Protein 5CX8 (pdb70)

B-factor: mean 56.01, std 25.05, range [21.14, 175.06]

Organism: Porphyromonas gingivalis (strain ATCC BAA-308 / W83) (NCBI:txid242619)

Structure (mmCIF, N/CA/C/O backbone):
data_5CX8
#
_entry.id   5CX8
#
_cell.length_a   56.640
_cell.length_b   184.740
_cell.length_c   144.310
_cell.angle_alpha   90.00
_cell.angle_beta   90.00
_cell.angle_gamma   90.00
#
_symmetry.space_group_name_H-M   'P 21 21 2'
#
loop_
_entity.id
_entity.type
_entity.pdbx_description
1 polymer 'Lipoprotein RagB'
2 non-polymer 3-deoxy-beta-D-glucopyranose
3 non-polymer 6-O-phosphono-D-tagatose
4 non-polymer GLYCEROL
5 non-polymer 'ACETATE ION'
6 non-polymer 3-deoxy-5-O-phosphono-beta-D-ribofuranose
7 water water
#
loop_
_atom_site.group_PDB
_atom_site.id
_atom_site.type_symbol
_atom_site.label_atom_id
_atom_site.label_alt_id
_atom_site.label_comp_id
_atom_site.label_asym_id
_atom_site.label_entity_id
_atom_site.label_seq_id
_atom_site.pdbx_PDB_ins_code
_atom_site.Cartn_x
_atom_site.Cartn_y
_atom_site.Cartn_z
_atom_site.occupancy
_atom_site.B_iso_or_equiv
_atom_site.auth_seq_id
_atom_site.auth_comp_id
_atom_site.auth_asym_id
_atom_site.auth_atom_id
_atom_site.pdbx_PDB_model_num
ATOM 1 N N . ASP A 1 10 ? 49.097 15.185 51.616 1.00 100.13 30 ASP A N 1
ATOM 2 C CA . ASP A 1 10 ? 49.908 14.913 52.798 1.00 99.52 30 ASP A CA 1
ATOM 3 C C . ASP A 1 10 ? 51.293 14.306 52.423 1.00 103.54 30 ASP A C 1
ATOM 4 O O . ASP A 1 10 ? 51.962 13.734 53.287 1.00 103.05 30 ASP A O 1
ATOM 9 N N . PHE A 1 11 ? 51.730 14.468 51.152 1.00 100.04 31 PHE A N 1
ATOM 10 C CA . PHE A 1 11 ? 53.009 13.956 50.659 1.00 100.04 31 PHE A CA 1
ATOM 11 C C . PHE A 1 11 ? 54.131 14.981 50.856 1.00 100.68 31 PHE A C 1
ATOM 12 O O . PHE A 1 11 ? 53.885 16.094 51.327 1.00 100.02 31 PHE A O 1
ATOM 20 N N . GLN A 1 12 ? 55.368 14.591 50.527 1.00 95.05 32 GLN A N 1
ATOM 21 C CA . GLN A 1 12 ? 56.525 15.471 50.650 1.00 93.83 32 GLN A CA 1
ATOM 22 C C . GLN A 1 12 ? 56.834 16.155 49.297 1.00 94.09 32 GLN A C 1
ATOM 23 O O . GLN A 1 12 ? 57.784 16.944 49.211 1.00 93.57 32 GLN A O 1
ATOM 29 N N . GLN A 1 13 ? 56.028 15.863 48.248 1.00 87.78 33 GLN A N 1
ATOM 30 C CA . GLN A 1 13 ? 56.236 16.445 46.920 1.00 86.86 33 GLN A CA 1
ATOM 31 C C . GLN A 1 13 ? 55.464 17.768 46.761 1.00 86.42 33 GLN A C 1
ATOM 32 O O . GLN A 1 13 ? 54.238 17.774 46.950 1.00 86.53 33 GLN A O 1
ATOM 38 N N . PRO A 1 14 ? 56.160 18.893 46.410 1.00 78.18 34 PRO A N 1
ATOM 39 C CA . PRO A 1 14 ? 55.461 20.187 46.266 1.00 75.42 34 PRO A CA 1
ATOM 40 C C . PRO A 1 14 ? 54.424 20.182 45.146 1.00 72.48 34 PRO A C 1
ATOM 41 O O . PRO A 1 14 ? 54.399 19.285 44.284 1.00 73.35 34 PRO A O 1
ATOM 45 N N . TYR A 1 15 ? 53.531 21.167 45.198 1.00 61.42 35 TYR A N 1
ATOM 46 C CA . TYR A 1 15 ? 52.435 21.255 44.252 1.00 57.90 35 TYR A CA 1
ATOM 47 C C . TYR A 1 15 ? 52.918 21.820 42.918 1.00 59.98 35 TYR A C 1
ATOM 48 O O . TYR A 1 15 ? 53.834 22.641 42.882 1.00 60.64 35 TYR A O 1
ATOM 57 N N . THR A 1 16 ? 52.323 21.337 41.818 1.00 54.86 36 THR A N 1
ATOM 58 C CA . THR A 1 16 ? 52.695 21.732 40.455 1.00 54.48 36 THR A CA 1
ATOM 59 C C . THR A 1 16 ? 51.625 22.604 39.769 1.00 56.51 36 THR A C 1
ATOM 60 O O . THR A 1 16 ? 51.890 23.149 38.697 1.00 57.29 36 THR A O 1
ATOM 64 N N . SER A 1 17 ? 50.444 22.759 40.392 1.00 49.82 37 SER A N 1
ATOM 65 C CA . SER A 1 17 ? 49.352 23.568 39.854 1.00 48.32 37 SER A CA 1
ATOM 66 C C . SER A 1 17 ? 48.443 24.070 40.958 1.00 51.18 37 SER A C 1
ATOM 67 O O . SER A 1 17 ? 48.478 23.558 42.084 1.00 51.87 37 SER A O 1
ATOM 70 N N . PHE A 1 18 ? 47.603 25.058 40.616 1.00 45.42 38 PHE A N 1
ATOM 71 C CA . PHE A 1 18 ? 46.613 25.652 41.503 1.00 43.11 38 PHE A CA 1
ATOM 72 C C . PHE A 1 18 ? 45.515 24.646 41.867 1.00 47.87 38 PHE A C 1
ATOM 73 O O . PHE A 1 18 ? 45.047 24.638 43.009 1.00 46.88 38 PHE A O 1
ATOM 81 N N . VAL A 1 19 ? 45.093 23.827 40.886 1.00 45.64 39 VAL A N 1
ATOM 82 C CA . VAL A 1 19 ? 44.061 22.794 41.049 1.00 45.53 39 VAL A CA 1
ATOM 83 C C . VAL A 1 19 ? 44.533 21.770 42.098 1.00 46.91 39 VAL A C 1
ATOM 84 O O . VAL A 1 19 ? 43.776 21.465 43.018 1.00 46.04 39 VAL A O 1
ATOM 88 N N . GLN A 1 20 ? 45.789 21.312 42.001 1.00 43.99 40 GLN A N 1
ATOM 89 C CA . GLN A 1 20 ? 46.382 20.382 42.960 1.00 43.96 40 GLN A CA 1
ATOM 90 C C . GLN A 1 20 ? 46.387 20.989 44.376 1.00 49.48 40 GLN A C 1
ATOM 91 O O . GLN A 1 20 ? 46.012 20.309 45.325 1.00 50.02 40 GLN A O 1
ATOM 97 N N . THR A 1 21 ? 46.785 22.272 44.494 1.00 45.92 41 THR A N 1
ATOM 98 C CA . THR A 1 21 ? 46.830 23.060 45.732 1.00 44.64 41 THR A CA 1
ATOM 99 C C . THR A 1 21 ? 45.428 23.126 46.396 1.00 47.84 41 THR A C 1
ATOM 100 O O . THR A 1 21 ? 45.300 22.851 47.592 1.00 46.53 41 THR A O 1
ATOM 104 N N . LYS A 1 22 ? 44.401 23.495 45.615 1.00 44.76 42 LYS A N 1
ATOM 105 C CA . LYS A 1 22 ? 43.013 23.622 46.069 1.00 44.05 42 LYS A CA 1
ATOM 106 C C . LYS A 1 22 ? 42.439 22.252 46.471 1.00 49.35 42 LYS A C 1
ATOM 107 O O . LYS A 1 22 ? 41.709 22.181 47.455 1.00 50.55 42 LYS A O 1
ATOM 113 N N . GLN A 1 23 ? 42.798 21.168 45.750 1.00 45.81 43 GLN A N 1
ATOM 114 C CA . GLN A 1 23 ? 42.354 19.802 46.086 1.00 45.23 43 GLN A CA 1
ATOM 115 C C . GLN A 1 23 ? 42.901 19.352 47.453 1.00 48.05 43 GLN A C 1
ATOM 116 O O . GLN A 1 23 ? 42.174 18.715 48.214 1.00 47.98 43 GLN A O 1
ATOM 122 N N . ASN A 1 24 ? 44.177 19.684 47.752 1.00 42.75 44 ASN A N 1
ATOM 123 C CA . ASN A 1 24 ? 44.824 19.338 49.006 1.00 42.08 44 ASN A CA 1
ATOM 124 C C . ASN A 1 24 ? 44.309 20.211 50.141 1.00 44.65 44 ASN A C 1
ATOM 125 O O . ASN A 1 24 ? 44.285 19.761 51.285 1.00 43.23 44 ASN A O 1
ATOM 130 N N . ARG A 1 25 ? 43.893 21.445 49.821 1.00 41.72 45 ARG A N 1
ATOM 131 C CA . ARG A 1 25 ? 43.276 22.383 50.761 1.00 41.51 45 ARG A CA 1
ATOM 132 C C . ARG A 1 25 ? 41.921 21.793 51.195 1.00 44.06 45 ARG A C 1
ATOM 133 O O . ARG A 1 25 ? 41.665 21.686 52.393 1.00 43.54 45 ARG A O 1
ATOM 141 N N . ASP A 1 26 ? 41.130 21.289 50.242 1.00 40.74 46 ASP A N 1
ATOM 142 C CA . ASP A 1 26 ? 39.848 20.644 50.552 1.00 41.96 46 ASP A CA 1
ATOM 143 C C . ASP A 1 26 ? 40.053 19.327 51.330 1.00 43.90 46 ASP A C 1
ATOM 144 O O . ASP A 1 26 ? 39.221 18.997 52.187 1.00 44.28 46 ASP A O 1
ATOM 149 N N . GLY A 1 27 ? 41.180 18.640 51.088 1.00 36.45 47 GLY A N 1
ATOM 150 C CA . GLY A 1 27 ? 41.551 17.437 51.825 1.00 35.16 47 GLY A CA 1
ATOM 151 C C . GLY A 1 27 ? 41.815 17.734 53.298 1.00 40.19 47 GLY A C 1
ATOM 152 O O . GLY A 1 27 ? 41.396 16.973 54.187 1.00 39.44 47 GLY A O 1
ATOM 153 N N . LEU A 1 28 ? 42.445 18.905 53.566 1.00 38.34 48 LEU A N 1
ATOM 154 C CA . LEU A 1 28 ? 42.773 19.382 54.912 1.00 38.73 48 LEU A CA 1
ATOM 155 C C . LEU A 1 28 ? 41.495 19.732 55.717 1.00 40.97 48 LEU A C 1
ATOM 156 O O . LEU A 1 28 ? 41.429 19.426 56.909 1.00 40.03 48 LEU A O 1
ATOM 161 N N . TYR A 1 29 ? 40.470 20.311 55.057 1.00 36.56 49 TYR A N 1
ATOM 162 C CA . TYR A 1 29 ? 39.199 20.655 55.694 1.00 34.48 49 TYR A CA 1
ATOM 163 C C . TYR A 1 29 ? 38.383 19.410 55.996 1.00 39.71 49 TYR A C 1
ATOM 164 O O . TYR A 1 29 ? 37.687 19.370 57.021 1.00 40.68 49 TYR A O 1
ATOM 173 N N . ALA A 1 30 ? 38.500 18.379 55.139 1.00 36.09 50 ALA A N 1
ATOM 174 C CA . ALA A 1 30 ? 37.867 17.069 55.339 1.00 35.31 50 ALA A CA 1
ATOM 175 C C . ALA A 1 30 ? 38.452 16.386 56.592 1.00 40.75 50 ALA A C 1
ATOM 176 O O . ALA A 1 30 ? 37.709 15.777 57.353 1.00 44.57 50 ALA A O 1
ATOM 178 N N . LEU A 1 31 ? 39.764 16.524 56.817 1.00 36.26 51 LEU A N 1
ATOM 179 C CA . LEU A 1 31 ? 40.449 15.993 57.993 1.00 35.49 51 LEU A CA 1
ATOM 180 C C . LEU A 1 31 ? 40.038 16.748 59.262 1.00 39.20 51 LEU A C 1
ATOM 181 O O . LEU A 1 31 ? 39.804 16.124 60.297 1.00 39.37 51 LEU A O 1
ATOM 186 N N . LEU A 1 32 ? 39.964 18.094 59.179 1.00 36.09 52 LEU A N 1
ATOM 187 C CA . LEU A 1 32 ? 39.609 18.989 60.283 1.00 34.08 52 LEU A CA 1
ATOM 188 C C . LEU A 1 32 ? 38.258 18.609 60.894 1.00 38.09 52 LEU A C 1
ATOM 189 O O . LEU A 1 32 ? 38.129 18.544 62.119 1.00 38.84 52 LEU A O 1
ATOM 194 N N . ARG A 1 33 ? 37.284 18.305 60.042 1.00 35.42 53 ARG A N 1
ATOM 195 C CA . ARG A 1 33 ? 35.922 17.895 60.399 1.00 35.73 53 ARG A CA 1
ATOM 196 C C . ARG A 1 33 ? 35.892 16.712 61.365 1.00 41.03 53 ARG A C 1
ATOM 197 O O . ARG A 1 33 ? 35.043 16.686 62.260 1.00 39.71 53 ARG A O 1
ATOM 205 N N . ASN A 1 34 ? 36.817 15.740 61.184 1.00 40.05 54 ASN A N 1
ATOM 206 C CA . ASN A 1 34 ? 36.906 14.545 62.034 1.00 40.57 54 ASN A CA 1
ATOM 207 C C . ASN A 1 34 ? 37.891 14.705 63.190 1.00 41.37 54 ASN A C 1
ATOM 208 O O . ASN A 1 34 ? 38.025 13.783 63.998 1.00 41.66 54 ASN A O 1
ATOM 213 N N . THR A 1 35 ? 38.528 15.882 63.306 1.00 35.73 55 THR A N 1
ATOM 214 C CA . THR A 1 35 ? 39.524 16.175 64.342 1.00 34.28 55 THR A CA 1
ATOM 215 C C . THR A 1 35 ? 38.960 17.186 65.336 1.00 32.85 55 THR A C 1
ATOM 216 O O . THR A 1 35 ? 38.813 16.852 66.514 1.00 30.06 55 THR A O 1
ATOM 220 N N . GLU A 1 36 ? 38.656 18.418 64.856 1.00 28.28 56 GLU A N 1
ATOM 221 C CA . GLU A 1 36 ? 38.076 19.506 65.646 1.00 27.65 56 GLU A CA 1
ATOM 222 C C . GLU A 1 36 ? 36.545 19.229 65.685 1.00 34.53 56 GLU A C 1
ATOM 223 O O . GLU A 1 36 ? 35.701 19.992 65.194 1.00 34.81 56 GLU A O 1
ATOM 229 N N . ASN A 1 37 ? 36.233 18.083 66.282 1.00 31.77 57 ASN A N 1
ATOM 230 C CA . ASN A 1 37 ? 34.931 17.477 66.365 1.00 33.47 57 ASN A CA 1
ATOM 231 C C . ASN A 1 37 ? 34.442 17.426 67.837 1.00 36.78 57 ASN A C 1
ATOM 232 O O . ASN A 1 37 ? 35.268 17.136 68.709 1.00 32.88 57 ASN A O 1
ATOM 237 N N . PRO A 1 38 ? 33.119 17.641 68.122 1.00 34.37 58 PRO A N 1
ATOM 238 C CA . PRO A 1 38 ? 32.646 17.597 69.525 1.00 34.02 58 PRO A CA 1
ATOM 239 C C . PRO A 1 38 ? 32.913 16.271 70.244 1.00 39.75 58 PRO A C 1
ATOM 240 O O . PRO A 1 38 ? 33.019 16.272 71.465 1.00 41.20 58 PRO A O 1
ATOM 244 N N . ARG A 1 39 ? 33.053 15.154 69.503 1.00 36.32 59 ARG A N 1
ATOM 245 C CA . ARG A 1 39 ? 33.347 13.830 70.080 1.00 36.56 59 ARG A CA 1
ATOM 246 C C . ARG A 1 39 ? 34.748 13.780 70.745 1.00 41.64 59 ARG A C 1
ATOM 247 O O . ARG A 1 39 ? 34.951 12.982 71.657 1.00 40.77 59 ARG A O 1
ATOM 263 N N . HIS A 1 41 ? 36.079 16.330 72.403 1.00 34.15 61 HIS A N 1
ATOM 264 C CA . HIS A 1 41 ? 36.096 17.210 73.566 1.00 32.39 61 HIS A CA 1
ATOM 265 C C . HIS A 1 41 ? 35.155 16.782 74.685 1.00 34.85 61 HIS A C 1
ATOM 266 O O . HIS A 1 41 ? 35.045 17.504 75.691 1.00 35.19 61 HIS A O 1
ATOM 273 N N . PHE A 1 42 ? 34.523 15.600 74.563 1.00 31.17 62 PHE A N 1
ATOM 274 C CA . PHE A 1 42 ? 33.634 15.082 75.603 1.00 29.91 62 PHE A CA 1
ATOM 275 C C . PHE A 1 42 ? 34.426 14.572 76.813 1.00 35.11 62 PHE A C 1
ATOM 276 O O . PHE A 1 42 ? 33.896 14.614 77.916 1.00 34.95 62 PHE A O 1
ATOM 284 N N . TYR A 1 43 ? 35.692 14.106 76.615 1.00 31.51 63 TYR A N 1
ATOM 285 C CA . TYR A 1 43 ? 36.549 13.593 77.702 1.00 31.66 63 TYR A CA 1
ATOM 286 C C . TYR A 1 43 ? 36.909 14.706 78.685 1.00 34.24 63 TYR A C 1
ATOM 287 O O . TYR A 1 43 ? 36.652 14.550 79.885 1.00 34.71 63 TYR A O 1
ATOM 296 N N . GLN A 1 44 ? 37.438 15.847 78.186 1.00 27.70 64 GLN A N 1
ATOM 297 C CA . GLN A 1 44 ? 37.754 16.985 79.057 1.00 27.82 64 GLN A CA 1
ATOM 298 C C . GLN A 1 44 ? 36.471 17.559 79.695 1.00 31.02 64 GLN A C 1
ATOM 299 O O . GLN A 1 44 ? 36.514 18.013 80.828 1.00 30.21 64 GLN A O 1
ATOM 305 N N . GLU A 1 45 ? 35.336 17.492 78.979 1.00 29.20 65 GLU A N 1
ATOM 306 C CA . GLU A 1 45 ? 34.005 17.892 79.450 1.00 28.25 65 GLU A CA 1
ATOM 307 C C . GLU A 1 45 ? 33.571 17.089 80.709 1.00 33.17 65 GLU A C 1
ATOM 308 O O . GLU A 1 45 ? 33.185 17.683 81.717 1.00 35.03 65 GLU A O 1
ATOM 314 N N . LEU A 1 46 ? 33.674 15.758 80.642 1.00 28.43 66 LEU A N 1
ATOM 315 C CA . LEU A 1 46 ? 33.287 14.826 81.690 1.00 28.93 66 LEU A CA 1
ATOM 316 C C . LEU A 1 46 ? 34.221 14.844 82.911 1.00 33.75 66 LEU A C 1
ATOM 317 O O . LEU A 1 46 ? 33.770 14.515 84.015 1.00 33.98 66 LEU A O 1
ATOM 322 N N . GLN A 1 47 ? 35.484 15.246 82.728 1.00 31.19 67 GLN A N 1
ATOM 323 C CA . GLN A 1 47 ? 36.476 15.354 83.802 1.00 31.14 67 GLN A CA 1
ATOM 324 C C . GLN A 1 47 ? 36.241 16.593 84.727 1.00 36.91 67 GLN A C 1
ATOM 325 O O . GLN A 1 47 ? 36.813 16.674 85.815 1.00 38.28 67 GLN A O 1
ATOM 331 N N . SER A 1 48 ? 35.381 17.529 84.310 1.00 34.14 68 SER A N 1
ATOM 332 C CA . SER A 1 48 ? 35.039 18.725 85.081 1.00 32.78 68 SER A CA 1
ATOM 333 C C . SER A 1 48 ? 34.187 18.363 86.323 1.00 36.55 68 SER A C 1
ATOM 334 O O . SER A 1 48 ? 33.951 17.176 86.581 1.00 38.23 68 SER A O 1
ATOM 337 N N . ASP A 1 49 ? 33.724 19.383 87.081 1.00 29.54 69 ASP A N 1
ATOM 338 C CA . ASP A 1 49 ? 32.943 19.199 88.309 1.00 28.43 69 ASP A CA 1
ATOM 339 C C . ASP A 1 49 ? 31.405 19.199 88.059 1.00 31.60 69 ASP A C 1
ATOM 340 O O . ASP A 1 49 ? 30.633 19.402 88.996 1.00 30.78 69 ASP A O 1
ATOM 353 N N . TYR A 1 51 ? 29.291 16.688 86.212 1.00 30.67 71 TYR A N 1
ATOM 354 C CA . TYR A 1 51 ? 28.533 15.433 86.033 1.00 30.59 71 TYR A CA 1
ATOM 355 C C . TYR A 1 51 ? 28.759 14.395 87.096 1.00 35.06 71 TYR A C 1
ATOM 356 O O . TYR A 1 51 ? 29.822 14.329 87.695 1.00 35.71 71 TYR A O 1
ATOM 365 N N . CYS A 1 52 ? 27.798 13.508 87.230 1.00 32.11 72 CYS A N 1
ATOM 366 C CA . CYS A 1 52 ? 27.928 12.245 87.966 1.00 33.77 72 CYS A CA 1
ATOM 367 C C . CYS A 1 52 ? 27.646 11.151 86.951 1.00 36.73 72 CYS A C 1
ATOM 368 O O . CYS A 1 52 ? 26.951 11.405 85.958 1.00 36.10 72 CYS A O 1
ATOM 371 N N . THR A 1 53 ? 28.135 9.949 87.186 1.00 32.95 73 THR A N 1
ATOM 372 C CA . THR A 1 53 ? 27.831 8.836 86.282 1.00 32.42 73 THR A CA 1
ATOM 373 C C . THR A 1 53 ? 26.444 8.282 86.598 1.00 35.43 73 THR A C 1
ATOM 374 O O . THR A 1 53 ? 25.881 8.596 87.662 1.00 33.47 73 THR A O 1
ATOM 378 N N . THR A 1 54 ? 25.889 7.469 85.683 1.00 30.75 74 THR A N 1
ATOM 379 C CA . THR A 1 54 ? 24.615 6.789 85.946 1.00 30.41 74 THR A CA 1
ATOM 380 C C . THR A 1 54 ? 24.906 5.273 85.996 1.00 36.16 74 THR A C 1
ATOM 381 O O . THR A 1 54 ? 26.040 4.849 85.789 1.00 35.62 74 THR A O 1
ATOM 385 N N . ILE A 1 55 ? 23.889 4.454 86.269 1.00 35.25 75 ILE A N 1
ATOM 386 C CA . ILE A 1 55 ? 24.045 2.999 86.333 1.00 33.78 75 ILE A CA 1
ATOM 387 C C . ILE A 1 55 ? 24.293 2.444 84.911 1.00 35.07 75 ILE A C 1
ATOM 388 O O . ILE A 1 55 ? 24.846 1.355 84.787 1.00 36.51 75 ILE A O 1
ATOM 393 N N . THR A 1 56 ? 23.929 3.207 83.851 1.00 28.82 76 THR A N 1
ATOM 394 C CA . THR A 1 56 ? 24.145 2.859 82.433 1.00 27.78 76 THR A CA 1
ATOM 395 C C . THR A 1 56 ? 25.649 2.880 82.072 1.00 35.04 76 THR A C 1
ATOM 396 O O . THR A 1 56 ? 26.064 2.267 81.080 1.00 34.54 76 THR A O 1
ATOM 400 N N . ASP A 1 57 ? 26.460 3.607 82.859 1.00 33.93 77 ASP A N 1
ATOM 401 C CA . ASP A 1 57 ? 27.888 3.660 82.627 1.00 35.10 77 ASP A CA 1
ATOM 402 C C . ASP A 1 57 ? 28.564 2.348 83.022 1.00 41.85 77 ASP A C 1
ATOM 403 O O . ASP A 1 57 ? 28.382 1.832 84.142 1.00 42.61 77 ASP A O 1
ATOM 408 N N . GLY A 1 58 ? 29.325 1.815 82.085 1.00 38.22 78 GLY A N 1
ATOM 409 C CA . GLY A 1 58 ? 30.054 0.579 82.310 1.00 38.13 78 GLY A CA 1
ATOM 410 C C . GLY A 1 58 ? 31.521 0.888 82.392 1.00 43.00 78 GLY A C 1
ATOM 411 O O . GLY A 1 58 ? 32.314 0.375 81.593 1.00 43.25 78 GLY A O 1
ATOM 412 N N . ASN A 1 59 ? 31.871 1.797 83.330 1.00 38.90 79 ASN A N 1
ATOM 413 C CA . ASN A 1 59 ? 33.236 2.294 83.558 1.00 38.40 79 ASN A CA 1
ATOM 414 C C . ASN A 1 59 ? 33.844 2.945 82.273 1.00 39.26 79 ASN A C 1
ATOM 415 O O . ASN A 1 59 ? 35.064 2.999 82.102 1.00 39.47 79 ASN A O 1
ATOM 420 N N . SER A 1 60 ? 32.996 3.471 81.402 1.00 35.17 80 SER A N 1
ATOM 421 C CA . SER A 1 60 ? 33.451 4.116 80.167 1.00 35.56 80 SER A CA 1
ATOM 422 C C . SER A 1 60 ? 33.724 5.626 80.413 1.00 37.59 80 SER A C 1
ATOM 423 O O . SER A 1 60 ? 34.771 6.127 80.048 1.00 36.61 80 SER A O 1
ATOM 426 N N . LEU A 1 61 ? 32.788 6.338 81.036 1.00 33.99 81 LEU A N 1
ATOM 427 C CA . LEU A 1 61 ? 32.924 7.775 81.309 1.00 32.00 81 LEU A CA 1
ATOM 428 C C . LEU A 1 61 ? 33.409 8.021 82.754 1.00 35.29 81 LEU A C 1
ATOM 429 O O . LEU A 1 61 ? 34.015 9.055 83.000 1.00 34.59 81 LEU A O 1
ATOM 434 N N . ALA A 1 62 ? 33.195 7.051 83.676 1.00 32.70 82 ALA A N 1
ATOM 435 C CA . ALA A 1 62 ? 33.626 7.102 85.087 1.00 33.53 82 ALA A CA 1
ATOM 436 C C . ALA A 1 62 ? 35.123 7.449 85.266 1.00 36.18 82 ALA A C 1
ATOM 437 O O . ALA A 1 62 ? 35.419 8.176 86.202 1.00 34.73 82 ALA A O 1
ATOM 439 N N . PRO A 1 63 ? 36.097 6.975 84.442 1.00 35.20 83 PRO A N 1
ATOM 440 C CA . PRO A 1 63 ? 37.502 7.348 84.696 1.00 34.50 83 PRO A CA 1
ATOM 441 C C . PRO A 1 63 ? 37.716 8.871 84.675 1.00 37.04 83 PRO A C 1
ATOM 442 O O . PRO A 1 63 ? 38.525 9.387 85.446 1.00 37.75 83 PRO A O 1
ATOM 446 N N . PHE A 1 64 ? 36.988 9.585 83.818 1.00 32.76 84 PHE A N 1
ATOM 447 C CA . PHE A 1 64 ? 37.083 11.055 83.722 1.00 31.33 84 PHE A CA 1
ATOM 448 C C . PHE A 1 64 ? 36.289 11.694 84.851 1.00 32.57 84 PHE A C 1
ATOM 449 O O . PHE A 1 64 ? 36.836 12.522 85.559 1.00 31.10 84 PHE A O 1
ATOM 457 N N . VAL A 1 65 ? 35.029 11.246 85.056 1.00 28.80 85 VAL A N 1
ATOM 458 C CA . VAL A 1 65 ? 34.100 11.778 86.057 1.00 28.75 85 VAL A CA 1
ATOM 459 C C . VAL A 1 65 ? 34.640 11.605 87.503 1.00 32.18 85 VAL A C 1
ATOM 460 O O . VAL A 1 65 ? 34.617 12.559 88.274 1.00 32.09 85 VAL A O 1
ATOM 464 N N . ASN A 1 66 ? 35.105 10.416 87.851 1.00 27.89 86 ASN A N 1
ATOM 465 C CA . ASN A 1 66 ? 35.572 10.106 89.195 1.00 28.83 86 ASN A CA 1
ATOM 466 C C . ASN A 1 66 ? 37.116 10.207 89.355 1.00 33.94 86 ASN A C 1
ATOM 467 O O . ASN A 1 66 ? 37.642 9.853 90.409 1.00 32.09 86 ASN A O 1
ATOM 472 N N . TRP A 1 67 ? 37.817 10.750 88.341 1.00 32.71 87 TRP A N 1
ATOM 473 C CA . TRP A 1 67 ? 39.256 10.979 88.351 1.00 32.92 87 TRP A CA 1
ATOM 474 C C . TRP A 1 67 ? 40.012 9.723 88.756 1.00 38.44 87 TRP A C 1
ATOM 475 O O . TRP A 1 67 ? 40.734 9.720 89.748 1.00 39.91 87 TRP A O 1
ATOM 486 N N . ASP A 1 68 ? 39.802 8.649 88.006 1.00 35.09 88 ASP A N 1
ATOM 487 C CA . ASP A 1 68 ? 40.480 7.365 88.182 1.00 35.37 88 ASP A CA 1
ATOM 488 C C . ASP A 1 68 ? 41.819 7.457 87.427 1.00 38.88 88 ASP A C 1
ATOM 489 O O . ASP A 1 68 ? 41.901 7.180 86.228 1.00 38.72 88 ASP A O 1
ATOM 494 N N . LEU A 1 69 ? 42.847 7.916 88.145 1.00 34.90 89 LEU A N 1
ATOM 495 C CA . LEU A 1 69 ? 44.204 8.202 87.664 1.00 34.09 89 LEU A CA 1
ATOM 496 C C . LEU A 1 69 ? 44.940 7.032 87.020 1.00 36.72 89 LEU A C 1
ATOM 497 O O . LEU A 1 69 ? 45.669 7.255 86.052 1.00 36.23 89 LEU A O 1
ATOM 502 N N . GLY A 1 70 ? 44.736 5.814 87.530 1.00 33.99 90 GLY A N 1
ATOM 503 C CA . GLY A 1 70 ? 45.320 4.578 87.009 1.00 32.09 90 GLY A CA 1
ATOM 504 C C . GLY A 1 70 ? 44.889 4.272 85.592 1.00 39.12 90 GLY A C 1
ATOM 505 O O . GLY A 1 70 ? 45.688 3.768 84.798 1.00 40.88 90 GLY A O 1
ATOM 506 N N . ILE A 1 71 ? 43.616 4.585 85.253 1.00 36.23 91 ILE A N 1
ATOM 507 C CA . ILE A 1 71 ? 43.054 4.391 83.916 1.00 35.68 91 ILE A CA 1
ATOM 508 C C . ILE A 1 71 ? 43.400 5.582 83.016 1.00 38.11 91 ILE A C 1
ATOM 509 O O . ILE A 1 71 ? 43.787 5.369 81.867 1.00 38.23 91 ILE A O 1
ATOM 514 N N . LEU A 1 72 ? 43.239 6.824 83.527 1.00 33.98 92 LEU A N 1
ATOM 515 C CA . LEU A 1 72 ? 43.536 8.065 82.787 1.00 32.97 92 LEU A CA 1
ATOM 516 C C . LEU A 1 72 ? 44.993 8.139 82.337 1.00 39.95 92 LEU A C 1
ATOM 517 O O . LEU A 1 72 ? 45.283 8.718 81.288 1.00 42.06 92 LEU A O 1
ATOM 522 N N . ASN A 1 73 ? 45.903 7.577 83.125 1.00 37.09 93 ASN A N 1
ATOM 523 C CA . ASN A 1 73 ? 47.347 7.563 82.857 1.00 37.03 93 ASN A CA 1
ATOM 524 C C . ASN A 1 73 ? 47.678 7.166 81.402 1.00 41.21 93 ASN A C 1
ATOM 525 O O . ASN A 1 73 ? 48.453 7.870 80.749 1.00 39.55 93 ASN A O 1
ATOM 530 N N . ASP A 1 74 ? 47.069 6.051 80.904 1.00 39.41 94 ASP A N 1
ATOM 531 C CA . ASP A 1 74 ? 47.291 5.468 79.565 1.00 40.69 94 ASP A CA 1
ATOM 532 C C . ASP A 1 74 ? 45.971 5.302 78.777 1.00 41.81 94 ASP A C 1
ATOM 533 O O . ASP A 1 74 ? 45.840 4.379 77.961 1.00 41.66 94 ASP A O 1
ATOM 538 N N . HIS A 1 75 ? 44.998 6.181 79.030 1.00 35.47 95 HIS A N 1
ATOM 539 C CA . HIS A 1 75 ? 43.660 6.081 78.473 1.00 33.26 95 HIS A CA 1
ATOM 540 C C . HIS A 1 75 ? 43.586 6.204 76.931 1.00 39.07 95 HIS A C 1
ATOM 541 O O . HIS A 1 75 ? 44.270 7.032 76.312 1.00 39.12 95 HIS A O 1
ATOM 548 N N . GLY A 1 76 ? 42.676 5.413 76.360 1.00 35.36 96 GLY A N 1
ATOM 549 C CA . GLY A 1 76 ? 42.300 5.459 74.957 1.00 34.82 96 GLY A CA 1
ATOM 550 C C . GLY A 1 76 ? 43.043 4.572 73.995 1.00 39.83 96 GLY A C 1
ATOM 551 O O . GLY A 1 76 ? 43.893 3.772 74.387 1.00 40.80 96 GLY A O 1
ATOM 552 N N . ARG A 1 77 ? 42.710 4.731 72.707 1.00 35.18 97 ARG A N 1
ATOM 553 C CA . ARG A 1 77 ? 43.295 3.960 71.619 1.00 34.34 97 ARG A CA 1
ATOM 554 C C . ARG A 1 77 ? 43.559 4.824 70.408 1.00 38.26 97 ARG A C 1
ATOM 555 O O . ARG A 1 77 ? 42.877 5.835 70.186 1.00 37.95 97 ARG A O 1
ATOM 563 N N . ALA A 1 78 ? 44.582 4.435 69.646 1.00 35.14 98 ALA A N 1
ATOM 564 C CA . ALA A 1 78 ? 45.027 5.074 68.422 1.00 35.86 98 ALA A CA 1
ATOM 565 C C . ALA A 1 78 ? 45.666 4.008 67.523 1.00 41.56 98 ALA A C 1
ATOM 566 O O . ALA A 1 78 ? 46.890 3.912 67.402 1.00 42.09 98 ALA A O 1
ATOM 568 N N . ASP A 1 79 ? 44.814 3.159 66.950 1.00 38.59 99 ASP A N 1
ATOM 569 C CA . ASP A 1 79 ? 45.228 2.075 66.048 1.00 38.13 99 ASP A CA 1
ATOM 570 C C . ASP A 1 79 ? 44.242 2.007 64.856 1.00 43.52 99 ASP A C 1
ATOM 571 O O . ASP A 1 79 ? 43.310 2.819 64.781 1.00 43.07 99 ASP A O 1
ATOM 576 N N . GLU A 1 80 ? 44.466 1.062 63.921 1.00 41.08 100 GLU A N 1
ATOM 577 C CA . GLU A 1 80 ? 43.683 0.872 62.697 1.00 40.10 100 GLU A CA 1
ATOM 578 C C . GLU A 1 80 ? 42.217 0.498 62.957 1.00 44.24 100 GLU A C 1
ATOM 579 O O . GLU A 1 80 ? 41.391 0.637 62.050 1.00 45.41 100 GLU A O 1
ATOM 585 N N . ASP A 1 81 ? 41.889 0.065 64.187 1.00 38.65 101 ASP A N 1
ATOM 586 C CA . ASP A 1 81 ? 40.539 -0.333 64.548 1.00 36.90 101 ASP A CA 1
ATOM 587 C C . ASP A 1 81 ? 39.796 0.709 65.410 1.00 39.33 101 ASP A C 1
ATOM 588 O O . ASP A 1 81 ? 38.549 0.745 65.378 1.00 39.29 101 ASP A O 1
ATOM 593 N N . GLU A 1 82 ? 40.530 1.526 66.193 1.00 34.08 102 GLU A N 1
ATOM 594 C CA . GLU A 1 82 ? 39.909 2.551 67.039 1.00 32.61 102 GLU A CA 1
ATOM 595 C C . GLU A 1 82 ? 40.825 3.715 67.301 1.00 37.30 102 GLU A C 1
ATOM 596 O O . GLU A 1 82 ? 42.021 3.538 67.504 1.00 39.50 102 GLU A O 1
ATOM 602 N N . VAL A 1 83 ? 40.238 4.913 67.291 1.00 34.43 103 VAL A N 1
ATOM 603 C CA . VAL A 1 83 ? 40.831 6.198 67.637 1.00 33.93 103 VAL A CA 1
ATOM 604 C C . VAL A 1 83 ? 39.856 6.820 68.653 1.00 38.34 103 VAL A C 1
ATOM 605 O O . VAL A 1 83 ? 38.785 7.284 68.278 1.00 41.21 103 VAL A O 1
ATOM 609 N N . SER A 1 84 ? 40.187 6.727 69.946 1.00 33.27 104 SER A N 1
ATOM 610 C CA . SER A 1 84 ? 39.329 7.192 71.053 1.00 31.53 104 SER A CA 1
ATOM 611 C C . SER A 1 84 ? 40.146 7.596 72.284 1.00 37.18 104 SER A C 1
ATOM 612 O O . SER A 1 84 ? 41.337 7.266 72.388 1.00 37.68 104 SER A O 1
ATOM 615 N N . GLY A 1 85 ? 39.480 8.274 73.214 1.00 34.88 105 GLY A N 1
ATOM 616 C CA . GLY A 1 85 ? 40.072 8.711 74.474 1.00 35.02 105 GLY A CA 1
ATOM 617 C C . GLY A 1 85 ? 41.243 9.671 74.361 1.00 37.88 105 GLY A C 1
ATOM 618 O O . GLY A 1 85 ? 41.421 10.352 73.338 1.00 37.71 105 GLY A O 1
ATOM 619 N N . ILE A 1 86 ? 42.037 9.734 75.441 1.00 32.87 106 ILE A N 1
ATOM 620 C CA . ILE A 1 86 ? 43.227 10.591 75.560 1.00 31.51 106 ILE A CA 1
ATOM 621 C C . ILE A 1 86 ? 44.234 10.264 74.416 1.00 37.73 106 ILE A C 1
ATOM 622 O O . ILE A 1 86 ? 44.707 11.194 73.750 1.00 37.92 106 ILE A O 1
ATOM 627 N N . ALA A 1 87 ? 44.495 8.959 74.144 1.00 34.33 107 ALA A N 1
ATOM 628 C CA . ALA A 1 87 ? 45.425 8.560 73.083 1.00 34.39 107 ALA A CA 1
ATOM 629 C C . ALA A 1 87 ? 44.905 8.965 71.694 1.00 35.46 107 ALA A C 1
ATOM 630 O O . ALA A 1 87 ? 45.699 9.371 70.857 1.00 33.71 107 ALA A O 1
ATOM 632 N N . GLY A 1 88 ? 43.582 8.874 71.482 1.00 30.93 108 GLY A N 1
ATOM 633 C CA . GLY A 1 88 ? 42.935 9.277 70.242 1.00 29.36 108 GLY A CA 1
ATOM 634 C C . GLY A 1 88 ? 42.997 10.779 70.002 1.00 34.39 108 GLY A C 1
ATOM 635 O O . GLY A 1 88 ? 43.244 11.221 68.872 1.00 33.48 108 GLY A O 1
ATOM 636 N N . TYR A 1 89 ? 42.772 11.582 71.068 1.00 31.28 109 TYR A N 1
ATOM 637 C CA . TYR A 1 89 ? 42.830 13.041 71.007 1.00 32.17 109 TYR A CA 1
ATOM 638 C C . TYR A 1 89 ? 44.238 13.475 70.565 1.00 39.45 109 TYR A C 1
ATOM 639 O O . TYR A 1 89 ? 44.382 14.287 69.642 1.00 40.93 109 TYR A O 1
ATOM 648 N N . TYR A 1 90 ? 45.264 12.935 71.244 1.00 32.89 110 TYR A N 1
ATOM 649 C CA . TYR A 1 90 ? 46.658 13.254 70.985 1.00 31.96 110 TYR A CA 1
ATOM 650 C C . TYR A 1 90 ? 47.025 12.913 69.541 1.00 36.75 110 TYR A C 1
ATOM 651 O O . TYR A 1 90 ? 47.709 13.710 68.857 1.00 37.62 110 TYR A O 1
ATOM 660 N N . PHE A 1 91 ? 46.566 11.738 69.086 1.00 29.75 111 PHE A N 1
ATOM 661 C CA . PHE A 1 91 ? 46.838 11.228 67.758 1.00 29.11 111 PHE A CA 1
ATOM 662 C C . PHE A 1 91 ? 46.255 12.136 66.673 1.00 33.32 111 PHE A C 1
ATOM 663 O O . PHE A 1 91 ? 46.970 12.506 65.756 1.00 35.75 111 PHE A O 1
ATOM 671 N N . VAL A 1 92 ? 44.981 12.486 66.788 1.00 31.31 112 VAL A N 1
ATOM 672 C CA . VAL A 1 92 ? 44.218 13.236 65.781 1.00 31.54 112 VAL A CA 1
ATOM 673 C C . VAL A 1 92 ? 44.766 14.645 65.601 1.00 36.30 112 VAL A C 1
ATOM 674 O O . VAL A 1 92 ? 44.886 15.102 64.465 1.00 38.90 112 VAL A O 1
ATOM 678 N N . TYR A 1 93 ? 45.131 15.300 66.681 1.00 30.19 113 TYR A N 1
ATOM 679 C CA . TYR A 1 93 ? 45.646 16.645 66.569 1.00 30.51 113 TYR A CA 1
ATOM 680 C C . TYR A 1 93 ? 47.085 16.652 66.030 1.00 38.10 113 TYR A C 1
ATOM 681 O O . TYR A 1 93 ? 47.454 17.607 65.323 1.00 39.27 113 TYR A O 1
ATOM 690 N N . ASN A 1 94 ? 47.868 15.560 66.282 1.00 34.34 114 ASN A N 1
ATOM 691 C CA . ASN A 1 94 ? 49.226 15.455 65.757 1.00 34.57 114 ASN A CA 1
ATOM 692 C C . ASN A 1 94 ? 49.192 15.142 64.265 1.00 37.51 114 ASN A C 1
ATOM 693 O O . ASN A 1 94 ? 50.028 15.656 63.519 1.00 37.80 114 ASN A O 1
ATOM 698 N N . ARG A 1 95 ? 48.192 14.368 63.834 1.00 32.74 115 ARG A N 1
ATOM 699 C CA . ARG A 1 95 ? 47.944 14.033 62.426 1.00 33.46 115 ARG A CA 1
ATOM 700 C C . ARG A 1 95 ? 47.466 15.283 61.691 1.00 38.47 115 ARG A C 1
ATOM 701 O O . ARG A 1 95 ? 47.834 15.491 60.525 1.00 38.26 115 ARG A O 1
ATOM 709 N N . LEU A 1 96 ? 46.640 16.116 62.372 1.00 36.34 116 LEU A N 1
ATOM 710 C CA . LEU A 1 96 ? 46.146 17.374 61.783 1.00 36.18 116 LEU A CA 1
ATOM 711 C C . LEU A 1 96 ? 47.339 18.317 61.624 1.00 37.62 116 LEU A C 1
ATOM 712 O O . LEU A 1 96 ? 47.556 18.825 60.528 1.00 36.92 116 LEU A O 1
ATOM 717 N N . ASN A 1 97 ? 48.187 18.428 62.642 1.00 35.29 117 ASN A N 1
ATOM 718 C CA . ASN A 1 97 ? 49.387 19.265 62.522 1.00 35.99 117 ASN A CA 1
ATOM 719 C C . ASN A 1 97 ? 50.313 18.834 61.367 1.00 42.05 117 ASN A C 1
ATOM 720 O O . ASN A 1 97 ? 50.850 19.713 60.677 1.00 43.37 117 ASN A O 1
ATOM 725 N N . GLN A 1 98 ? 50.457 17.495 61.144 1.00 37.01 118 GLN A N 1
ATOM 726 C CA . GLN A 1 98 ? 51.310 16.870 60.121 1.00 37.10 118 GLN A CA 1
ATOM 727 C C . GLN A 1 98 ? 50.842 17.171 58.693 1.00 40.90 118 GLN A C 1
ATOM 728 O O . GLN A 1 98 ? 51.655 17.502 57.822 1.00 40.72 118 GLN A O 1
ATOM 734 N N . GLN A 1 99 ? 49.543 17.012 58.455 1.00 37.12 119 GLN A N 1
ATOM 735 C CA . GLN A 1 99 ? 48.942 17.245 57.155 1.00 36.93 119 GLN A CA 1
ATOM 736 C C . GLN A 1 99 ? 48.846 18.737 56.876 1.00 40.40 119 GLN A C 1
ATOM 737 O O . GLN A 1 99 ? 49.026 19.129 55.724 1.00 40.78 119 GLN A O 1
ATOM 743 N N . ALA A 1 100 ? 48.629 19.573 57.919 1.00 34.78 120 ALA A N 1
ATOM 744 C CA . ALA A 1 100 ? 48.658 21.031 57.771 1.00 34.28 120 ALA A CA 1
ATOM 745 C C . ALA A 1 100 ? 50.102 21.454 57.368 1.00 39.15 120 ALA A C 1
ATOM 746 O O . ALA A 1 100 ? 50.248 22.258 56.446 1.00 40.39 120 ALA A O 1
ATOM 748 N N . ASN A 1 101 ? 51.153 20.826 57.979 1.00 33.86 121 ASN A N 1
ATOM 749 C CA . ASN A 1 101 ? 52.569 21.034 57.634 1.00 34.16 121 ASN A CA 1
ATOM 750 C C . ASN A 1 101 ? 52.840 20.694 56.174 1.00 41.63 121 ASN A C 1
ATOM 751 O O . ASN A 1 101 ? 53.464 21.490 55.470 1.00 42.38 121 ASN A O 1
ATOM 756 N N . ALA A 1 102 ? 52.398 19.506 55.723 1.00 38.38 122 ALA A N 1
ATOM 757 C CA . ALA A 1 102 ? 52.576 19.101 54.333 1.00 38.01 122 ALA A CA 1
ATOM 758 C C . ALA A 1 102 ? 51.942 20.162 53.423 1.00 41.95 122 ALA A C 1
ATOM 759 O O . ALA A 1 102 ? 52.646 20.684 52.569 1.00 43.50 122 ALA A O 1
ATOM 761 N N . PHE A 1 103 ? 50.691 20.573 53.686 1.00 37.11 123 PHE A N 1
ATOM 762 C CA . PHE A 1 103 ? 49.965 21.586 52.899 1.00 36.86 123 PHE A CA 1
ATOM 763 C C . PHE A 1 103 ? 50.717 22.926 52.829 1.00 41.78 123 PHE A C 1
ATOM 764 O O . PHE A 1 103 ? 50.941 23.441 51.724 1.00 42.44 123 PHE A O 1
ATOM 772 N N . VAL A 1 104 ? 51.138 23.456 54.003 1.00 36.62 124 VAL A N 1
ATOM 773 C CA . VAL A 1 104 ? 51.837 24.724 54.158 1.00 35.33 124 VAL A CA 1
ATOM 774 C C . VAL A 1 104 ? 53.183 24.678 53.441 1.00 42.00 124 VAL A C 1
ATOM 775 O O . VAL A 1 104 ? 53.474 25.568 52.635 1.00 42.59 124 VAL A O 1
ATOM 779 N N . ASN A 1 105 ? 53.991 23.630 53.713 1.00 39.21 125 ASN A N 1
ATOM 780 C CA . ASN A 1 105 ? 55.341 23.479 53.155 1.00 37.76 125 ASN A CA 1
ATOM 781 C C . ASN A 1 105 ? 55.313 23.253 51.652 1.00 42.54 125 ASN A C 1
ATOM 782 O O . ASN A 1 105 ? 56.190 23.756 50.955 1.00 44.61 125 ASN A O 1
ATOM 787 N N . ASN A 1 106 ? 54.294 22.551 51.153 1.00 38.47 126 ASN A N 1
ATOM 788 C CA . ASN A 1 106 ? 54.112 22.244 49.739 1.00 38.34 126 ASN A CA 1
ATOM 789 C C . ASN A 1 106 ? 53.598 23.454 48.970 1.00 44.68 126 ASN A C 1
ATOM 790 O O . ASN A 1 106 ? 53.971 23.615 47.812 1.00 46.31 126 ASN A O 1
ATOM 795 N N . THR A 1 107 ? 52.792 24.319 49.604 1.00 41.72 127 THR A N 1
ATOM 796 C CA . THR A 1 107 ? 52.272 25.548 48.981 1.00 41.69 127 THR A CA 1
ATOM 797 C C . THR A 1 107 ? 53.385 26.597 48.940 1.00 44.14 127 THR A C 1
ATOM 798 O O . THR A 1 107 ? 53.570 27.226 47.903 1.00 44.81 127 THR A O 1
ATOM 802 N N . GLU A 1 108 ? 54.164 26.730 50.023 1.00 40.31 128 GLU A N 1
ATOM 803 C CA . GLU A 1 108 ? 55.317 27.639 50.081 1.00 40.92 128 GLU A CA 1
ATOM 804 C C . GLU A 1 108 ? 56.333 27.304 48.988 1.00 46.38 128 GLU A C 1
ATOM 805 O O . GLU A 1 108 ? 56.864 28.217 48.336 1.00 47.96 128 GLU A O 1
ATOM 811 N N . ALA A 1 109 ? 56.558 25.990 48.754 1.00 43.09 129 ALA A N 1
ATOM 812 C CA . ALA A 1 109 ? 57.477 25.492 47.737 1.00 43.37 129 ALA A CA 1
ATOM 813 C C . ALA A 1 109 ? 56.925 25.786 46.344 1.00 48.95 129 ALA A C 1
ATOM 814 O O . ALA A 1 109 ? 57.682 26.274 45.506 1.00 51.07 129 ALA A O 1
ATOM 816 N N . ALA A 1 110 ? 55.601 25.599 46.127 1.00 43.40 130 ALA A N 1
ATOM 817 C CA . ALA A 1 110 ? 54.946 25.879 44.853 1.00 42.46 130 ALA A CA 1
ATOM 818 C C . ALA A 1 110 ? 55.065 27.389 44.491 1.00 46.31 130 ALA A C 1
ATOM 819 O O . ALA A 1 110 ? 55.371 27.722 43.347 1.00 46.32 130 ALA A O 1
ATOM 821 N N . LEU A 1 111 ? 54.891 28.285 45.479 1.00 43.38 131 LEU A N 1
ATOM 822 C CA . LEU A 1 111 ? 55.027 29.742 45.327 1.00 42.08 131 LEU A CA 1
ATOM 823 C C . LEU A 1 111 ? 56.468 30.105 45.021 1.00 50.54 131 LEU A C 1
ATOM 824 O O . LEU A 1 111 ? 56.703 31.006 44.221 1.00 52.36 131 LEU A O 1
ATOM 829 N N . GLN A 1 112 ? 57.437 29.405 45.646 1.00 48.46 132 GLN A N 1
ATOM 830 C CA . GLN A 1 112 ? 58.875 29.640 45.411 1.00 49.26 132 GLN A CA 1
ATOM 831 C C . GLN A 1 112 ? 59.304 29.163 44.023 1.00 55.97 132 GLN A C 1
ATOM 832 O O . GLN A 1 112 ? 60.061 29.851 43.348 1.00 56.01 132 GLN A O 1
ATOM 838 N N . ASN A 1 113 ? 58.811 27.983 43.604 1.00 54.22 133 ASN A N 1
ATOM 839 C CA . ASN A 1 113 ? 59.079 27.352 42.306 1.00 54.48 133 ASN A CA 1
ATOM 840 C C . ASN A 1 113 ? 58.312 28.040 41.159 1.00 58.73 133 ASN A C 1
ATOM 841 O O . ASN A 1 113 ? 58.486 27.648 40.008 1.00 58.81 133 ASN A O 1
ATOM 846 N N . GLN A 1 114 ? 57.448 29.039 41.479 1.00 55.18 134 GLN A N 1
ATOM 847 C CA . GLN A 1 114 ? 56.625 29.812 40.542 1.00 54.73 134 GLN A CA 1
ATOM 848 C C . GLN A 1 114 ? 55.852 28.878 39.555 1.00 58.80 134 GLN A C 1
ATOM 849 O O . GLN A 1 114 ? 55.994 29.005 38.330 1.00 59.82 134 GLN A O 1
ATOM 855 N N . VAL A 1 115 ? 55.022 27.953 40.114 1.00 53.41 135 VAL A N 1
ATOM 856 C CA . VAL A 1 115 ? 54.228 26.965 39.351 1.00 52.75 135 VAL A CA 1
ATOM 857 C C . VAL A 1 115 ? 52.857 27.533 38.925 1.00 54.88 135 VAL A C 1
ATOM 858 O O . VAL A 1 115 ? 52.163 26.914 38.112 1.00 55.29 135 VAL A O 1
ATOM 862 N N . TYR A 1 116 ? 52.464 28.685 39.488 1.00 49.77 136 TYR A N 1
ATOM 863 C CA . TYR A 1 116 ? 51.164 29.286 39.232 1.00 48.82 136 TYR A CA 1
ATOM 864 C C . TYR A 1 116 ? 51.160 30.144 37.957 1.00 52.59 136 TYR A C 1
ATOM 865 O O . TYR A 1 116 ? 52.173 30.744 37.572 1.00 51.25 136 TYR A O 1
ATOM 874 N N . LYS A 1 117 ? 49.994 30.131 37.286 1.00 49.85 137 LYS A N 1
ATOM 875 C CA . LYS A 1 117 ? 49.731 30.725 35.976 1.00 50.37 137 LYS A CA 1
ATOM 876 C C . LYS A 1 117 ? 49.693 32.249 35.920 1.00 53.10 137 LYS A C 1
ATOM 877 O O . LYS A 1 117 ? 50.101 32.804 34.908 1.00 54.93 137 LYS A O 1
ATOM 883 N N . ASN A 1 118 ? 49.150 32.910 36.941 1.00 47.15 138 ASN A N 1
ATOM 884 C CA . ASN A 1 118 ? 48.979 34.359 36.986 1.00 46.69 138 ASN A CA 1
ATOM 885 C C . ASN A 1 118 ? 49.025 34.874 38.443 1.00 50.84 138 ASN A C 1
ATOM 886 O O . ASN A 1 118 ? 49.159 34.084 39.380 1.00 50.75 138 ASN A O 1
ATOM 891 N N . SER A 1 119 ? 48.885 36.194 38.623 1.00 46.67 139 SER A N 1
ATOM 892 C CA . SER A 1 119 ? 48.920 36.862 39.930 1.00 44.43 139 SER A CA 1
ATOM 893 C C . SER A 1 119 ? 47.726 36.486 40.817 1.00 47.24 139 SER A C 1
ATOM 894 O O . SER A 1 119 ? 47.846 36.540 42.037 1.00 47.08 139 SER A O 1
ATOM 897 N N . THR A 1 120 ? 46.590 36.113 40.219 1.00 44.06 140 THR A N 1
ATOM 898 C CA . THR A 1 120 ? 45.382 35.737 40.960 1.00 43.03 140 THR A CA 1
ATOM 899 C C . THR A 1 120 ? 45.600 34.376 41.601 1.00 48.42 140 THR A C 1
ATOM 900 O O . THR A 1 120 ? 45.251 34.192 42.765 1.00 49.84 140 THR A O 1
ATOM 904 N N . GLU A 1 121 ? 46.197 33.433 40.868 1.00 45.42 141 GLU A N 1
ATOM 905 C CA . GLU A 1 121 ? 46.507 32.104 41.408 1.00 43.97 141 GLU A CA 1
ATOM 906 C C . GLU A 1 121 ? 47.516 32.207 42.546 1.00 45.66 141 GLU A C 1
ATOM 907 O O . GLU A 1 121 ? 47.328 31.555 43.562 1.00 45.28 141 GLU A O 1
ATOM 913 N N . ILE A 1 122 ? 48.539 33.070 42.402 1.00 41.58 142 ILE A N 1
ATOM 914 C CA . ILE A 1 122 ? 49.565 33.337 43.418 1.00 40.74 142 ILE A CA 1
ATOM 915 C C . ILE A 1 122 ? 48.906 33.924 44.692 1.00 44.25 142 ILE A C 1
ATOM 916 O O . ILE A 1 122 ? 49.142 33.394 45.781 1.00 43.57 142 ILE A O 1
ATOM 921 N N . ALA A 1 123 ? 48.038 34.954 44.537 1.00 39.78 143 ALA A N 1
ATOM 922 C CA . ALA A 1 123 ? 47.335 35.620 45.631 1.00 38.87 143 ALA A CA 1
ATOM 923 C C . ALA A 1 123 ? 46.401 34.676 46.378 1.00 41.70 143 ALA A C 1
ATOM 924 O O . ALA A 1 123 ? 46.319 34.758 47.603 1.00 42.57 143 ALA A O 1
ATOM 926 N N . ASN A 1 124 ? 45.683 33.805 45.652 1.00 36.96 144 ASN A N 1
ATOM 927 C CA . ASN A 1 124 ? 44.764 32.833 46.252 1.00 35.94 144 ASN A CA 1
ATOM 928 C C . ASN A 1 124 ? 45.531 31.748 46.979 1.00 40.23 144 ASN A C 1
ATOM 929 O O . ASN A 1 124 ? 45.117 31.360 48.074 1.00 41.04 144 ASN A O 1
ATOM 934 N N . ALA A 1 125 ? 46.665 31.282 46.395 1.00 36.74 145 ALA A N 1
ATOM 935 C CA . ALA A 1 125 ? 47.524 30.271 47.016 1.00 36.45 145 ALA A CA 1
ATOM 936 C C . ALA A 1 125 ? 48.137 30.795 48.331 1.00 42.15 145 ALA A C 1
ATOM 937 O O . ALA A 1 125 ? 48.247 30.013 49.275 1.00 42.02 145 ALA A O 1
ATOM 939 N N . LYS A 1 126 ? 48.501 32.113 48.399 1.00 39.22 146 LYS A N 1
ATOM 940 C CA . LYS A 1 126 ? 49.044 32.751 49.611 1.00 38.67 146 LYS A CA 1
ATOM 941 C C . LYS A 1 126 ? 47.978 32.801 50.705 1.00 41.38 146 LYS A C 1
ATOM 942 O O . LYS A 1 126 ? 48.270 32.590 51.877 1.00 41.24 146 LYS A O 1
ATOM 948 N N . SER A 1 127 ? 46.732 33.022 50.302 1.00 37.71 147 SER A N 1
ATOM 949 C CA . SER A 1 127 ? 45.553 33.057 51.164 1.00 36.44 147 SER A CA 1
ATOM 950 C C . SER A 1 127 ? 45.288 31.662 51.729 1.00 38.00 147 SER A C 1
ATOM 951 O O . SER A 1 127 ? 45.079 31.556 52.922 1.00 38.27 147 SER A O 1
ATOM 954 N N . PHE A 1 128 ? 45.361 30.593 50.897 1.00 35.40 148 PHE A N 1
ATOM 955 C CA . PHE A 1 128 ? 45.231 29.167 51.319 1.00 34.28 148 PHE A CA 1
ATOM 956 C C . PHE A 1 128 ? 46.313 28.818 52.312 1.00 38.77 148 PHE A C 1
ATOM 957 O O . PHE A 1 128 ? 46.034 28.207 53.340 1.00 37.85 148 PHE A O 1
ATOM 965 N N . LEU A 1 129 ? 47.561 29.240 52.015 1.00 36.64 149 LEU A N 1
ATOM 966 C CA . LEU A 1 129 ? 48.722 29.083 52.893 1.00 37.42 149 LEU A CA 1
ATOM 967 C C . LEU A 1 129 ? 48.436 29.704 54.297 1.00 41.50 149 LEU A C 1
ATOM 968 O O . LEU A 1 129 ? 48.775 29.080 55.295 1.00 41.75 149 LEU A O 1
ATOM 973 N N . ALA A 1 130 ? 47.763 30.886 54.358 1.00 37.11 150 ALA A N 1
ATOM 974 C CA . ALA A 1 130 ? 47.390 31.557 55.605 1.00 37.12 150 ALA A CA 1
ATOM 975 C C . ALA A 1 130 ? 46.348 30.737 56.380 1.00 39.78 150 ALA A C 1
ATOM 976 O O . ALA A 1 130 ? 46.423 30.684 57.608 1.00 39.73 150 ALA A O 1
ATOM 978 N N . GLU A 1 131 ? 45.415 30.060 55.670 1.00 36.32 151 GLU A N 1
ATOM 979 C CA . GLU A 1 131 ? 44.396 29.177 56.272 1.00 34.93 151 GLU A CA 1
ATOM 980 C C . GLU A 1 131 ? 45.071 27.965 56.921 1.00 39.65 151 GLU A C 1
ATOM 981 O O . GLU A 1 131 ? 44.698 27.590 58.034 1.00 41.14 151 GLU A O 1
ATOM 987 N N . GLY A 1 132 ? 46.086 27.409 56.248 1.00 34.07 152 GLY A N 1
ATOM 988 C CA . GLY A 1 132 ? 46.868 26.278 56.729 1.00 33.52 152 GLY A CA 1
ATOM 989 C C . GLY A 1 132 ? 47.589 26.596 58.022 1.00 37.70 152 GLY A C 1
ATOM 990 O O . GLY A 1 132 ? 47.634 25.755 58.939 1.00 36.97 152 GLY A O 1
ATOM 991 N N . LYS A 1 133 ? 48.113 27.855 58.115 1.00 32.03 153 LYS A N 1
ATOM 992 C CA . LYS A 1 133 ? 48.828 28.413 59.266 1.00 30.86 153 LYS A CA 1
ATOM 993 C C . LYS A 1 133 ? 47.941 28.498 60.507 1.00 33.81 153 LYS A C 1
ATOM 994 O O . LYS A 1 133 ? 48.397 28.192 61.613 1.00 32.00 153 LYS A O 1
ATOM 1000 N N . VAL A 1 134 ? 46.647 28.882 60.320 1.00 32.74 154 VAL A N 1
ATOM 1001 C CA . VAL A 1 134 ? 45.634 28.922 61.381 1.00 30.95 154 VAL A CA 1
ATOM 1002 C C . VAL A 1 134 ? 45.408 27.493 61.890 1.00 34.18 154 VAL A C 1
ATOM 1003 O O . VAL A 1 134 ? 45.354 27.276 63.107 1.00 34.88 154 VAL A O 1
ATOM 1007 N N . LEU A 1 135 ? 45.375 26.513 60.978 1.00 30.08 155 LEU A N 1
ATOM 1008 C CA . LEU A 1 135 ? 45.156 25.113 61.343 1.00 29.87 155 LEU A CA 1
ATOM 1009 C C . LEU A 1 135 ? 46.351 24.499 62.039 1.00 35.43 155 LEU A C 1
ATOM 1010 O O . LEU A 1 135 ? 46.120 23.663 62.912 1.00 35.38 155 LEU A O 1
ATOM 1015 N N . GLN A 1 136 ? 47.613 24.928 61.706 1.00 33.35 156 GLN A N 1
ATOM 1016 C CA . GLN A 1 136 ? 48.804 24.490 62.443 1.00 33.50 156 GLN A CA 1
ATOM 1017 C C . GLN A 1 136 ? 48.705 25.023 63.900 1.00 38.21 156 GLN A C 1
ATOM 1018 O O . GLN A 1 136 ? 48.825 24.244 64.838 1.00 39.55 156 GLN A O 1
ATOM 1024 N N . ALA A 1 137 ? 48.400 26.329 64.070 1.00 33.82 157 ALA A N 1
ATOM 1025 C CA . ALA A 1 137 ? 48.213 27.002 65.357 1.00 32.87 157 ALA A CA 1
ATOM 1026 C C . ALA A 1 137 ? 47.105 26.304 66.204 1.00 37.81 157 ALA A C 1
ATOM 1027 O O . ALA A 1 137 ? 47.317 26.066 67.400 1.00 38.33 157 ALA A O 1
ATOM 1029 N N . LEU A 1 138 ? 45.970 25.928 65.577 1.00 33.00 158 LEU A N 1
ATOM 1030 C CA . LEU A 1 138 ? 44.860 25.241 66.256 1.00 32.30 158 LEU A CA 1
ATOM 1031 C C . LEU A 1 138 ? 45.272 23.851 66.743 1.00 36.65 158 LEU A C 1
ATOM 1032 O O . LEU A 1 138 ? 44.930 23.480 67.872 1.00 34.86 158 LEU A O 1
ATOM 1037 N N . ALA A 1 139 ? 45.971 23.076 65.884 1.00 34.07 159 ALA A N 1
ATOM 1038 C CA . ALA A 1 139 ? 46.431 21.721 66.210 1.00 34.08 159 ALA A CA 1
ATOM 1039 C C . ALA A 1 139 ? 47.418 21.748 67.393 1.00 37.40 159 ALA A C 1
ATOM 1040 O O . ALA A 1 139 ? 47.257 20.989 68.346 1.00 38.63 159 ALA A O 1
ATOM 1042 N N . ILE A 1 140 ? 48.414 22.632 67.348 1.00 33.21 160 ILE A N 1
ATOM 1043 C CA . ILE A 1 140 ? 49.423 22.761 68.404 1.00 32.24 160 ILE A CA 1
ATOM 1044 C C . ILE A 1 140 ? 48.765 23.313 69.693 1.00 37.70 160 ILE A C 1
ATOM 1045 O O . ILE A 1 140 ? 49.078 22.815 70.773 1.00 38.04 160 ILE A O 1
ATOM 1050 N N . TRP A 1 141 ? 47.810 24.273 69.581 1.00 33.63 161 TRP A N 1
ATOM 1051 C CA . TRP A 1 141 ? 47.125 24.794 70.763 1.00 32.23 161 TRP A CA 1
ATOM 1052 C C . TRP A 1 141 ? 46.231 23.721 71.434 1.00 34.51 161 TRP A C 1
ATOM 1053 O O . TRP A 1 141 ? 46.218 23.638 72.654 1.00 33.79 161 TRP A O 1
ATOM 1064 N N . ARG A 1 142 ? 45.508 22.918 70.659 1.00 31.41 162 ARG A N 1
ATOM 1065 C CA . ARG A 1 142 ? 44.673 21.844 71.218 1.00 31.69 162 ARG A CA 1
ATOM 1066 C C . ARG A 1 142 ? 45.544 20.798 71.928 1.00 33.44 162 ARG A C 1
ATOM 1067 O O . ARG A 1 142 ? 45.116 20.238 72.926 1.00 34.80 162 ARG A O 1
ATOM 1075 N N . LEU A 1 143 ? 46.775 20.614 71.491 1.00 29.68 163 LEU A N 1
ATOM 1076 C CA . LEU A 1 143 ? 47.727 19.754 72.195 1.00 30.98 163 LEU A CA 1
ATOM 1077 C C . LEU A 1 143 ? 48.233 20.449 73.498 1.00 35.74 163 LEU A C 1
ATOM 1078 O O . LEU A 1 143 ? 48.227 19.817 74.550 1.00 35.17 163 LEU A O 1
ATOM 1091 N N . ASP A 1 145 ? 46.692 22.778 75.327 1.00 29.71 165 ASP A N 1
ATOM 1092 C CA . ASP A 1 145 ? 45.530 22.856 76.186 1.00 30.50 165 ASP A CA 1
ATOM 1093 C C . ASP A 1 145 ? 45.391 21.609 77.088 1.00 36.36 165 ASP A C 1
ATOM 1094 O O . ASP A 1 145 ? 45.106 21.772 78.264 1.00 37.17 165 ASP A O 1
ATOM 1099 N N . ARG A 1 146 ? 45.651 20.383 76.561 1.00 32.15 166 ARG A N 1
ATOM 1100 C CA . ARG A 1 146 ? 45.506 19.159 77.338 1.00 30.01 166 ARG A CA 1
ATOM 1101 C C . ARG A 1 146 ? 46.809 18.511 77.809 1.00 35.61 166 ARG A C 1
ATOM 1102 O O . ARG A 1 146 ? 46.743 17.690 78.736 1.00 38.21 166 ARG A O 1
ATOM 1110 N N . PHE A 1 147 ? 47.975 18.828 77.205 1.00 29.43 167 PHE A N 1
ATOM 1111 C CA . PHE A 1 147 ? 49.214 18.138 77.566 1.00 27.88 167 PHE A CA 1
ATOM 1112 C C . PHE A 1 147 ? 50.319 19.040 78.129 1.00 32.02 167 PHE A C 1
ATOM 1113 O O . PHE A 1 147 ? 51.398 18.539 78.431 1.00 33.92 167 PHE A O 1
ATOM 1121 N N . SER A 1 148 ? 50.077 20.331 78.280 1.00 28.84 168 SER A N 1
ATOM 1122 C CA . SER A 1 148 ? 51.043 21.227 78.932 1.00 30.41 168 SER A CA 1
ATOM 1123 C C . SER A 1 148 ? 50.383 21.772 80.195 1.00 35.56 168 SER A C 1
ATOM 1124 O O . SER A 1 148 ? 49.167 21.963 80.208 1.00 33.62 168 SER A O 1
ATOM 1127 N N . PHE A 1 149 ? 51.163 21.954 81.261 1.00 33.46 169 PHE A N 1
ATOM 1128 C CA . PHE A 1 149 ? 50.657 22.400 82.555 1.00 33.09 169 PHE A CA 1
ATOM 1129 C C . PHE A 1 149 ? 50.321 23.881 82.597 1.00 40.49 169 PHE A C 1
ATOM 1130 O O . PHE A 1 149 ? 50.914 24.701 81.893 1.00 40.58 169 PHE A O 1
ATOM 1138 N N . HIS A 1 150 ? 49.360 24.216 83.456 1.00 38.22 170 HIS A N 1
ATOM 1139 C CA . HIS A 1 150 ? 48.976 25.585 83.753 1.00 36.82 170 HIS A CA 1
ATOM 1140 C C . HIS A 1 150 ? 50.013 26.103 84.732 1.00 39.88 170 HIS A C 1
ATOM 1141 O O . HIS A 1 150 ? 50.643 25.290 85.427 1.00 39.63 170 HIS A O 1
ATOM 1148 N N . GLU A 1 151 ? 50.203 27.430 84.794 1.00 36.31 171 GLU A N 1
ATOM 1149 C CA . GLU A 1 151 ? 51.198 28.058 85.672 1.00 36.06 171 GLU A CA 1
ATOM 1150 C C . GLU A 1 151 ? 50.959 27.750 87.173 1.00 39.02 171 GLU A C 1
ATOM 1151 O O . GLU A 1 151 ? 51.917 27.642 87.940 1.00 41.58 171 GLU A O 1
ATOM 1157 N N . SER A 1 152 ? 49.706 27.540 87.568 1.00 33.26 172 SER A N 1
ATOM 1158 C CA . SER A 1 152 ? 49.274 27.303 88.950 1.00 32.30 172 SER A CA 1
ATOM 1159 C C . SER A 1 152 ? 49.550 25.876 89.447 1.00 38.43 172 SER A C 1
ATOM 1160 O O . SER A 1 152 ? 49.316 25.615 90.632 1.00 40.00 172 SER A O 1
ATOM 1163 N N . VAL A 1 153 ? 49.998 24.952 88.558 1.00 34.77 173 VAL A N 1
ATOM 1164 C CA . VAL A 1 153 ? 50.240 23.555 88.924 1.00 35.40 173 VAL A CA 1
ATOM 1165 C C . VAL A 1 153 ? 51.279 23.457 90.075 1.00 42.78 173 VAL A C 1
ATOM 1166 O O . VAL A 1 153 ? 52.221 24.268 90.152 1.00 43.84 173 VAL A O 1
ATOM 1170 N N . THR A 1 154 ? 51.076 22.472 90.967 1.00 39.22 174 THR A N 1
ATOM 1171 C CA . THR A 1 154 ? 51.956 22.219 92.110 1.00 39.88 174 THR A CA 1
ATOM 1172 C C . THR A 1 154 ? 52.946 21.105 91.707 1.00 48.27 174 THR A C 1
ATOM 1173 O O . THR A 1 154 ? 53.673 21.295 90.721 1.00 49.46 174 THR A O 1
ATOM 1177 N N . GLU A 1 155 ? 52.989 19.964 92.437 1.00 46.22 175 GLU A N 1
ATOM 1178 C CA . GLU A 1 155 ? 53.906 18.858 92.140 1.00 46.60 175 GLU A CA 1
ATOM 1179 C C . GLU A 1 155 ? 53.667 18.254 90.750 1.00 47.66 175 GLU A C 1
ATOM 1180 O O . GLU A 1 155 ? 52.542 17.945 90.384 1.00 45.86 175 GLU A O 1
ATOM 1186 N N . VAL A 1 156 ? 54.748 18.101 89.976 1.00 44.65 176 VAL A N 1
ATOM 1187 C CA . VAL A 1 156 ? 54.761 17.519 88.622 1.00 43.37 176 VAL A CA 1
ATOM 1188 C C . VAL A 1 156 ? 56.013 16.684 88.491 1.00 47.91 176 VAL A C 1
ATOM 1189 O O . VAL A 1 156 ? 56.890 16.759 89.362 1.00 47.85 176 VAL A O 1
ATOM 1193 N N . ASN A 1 157 ? 56.147 15.945 87.379 1.00 43.31 177 ASN A N 1
ATOM 1194 C CA . ASN A 1 157 ? 57.375 15.188 87.117 1.00 42.75 177 ASN A CA 1
ATOM 1195 C C . ASN A 1 157 ? 58.505 16.205 86.817 1.00 45.30 177 ASN A C 1
ATOM 1196 O O . ASN A 1 157 ? 58.323 17.099 85.991 1.00 44.07 177 ASN A O 1
ATOM 1201 N N . SER A 1 158 ? 59.613 16.121 87.539 1.00 43.96 178 SER A N 1
ATOM 1202 C CA . SER A 1 158 ? 60.763 17.043 87.434 1.00 44.60 178 SER A CA 1
ATOM 1203 C C . SER A 1 158 ? 61.179 17.361 85.996 1.00 47.72 178 SER A C 1
ATOM 1204 O O . SER A 1 158 ? 61.536 16.452 85.238 1.00 46.52 178 SER A O 1
ATOM 1207 N N . GLY A 1 159 ? 61.095 18.656 85.663 1.00 43.98 179 GLY A N 1
ATOM 1208 C CA . GLY A 1 159 ? 61.436 19.224 84.366 1.00 43.21 179 GLY A CA 1
ATOM 1209 C C . GLY A 1 159 ? 60.259 19.404 83.424 1.00 45.80 179 GLY A C 1
ATOM 1210 O O . GLY A 1 159 ? 60.408 20.027 82.373 1.00 47.42 179 GLY A O 1
ATOM 1211 N N . ALA A 1 160 ? 59.065 18.935 83.816 1.00 39.14 180 ALA A N 1
ATOM 1212 C CA . ALA A 1 160 ? 57.873 19.012 82.966 1.00 36.67 180 ALA A CA 1
ATOM 1213 C C . ALA A 1 160 ? 57.089 20.335 83.088 1.00 40.26 180 ALA A C 1
ATOM 1214 O O . ALA A 1 160 ? 56.446 20.704 82.114 1.00 37.78 180 ALA A O 1
ATOM 1216 N N . LYS A 1 161 ? 57.217 21.086 84.210 1.00 40.94 181 LYS A N 1
ATOM 1217 C CA . LYS A 1 161 ? 56.449 22.325 84.482 1.00 41.30 181 LYS A CA 1
ATOM 1218 C C . LYS A 1 161 ? 56.442 23.357 83.358 1.00 44.68 181 LYS A C 1
ATOM 1219 O O . LYS A 1 161 ? 55.374 23.895 83.068 1.00 45.62 181 LYS A O 1
ATOM 1225 N N . ASP A 1 162 ? 57.568 23.615 82.717 1.00 40.90 182 ASP A N 1
ATOM 1226 C CA . ASP A 1 162 ? 57.611 24.636 81.681 1.00 41.35 182 ASP A CA 1
ATOM 1227 C C . ASP A 1 162 ? 57.802 24.070 80.262 1.00 41.44 182 ASP A C 1
ATOM 1228 O O . ASP A 1 162 ? 58.156 24.804 79.339 1.00 41.02 182 ASP A O 1
ATOM 1233 N N . LEU A 1 163 ? 57.458 22.795 80.068 1.00 36.44 183 LEU A N 1
ATOM 1234 C CA . LEU A 1 163 ? 57.510 22.154 78.754 1.00 34.03 183 LEU A CA 1
ATOM 1235 C C . LEU A 1 163 ? 56.142 22.267 78.024 1.00 33.76 183 LEU A C 1
ATOM 1236 O O . LEU A 1 163 ? 55.061 22.306 78.629 1.00 28.65 183 LEU A O 1
ATOM 1241 N N . GLY A 1 164 ? 56.233 22.339 76.714 1.00 30.83 184 GLY A N 1
ATOM 1242 C CA . GLY A 1 164 ? 55.090 22.367 75.825 1.00 28.95 184 GLY A CA 1
ATOM 1243 C C . GLY A 1 164 ? 54.847 20.970 75.290 1.00 35.26 184 GLY A C 1
ATOM 1244 O O . GLY A 1 164 ? 54.668 20.028 76.070 1.00 35.06 184 GLY A O 1
ATOM 1245 N N . VAL A 1 165 ? 54.868 20.821 73.942 1.00 31.78 185 VAL A N 1
ATOM 1246 C CA . VAL A 1 165 ? 54.645 19.574 73.231 1.00 30.45 185 VAL A CA 1
ATOM 1247 C C . VAL A 1 165 ? 55.744 19.426 72.187 1.00 37.21 185 VAL A C 1
ATOM 1248 O O . VAL A 1 165 ? 56.553 20.339 72.026 1.00 37.06 185 VAL A O 1
ATOM 1252 N N . ILE A 1 166 ? 55.849 18.256 71.532 1.00 35.99 186 ILE A N 1
ATOM 1253 C CA . ILE A 1 166 ? 56.819 18.045 70.457 1.00 34.95 186 ILE A CA 1
ATOM 1254 C C . ILE A 1 166 ? 56.378 18.959 69.280 1.00 40.10 186 ILE A C 1
ATOM 1255 O O . ILE A 1 166 ? 55.241 18.877 68.767 1.00 40.35 186 ILE A O 1
ATOM 1260 N N . LEU A 1 167 ? 57.228 19.910 68.954 1.00 36.42 187 LEU A N 1
ATOM 1261 C CA . LEU A 1 167 ? 56.919 20.886 67.928 1.00 37.03 187 LEU A CA 1
ATOM 1262 C C . LEU A 1 167 ? 57.601 20.482 66.613 1.00 45.34 187 LEU A C 1
ATOM 1263 O O . LEU A 1 167 ? 58.801 20.677 66.448 1.00 48.19 187 LEU A O 1
ATOM 1268 N N . LEU A 1 168 ? 56.839 19.834 65.716 1.00 41.94 188 LEU A N 1
ATOM 1269 C CA . LEU A 1 168 ? 57.322 19.386 64.402 1.00 42.12 188 LEU A CA 1
ATOM 1270 C C . LEU A 1 168 ? 56.622 20.192 63.298 1.00 44.73 188 LEU A C 1
ATOM 1271 O O . LEU A 1 168 ? 55.380 20.216 63.222 1.00 45.22 188 LEU A O 1
ATOM 1276 N N . LYS A 1 169 ? 57.422 20.873 62.478 1.00 39.84 189 LYS A N 1
ATOM 1277 C CA . LYS A 1 169 ? 56.962 21.798 61.424 1.00 39.83 189 LYS A CA 1
ATOM 1278 C C . LYS A 1 169 ? 57.013 21.205 60.005 1.00 46.05 189 LYS A C 1
ATOM 1279 O O . LYS A 1 169 ? 56.567 21.850 59.055 1.00 44.33 189 LYS A O 1
ATOM 1285 N N . GLU A 1 170 ? 57.519 19.977 59.875 1.00 46.99 190 GLU A N 1
ATOM 1286 C CA . GLU A 1 170 ? 57.662 19.284 58.597 1.00 49.63 190 GLU A CA 1
ATOM 1287 C C . GLU A 1 170 ? 56.861 18.019 58.604 1.00 58.85 190 GLU A C 1
ATOM 1288 O O . GLU A 1 170 ? 56.740 17.412 59.671 1.00 58.50 190 GLU A O 1
ATOM 1294 N N . TYR A 1 171 ? 56.330 17.592 57.427 1.00 59.97 191 TYR A N 1
ATOM 1295 C CA . TYR A 1 171 ? 55.625 16.300 57.354 1.00 61.26 191 TYR A CA 1
ATOM 1296 C C . TYR A 1 171 ? 56.732 15.239 57.441 1.00 68.75 191 TYR A C 1
ATOM 1297 O O . TYR A 1 171 ? 57.498 15.042 56.490 1.00 68.98 191 TYR A O 1
ATOM 1306 N N . ASN A 1 172 ? 56.890 14.664 58.638 1.00 66.93 192 ASN A N 1
ATOM 1307 C CA . ASN A 1 172 ? 57.948 13.713 58.901 1.00 68.17 192 ASN A CA 1
ATOM 1308 C C . ASN A 1 172 ? 57.439 12.632 59.884 1.00 75.53 192 ASN A C 1
ATOM 1309 O O . ASN A 1 172 ? 57.604 12.761 61.108 1.00 76.26 192 ASN A O 1
ATOM 1314 N N . PRO A 1 173 ? 56.834 11.538 59.352 1.00 72.36 193 PRO A N 1
ATOM 1315 C CA . PRO A 1 173 ? 56.382 10.450 60.244 1.00 71.14 193 PRO A CA 1
ATOM 1316 C C . PRO A 1 173 ? 57.579 9.611 60.722 1.00 69.00 193 PRO A C 1
ATOM 1317 O O . PRO A 1 173 ? 58.541 9.395 59.966 1.00 67.63 193 PRO A O 1
ATOM 1321 N N . GLY A 1 174 ? 57.515 9.210 61.997 1.00 61.15 194 GLY A N 1
ATOM 1322 C CA . GLY A 1 174 ? 58.540 8.439 62.684 1.00 59.61 194 GLY A CA 1
ATOM 1323 C C . GLY A 1 174 ? 59.539 9.284 63.447 1.00 62.08 194 GLY A C 1
ATOM 1324 O O . GLY A 1 174 ? 60.461 8.739 64.067 1.00 61.26 194 GLY A O 1
ATOM 1325 N N . TYR A 1 175 ? 59.351 10.629 63.418 1.00 58.27 195 TYR A N 1
ATOM 1326 C CA . TYR A 1 175 ? 60.216 11.622 64.058 1.00 57.13 195 TYR A CA 1
ATOM 1327 C C . TYR A 1 175 ? 60.362 11.374 65.583 1.00 59.86 195 TYR A C 1
ATOM 1328 O O . TYR A 1 175 ? 59.357 11.228 66.273 1.00 59.56 195 TYR A O 1
ATOM 1337 N N . ILE A 1 176 ? 61.610 11.326 66.091 1.00 55.36 196 ILE A N 1
ATOM 1338 C CA . ILE A 1 176 ? 61.920 11.174 67.525 1.00 55.28 196 ILE A CA 1
ATOM 1339 C C . ILE A 1 176 ? 62.573 12.491 67.974 1.00 59.55 196 ILE A C 1
ATOM 1340 O O . ILE A 1 176 ? 63.651 12.862 67.497 1.00 61.05 196 ILE A O 1
ATOM 1345 N N . GLY A 1 177 ? 61.874 13.199 68.841 1.00 54.56 197 GLY A N 1
ATOM 1346 C CA . GLY A 1 177 ? 62.305 14.487 69.362 1.00 52.83 197 GLY A CA 1
ATOM 1347 C C . GLY A 1 177 ? 61.777 14.846 70.740 1.00 50.94 197 GLY A C 1
ATOM 1348 O O . GLY A 1 177 ? 60.766 14.292 71.202 1.00 48.30 197 GLY A O 1
ATOM 1349 N N . PRO A 1 178 ? 62.457 15.798 71.422 1.00 44.61 198 PRO A N 1
ATOM 1350 C CA . PRO A 1 178 ? 61.989 16.208 72.749 1.00 43.38 198 PRO A CA 1
ATOM 1351 C C . PRO A 1 178 ? 60.865 17.258 72.677 1.00 44.93 198 PRO A C 1
ATOM 1352 O O . PRO A 1 178 ? 60.624 17.875 71.628 1.00 44.18 198 PRO A O 1
ATOM 1356 N N . ARG A 1 179 ? 60.204 17.490 73.812 1.00 38.68 199 ARG A N 1
ATOM 1357 C CA . ARG A 1 179 ? 59.201 18.533 73.903 1.00 37.18 199 ARG A CA 1
ATOM 1358 C C . ARG A 1 179 ? 59.884 19.895 73.883 1.00 41.80 199 ARG A C 1
ATOM 1359 O O . ARG A 1 179 ? 60.901 20.074 74.546 1.00 44.26 199 ARG A O 1
ATOM 1367 N N . ALA A 1 180 ? 59.304 20.852 73.167 1.00 37.51 200 ALA A N 1
ATOM 1368 C CA . ALA A 1 180 ? 59.764 22.236 73.137 1.00 36.86 200 ALA A CA 1
ATOM 1369 C C . ALA A 1 180 ? 59.265 22.903 74.415 1.00 40.14 200 ALA A C 1
ATOM 1370 O O . ALA A 1 180 ? 58.406 22.322 75.088 1.00 40.73 200 ALA A O 1
ATOM 1372 N N . THR A 1 181 ? 59.776 24.096 74.761 1.00 34.54 201 THR A N 1
ATOM 1373 C CA . THR A 1 181 ? 59.311 24.821 75.952 1.00 33.73 201 THR A CA 1
ATOM 1374 C C . THR A 1 181 ? 57.906 25.431 75.699 1.00 38.71 201 THR A C 1
ATOM 1375 O O . THR A 1 181 ? 57.492 25.552 74.533 1.00 39.24 201 THR A O 1
ATOM 1379 N N . LYS A 1 182 ? 57.184 25.843 76.784 1.00 33.57 202 LYS A N 1
ATOM 1380 C CA . LYS A 1 182 ? 55.884 26.493 76.671 1.00 33.28 202 LYS A CA 1
ATOM 1381 C C . LYS A 1 182 ? 56.001 27.752 75.809 1.00 39.04 202 LYS A C 1
ATOM 1382 O O . LYS A 1 182 ? 55.165 27.962 74.923 1.00 40.96 202 LYS A O 1
ATOM 1388 N N . ALA A 1 183 ? 57.053 28.569 76.054 1.00 33.13 203 ALA A N 1
ATOM 1389 C CA . ALA A 1 183 ? 57.312 29.812 75.327 1.00 32.29 203 ALA A CA 1
ATOM 1390 C C . ALA A 1 183 ? 57.474 29.549 73.833 1.00 36.42 203 ALA A C 1
ATOM 1391 O O . ALA A 1 183 ? 56.886 30.257 73.044 1.00 35.79 203 ALA A O 1
ATOM 1393 N N . GLN A 1 184 ? 58.243 28.519 73.450 1.00 35.43 204 GLN A N 1
ATOM 1394 C CA . GLN A 1 184 ? 58.492 28.155 72.058 1.00 35.86 204 GLN A CA 1
ATOM 1395 C C . GLN A 1 184 ? 57.194 27.755 71.359 1.00 40.44 204 GLN A C 1
ATOM 1396 O O . GLN A 1 184 ? 56.987 28.180 70.232 1.00 41.19 204 GLN A O 1
ATOM 1402 N N . CYS A 1 185 ? 56.331 26.970 72.022 1.00 35.62 205 CYS A N 1
ATOM 1403 C CA . CYS A 1 185 ? 55.073 26.498 71.461 1.00 35.31 205 CYS A CA 1
ATOM 1404 C C . CYS A 1 185 ? 54.054 27.632 71.346 1.00 38.31 205 CYS A C 1
ATOM 1405 O O . CYS A 1 185 ? 53.390 27.738 70.306 1.00 38.42 205 CYS A O 1
ATOM 1408 N N . TYR A 1 186 ? 53.930 28.485 72.379 1.00 33.31 206 TYR A N 1
ATOM 1409 C CA . TYR A 1 186 ? 52.985 29.614 72.309 1.00 33.45 206 TYR A CA 1
ATOM 1410 C C . TYR A 1 186 ? 53.445 30.699 71.342 1.00 36.37 206 TYR A C 1
ATOM 1411 O O . TYR A 1 186 ? 52.600 31.358 70.740 1.00 35.99 206 TYR A O 1
ATOM 1420 N N . ASP A 1 187 ? 54.758 30.869 71.177 1.00 32.46 207 ASP A N 1
ATOM 1421 C CA . ASP A 1 187 ? 55.308 31.848 70.242 1.00 32.17 207 ASP A CA 1
ATOM 1422 C C . ASP A 1 187 ? 54.966 31.423 68.797 1.00 36.37 207 ASP A C 1
ATOM 1423 O O . ASP A 1 187 ? 54.673 32.289 67.973 1.00 36.49 207 ASP A O 1
ATOM 1428 N N . TYR A 1 188 ? 54.970 30.090 68.517 1.00 32.00 208 TYR A N 1
ATOM 1429 C CA . TYR A 1 188 ? 54.684 29.482 67.216 1.00 32.52 208 TYR A CA 1
ATOM 1430 C C . TYR A 1 188 ? 53.185 29.586 66.942 1.00 37.82 208 TYR A C 1
ATOM 1431 O O . TYR A 1 188 ? 52.795 30.030 65.877 1.00 39.02 208 TYR A O 1
ATOM 1440 N N . ILE A 1 189 ? 52.345 29.217 67.911 1.00 34.82 209 ILE A N 1
ATOM 1441 C CA . ILE A 1 189 ? 50.885 29.343 67.793 1.00 34.55 209 ILE A CA 1
ATOM 1442 C C . ILE A 1 189 ? 50.501 30.778 67.403 1.00 37.03 209 ILE A C 1
ATOM 1443 O O . ILE A 1 189 ? 49.843 30.974 66.390 1.00 36.08 209 ILE A O 1
ATOM 1448 N N . LEU A 1 190 ? 50.964 31.764 68.184 1.00 34.08 210 LEU A N 1
ATOM 1449 C CA . LEU A 1 190 ? 50.629 33.170 68.008 1.00 33.40 210 LEU A CA 1
ATOM 1450 C C . LEU A 1 190 ? 51.281 33.803 66.790 1.00 36.80 210 LEU A C 1
ATOM 1451 O O . LEU A 1 190 ? 50.637 34.671 66.215 1.00 36.67 210 LEU A O 1
ATOM 1456 N N . SER A 1 191 ? 52.493 33.354 66.353 1.00 31.93 211 SER A N 1
ATOM 1457 C CA . SER A 1 191 ? 53.122 33.902 65.138 1.00 32.92 211 SER A CA 1
ATOM 1458 C C . SER A 1 191 ? 52.388 33.408 63.892 1.00 37.31 211 SER A C 1
ATOM 1459 O O . SER A 1 191 ? 52.194 34.199 62.976 1.00 38.64 211 SER A O 1
ATOM 1462 N N . ARG A 1 192 ? 51.970 32.124 63.862 1.00 33.09 212 ARG A N 1
ATOM 1463 C CA . ARG A 1 192 ? 51.180 31.546 62.785 1.00 33.06 212 ARG A CA 1
ATOM 1464 C C . ARG A 1 192 ? 49.843 32.317 62.619 1.00 37.73 212 ARG A C 1
ATOM 1465 O O . ARG A 1 192 ? 49.479 32.631 61.484 1.00 37.53 212 ARG A O 1
ATOM 1473 N N . LEU A 1 193 ? 49.113 32.615 63.738 1.00 34.98 213 LEU A N 1
ATOM 1474 C CA . LEU A 1 193 ? 47.816 33.349 63.718 1.00 35.05 213 LEU A CA 1
ATOM 1475 C C . LEU A 1 193 ? 47.998 34.796 63.232 1.00 39.93 213 LEU A C 1
ATOM 1476 O O . LEU A 1 193 ? 47.250 35.262 62.380 1.00 41.41 213 LEU A O 1
ATOM 1481 N N . SER A 1 194 ? 49.029 35.452 63.736 1.00 35.78 214 SER A N 1
ATOM 1482 C CA . SER A 1 194 ? 49.465 36.791 63.401 1.00 36.27 214 SER A CA 1
ATOM 1483 C C . SER A 1 194 ? 49.771 36.921 61.875 1.00 40.71 214 SER A C 1
ATOM 1484 O O . SER A 1 194 ? 49.252 37.827 61.218 1.00 41.23 214 SER A O 1
ATOM 1487 N N . GLU A 1 195 ? 50.584 35.998 61.323 1.00 36.56 215 GLU A N 1
ATOM 1488 C CA . GLU A 1 195 ? 50.950 35.963 59.904 1.00 36.85 215 GLU A CA 1
ATOM 1489 C C . GLU A 1 195 ? 49.723 35.692 59.022 1.00 42.07 215 GLU A C 1
ATOM 1490 O O . GLU A 1 195 ? 49.655 36.234 57.926 1.00 42.91 215 GLU A O 1
ATOM 1496 N N . ALA A 1 196 ? 48.750 34.890 59.513 1.00 37.82 216 ALA A N 1
ATOM 1497 C CA . ALA A 1 196 ? 47.497 34.571 58.810 1.00 36.67 216 ALA A CA 1
ATOM 1498 C C . ALA A 1 196 ? 46.567 35.757 58.775 1.00 39.36 216 ALA A C 1
ATOM 1499 O O . ALA A 1 196 ? 46.000 36.031 57.723 1.00 41.55 216 ALA A O 1
ATOM 1501 N N . ILE A 1 197 ? 46.398 36.465 59.916 1.00 34.03 217 ILE A N 1
ATOM 1502 C CA . ILE A 1 197 ? 45.516 37.638 60.062 1.00 33.04 217 ILE A CA 1
ATOM 1503 C C . ILE A 1 197 ? 45.937 38.765 59.087 1.00 38.35 217 ILE A C 1
ATOM 1504 O O . ILE A 1 197 ? 45.093 39.506 58.605 1.00 40.65 217 ILE A O 1
ATOM 1509 N N . GLU A 1 198 ? 47.214 38.858 58.774 1.00 35.19 218 GLU A N 1
ATOM 1510 C CA . GLU A 1 198 ? 47.731 39.864 57.860 1.00 36.07 218 GLU A CA 1
ATOM 1511 C C . GLU A 1 198 ? 47.377 39.586 56.382 1.00 39.29 218 GLU A C 1
ATOM 1512 O O . GLU A 1 198 ? 47.356 40.510 55.585 1.00 38.03 218 GLU A O 1
ATOM 1518 N N . VAL A 1 199 ? 47.133 38.318 56.023 1.00 37.35 219 VAL A N 1
ATOM 1519 C CA . VAL A 1 199 ? 46.868 37.892 54.651 1.00 36.71 219 VAL A CA 1
ATOM 1520 C C . VAL A 1 199 ? 45.372 37.701 54.387 1.00 41.67 219 VAL A C 1
ATOM 1521 O O . VAL A 1 199 ? 44.894 38.149 53.351 1.00 44.15 219 VAL A O 1
ATOM 1525 N N . LEU A 1 200 ? 44.645 37.041 55.298 1.00 34.53 220 LEU A N 1
ATOM 1526 C CA . LEU A 1 200 ? 43.244 36.736 55.114 1.00 33.00 220 LEU A CA 1
ATOM 1527 C C . LEU A 1 200 ? 42.415 38.025 55.021 1.00 37.63 220 LEU A C 1
ATOM 1528 O O . LEU A 1 200 ? 42.690 38.973 55.758 1.00 36.81 220 LEU A O 1
ATOM 1533 N N . PRO A 1 201 ? 41.441 38.110 54.070 1.00 34.75 221 PRO A N 1
ATOM 1534 C CA . PRO A 1 201 ? 40.662 39.353 53.927 1.00 34.40 221 PRO A CA 1
ATOM 1535 C C . PRO A 1 201 ? 39.783 39.632 55.135 1.00 40.15 221 PRO A C 1
ATOM 1536 O O . PRO A 1 201 ? 39.361 38.708 55.824 1.00 38.48 221 PRO A O 1
ATOM 1540 N N . GLU A 1 202 ? 39.506 40.918 55.378 1.00 38.97 222 GLU A N 1
ATOM 1541 C CA . GLU A 1 202 ? 38.694 41.383 56.493 1.00 38.33 222 GLU A CA 1
ATOM 1542 C C . GLU A 1 202 ? 37.320 40.687 56.515 1.00 41.34 222 GLU A C 1
ATOM 1543 O O . GLU A 1 202 ? 36.878 40.273 57.585 1.00 38.13 222 GLU A O 1
ATOM 1549 N N . ASN A 1 203 ? 36.697 40.508 55.328 1.00 39.90 223 ASN A N 1
ATOM 1550 C CA . ASN A 1 203 ? 35.393 39.899 55.197 1.00 41.17 223 ASN A CA 1
ATOM 1551 C C . ASN A 1 203 ? 35.479 38.433 54.835 1.00 45.02 223 ASN A C 1
ATOM 1552 O O . ASN A 1 203 ? 36.181 38.047 53.900 1.00 45.73 223 ASN A O 1
ATOM 1557 N N . ARG A 1 204 ? 34.726 37.623 55.595 1.00 40.59 224 ARG A N 1
ATOM 1558 C CA . ARG A 1 204 ? 34.670 36.175 55.463 1.00 40.21 224 ARG A CA 1
ATOM 1559 C C . ARG A 1 204 ? 34.128 35.758 54.091 1.00 45.56 224 ARG A C 1
ATOM 1560 O O . ARG A 1 204 ? 33.068 36.210 53.681 1.00 45.67 224 ARG A O 1
ATOM 1568 N N . GLU A 1 205 ? 34.876 34.919 53.379 1.00 43.20 225 GLU A N 1
ATOM 1569 C CA . GLU A 1 205 ? 34.472 34.379 52.078 1.00 43.59 225 GLU A CA 1
ATOM 1570 C C . GLU A 1 205 ? 33.364 33.319 52.324 1.00 46.27 225 GLU A C 1
ATOM 1571 O O . GLU A 1 205 ? 32.311 33.375 51.702 1.00 47.35 225 GLU A O 1
ATOM 1577 N N . SER A 1 206 ? 33.609 32.368 53.249 1.00 40.28 226 SER A N 1
ATOM 1578 C CA . SER A 1 206 ? 32.683 31.284 53.543 1.00 38.17 226 SER A CA 1
ATOM 1579 C C . SER A 1 206 ? 32.760 30.833 55.000 1.00 39.70 226 SER A C 1
ATOM 1580 O O . SER A 1 206 ? 33.826 30.820 55.597 1.00 38.73 226 SER A O 1
ATOM 1583 N N . VAL A 1 207 ? 31.605 30.432 55.551 1.00 36.44 227 VAL A N 1
ATOM 1584 C CA . VAL A 1 207 ? 31.464 29.879 56.907 1.00 34.41 227 VAL A CA 1
ATOM 1585 C C . VAL A 1 207 ? 32.240 28.527 56.975 1.00 39.03 227 VAL A C 1
ATOM 1586 O O . VAL A 1 207 ? 32.647 28.104 58.062 1.00 38.32 227 VAL A O 1
ATOM 1590 N N . LEU A 1 208 ? 32.478 27.888 55.798 1.00 35.74 228 LEU A N 1
ATOM 1591 C CA . LEU A 1 208 ? 33.118 26.570 55.673 1.00 35.07 228 LEU A CA 1
ATOM 1592 C C . LEU A 1 208 ? 34.645 26.644 55.574 1.00 39.39 228 LEU A C 1
ATOM 1593 O O . LEU A 1 208 ? 35.290 25.612 55.579 1.00 39.91 228 LEU A O 1
ATOM 1598 N N . TYR A 1 209 ? 35.222 27.838 55.536 1.00 37.04 229 TYR A N 1
ATOM 1599 C CA . TYR A 1 209 ? 36.662 28.007 55.402 1.00 38.20 229 TYR A CA 1
ATOM 1600 C C . TYR A 1 209 ? 37.218 28.969 56.425 1.00 40.98 229 TYR A C 1
ATOM 1601 O O . TYR A 1 209 ? 36.517 29.916 56.829 1.00 42.09 229 TYR A O 1
ATOM 1610 N N . VAL A 1 210 ? 38.500 28.754 56.805 1.00 33.25 230 VAL A N 1
ATOM 1611 C CA . VAL A 1 210 ? 39.214 29.636 57.725 1.00 32.73 230 VAL A CA 1
ATOM 1612 C C . VAL A 1 210 ? 39.127 31.078 57.192 1.00 37.28 230 VAL A C 1
ATOM 1613 O O . VAL A 1 210 ? 39.377 31.319 56.012 1.00 36.97 230 VAL A O 1
ATOM 1617 N N . SER A 1 211 ? 38.761 32.015 58.068 1.00 33.85 231 SER A N 1
ATOM 1618 C CA . SER A 1 211 ? 38.663 33.428 57.757 1.00 32.54 231 SER A CA 1
ATOM 1619 C C . SER A 1 211 ? 39.482 34.220 58.775 1.00 35.97 231 SER A C 1
ATOM 1620 O O . SER A 1 211 ? 39.922 33.639 59.777 1.00 36.32 231 SER A O 1
ATOM 1623 N N . ARG A 1 212 ? 39.644 35.549 58.559 1.00 30.03 232 ARG A N 1
ATOM 1624 C CA . ARG A 1 212 ? 40.341 36.407 59.502 1.00 29.52 232 ARG A CA 1
ATOM 1625 C C . ARG A 1 212 ? 39.520 36.492 60.799 1.00 34.08 232 ARG A C 1
ATOM 1626 O O . ARG A 1 212 ? 40.091 36.550 61.896 1.00 33.29 232 ARG A O 1
ATOM 1634 N N . ASP A 1 213 ? 38.181 36.458 60.659 1.00 32.16 233 ASP A N 1
ATOM 1635 C CA . ASP A 1 213 ? 37.189 36.432 61.743 1.00 32.04 233 ASP A CA 1
ATOM 1636 C C . ASP A 1 213 ? 37.415 35.242 62.673 1.00 32.70 233 ASP A C 1
ATOM 1637 O O . ASP A 1 213 ? 37.482 35.421 63.886 1.00 30.53 233 ASP A O 1
ATOM 1642 N N . TYR A 1 214 ? 37.616 34.051 62.113 1.00 30.78 234 TYR A N 1
ATOM 1643 C CA . TYR A 1 214 ? 37.874 32.866 62.935 1.00 30.18 234 TYR A CA 1
ATOM 1644 C C . TYR A 1 214 ? 39.277 32.961 63.564 1.00 34.26 234 TYR A C 1
ATOM 1645 O O . TYR A 1 214 ? 39.426 32.596 64.726 1.00 36.16 234 TYR A O 1
ATOM 1654 N N . ALA A 1 215 ? 40.280 33.490 62.841 1.00 29.42 235 ALA A N 1
ATOM 1655 C CA . ALA A 1 215 ? 41.637 33.645 63.391 1.00 28.75 235 ALA A CA 1
ATOM 1656 C C . ALA A 1 215 ? 41.639 34.585 64.628 1.00 33.76 235 ALA A C 1
ATOM 1657 O O . ALA A 1 215 ? 42.289 34.238 65.616 1.00 31.71 235 ALA A O 1
ATOM 1659 N N . TYR A 1 216 ? 40.841 35.711 64.613 1.00 31.36 236 TYR A N 1
ATOM 1660 C CA . TYR A 1 216 ? 40.708 36.612 65.764 1.00 31.28 236 TYR A CA 1
ATOM 1661 C C . TYR A 1 216 ? 39.977 35.917 66.915 1.00 32.97 236 TYR A C 1
ATOM 1662 O O . TYR A 1 216 ? 40.338 36.100 68.068 1.00 33.09 236 TYR A O 1
ATOM 1671 N N . ALA A 1 217 ? 38.911 35.180 66.608 1.00 30.35 237 ALA A N 1
ATOM 1672 C CA . ALA A 1 217 ? 38.144 34.428 67.615 1.00 30.41 237 ALA A CA 1
ATOM 1673 C C . ALA A 1 217 ? 39.070 33.386 68.279 1.00 35.37 237 ALA A C 1
ATOM 1674 O O . ALA A 1 217 ? 39.169 33.357 69.505 1.00 35.49 237 ALA A O 1
ATOM 1676 N N . LEU A 1 218 ? 39.811 32.601 67.468 1.00 31.89 238 LEU A N 1
ATOM 1677 C CA . LEU A 1 218 ? 40.743 31.589 67.972 1.00 31.95 238 LEU A CA 1
ATOM 1678 C C . LEU A 1 218 ? 41.825 32.221 68.834 1.00 34.64 238 LEU A C 1
ATOM 1679 O O . LEU A 1 218 ? 42.079 31.724 69.931 1.00 35.31 238 LEU A O 1
ATOM 1684 N N . ARG A 1 219 ? 42.421 33.334 68.386 1.00 30.29 239 ARG A N 1
ATOM 1685 C CA . ARG A 1 219 ? 43.464 34.002 69.165 1.00 28.89 239 ARG A CA 1
ATOM 1686 C C . ARG A 1 219 ? 42.902 34.578 70.485 1.00 32.27 239 ARG A C 1
ATOM 1687 O O . ARG A 1 219 ? 43.582 34.473 71.504 1.00 34.55 239 ARG A O 1
ATOM 1695 N N . ALA A 1 220 ? 41.671 35.123 70.483 1.00 27.78 240 ALA A N 1
ATOM 1696 C CA . ALA A 1 220 ? 40.960 35.613 71.681 1.00 29.00 240 ALA A CA 1
ATOM 1697 C C . ALA A 1 220 ? 40.801 34.482 72.706 1.00 33.70 240 ALA A C 1
ATOM 1698 O O . ALA A 1 220 ? 41.048 34.689 73.905 1.00 32.35 240 ALA A O 1
ATOM 1700 N N . ARG A 1 221 ? 40.418 33.268 72.215 1.00 31.77 241 ARG A N 1
ATOM 1701 C CA . ARG A 1 221 ? 40.284 32.047 73.019 1.00 31.37 241 ARG A CA 1
ATOM 1702 C C . ARG A 1 221 ? 41.640 31.694 73.656 1.00 33.96 241 ARG A C 1
ATOM 1703 O O . ARG A 1 221 ? 41.706 31.494 74.870 1.00 35.02 241 ARG A O 1
ATOM 1711 N N . ILE A 1 222 ? 42.722 31.668 72.859 1.00 29.99 242 ILE A N 1
ATOM 1712 C CA . ILE A 1 222 ? 44.080 31.332 73.351 1.00 29.76 242 ILE A CA 1
ATOM 1713 C C . ILE A 1 222 ? 44.563 32.380 74.374 1.00 32.60 242 ILE A C 1
ATOM 1714 O O . ILE A 1 222 ? 45.036 31.987 75.442 1.00 33.52 242 ILE A O 1
ATOM 1719 N N . TYR A 1 223 ? 44.382 33.681 74.093 1.00 27.68 243 TYR A N 1
ATOM 1720 C CA . TYR A 1 223 ? 44.769 34.748 75.028 1.00 28.55 243 TYR A CA 1
ATOM 1721 C C . TYR A 1 223 ? 44.004 34.674 76.369 1.00 34.65 243 TYR A C 1
ATOM 1722 O O . TYR A 1 223 ? 44.614 34.843 77.429 1.00 36.18 243 TYR A O 1
ATOM 1731 N N . LEU A 1 224 ? 42.699 34.355 76.330 1.00 32.32 244 LEU A N 1
ATOM 1732 C CA . LEU A 1 224 ? 41.916 34.168 77.542 1.00 31.56 244 LEU A CA 1
ATOM 1733 C C . LEU A 1 224 ? 42.502 33.009 78.363 1.00 36.22 244 LEU A C 1
ATOM 1734 O O . LEU A 1 224 ? 42.714 33.167 79.565 1.00 35.88 244 LEU A O 1
ATOM 1739 N N . ALA A 1 225 ? 42.775 31.858 77.699 1.00 32.64 245 ALA A N 1
ATOM 1740 C CA . ALA A 1 225 ? 43.353 30.669 78.320 1.00 32.28 245 ALA A CA 1
ATOM 1741 C C . ALA A 1 225 ? 44.705 31.020 78.977 1.00 35.41 245 ALA A C 1
ATOM 1742 O O . ALA A 1 225 ? 44.983 30.575 80.092 1.00 35.05 245 ALA A O 1
ATOM 1744 N N . LEU A 1 226 ? 45.477 31.920 78.350 1.00 31.48 246 LEU A N 1
ATOM 1745 C CA . LEU A 1 226 ? 46.760 32.369 78.901 1.00 31.66 246 LEU A CA 1
ATOM 1746 C C . LEU A 1 226 ? 46.637 33.456 79.993 1.00 36.50 246 LEU A C 1
ATOM 1747 O O . LEU A 1 226 ? 47.633 33.768 80.621 1.00 39.03 246 LEU A O 1
ATOM 1752 N N . GLY A 1 227 ? 45.468 34.046 80.183 1.00 31.91 247 GLY A N 1
ATOM 1753 C CA . GLY A 1 227 ? 45.294 35.125 81.151 1.00 32.38 247 GLY A CA 1
ATOM 1754 C C . GLY A 1 227 ? 45.762 36.483 80.626 1.00 36.98 247 GLY A C 1
ATOM 1755 O O . GLY A 1 227 ? 46.072 37.390 81.409 1.00 35.63 247 GLY A O 1
ATOM 1756 N N . GLU A 1 228 ? 45.841 36.626 79.285 1.00 32.87 248 GLU A N 1
ATOM 1757 C CA . GLU A 1 228 ? 46.213 37.861 78.592 1.00 32.58 248 GLU A CA 1
ATOM 1758 C C . GLU A 1 228 ? 44.900 38.568 78.221 1.00 36.08 248 GLU A C 1
ATOM 1759 O O . GLU A 1 228 ? 44.477 38.590 77.054 1.00 34.31 248 GLU A O 1
ATOM 1765 N N . TYR A 1 229 ? 44.217 39.091 79.258 1.00 33.70 249 TYR A N 1
ATOM 1766 C CA . TYR A 1 229 ? 42.880 39.705 79.190 1.00 32.54 249 TYR A CA 1
ATOM 1767 C C . TYR A 1 229 ? 42.803 40.927 78.288 1.00 35.73 249 TYR A C 1
ATOM 1768 O O . TYR A 1 229 ? 41.833 41.029 77.540 1.00 36.08 249 TYR A O 1
ATOM 1777 N N . GLY A 1 230 ? 43.808 41.799 78.306 1.00 31.34 250 GLY A N 1
ATOM 1778 C CA . GLY A 1 230 ? 43.794 42.973 77.432 1.00 30.81 250 GLY A CA 1
ATOM 1779 C C . GLY A 1 230 ? 43.817 42.595 75.963 1.00 36.04 250 GLY A C 1
ATOM 1780 O O . GLY A 1 230 ? 43.050 43.137 75.154 1.00 36.95 250 GLY A O 1
ATOM 1781 N N . LYS A 1 231 ? 44.663 41.610 75.620 1.00 33.58 251 LYS A N 1
ATOM 1782 C CA . LYS A 1 231 ? 44.841 41.098 74.252 1.00 33.22 251 LYS A CA 1
ATOM 1783 C C . LYS A 1 231 ? 43.639 40.283 73.823 1.00 37.68 251 LYS A C 1
ATOM 1784 O O . LYS A 1 231 ? 43.215 40.437 72.675 1.00 38.33 251 LYS A O 1
ATOM 1790 N N . ALA A 1 232 ? 43.052 39.456 74.739 1.00 34.26 252 ALA A N 1
ATOM 1791 C CA . ALA A 1 232 ? 41.824 38.679 74.444 1.00 33.45 252 ALA A CA 1
ATOM 1792 C C . ALA A 1 232 ? 40.652 39.621 74.113 1.00 39.09 252 ALA A C 1
ATOM 1793 O O . ALA A 1 232 ? 39.971 39.410 73.108 1.00 40.82 252 ALA A O 1
ATOM 1795 N N . ALA A 1 233 ? 40.448 40.682 74.933 1.00 35.48 253 ALA A N 1
ATOM 1796 C CA . ALA A 1 233 ? 39.401 41.705 74.744 1.00 34.64 253 ALA A CA 1
ATOM 1797 C C . ALA A 1 233 ? 39.519 42.409 73.370 1.00 37.68 253 ALA A C 1
ATOM 1798 O O . ALA A 1 233 ? 38.505 42.579 72.693 1.00 39.84 253 ALA A O 1
ATOM 1800 N N . ALA A 1 234 ? 40.739 42.788 72.963 1.00 31.97 254 ALA A N 1
ATOM 1801 C CA . ALA A 1 234 ? 41.048 43.491 71.706 1.00 31.74 254 ALA A CA 1
ATOM 1802 C C . ALA A 1 234 ? 40.724 42.630 70.487 1.00 38.59 254 ALA A C 1
ATOM 1803 O O . ALA A 1 234 ? 40.122 43.121 69.530 1.00 39.22 254 ALA A O 1
ATOM 1805 N N . ASP A 1 235 ? 41.079 41.321 70.549 1.00 36.12 255 ASP A N 1
ATOM 1806 C CA . ASP A 1 235 ? 40.799 40.323 69.516 1.00 34.83 255 ASP A CA 1
ATOM 1807 C C . ASP A 1 235 ? 39.332 40.003 69.441 1.00 37.94 255 ASP A C 1
ATOM 1808 O O . ASP A 1 235 ? 38.820 39.816 68.337 1.00 37.61 255 ASP A O 1
ATOM 1813 N N . ALA A 1 236 ? 38.649 39.919 70.602 1.00 36.06 256 ALA A N 1
ATOM 1814 C CA . ALA A 1 236 ? 37.195 39.643 70.664 1.00 36.77 256 ALA A CA 1
ATOM 1815 C C . ALA A 1 236 ? 36.391 40.790 70.046 1.00 39.08 256 ALA A C 1
ATOM 1816 O O . ALA A 1 236 ? 35.464 40.513 69.302 1.00 38.49 256 ALA A O 1
ATOM 1818 N N . LYS A 1 237 ? 36.792 42.065 70.284 1.00 35.70 257 LYS A N 1
ATOM 1819 C CA . LYS A 1 237 ? 36.120 43.261 69.750 1.00 35.30 257 LYS A CA 1
ATOM 1820 C C . LYS A 1 237 ? 36.135 43.309 68.221 1.00 42.59 257 LYS A C 1
ATOM 1821 O O . LYS A 1 237 ? 35.259 43.950 67.637 1.00 44.38 257 LYS A O 1
ATOM 1835 N N . VAL A 1 239 ? 35.476 40.799 66.201 1.00 35.12 259 VAL A N 1
ATOM 1836 C CA . VAL A 1 239 ? 34.448 39.917 65.623 1.00 34.54 259 VAL A CA 1
ATOM 1837 C C . VAL A 1 239 ? 33.110 39.898 66.367 1.00 36.27 259 VAL A C 1
ATOM 1838 O O . VAL A 1 239 ? 32.121 39.490 65.773 1.00 37.35 259 VAL A O 1
ATOM 1842 N N . VAL A 1 240 ? 33.074 40.261 67.649 1.00 31.08 260 VAL A N 1
ATOM 1843 C CA . VAL A 1 240 ? 31.878 40.150 68.483 1.00 31.60 260 VAL A CA 1
ATOM 1844 C C . VAL A 1 240 ? 30.609 40.862 67.892 1.00 35.87 260 VAL A C 1
ATOM 1845 O O . VAL A 1 240 ? 29.518 40.378 68.118 1.00 34.72 260 VAL A O 1
ATOM 1849 N N . ASP A 1 241 ? 30.755 41.964 67.141 1.00 33.14 261 ASP A N 1
ATOM 1850 C CA . ASP A 1 241 ? 29.618 42.700 66.575 1.00 32.16 261 ASP A CA 1
ATOM 1851 C C . ASP A 1 241 ? 29.309 42.278 65.124 1.00 36.55 261 ASP A C 1
ATOM 1852 O O . ASP A 1 241 ? 28.342 42.775 64.530 1.00 35.07 261 ASP A O 1
ATOM 1857 N N . LYS A 1 242 ? 30.100 41.328 64.576 1.00 31.60 262 LYS A N 1
ATOM 1858 C CA . LYS A 1 242 ? 29.951 40.913 63.179 1.00 31.30 262 LYS A CA 1
ATOM 1859 C C . LYS A 1 242 ? 28.938 39.791 63.017 1.00 38.64 262 LYS A C 1
ATOM 1860 O O . LYS A 1 242 ? 28.458 39.569 61.898 1.00 39.99 262 LYS A O 1
ATOM 1866 N N . TYR A 1 243 ? 28.624 39.071 64.123 1.00 34.15 263 TYR A N 1
ATOM 1867 C CA . TYR A 1 243 ? 27.712 37.925 64.091 1.00 33.02 263 TYR A CA 1
ATOM 1868 C C . TYR A 1 243 ? 26.544 38.157 65.040 1.00 36.80 263 TYR A C 1
ATOM 1869 O O . TYR A 1 243 ? 26.745 38.281 66.248 1.00 37.08 263 TYR A O 1
ATOM 1878 N N . PRO A 1 244 ? 25.312 38.271 64.542 1.00 33.19 264 PRO A N 1
ATOM 1879 C CA . PRO A 1 244 ? 24.205 38.545 65.481 1.00 33.30 264 PRO A CA 1
ATOM 1880 C C . PRO A 1 244 ? 23.811 37.302 66.262 1.00 38.27 264 PRO A C 1
ATOM 1881 O O . PRO A 1 244 ? 23.990 36.184 65.774 1.00 38.83 264 PRO A O 1
ATOM 1885 N N . LEU A 1 245 ? 23.283 37.505 67.485 1.00 33.12 265 LEU A N 1
ATOM 1886 C CA . LEU A 1 245 ? 22.771 36.423 68.316 1.00 31.22 265 LEU A CA 1
ATOM 1887 C C . LEU A 1 245 ? 21.414 35.938 67.776 1.00 34.95 265 LEU A C 1
ATOM 1888 O O . LEU A 1 245 ? 20.692 36.700 67.148 1.00 35.83 265 LEU A O 1
ATOM 1893 N N . ILE A 1 246 ? 21.061 34.683 68.048 1.00 32.19 266 ILE A N 1
ATOM 1894 C CA . ILE A 1 246 ? 19.769 34.113 67.680 1.00 31.83 266 ILE A CA 1
ATOM 1895 C C . ILE A 1 246 ? 18.679 34.956 68.318 1.00 35.83 266 ILE A C 1
ATOM 1896 O O . ILE A 1 246 ? 18.766 35.259 69.511 1.00 34.32 266 ILE A O 1
ATOM 1901 N N . GLY A 1 247 ? 17.690 35.342 67.506 1.00 32.56 267 GLY A N 1
ATOM 1902 C CA . GLY A 1 247 ? 16.512 36.066 67.952 1.00 31.57 267 GLY A CA 1
ATOM 1903 C C . GLY A 1 247 ? 15.365 35.082 68.059 1.00 37.55 267 GLY A C 1
ATOM 1904 O O . GLY A 1 247 ? 14.892 34.553 67.041 1.00 38.14 267 GLY A O 1
ATOM 1905 N N . ALA A 1 248 ? 14.922 34.792 69.301 1.00 32.99 268 ALA A N 1
ATOM 1906 C CA . ALA A 1 248 ? 13.896 33.784 69.539 1.00 31.51 268 ALA A CA 1
ATOM 1907 C C . ALA A 1 248 ? 12.900 34.237 70.626 1.00 38.51 268 ALA A C 1
ATOM 1908 O O . ALA A 1 248 ? 13.302 34.748 71.666 1.00 39.46 268 ALA A O 1
ATOM 1910 N N . ALA A 1 249 ? 11.602 34.108 70.354 1.00 35.99 269 ALA A N 1
ATOM 1911 C CA . ALA A 1 249 ? 10.544 34.533 71.277 1.00 36.63 269 ALA A CA 1
ATOM 1912 C C . ALA A 1 249 ? 10.294 33.490 72.377 1.00 42.09 269 ALA A C 1
ATOM 1913 O O . ALA A 1 249 ? 9.780 33.845 73.436 1.00 43.40 269 ALA A O 1
ATOM 1915 N N . ASP A 1 250 ? 10.653 32.206 72.118 1.00 37.00 270 ASP A N 1
ATOM 1916 C CA . ASP A 1 250 ? 10.489 31.074 73.037 1.00 34.78 270 ASP A CA 1
ATOM 1917 C C . ASP A 1 250 ? 11.539 29.994 72.744 1.00 37.15 270 ASP A C 1
ATOM 1918 O O . ASP A 1 250 ? 12.282 30.098 71.758 1.00 33.32 270 ASP A O 1
ATOM 1923 N N . ALA A 1 251 ? 11.599 28.962 73.617 1.00 36.50 271 ALA A N 1
ATOM 1924 C CA . ALA A 1 251 ? 12.539 27.827 73.551 1.00 35.94 271 ALA A CA 1
ATOM 1925 C C . ALA A 1 251 ? 12.441 27.043 72.242 1.00 39.32 271 ALA A C 1
ATOM 1926 O O . ALA A 1 251 ? 13.467 26.603 71.741 1.00 42.04 271 ALA A O 1
ATOM 1928 N N . SER A 1 252 ? 11.240 26.870 71.698 1.00 34.13 272 SER A N 1
ATOM 1929 C CA . SER A 1 252 ? 10.993 26.141 70.436 1.00 34.57 272 SER A CA 1
ATOM 1930 C C . SER A 1 252 ? 11.659 26.825 69.241 1.00 39.61 272 SER A C 1
ATOM 1931 O O . SER A 1 252 ? 12.253 26.152 68.410 1.00 40.36 272 SER A O 1
ATOM 1934 N N . GLU A 1 253 ? 11.537 28.155 69.164 1.00 35.10 273 GLU A N 1
ATOM 1935 C CA . GLU A 1 253 ? 12.117 28.973 68.134 1.00 34.97 273 GLU A CA 1
ATOM 1936 C C . GLU A 1 253 ? 13.655 29.000 68.317 1.00 39.66 273 GLU A C 1
ATOM 1937 O O . GLU A 1 253 ? 14.391 28.953 67.321 1.00 41.39 273 GLU A O 1
ATOM 1943 N N . PHE A 1 254 ? 14.130 29.037 69.585 1.00 31.57 274 PHE A N 1
ATOM 1944 C CA . PHE A 1 254 ? 15.559 28.993 69.867 1.00 30.24 274 PHE A CA 1
ATOM 1945 C C . PHE A 1 254 ? 16.140 27.679 69.363 1.00 35.64 274 PHE A C 1
ATOM 1946 O O . PHE A 1 254 ? 17.140 27.718 68.630 1.00 35.95 274 PHE A O 1
ATOM 1954 N N . GLU A 1 255 ? 15.501 26.525 69.743 1.00 29.61 275 GLU A N 1
ATOM 1955 C CA . GLU A 1 255 ? 15.920 25.180 69.370 1.00 28.48 275 GLU A CA 1
ATOM 1956 C C . GLU A 1 255 ? 16.007 25.010 67.828 1.00 34.06 275 GLU A C 1
ATOM 1957 O O . GLU A 1 255 ? 17.008 24.497 67.338 1.00 33.69 275 GLU A O 1
ATOM 1963 N N . ASN A 1 256 ? 14.986 25.452 67.082 1.00 31.21 276 ASN A N 1
ATOM 1964 C CA . ASN A 1 256 ? 14.957 25.337 65.615 1.00 32.46 276 ASN A CA 1
ATOM 1965 C C . ASN A 1 256 ? 16.058 26.152 64.914 1.00 36.66 276 ASN A C 1
ATOM 1966 O O . ASN A 1 256 ? 16.540 25.709 63.881 1.00 37.40 276 ASN A O 1
ATOM 1971 N N . ILE A 1 257 ? 16.457 27.318 65.463 1.00 33.18 277 ILE A N 1
ATOM 1972 C CA . ILE A 1 257 ? 17.529 28.112 64.865 1.00 31.71 277 ILE A CA 1
ATOM 1973 C C . ILE A 1 257 ? 18.886 27.560 65.343 1.00 35.50 277 ILE A C 1
ATOM 1974 O O . ILE A 1 257 ? 19.752 27.287 64.515 1.00 35.35 277 ILE A O 1
ATOM 1979 N N . TYR A 1 258 ? 19.058 27.388 66.667 1.00 31.53 278 TYR A N 1
ATOM 1980 C CA . TYR A 1 258 ? 20.289 26.889 67.252 1.00 29.83 278 TYR A CA 1
ATOM 1981 C C . TYR A 1 258 ? 20.743 25.580 66.604 1.00 35.77 278 TYR A C 1
ATOM 1982 O O . TYR A 1 258 ? 21.925 25.457 66.231 1.00 35.05 278 TYR A O 1
ATOM 1991 N N . ARG A 1 259 ? 19.823 24.582 66.512 1.00 33.38 279 ARG A N 1
ATOM 1992 C CA . ARG A 1 259 ? 20.161 23.264 65.975 1.00 33.70 279 ARG A CA 1
ATOM 1993 C C . ARG A 1 259 ? 20.410 23.255 64.443 1.00 39.71 279 ARG A C 1
ATOM 1994 O O . ARG A 1 259 ? 20.825 22.228 63.900 1.00 39.53 279 ARG A O 1
ATOM 2002 N N . SER A 1 260 ? 20.225 24.403 63.768 1.00 37.65 280 SER A N 1
ATOM 2003 C CA . SER A 1 260 ? 20.405 24.525 62.322 1.00 36.83 280 SER A CA 1
ATOM 2004 C C . SER A 1 260 ? 21.746 25.116 61.971 1.00 39.16 280 SER A C 1
ATOM 2005 O O . SER A 1 260 ? 21.934 26.322 62.119 1.00 40.18 280 SER A O 1
ATOM 2008 N N . ASP A 1 261 ? 22.658 24.285 61.461 1.00 36.13 281 ASP A N 1
ATOM 2009 C CA . ASP A 1 261 ? 23.995 24.712 61.014 1.00 37.27 281 ASP A CA 1
ATOM 2010 C C . ASP A 1 261 ? 23.892 25.835 59.968 1.00 40.87 281 ASP A C 1
ATOM 2011 O O . ASP A 1 261 ? 24.592 26.858 60.067 1.00 38.93 281 ASP A O 1
ATOM 2016 N N . ALA A 1 262 ? 22.957 25.644 59.006 1.00 37.92 282 ALA A N 1
ATOM 2017 C CA . ALA A 1 262 ? 22.697 26.516 57.874 1.00 38.14 282 ALA A CA 1
ATOM 2018 C C . ALA A 1 262 ? 22.100 27.881 58.261 1.00 41.75 282 ALA A C 1
ATOM 2019 O O . ALA A 1 262 ? 22.468 28.886 57.653 1.00 41.49 282 ALA A O 1
ATOM 2021 N N . ASN A 1 263 ? 21.183 27.909 59.235 1.00 38.78 283 ASN A N 1
ATOM 2022 C CA . ASN A 1 263 ? 20.409 29.093 59.631 1.00 39.00 283 ASN A CA 1
ATOM 2023 C C . ASN A 1 263 ? 20.836 29.783 60.920 1.00 43.48 283 ASN A C 1
ATOM 2024 O O . ASN A 1 263 ? 20.310 30.865 61.186 1.00 45.73 283 ASN A O 1
ATOM 2029 N N . ASN A 1 264 ? 21.743 29.193 61.726 1.00 36.28 284 ASN A N 1
ATOM 2030 C CA . ASN A 1 264 ? 22.186 29.831 62.964 1.00 34.46 284 ASN A CA 1
ATOM 2031 C C . ASN A 1 264 ? 23.160 30.998 62.617 1.00 38.33 284 ASN A C 1
ATOM 2032 O O . ASN A 1 264 ? 24.249 30.717 62.091 1.00 37.42 284 ASN A O 1
ATOM 2037 N N . PRO A 1 265 ? 22.782 32.303 62.883 1.00 33.63 285 PRO A N 1
ATOM 2038 C CA . PRO A 1 265 ? 23.645 33.440 62.481 1.00 31.76 285 PRO A CA 1
ATOM 2039 C C . PRO A 1 265 ? 24.913 33.656 63.319 1.00 36.45 285 PRO A C 1
ATOM 2040 O O . PRO A 1 265 ? 25.724 34.524 62.983 1.00 34.99 285 PRO A O 1
ATOM 2044 N N . GLU A 1 266 ? 25.066 32.902 64.416 1.00 33.67 286 GLU A N 1
ATOM 2045 C CA . GLU A 1 266 ? 26.186 33.005 65.361 1.00 31.62 286 GLU A CA 1
ATOM 2046 C C . GLU A 1 266 ? 27.437 32.229 64.931 1.00 36.66 286 GLU A C 1
ATOM 2047 O O . GLU A 1 266 ? 28.502 32.462 65.493 1.00 37.02 286 GLU A O 1
ATOM 2053 N N . ILE A 1 267 ? 27.328 31.318 63.968 1.00 33.33 287 ILE A N 1
ATOM 2054 C CA . ILE A 1 267 ? 28.462 30.472 63.580 1.00 31.59 287 ILE A CA 1
ATOM 2055 C C . ILE A 1 267 ? 29.426 31.248 62.680 1.00 34.95 287 ILE A C 1
ATOM 2056 O O . ILE A 1 267 ? 29.028 31.790 61.649 1.00 33.19 287 ILE A O 1
ATOM 2061 N N . ILE A 1 268 ? 30.725 31.247 63.083 1.00 33.41 288 ILE A N 1
ATOM 2062 C CA . ILE A 1 268 ? 31.823 31.937 62.402 1.00 31.91 288 ILE A CA 1
ATOM 2063 C C . ILE A 1 268 ? 32.506 30.965 61.442 1.00 34.54 288 ILE A C 1
ATOM 2064 O O . ILE A 1 268 ? 32.862 31.364 60.336 1.00 36.85 288 ILE A O 1
ATOM 2069 N N . PHE A 1 269 ? 32.625 29.691 61.831 1.00 27.47 289 PHE A N 1
ATOM 2070 C CA . PHE A 1 269 ? 33.323 28.663 61.056 1.00 26.85 289 PHE A CA 1
ATOM 2071 C C . PHE A 1 269 ? 32.792 27.285 61.403 1.00 32.05 289 PHE A C 1
ATOM 2072 O O . PHE A 1 269 ? 32.652 26.940 62.576 1.00 33.17 289 PHE A O 1
ATOM 2080 N N . ARG A 1 270 ? 32.560 26.471 60.385 1.00 29.26 290 ARG A N 1
ATOM 2081 C CA . ARG A 1 270 ? 32.054 25.125 60.580 1.00 29.75 290 ARG A CA 1
ATOM 2082 C C . ARG A 1 270 ? 32.492 24.243 59.435 1.00 34.72 290 ARG A C 1
ATOM 2083 O O . ARG A 1 270 ? 32.799 24.772 58.375 1.00 34.62 290 ARG A O 1
ATOM 2091 N N . GLY A 1 271 ? 32.407 22.920 59.621 1.00 31.46 291 GLY A N 1
ATOM 2092 C CA . GLY A 1 271 ? 32.730 21.957 58.580 1.00 32.12 291 GLY A CA 1
ATOM 2093 C C . GLY A 1 271 ? 31.524 21.623 57.721 1.00 38.99 291 GLY A C 1
ATOM 2094 O O . GLY A 1 271 ? 30.400 21.540 58.238 1.00 38.97 291 GLY A O 1
ATOM 2095 N N . PHE A 1 272 ? 31.745 21.387 56.405 1.00 35.68 292 PHE A N 1
ATOM 2096 C CA . PHE A 1 272 ? 30.655 21.021 55.498 1.00 34.98 292 PHE A CA 1
ATOM 2097 C C . PHE A 1 272 ? 29.933 19.786 56.030 1.00 39.40 292 PHE A C 1
ATOM 2098 O O . PHE A 1 272 ? 30.562 18.854 56.532 1.00 40.22 292 PHE A O 1
ATOM 2106 N N . ALA A 1 273 ? 28.610 19.781 55.906 1.00 35.75 293 ALA A N 1
ATOM 2107 C CA . ALA A 1 273 ? 27.799 18.668 56.345 1.00 35.45 293 ALA A CA 1
ATOM 2108 C C . ALA A 1 273 ? 26.490 18.616 55.549 1.00 41.20 293 ALA A C 1
ATOM 2109 O O . ALA A 1 273 ? 25.888 19.656 55.200 1.00 41.38 293 ALA A O 1
ATOM 2111 N N . SER A 1 274 ? 26.096 17.380 55.238 1.00 35.50 294 SER A N 1
ATOM 2112 C CA . SER A 1 274 ? 24.876 16.990 54.550 1.00 36.18 294 SER A CA 1
ATOM 2113 C C . SER A 1 274 ? 24.500 15.646 55.121 1.00 40.58 294 SER A C 1
ATOM 2114 O O . SER A 1 274 ? 25.293 15.083 55.872 1.00 40.74 294 SER A O 1
ATOM 2117 N N . ALA A 1 275 ? 23.342 15.101 54.757 1.00 38.46 295 ALA A N 1
ATOM 2118 C CA . ALA A 1 275 ? 22.925 13.768 55.217 1.00 38.20 295 ALA A CA 1
ATOM 2119 C C . ALA A 1 275 ? 23.935 12.679 54.803 1.00 44.74 295 ALA A C 1
ATOM 2120 O O . ALA A 1 275 ? 24.148 11.742 55.563 1.00 46.72 295 ALA A O 1
ATOM 2122 N N . THR A 1 276 ? 24.577 12.825 53.630 1.00 42.06 296 THR A N 1
ATOM 2123 C CA . THR A 1 276 ? 25.496 11.821 53.081 1.00 42.68 296 THR A CA 1
ATOM 2124 C C . THR A 1 276 ? 26.978 12.098 53.338 1.00 44.66 296 THR A C 1
ATOM 2125 O O . THR A 1 276 ? 27.767 11.156 53.280 1.00 46.16 296 THR A O 1
ATOM 2129 N N . LEU A 1 277 ? 27.373 13.348 53.595 1.00 39.28 297 LEU A N 1
ATOM 2130 C CA . LEU A 1 277 ? 28.791 13.661 53.820 1.00 38.17 297 LEU A CA 1
ATOM 2131 C C . LEU A 1 277 ? 28.961 14.745 54.868 1.00 43.07 297 LEU A C 1
ATOM 2132 O O . LEU A 1 277 ? 28.318 15.782 54.792 1.00 44.47 297 LEU A O 1
ATOM 2137 N N . GLY A 1 278 ? 29.854 14.510 55.810 1.00 39.93 298 GLY A N 1
ATOM 2138 C CA . GLY A 1 278 ? 30.186 15.479 56.848 1.00 38.77 298 GLY A CA 1
ATOM 2139 C C . GLY A 1 278 ? 29.440 15.369 58.161 1.00 41.85 298 GLY A C 1
ATOM 2140 O O . GLY A 1 278 ? 29.890 15.935 59.158 1.00 42.46 298 GLY A O 1
ATOM 2141 N N . SER A 1 279 ? 28.285 14.685 58.154 1.00 36.34 299 SER A N 1
ATOM 2142 C CA . SER A 1 279 ? 27.420 14.406 59.300 1.00 35.24 299 SER A CA 1
ATOM 2143 C C . SER A 1 279 ? 27.927 13.248 60.143 1.00 37.27 299 SER A C 1
ATOM 2144 O O . SER A 1 279 ? 28.481 12.282 59.598 1.00 37.99 299 SER A O 1
ATOM 2147 N N . PHE A 1 280 ? 27.652 13.309 61.459 1.00 30.32 300 PHE A N 1
ATOM 2148 C CA . PHE A 1 280 ? 28.053 12.272 62.413 1.00 29.56 300 PHE A CA 1
ATOM 2149 C C . PHE A 1 280 ? 27.185 12.387 63.658 1.00 33.28 300 PHE A C 1
ATOM 2150 O O . PHE A 1 280 ? 26.742 13.485 64.004 1.00 30.19 300 PHE A O 1
ATOM 2158 N N . THR A 1 281 ? 26.949 11.247 64.330 1.00 32.73 301 THR A N 1
ATOM 2159 C CA . THR A 1 281 ? 26.233 11.219 65.607 1.00 32.44 301 THR A CA 1
ATOM 2160 C C . THR A 1 281 ? 27.220 11.636 66.708 1.00 35.58 301 THR A C 1
ATOM 2161 O O . THR A 1 281 ? 28.413 11.410 66.556 1.00 36.59 301 THR A O 1
ATOM 2165 N N . ALA A 1 282 ? 26.750 12.274 67.782 1.00 30.71 302 ALA A N 1
ATOM 2166 C CA . ALA A 1 282 ? 27.602 12.667 68.917 1.00 29.72 302 ALA A CA 1
ATOM 2167 C C . ALA A 1 282 ? 26.755 12.502 70.177 1.00 34.61 302 ALA A C 1
ATOM 2168 O O . ALA A 1 282 ? 26.397 13.469 70.861 1.00 34.43 302 ALA A O 1
ATOM 2170 N N . THR A 1 283 ? 26.445 11.230 70.469 1.00 31.14 303 THR A N 1
ATOM 2171 C CA . THR A 1 283 ? 25.519 10.799 71.515 1.00 30.47 303 THR A CA 1
ATOM 2172 C C . THR A 1 283 ? 26.172 10.418 72.843 1.00 34.55 303 THR A C 1
ATOM 2173 O O . THR A 1 283 ? 25.498 9.834 73.670 1.00 35.18 303 THR A O 1
ATOM 2177 N N . THR A 1 284 ? 27.446 10.744 73.075 1.00 32.93 304 THR A N 1
ATOM 2178 C CA . THR A 1 284 ? 28.119 10.377 74.332 1.00 33.52 304 THR A CA 1
ATOM 2179 C C . THR A 1 284 ? 27.397 10.953 75.572 1.00 36.46 304 THR A C 1
ATOM 2180 O O . THR A 1 284 ? 27.130 10.209 76.508 1.00 37.01 304 THR A O 1
ATOM 2184 N N . LEU A 1 285 ? 27.103 12.257 75.573 1.00 30.99 305 LEU A N 1
ATOM 2185 C CA . LEU A 1 285 ? 26.493 12.943 76.713 1.00 29.35 305 LEU A CA 1
ATOM 2186 C C . LEU A 1 285 ? 24.954 12.715 76.869 1.00 34.01 305 LEU A C 1
ATOM 2187 O O . LEU A 1 285 ? 24.444 12.822 77.996 1.00 34.32 305 LEU A O 1
ATOM 2192 N N . ASN A 1 286 ? 24.223 12.458 75.771 1.00 27.00 306 ASN A N 1
ATOM 2193 C CA . ASN A 1 286 ? 22.789 12.289 75.913 1.00 27.25 306 ASN A CA 1
ATOM 2194 C C . ASN A 1 286 ? 22.341 10.809 75.834 1.00 33.83 306 ASN A C 1
ATOM 2195 O O . ASN A 1 286 ? 21.191 10.525 76.140 1.00 33.12 306 ASN A O 1
ATOM 2200 N N . GLY A 1 287 ? 23.244 9.893 75.453 1.00 32.11 307 GLY A N 1
ATOM 2201 C CA . GLY A 1 287 ? 22.942 8.479 75.304 1.00 32.44 307 GLY A CA 1
ATOM 2202 C C . GLY A 1 287 ? 21.692 8.262 74.485 1.00 39.73 307 GLY A C 1
ATOM 2203 O O . GLY A 1 287 ? 20.892 7.386 74.809 1.00 41.04 307 GLY A O 1
ATOM 2204 N N . ALA A 1 288 ? 21.490 9.111 73.447 1.00 37.00 308 ALA A N 1
ATOM 2205 C CA . ALA A 1 288 ? 20.322 9.075 72.567 1.00 37.60 308 ALA A CA 1
ATOM 2206 C C . ALA A 1 288 ? 20.460 8.038 71.469 1.00 40.45 308 ALA A C 1
ATOM 2207 O O . ALA A 1 288 ? 21.547 7.818 70.947 1.00 42.34 308 ALA A O 1
ATOM 2209 N N . ALA A 1 289 ? 19.351 7.409 71.112 1.00 35.69 309 ALA A N 1
ATOM 2210 C CA . ALA A 1 289 ? 19.283 6.388 70.068 1.00 34.79 309 ALA A CA 1
ATOM 2211 C C . ALA A 1 289 ? 17.935 6.471 69.348 1.00 37.95 309 ALA A C 1
ATOM 2212 O O . ALA A 1 289 ? 16.911 6.728 69.982 1.00 35.20 309 ALA A O 1
ATOM 2214 N N . PRO A 1 290 ? 17.916 6.254 68.016 1.00 35.84 310 PRO A N 1
ATOM 2215 C CA . PRO A 1 290 ? 16.619 6.257 67.305 1.00 35.21 310 PRO A CA 1
ATOM 2216 C C . PRO A 1 290 ? 15.791 4.991 67.600 1.00 42.84 310 PRO A C 1
ATOM 2217 O O . PRO A 1 290 ? 16.371 3.921 67.789 1.00 44.94 310 PRO A O 1
ATOM 2221 N N . ALA A 1 291 ? 14.439 5.094 67.594 1.00 38.44 311 ALA A N 1
ATOM 2222 C CA . ALA A 1 291 ? 13.494 3.997 67.823 1.00 39.27 311 ALA A CA 1
ATOM 2223 C C . ALA A 1 291 ? 12.226 4.267 67.006 1.00 45.90 311 ALA A C 1
ATOM 2224 O O . ALA A 1 291 ? 11.173 4.612 67.542 1.00 46.91 311 ALA A O 1
ATOM 2226 N N . GLY A 1 292 ? 12.365 4.161 65.695 1.00 42.94 312 GLY A N 1
ATOM 2227 C CA . GLY A 1 292 ? 11.315 4.512 64.759 1.00 42.58 312 GLY A CA 1
ATOM 2228 C C . GLY A 1 292 ? 11.282 6.023 64.625 1.00 46.36 312 GLY A C 1
ATOM 2229 O O . GLY A 1 292 ? 12.272 6.648 64.217 1.00 47.00 312 GLY A O 1
ATOM 2230 N N . LYS A 1 293 ? 10.180 6.616 65.063 1.00 42.92 313 LYS A N 1
ATOM 2231 C CA . LYS A 1 293 ? 9.952 8.058 65.015 1.00 41.99 313 LYS A CA 1
ATOM 2232 C C . LYS A 1 293 ? 10.287 8.700 66.364 1.00 44.27 313 LYS A C 1
ATOM 2233 O O . LYS A 1 293 ? 10.297 9.928 66.494 1.00 42.92 313 LYS A O 1
ATOM 2239 N N . ASP A 1 294 ? 10.576 7.865 67.362 1.00 40.14 314 ASP A N 1
ATOM 2240 C CA . ASP A 1 294 ? 10.921 8.356 68.676 1.00 38.84 314 ASP A CA 1
ATOM 2241 C C . ASP A 1 294 ? 12.439 8.371 68.871 1.00 37.41 314 ASP A C 1
ATOM 2242 O O . ASP A 1 294 ? 13.201 7.833 68.050 1.00 33.64 314 ASP A O 1
ATOM 2247 N N . ILE A 1 295 ? 12.873 9.101 69.909 1.00 34.42 315 ILE A N 1
ATOM 2248 C CA . ILE A 1 295 ? 14.266 9.169 70.336 1.00 34.38 315 ILE A CA 1
ATOM 2249 C C . ILE A 1 295 ? 14.290 8.589 71.735 1.00 40.09 315 ILE A C 1
ATOM 2250 O O . ILE A 1 295 ? 13.622 9.127 72.626 1.00 41.42 315 ILE A O 1
ATOM 2255 N N . LYS A 1 296 ? 15.051 7.500 71.932 1.00 34.99 316 LYS A N 1
ATOM 2256 C CA . LYS A 1 296 ? 15.226 6.887 73.251 1.00 34.66 316 LYS A CA 1
ATOM 2257 C C . LYS A 1 296 ? 16.490 7.460 73.906 1.00 40.02 316 LYS A C 1
ATOM 2258 O O . LYS A 1 296 ? 17.540 7.551 73.260 1.00 39.62 316 LYS A O 1
ATOM 2264 N N . TYR A 1 297 ? 16.383 7.842 75.184 1.00 35.56 317 TYR A N 1
ATOM 2265 C CA . TYR A 1 297 ? 17.509 8.404 75.923 1.00 34.03 317 TYR A CA 1
ATOM 2266 C C . TYR A 1 297 ? 17.883 7.514 77.075 1.00 37.65 317 TYR A C 1
ATOM 2267 O O . TYR A 1 297 ? 17.021 7.159 77.895 1.00 35.85 317 TYR A O 1
ATOM 2276 N N . ASN A 1 298 ? 19.186 7.236 77.198 1.00 34.93 318 ASN A N 1
ATOM 2277 C CA . ASN A 1 298 ? 19.744 6.426 78.277 1.00 34.88 318 ASN A CA 1
ATOM 2278 C C . ASN A 1 298 ? 21.168 6.907 78.513 1.00 39.07 318 ASN A C 1
ATOM 2279 O O . ASN A 1 298 ? 22.135 6.311 78.012 1.00 39.70 318 ASN A O 1
ATOM 2284 N N . PRO A 1 299 ? 21.331 8.043 79.226 1.00 34.32 319 PRO A N 1
ATOM 2285 C CA . PRO A 1 299 ? 22.696 8.604 79.395 1.00 30.92 319 PRO A CA 1
ATOM 2286 C C . PRO A 1 299 ? 23.527 7.861 80.427 1.00 33.02 319 PRO A C 1
ATOM 2287 O O . PRO A 1 299 ? 22.991 7.246 81.321 1.00 31.36 319 PRO A O 1
ATOM 2291 N N . SER A 1 300 ? 24.845 7.924 80.286 1.00 32.87 320 SER A N 1
ATOM 2292 C CA . SER A 1 300 ? 25.833 7.279 81.156 1.00 31.56 320 SER A CA 1
ATOM 2293 C C . SER A 1 300 ? 26.397 8.272 82.161 1.00 34.93 320 SER A C 1
ATOM 2294 O O . SER A 1 300 ? 27.077 7.869 83.102 1.00 33.60 320 SER A O 1
ATOM 2297 N N . ALA A 1 301 ? 26.118 9.582 81.936 1.00 31.00 321 ALA A N 1
ATOM 2298 C CA . ALA A 1 301 ? 26.496 10.699 82.783 1.00 30.74 321 ALA A CA 1
ATOM 2299 C C . ALA A 1 301 ? 25.475 11.769 82.645 1.00 38.98 321 ALA A C 1
ATOM 2300 O O . ALA A 1 301 ? 24.966 12.004 81.537 1.00 40.41 321 ALA A O 1
ATOM 2302 N N . VAL A 1 302 ? 25.116 12.388 83.784 1.00 34.67 322 VAL A N 1
ATOM 2303 C CA . VAL A 1 302 ? 24.109 13.452 83.851 1.00 32.68 322 VAL A CA 1
ATOM 2304 C C . VAL A 1 302 ? 24.640 14.607 84.706 1.00 35.32 322 VAL A C 1
ATOM 2305 O O . VAL A 1 302 ? 25.364 14.331 85.666 1.00 36.52 322 VAL A O 1
ATOM 2309 N N . PRO A 1 303 ? 24.245 15.880 84.468 1.00 29.63 323 PRO A N 1
ATOM 2310 C CA . PRO A 1 303 ? 24.747 16.947 85.346 1.00 29.85 323 PRO A CA 1
ATOM 2311 C C . PRO A 1 303 ? 24.192 16.841 86.768 1.00 36.80 323 PRO A C 1
ATOM 2312 O O . PRO A 1 303 ? 23.102 16.285 87.001 1.00 36.93 323 PRO A O 1
ATOM 2316 N N . PHE A 1 304 ? 24.987 17.346 87.732 1.00 33.38 324 PHE A N 1
ATOM 2317 C CA . PHE A 1 304 ? 24.568 17.434 89.130 1.00 31.79 324 PHE A CA 1
ATOM 2318 C C . PHE A 1 304 ? 23.419 18.427 89.222 1.00 33.49 324 PHE A C 1
ATOM 2319 O O . PHE A 1 304 ? 23.217 19.180 88.278 1.00 32.99 324 PHE A O 1
ATOM 2327 N N . GLN A 1 305 ? 22.712 18.494 90.355 1.00 30.40 325 GLN A N 1
ATOM 2328 C CA . GLN A 1 305 ? 21.607 19.449 90.512 1.00 31.07 325 GLN A CA 1
ATOM 2329 C C . GLN A 1 305 ? 22.046 20.930 90.396 1.00 36.53 325 GLN A C 1
ATOM 2330 O O . GLN A 1 305 ? 21.289 21.735 89.829 1.00 39.35 325 GLN A O 1
ATOM 2336 N N . TRP A 1 306 ? 23.266 21.270 90.850 1.00 31.37 326 TRP A N 1
ATOM 2337 C CA . TRP A 1 306 ? 23.792 22.636 90.822 1.00 30.25 326 TRP A CA 1
ATOM 2338 C C . TRP A 1 306 ? 23.905 23.123 89.384 1.00 34.26 326 TRP A C 1
ATOM 2339 O O . TRP A 1 306 ? 23.707 24.320 89.124 1.00 34.04 326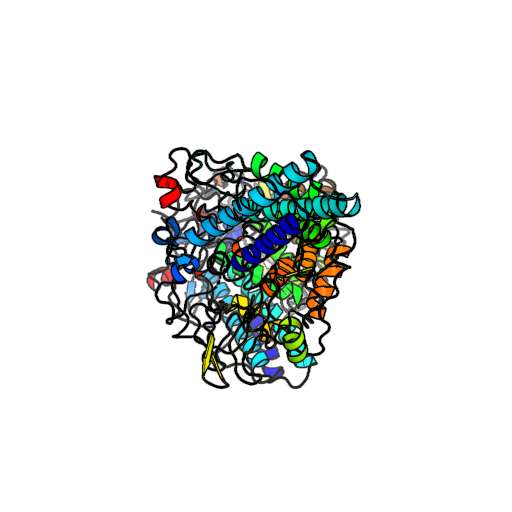 TRP A O 1
ATOM 2350 N N . VAL A 1 307 ? 24.190 22.193 88.441 1.00 29.85 327 VAL A N 1
ATOM 2351 C CA . VAL A 1 307 ? 24.314 22.555 87.024 1.00 29.56 327 VAL A CA 1
ATOM 2352 C C . VAL A 1 307 ? 22.936 22.894 86.445 1.00 34.41 327 VAL A C 1
ATOM 2353 O O . VAL A 1 307 ? 22.812 23.904 85.763 1.00 36.39 327 VAL A O 1
ATOM 2357 N N . VAL A 1 308 ? 21.908 22.092 86.776 1.00 30.59 328 VAL A N 1
ATOM 2358 C CA . VAL A 1 308 ? 20.509 22.254 86.367 1.00 29.74 328 VAL A CA 1
ATOM 2359 C C . VAL A 1 308 ? 20.018 23.603 86.935 1.00 34.50 328 VAL A C 1
ATOM 2360 O O . VAL A 1 308 ? 19.429 24.402 86.223 1.00 35.22 328 VAL A O 1
ATOM 2364 N N . ASP A 1 309 ? 20.386 23.880 88.183 1.00 30.51 329 ASP A N 1
ATOM 2365 C CA . ASP A 1 309 ? 20.035 25.110 88.878 1.00 29.44 329 ASP A CA 1
ATOM 2366 C C . ASP A 1 309 ? 20.745 26.349 88.318 1.00 33.54 329 ASP A C 1
ATOM 2367 O O . ASP A 1 309 ? 20.243 27.414 88.543 1.00 33.40 329 ASP A O 1
ATOM 2372 N N . LEU A 1 310 ? 21.798 26.250 87.493 1.00 31.02 330 LEU A N 1
ATOM 2373 C CA . LEU A 1 310 ? 22.370 27.459 86.887 1.00 30.11 330 LEU A CA 1
ATOM 2374 C C . LEU A 1 310 ? 21.324 28.203 86.051 1.00 35.97 330 LEU A C 1
ATOM 2375 O O . LEU A 1 310 ? 21.336 29.441 85.987 1.00 37.63 330 LEU A O 1
ATOM 2380 N N . TYR A 1 311 ? 20.420 27.428 85.400 1.00 31.54 331 TYR A N 1
ATOM 2381 C CA . TYR A 1 311 ? 19.422 27.910 84.464 1.00 30.67 331 TYR A CA 1
ATOM 2382 C C . TYR A 1 311 ? 18.079 28.269 85.106 1.00 37.74 331 TYR A C 1
ATOM 2383 O O . TYR A 1 311 ? 17.501 27.480 85.844 1.00 38.74 331 TYR A O 1
ATOM 2392 N N . GLU A 1 312 ? 17.547 29.444 84.749 1.00 34.19 332 GLU A N 1
ATOM 2393 C CA . GLU A 1 312 ? 16.184 29.853 85.122 1.00 33.14 332 GLU A CA 1
ATOM 2394 C C . GLU A 1 312 ? 15.271 29.005 84.274 1.00 37.32 332 GLU A C 1
ATOM 2395 O O . GLU A 1 312 ? 15.719 28.584 83.206 1.00 36.96 332 GLU A O 1
ATOM 2401 N N . ASN A 1 313 ? 14.014 28.728 84.705 1.00 35.04 333 ASN A N 1
ATOM 2402 C CA . ASN A 1 313 ? 13.118 27.869 83.925 1.00 34.74 333 ASN A CA 1
ATOM 2403 C C . ASN A 1 313 ? 12.756 28.499 82.561 1.00 38.72 333 ASN A C 1
ATOM 2404 O O . ASN A 1 313 ? 12.570 27.766 81.590 1.00 38.62 333 ASN A O 1
ATOM 2409 N N . GLU A 1 314 ? 12.804 29.842 82.485 1.00 36.59 334 GLU A N 1
ATOM 2410 C CA . GLU A 1 314 ? 12.574 30.735 81.335 1.00 37.73 334 GLU A CA 1
ATOM 2411 C C . GLU A 1 314 ? 13.702 30.689 80.287 1.00 41.04 334 GLU A C 1
ATOM 2412 O O . GLU A 1 314 ? 13.450 31.015 79.129 1.00 43.23 334 GLU A O 1
ATOM 2418 N N . ASP A 1 315 ? 14.925 30.296 80.688 1.00 34.49 335 ASP A N 1
ATOM 2419 C CA . ASP A 1 315 ? 16.109 30.198 79.847 1.00 32.24 335 ASP A CA 1
ATOM 2420 C C . ASP A 1 315 ? 15.907 29.150 78.770 1.00 38.92 335 ASP A C 1
ATOM 2421 O O . ASP A 1 315 ? 15.733 27.960 79.073 1.00 39.58 335 ASP A O 1
ATOM 2426 N N . PHE A 1 316 ? 16.049 29.580 77.499 1.00 34.70 336 PHE A N 1
ATOM 2427 C CA . PHE A 1 316 ? 15.869 28.723 76.321 1.00 32.27 336 PHE A CA 1
ATOM 2428 C C . PHE A 1 316 ? 16.827 27.533 76.316 1.00 36.18 336 PHE A C 1
ATOM 2429 O O . PHE A 1 316 ? 16.466 26.471 75.804 1.00 35.11 336 PHE A O 1
ATOM 2437 N N . ARG A 1 317 ? 18.049 27.702 76.903 1.00 33.23 337 ARG A N 1
ATOM 2438 C CA . ARG A 1 317 ? 19.041 26.630 76.984 1.00 31.77 337 ARG A CA 1
ATOM 2439 C C . ARG A 1 317 ? 18.576 25.472 77.915 1.00 37.26 337 ARG A C 1
ATOM 2440 O O . ARG A 1 317 ? 19.039 24.341 77.745 1.00 37.09 337 ARG A O 1
ATOM 2448 N N . LYS A 1 318 ? 17.605 25.722 78.832 1.00 36.07 338 LYS A N 1
ATOM 2449 C CA . LYS A 1 318 ? 17.111 24.704 79.771 1.00 34.26 338 LYS A CA 1
ATOM 2450 C C . LYS A 1 318 ? 16.292 23.565 79.070 1.00 36.53 338 LYS A C 1
ATOM 2451 O O . LYS A 1 318 ? 16.010 22.523 79.685 1.00 35.04 338 LYS A O 1
ATOM 2457 N N . SER A 1 319 ? 16.014 23.712 77.772 1.00 33.86 339 SER A N 1
ATOM 2458 C CA . SER A 1 319 ? 15.290 22.673 77.023 1.00 34.27 339 SER A CA 1
ATOM 2459 C C . SER A 1 319 ? 16.020 22.323 75.707 1.00 38.48 339 SER A C 1
ATOM 2460 O O . SER A 1 319 ? 15.549 21.473 74.944 1.00 37.85 339 SER A O 1
ATOM 2463 N N . VAL A 1 320 ? 17.192 22.921 75.476 1.00 36.39 340 VAL A N 1
ATOM 2464 C CA . VAL A 1 320 ? 18.001 22.663 74.270 1.00 36.21 340 VAL A CA 1
ATOM 2465 C C . VAL A 1 320 ? 19.379 22.129 74.674 1.00 39.32 340 VAL A C 1
ATOM 2466 O O . VAL A 1 320 ? 19.666 20.987 74.333 1.00 39.97 340 VAL A O 1
ATOM 2470 N N . TYR A 1 321 ? 20.218 22.943 75.377 1.00 35.69 341 TYR A N 1
ATOM 2471 C CA . TYR A 1 321 ? 21.594 22.617 75.852 1.00 32.34 341 TYR A CA 1
ATOM 2472 C C . TYR A 1 321 ? 21.530 21.473 76.860 1.00 32.62 341 TYR A C 1
ATOM 2473 O O . TYR A 1 321 ? 22.323 20.544 76.779 1.00 31.67 341 TYR A O 1
ATOM 2482 N N . ILE A 1 322 ? 20.555 21.535 77.793 1.00 29.35 342 ILE A N 1
ATOM 2483 C CA . ILE A 1 322 ? 20.160 20.471 78.732 1.00 28.18 342 ILE A CA 1
ATOM 2484 C C . ILE A 1 322 ? 18.670 20.278 78.469 1.00 34.93 342 ILE A C 1
ATOM 2485 O O . ILE A 1 322 ? 18.050 21.228 78.013 1.00 35.94 342 ILE A O 1
ATOM 2490 N N . ALA A 1 323 ? 18.097 19.067 78.670 1.00 32.85 343 ALA A N 1
ATOM 2491 C CA . ALA A 1 323 ? 16.661 18.831 78.442 1.00 32.42 343 ALA A CA 1
ATOM 2492 C C . ALA A 1 323 ? 16.142 17.807 79.445 1.00 40.27 343 ALA A C 1
ATOM 2493 O O . ALA A 1 323 ? 16.823 16.817 79.716 1.00 41.57 343 ALA A O 1
ATOM 2495 N N . LYS A 1 324 ? 14.959 18.052 80.034 1.00 38.33 344 LYS A N 1
ATOM 2496 C CA . LYS A 1 324 ? 14.358 17.180 81.061 1.00 37.89 344 LYS A CA 1
ATOM 2497 C C . LYS A 1 324 ? 13.738 15.932 80.393 1.00 39.39 344 LYS A C 1
ATOM 2498 O O . LYS A 1 324 ? 12.525 15.761 80.395 1.00 39.51 344 LYS A O 1
ATOM 2504 N N . VAL A 1 325 ? 14.592 15.062 79.843 1.00 34.99 345 VAL A N 1
ATOM 2505 C CA . VAL A 1 325 ? 14.161 13.880 79.087 1.00 33.87 345 VAL A CA 1
ATOM 2506 C C . VAL A 1 325 ? 14.735 12.575 79.677 1.00 38.39 345 VAL A C 1
ATOM 2507 O O . VAL A 1 325 ? 14.604 11.533 79.058 1.00 37.63 345 VAL A O 1
ATOM 2511 N N . VAL A 1 326 ? 15.329 12.625 80.875 1.00 35.36 346 VAL A N 1
ATOM 2512 C CA . VAL A 1 326 ? 15.850 11.423 81.528 1.00 34.17 346 VAL A CA 1
ATOM 2513 C C . VAL A 1 326 ? 14.672 10.734 82.180 1.00 39.70 346 VAL A C 1
ATOM 2514 O O . VAL A 1 326 ? 13.987 11.365 82.992 1.00 39.92 346 VAL A O 1
ATOM 2518 N N . LYS A 1 327 ? 14.440 9.434 81.823 1.00 35.90 347 LYS A N 1
ATOM 2519 C CA . LYS A 1 327 ? 13.362 8.590 82.324 1.00 35.43 347 LYS A CA 1
ATOM 2520 C C . LYS A 1 327 ? 12.004 9.305 82.054 1.00 40.00 347 LYS A C 1
ATOM 2521 O O . LYS A 1 327 ? 11.188 9.522 82.952 1.00 38.39 347 LYS A O 1
ATOM 2527 N N . LYS A 1 328 ? 11.824 9.706 80.783 1.00 37.92 348 LYS A N 1
ATOM 2528 C CA . LYS A 1 328 ? 10.705 10.435 80.206 1.00 38.10 348 LYS A CA 1
ATOM 2529 C C . LYS A 1 328 ? 10.793 11.927 80.595 1.00 44.70 348 LYS A C 1
ATOM 2530 O O . LYS A 1 328 ? 10.989 12.769 79.718 1.00 44.75 348 LYS A O 1
ATOM 2536 N N . ASP A 1 329 ? 10.692 12.249 81.899 1.00 41.82 349 ASP A N 1
ATOM 2537 C CA . ASP A 1 329 ? 10.647 13.626 82.398 1.00 40.94 349 ASP A CA 1
ATOM 2538 C C . ASP A 1 329 ? 11.139 13.767 83.857 1.00 42.92 349 ASP A C 1
ATOM 2539 O O . ASP A 1 329 ? 10.805 14.745 84.524 1.00 42.32 349 ASP A O 1
ATOM 2544 N N . LYS A 1 330 ? 11.954 12.818 84.328 1.00 39.11 350 LYS A N 1
ATOM 2545 C CA . LYS A 1 330 ? 12.434 12.793 85.715 1.00 38.29 350 LYS A CA 1
ATOM 2546 C C . LYS A 1 330 ? 13.653 13.675 85.969 1.00 39.88 350 LYS A C 1
ATOM 2547 O O . LYS A 1 330 ? 13.857 14.111 87.105 1.00 40.39 350 LYS A O 1
ATOM 2553 N N . GLY A 1 331 ? 14.481 13.886 84.953 1.00 33.45 351 GLY A N 1
ATOM 2554 C CA . GLY A 1 331 ? 15.717 14.636 85.127 1.00 30.83 351 GLY A CA 1
ATOM 2555 C C . GLY A 1 331 ? 16.283 15.114 83.826 1.00 35.88 351 GLY A C 1
ATOM 2556 O O . GLY A 1 331 ? 15.751 14.809 82.755 1.00 38.61 351 GLY A O 1
ATOM 2557 N N . TYR A 1 332 ? 17.396 15.815 83.924 1.00 32.52 352 TYR A N 1
ATOM 2558 C CA . TYR A 1 332 ? 18.078 16.518 82.842 1.00 31.11 352 TYR A CA 1
ATOM 2559 C C . TYR A 1 332 ? 19.325 15.833 82.357 1.00 35.32 352 TYR A C 1
ATOM 2560 O O . TYR A 1 332 ? 20.099 15.328 83.150 1.00 33.98 352 TYR A O 1
ATOM 2569 N N . LEU A 1 333 ? 19.563 15.867 81.038 1.00 33.35 353 LEU A N 1
ATOM 2570 C CA . LEU A 1 333 ? 20.823 15.421 80.419 1.00 31.59 353 LEU A CA 1
ATOM 2571 C C . LEU A 1 333 ? 21.316 16.547 79.514 1.00 30.53 353 LEU A C 1
ATOM 2572 O O . LEU A 1 333 ? 20.538 17.457 79.242 1.00 30.80 353 LEU A O 1
ATOM 2577 N N . VAL A 1 334 ? 22.593 16.502 79.053 1.00 24.50 354 VAL A N 1
ATOM 2578 C CA . VAL A 1 334 ? 23.147 17.490 78.138 1.00 22.70 354 VAL A CA 1
ATOM 2579 C C . VAL A 1 334 ? 22.698 17.102 76.685 1.00 28.43 354 VAL A C 1
ATOM 2580 O O . VAL A 1 334 ? 23.102 16.061 76.140 1.00 27.37 354 VAL A O 1
ATOM 2584 N N . ASN A 1 335 ? 21.814 17.936 76.088 1.00 26.12 355 ASN A N 1
ATOM 2585 C CA . ASN A 1 335 ? 21.242 17.629 74.784 1.00 27.12 355 ASN A CA 1
ATOM 2586 C C . ASN A 1 335 ? 21.729 18.531 73.671 1.00 32.60 355 ASN A C 1
ATOM 2587 O O . ASN A 1 335 ? 21.095 18.591 72.629 1.00 34.20 355 ASN A O 1
ATOM 2592 N N . LYS A 1 336 ? 22.851 19.199 73.846 1.00 30.61 356 LYS A N 1
ATOM 2593 C CA . LYS A 1 336 ? 23.364 20.164 72.857 1.00 29.58 356 LYS A CA 1
ATOM 2594 C C . LYS A 1 336 ? 23.563 19.563 71.441 1.00 34.48 356 LYS A C 1
ATOM 2595 O O . LYS A 1 336 ? 23.242 20.220 70.449 1.00 33.66 356 LYS A O 1
ATOM 2601 N N . PHE A 1 337 ? 24.067 18.318 71.373 1.00 31.40 357 PHE A N 1
ATOM 2602 C CA . PHE A 1 337 ? 24.441 17.635 70.130 1.00 31.24 357 PHE A CA 1
ATOM 2603 C C . PHE A 1 337 ? 23.416 16.612 69.686 1.00 37.57 357 PHE A C 1
ATOM 2604 O O . PHE A 1 337 ? 23.760 15.642 69.021 1.00 40.34 357 PHE A O 1
ATOM 2612 N N . LEU A 1 338 ? 22.142 16.877 69.981 1.00 32.63 358 LEU A N 1
ATOM 2613 C CA . LEU A 1 338 ? 21.040 16.017 69.637 1.00 31.80 358 LEU A CA 1
ATOM 2614 C C . LEU A 1 338 ? 20.965 15.703 68.135 1.00 37.72 358 LEU A C 1
ATOM 2615 O O . LEU A 1 338 ? 20.944 14.522 67.770 1.00 37.25 358 LEU A O 1
ATOM 2620 N N . GLU A 1 339 ? 20.833 16.744 67.289 1.00 35.92 359 GLU A N 1
ATOM 2621 C CA . GLU A 1 339 ? 20.668 16.605 65.838 1.00 35.39 359 GLU A CA 1
ATOM 2622 C C . GLU A 1 339 ? 20.558 17.972 65.124 1.00 39.42 359 GLU A C 1
ATOM 2623 O O . GLU A 1 339 ? 20.264 18.995 65.738 1.00 39.31 359 GLU A O 1
ATOM 2629 N N . ASP A 1 340 ? 20.768 17.931 63.813 1.00 34.46 360 ASP A N 1
ATOM 2630 C CA . ASP A 1 340 ? 20.443 18.912 62.809 1.00 34.32 360 ASP A CA 1
ATOM 2631 C C . ASP A 1 340 ? 19.560 18.115 61.856 1.00 38.40 360 ASP A C 1
ATOM 2632 O O . ASP A 1 340 ? 20.044 17.176 61.211 1.00 37.44 360 ASP A O 1
ATOM 2637 N N . LYS A 1 341 ? 18.240 18.408 61.872 1.00 35.45 361 LYS A N 1
ATOM 2638 C CA . LYS A 1 341 ? 17.208 17.718 61.104 1.00 35.44 361 LYS A CA 1
ATOM 2639 C C . LYS A 1 341 ? 17.450 17.778 59.594 1.00 39.67 361 LYS A C 1
ATOM 2640 O O . LYS A 1 341 ? 16.923 16.940 58.858 1.00 41.47 361 LYS A O 1
ATOM 2646 N N . ALA A 1 342 ? 18.287 18.713 59.135 1.00 34.89 362 ALA A N 1
ATOM 2647 C CA . ALA A 1 342 ? 18.649 18.827 57.722 1.00 33.77 362 ALA A CA 1
ATOM 2648 C C . ALA A 1 342 ? 19.515 17.627 57.301 1.00 39.07 362 ALA A C 1
ATOM 2649 O O . ALA A 1 342 ? 19.630 17.364 56.106 1.00 41.91 362 ALA A O 1
ATOM 2651 N N . TYR A 1 343 ? 20.104 16.893 58.274 1.00 33.02 363 TYR A N 1
ATOM 2652 C CA . TYR A 1 343 ? 20.967 15.747 57.979 1.00 33.49 363 TYR A CA 1
ATOM 2653 C C . TYR A 1 343 ? 20.233 14.398 58.173 1.00 40.50 363 TYR A C 1
ATOM 2654 O O . TYR A 1 343 ? 20.866 13.334 58.185 1.00 40.06 363 TYR A O 1
ATOM 2663 N N . ARG A 1 344 ? 18.894 14.445 58.245 1.00 38.29 364 ARG A N 1
ATOM 2664 C CA . ARG A 1 344 ? 18.079 13.239 58.338 1.00 38.71 364 ARG A CA 1
ATOM 2665 C C . ARG A 1 344 ? 17.995 12.595 56.960 1.00 46.37 364 ARG A C 1
ATOM 2666 O O . ARG A 1 344 ? 17.948 13.304 55.948 1.00 46.86 364 ARG A O 1
ATOM 2674 N N . ASP A 1 345 ? 17.984 11.252 56.923 1.00 44.18 365 ASP A N 1
ATOM 2675 C CA . ASP A 1 345 ? 17.831 10.484 55.702 1.00 44.65 365 ASP A CA 1
ATOM 2676 C C . ASP A 1 345 ? 16.371 10.534 55.281 1.00 47.91 365 ASP A C 1
ATOM 2677 O O . ASP A 1 345 ? 16.081 10.655 54.089 1.00 48.75 365 ASP A O 1
ATOM 2682 N N . VAL A 1 346 ? 15.453 10.467 56.275 1.00 42.76 366 VAL A N 1
ATOM 2683 C CA . VAL A 1 346 ? 13.986 10.485 56.126 1.00 42.30 366 VAL A CA 1
ATOM 2684 C C . VAL A 1 346 ? 13.484 11.588 57.046 1.00 47.38 366 VAL A C 1
ATOM 2685 O O . VAL A 1 346 ? 13.824 11.582 58.230 1.00 45.25 366 VAL A O 1
ATOM 2689 N N . GLN A 1 347 ? 12.699 12.537 56.497 1.00 47.29 367 GLN A N 1
ATOM 2690 C CA . GLN A 1 347 ? 12.200 13.752 57.160 1.00 48.22 367 GLN A CA 1
ATOM 2691 C C . GLN A 1 347 ? 11.627 13.545 58.590 1.00 51.81 367 GLN A C 1
ATOM 2692 O O . GLN A 1 347 ? 11.914 14.348 59.493 1.00 49.21 367 GLN A O 1
ATOM 2698 N N . ASP A 1 348 ? 10.830 12.477 58.776 1.00 49.54 368 ASP A N 1
ATOM 2699 C CA . ASP A 1 348 ? 10.185 12.193 60.057 1.00 50.25 368 ASP A CA 1
ATOM 2700 C C . ASP A 1 348 ? 10.948 11.167 60.944 1.00 52.11 368 ASP A C 1
ATOM 2701 O O . ASP A 1 348 ? 10.447 10.822 62.017 1.00 52.14 368 ASP A O 1
ATOM 2706 N N . LYS A 1 349 ? 12.157 10.725 60.522 1.00 45.34 369 LYS A N 1
ATOM 2707 C CA . LYS A 1 349 ? 12.939 9.714 61.220 1.00 43.70 369 LYS A CA 1
ATOM 2708 C C . LYS A 1 349 ? 14.244 10.276 61.789 1.00 43.53 369 LYS A C 1
ATOM 2709 O O . LYS A 1 349 ? 15.166 10.597 61.032 1.00 41.07 369 LYS A O 1
ATOM 2715 N N . PRO A 1 350 ? 14.355 10.363 63.136 1.00 39.93 370 PRO A N 1
ATOM 2716 C CA . PRO A 1 350 ? 15.611 10.847 63.731 1.00 38.89 370 PRO A CA 1
ATOM 2717 C C . PRO A 1 350 ? 16.800 9.911 63.452 1.00 42.83 370 PRO A C 1
ATOM 2718 O O . PRO A 1 350 ? 16.649 8.688 63.554 1.00 44.09 370 PRO A O 1
ATOM 2722 N N . ASN A 1 351 ? 17.959 10.479 63.055 1.00 36.76 371 ASN A N 1
ATOM 2723 C CA . ASN A 1 351 ? 19.192 9.721 62.831 1.00 36.59 371 ASN A CA 1
ATOM 2724 C C . ASN A 1 351 ? 20.324 10.317 63.697 1.00 44.13 371 ASN A C 1
ATOM 2725 O O . ASN A 1 351 ? 21.436 9.778 63.728 1.00 45.64 371 ASN A O 1
ATOM 2730 N N . LEU A 1 352 ? 20.009 11.432 64.408 1.00 39.19 372 LEU A N 1
ATOM 2731 C CA . LEU A 1 352 ? 20.821 12.155 65.398 1.00 36.95 372 LEU A CA 1
ATOM 2732 C C . LEU A 1 352 ? 22.179 12.598 64.864 1.00 37.36 372 LEU A C 1
ATOM 2733 O O . LEU A 1 352 ? 23.175 12.563 65.580 1.00 35.60 372 LEU A O 1
ATOM 2738 N N . LYS A 1 353 ? 22.198 13.114 63.636 1.00 34.58 373 LYS A N 1
ATOM 2739 C CA . LYS A 1 353 ? 23.449 13.547 63.009 1.00 33.62 373 LYS A CA 1
ATOM 2740 C C . LYS A 1 353 ? 23.610 15.043 63.062 1.00 35.51 373 LYS A C 1
ATOM 2741 O O . LYS A 1 353 ? 22.701 15.777 62.743 1.00 34.09 373 LYS A O 1
ATOM 2747 N N . VAL A 1 354 ? 24.786 15.487 63.505 1.00 33.54 374 VAL A N 1
ATOM 2748 C CA . VAL A 1 354 ? 25.169 16.892 63.638 1.00 32.49 374 VAL A CA 1
ATOM 2749 C C . VAL A 1 354 ? 26.395 17.173 62.764 1.00 36.63 374 VAL A C 1
ATOM 2750 O O . VAL A 1 354 ? 27.027 16.250 62.255 1.00 35.53 374 VAL A O 1
ATOM 2754 N N . GLY A 1 355 ? 26.727 18.454 62.639 1.00 34.65 375 GLY A N 1
ATOM 2755 C CA . GLY A 1 355 ? 27.906 18.918 61.927 1.00 34.13 375 GLY A CA 1
ATOM 2756 C C . GLY A 1 355 ? 28.931 19.426 62.910 1.00 37.34 375 GLY A C 1
ATOM 2757 O O . GLY A 1 355 ? 28.604 19.669 64.069 1.00 37.79 375 GLY A O 1
ATOM 2758 N N . ALA A 1 356 ? 30.177 19.556 62.471 1.00 33.20 376 ALA A N 1
ATOM 2759 C CA . ALA A 1 356 ? 31.251 20.061 63.305 1.00 32.95 376 ALA A CA 1
ATOM 2760 C C . ALA A 1 356 ? 31.338 21.610 63.219 1.00 38.38 376 ALA A C 1
ATOM 2761 O O . ALA A 1 356 ? 31.626 22.166 62.151 1.00 37.42 376 ALA A O 1
ATOM 2763 N N . ARG A 1 357 ? 31.061 22.292 64.349 1.00 35.90 377 ARG A N 1
ATOM 2764 C CA . ARG A 1 357 ? 31.109 23.763 64.498 1.00 34.24 377 ARG A CA 1
ATOM 2765 C C . ARG A 1 357 ? 32.433 24.109 65.166 1.00 35.77 377 ARG A C 1
ATOM 2766 O O . ARG A 1 357 ? 32.796 23.460 66.139 1.00 34.87 377 ARG A O 1
ATOM 2774 N N . TYR A 1 358 ? 33.161 25.116 64.664 1.00 32.06 378 TYR A N 1
ATOM 2775 C CA . TYR A 1 358 ? 34.514 25.410 65.143 1.00 29.45 378 TYR A CA 1
ATOM 2776 C C . TYR A 1 358 ? 34.579 26.691 65.985 1.00 33.27 378 TYR A C 1
ATOM 2777 O O . TYR A 1 358 ? 35.408 26.768 66.890 1.00 33.44 378 TYR A O 1
ATOM 2786 N N . PHE A 1 359 ? 33.685 27.655 65.732 1.00 29.00 379 PHE A N 1
ATOM 2787 C CA . PHE A 1 359 ? 33.562 28.859 66.545 1.00 28.69 379 PHE A CA 1
ATOM 2788 C C . PHE A 1 359 ? 32.185 29.502 66.328 1.00 34.48 379 PHE A C 1
ATOM 2789 O O . PHE A 1 359 ? 31.707 29.572 65.182 1.00 33.83 379 PHE A O 1
ATOM 2797 N N . SER A 1 360 ? 31.555 29.950 67.443 1.00 29.20 380 SER A N 1
ATOM 2798 C CA . SER A 1 360 ? 30.283 30.657 67.466 1.00 30.12 380 SER A CA 1
ATOM 2799 C C . SER A 1 360 ? 30.443 31.945 68.287 1.00 35.90 380 SER A C 1
ATOM 2800 O O . SER A 1 360 ? 31.262 31.968 69.214 1.00 37.97 380 SER A O 1
ATOM 2803 N N . VAL A 1 361 ? 29.691 33.021 67.944 1.00 31.30 381 VAL A N 1
ATOM 2804 C CA . VAL A 1 361 ? 29.895 34.346 68.558 1.00 30.96 381 VAL A CA 1
ATOM 2805 C C . VAL A 1 361 ? 29.614 34.381 70.106 1.00 36.37 381 VAL A C 1
ATOM 2806 O O . VAL A 1 361 ? 30.223 35.222 70.779 1.00 39.29 381 VAL A O 1
ATOM 2810 N N . ALA A 1 362 ? 28.782 33.478 70.660 1.00 29.46 382 ALA A N 1
ATOM 2811 C CA . ALA A 1 362 ? 28.505 33.468 72.104 1.00 28.34 382 ALA A CA 1
ATOM 2812 C C . ALA A 1 362 ? 29.792 33.245 72.906 1.00 35.04 382 ALA A C 1
ATOM 2813 O O . ALA A 1 362 ? 29.945 33.848 73.965 1.00 36.68 382 ALA A O 1
ATOM 2815 N N . GLU A 1 363 ? 30.754 32.457 72.373 1.00 31.59 383 GLU A N 1
ATOM 2816 C CA . GLU A 1 363 ? 32.060 32.255 73.035 1.00 29.78 383 GLU A CA 1
ATOM 2817 C C . GLU A 1 363 ? 32.884 33.561 73.003 1.00 31.50 383 GLU A C 1
ATOM 2818 O O . GLU A 1 363 ? 33.533 33.895 73.983 1.00 31.00 383 GLU A O 1
ATOM 2824 N N . VAL A 1 364 ? 32.815 34.307 71.902 1.00 29.50 384 VAL A N 1
ATOM 2825 C CA . VAL A 1 364 ? 33.482 35.613 71.737 1.00 29.83 384 VAL A CA 1
ATOM 2826 C C . VAL A 1 364 ? 32.871 36.643 72.750 1.00 32.43 384 VAL A C 1
ATOM 2827 O O . VAL A 1 364 ? 33.620 37.370 73.388 1.00 31.26 384 VAL A O 1
ATOM 2831 N N . TYR A 1 365 ? 31.529 36.648 72.927 1.00 28.67 385 TYR A N 1
ATOM 2832 C CA . TYR A 1 365 ? 30.861 37.502 73.928 1.00 28.63 385 TYR A CA 1
ATOM 2833 C C . TYR A 1 365 ? 31.425 37.255 75.340 1.00 33.96 385 TYR A C 1
ATOM 2834 O O . TYR A 1 365 ? 31.699 38.209 76.080 1.00 35.59 385 TYR A O 1
ATOM 2843 N N . LEU A 1 366 ? 31.579 35.962 75.705 1.00 28.60 386 LEU A N 1
ATOM 2844 C CA . LEU A 1 366 ? 32.061 35.517 77.003 1.00 28.37 386 LEU A CA 1
ATOM 2845 C C . LEU A 1 366 ? 33.548 35.872 77.207 1.00 31.24 386 LEU A C 1
ATOM 2846 O O . LEU A 1 366 ? 33.916 36.281 78.313 1.00 28.92 386 LEU A O 1
ATOM 2851 N N . ILE A 1 367 ? 34.396 35.704 76.163 1.00 29.60 387 ILE A N 1
ATOM 2852 C CA . ILE A 1 367 ? 35.821 36.063 76.225 1.00 30.74 387 ILE A CA 1
ATOM 2853 C C . ILE A 1 367 ? 35.906 37.554 76.542 1.00 35.70 387 ILE A C 1
ATOM 2854 O O . ILE A 1 367 ? 36.596 37.944 77.484 1.00 36.14 387 ILE A O 1
ATOM 2859 N N . LEU A 1 368 ? 35.109 38.363 75.808 1.00 30.45 388 LEU A N 1
ATOM 2860 C CA . LEU A 1 368 ? 35.035 39.807 75.987 1.00 29.64 388 LEU A CA 1
ATOM 2861 C C . LEU A 1 368 ? 34.589 40.202 77.411 1.00 34.31 388 LEU A C 1
ATOM 2862 O O . LEU A 1 368 ? 35.220 41.076 77.996 1.00 36.97 388 LEU A O 1
ATOM 2867 N N . VAL A 1 369 ? 33.518 39.605 77.948 1.00 28.90 389 VAL A N 1
ATOM 2868 C CA . VAL A 1 369 ? 32.979 39.956 79.280 1.00 27.93 389 VAL A CA 1
ATOM 2869 C C . VAL A 1 369 ? 34.004 39.697 80.370 1.00 33.05 389 VAL A C 1
ATOM 2870 O O . VAL A 1 369 ? 34.267 40.608 81.159 1.00 32.90 389 VAL A O 1
ATOM 2874 N N . GLU A 1 370 ? 34.589 38.471 80.415 1.00 31.06 390 GLU A N 1
ATOM 2875 C CA . GLU A 1 370 ? 35.601 38.095 81.407 1.00 30.79 390 GLU A CA 1
ATOM 2876 C C . GLU A 1 370 ? 36.794 39.011 81.346 1.00 35.42 390 GLU A C 1
ATOM 2877 O O . GLU A 1 370 ? 37.229 39.497 82.389 1.00 35.24 390 GLU A O 1
ATOM 2883 N N . SER A 1 371 ? 37.333 39.229 80.120 1.00 32.75 391 SER A N 1
ATOM 2884 C CA . SER A 1 371 ? 38.511 40.076 79.863 1.00 32.19 391 SER A CA 1
ATOM 2885 C C . SER A 1 371 ? 38.251 41.537 80.265 1.00 35.72 391 SER A C 1
ATOM 2886 O O . SER A 1 371 ? 39.161 42.190 80.772 1.00 35.71 391 SER A O 1
ATOM 2889 N N . ALA A 1 372 ? 37.004 42.025 80.072 1.00 31.86 392 ALA A N 1
ATOM 2890 C CA . ALA A 1 372 ? 36.579 43.375 80.460 1.00 32.21 392 ALA A CA 1
ATOM 2891 C C . ALA A 1 372 ? 36.507 43.488 81.966 1.00 36.86 392 ALA A C 1
ATOM 2892 O O . ALA A 1 372 ? 36.902 44.503 82.514 1.00 37.56 392 ALA A O 1
ATOM 2894 N N . LEU A 1 373 ? 36.004 42.441 82.644 1.00 35.35 393 LEU A N 1
ATOM 2895 C CA . LEU A 1 373 ? 35.907 42.431 84.109 1.00 35.28 393 LEU A CA 1
ATOM 2896 C C . LEU A 1 373 ? 37.290 42.489 84.711 1.00 42.05 393 LEU A C 1
ATOM 2897 O O . LEU A 1 373 ? 37.502 43.250 85.651 1.00 44.38 393 LEU A O 1
ATOM 2902 N N . GLN A 1 374 ? 38.244 41.765 84.100 1.00 37.14 394 GLN A N 1
ATOM 2903 C CA . GLN A 1 374 ? 39.630 41.713 84.531 1.00 36.81 394 GLN A CA 1
ATOM 2904 C C . GLN A 1 374 ? 40.369 43.017 84.315 1.00 39.92 394 GLN A C 1
ATOM 2905 O O . GLN A 1 374 ? 41.196 43.365 85.157 1.00 41.92 394 GLN A O 1
ATOM 2911 N N . THR A 1 375 ? 40.096 43.732 83.222 1.00 35.75 395 THR A N 1
ATOM 2912 C CA . THR A 1 375 ? 40.791 44.994 82.907 1.00 36.45 395 THR A CA 1
ATOM 2913 C C . THR A 1 375 ? 40.020 46.242 83.424 1.00 42.39 395 THR A C 1
ATOM 2914 O O . THR A 1 375 ? 40.426 47.367 83.152 1.00 43.01 395 THR A O 1
ATOM 2918 N N . GLY A 1 376 ? 38.958 46.027 84.192 1.00 39.78 396 GLY A N 1
ATOM 2919 C CA . GLY A 1 376 ? 38.158 47.099 84.776 1.00 39.75 396 GLY A CA 1
ATOM 2920 C C . GLY A 1 376 ? 37.261 47.854 83.812 1.00 44.41 396 GLY A C 1
ATOM 2921 O O . GLY A 1 376 ? 36.872 48.984 84.100 1.00 46.97 396 GLY A O 1
ATOM 2922 N N . ASP A 1 377 ? 36.936 47.263 82.658 1.00 38.25 397 ASP A N 1
ATOM 2923 C CA . ASP A 1 377 ? 36.034 47.878 81.698 1.00 37.59 397 ASP A CA 1
ATOM 2924 C C . ASP A 1 377 ? 34.600 47.348 81.972 1.00 44.40 397 ASP A C 1
ATOM 2925 O O . ASP A 1 377 ? 34.106 46.447 81.278 1.00 45.25 397 ASP A O 1
ATOM 2930 N N . THR A 1 378 ? 33.968 47.894 83.022 1.00 40.94 398 THR A N 1
ATOM 2931 C CA . THR A 1 378 ? 32.632 47.524 83.490 1.00 41.39 398 THR A CA 1
ATOM 2932 C C . THR A 1 378 ? 31.554 47.815 82.419 1.00 46.02 398 THR A C 1
ATOM 2933 O O . THR A 1 378 ? 30.738 46.934 82.190 1.00 46.52 398 THR A O 1
ATOM 2937 N N . PRO A 1 379 ? 31.523 48.971 81.708 1.00 43.02 399 PRO A N 1
ATOM 2938 C CA . PRO A 1 379 ? 30.477 49.157 80.683 1.00 41.43 399 PRO A CA 1
ATOM 2939 C C . PRO A 1 379 ? 30.457 48.047 79.621 1.00 41.27 399 PRO A C 1
ATOM 2940 O O . PRO A 1 379 ? 29.377 47.598 79.273 1.00 41.08 399 PRO A O 1
ATOM 2944 N N . THR A 1 380 ? 31.624 47.563 79.167 1.00 37.08 400 THR A N 1
ATOM 2945 C CA . THR A 1 380 ? 31.733 46.499 78.150 1.00 36.73 400 THR A CA 1
ATOM 2946 C C . THR A 1 380 ? 31.205 45.154 78.692 1.00 41.91 400 THR A C 1
ATOM 2947 O O . THR A 1 380 ? 30.434 44.484 78.000 1.00 41.05 400 THR A O 1
ATOM 2951 N N . ALA A 1 381 ? 31.612 44.776 79.925 1.00 38.97 401 ALA A N 1
ATOM 2952 C CA . ALA A 1 381 ? 31.171 43.560 80.601 1.00 37.58 401 ALA A CA 1
ATOM 2953 C C . ALA A 1 381 ? 29.655 43.548 80.734 1.00 43.19 401 ALA A C 1
ATOM 2954 O O . ALA A 1 381 ? 29.020 42.572 80.353 1.00 44.58 401 ALA A O 1
ATOM 2956 N N . GLU A 1 382 ? 29.074 44.670 81.207 1.00 39.89 402 GLU A N 1
ATOM 2957 C CA . GLU A 1 382 ? 27.636 44.869 81.392 1.00 39.57 402 GLU A CA 1
ATOM 2958 C C . GLU A 1 382 ? 26.855 44.787 80.057 1.00 39.82 402 GLU A C 1
ATOM 2959 O O . GLU A 1 382 ? 25.850 44.076 79.992 1.00 37.45 402 GLU A O 1
ATOM 2965 N N . LYS A 1 383 ? 27.341 45.466 79.000 1.00 34.09 403 LYS A N 1
ATOM 2966 C CA . LYS A 1 383 ? 26.695 45.463 77.695 1.00 33.67 403 LYS A CA 1
ATOM 2967 C C . LYS A 1 383 ? 26.582 44.041 77.101 1.00 36.37 403 LYS A C 1
ATOM 2968 O O . LYS A 1 383 ? 25.508 43.619 76.718 1.00 35.73 403 LYS A O 1
ATOM 2974 N N . TYR A 1 384 ? 27.687 43.321 77.008 1.00 34.56 404 TYR A N 1
ATOM 2975 C CA . TYR A 1 384 ? 27.713 42.008 76.354 1.00 32.21 404 TYR A CA 1
ATOM 2976 C C . TYR A 1 384 ? 27.183 40.883 77.232 1.00 33.75 404 TYR A C 1
ATOM 2977 O O . TYR A 1 384 ? 26.613 39.947 76.674 1.00 33.84 404 TYR A O 1
ATOM 2986 N N . LEU A 1 385 ? 27.306 40.962 78.569 1.00 29.35 405 LEU A N 1
ATOM 2987 C CA . LEU A 1 385 ? 26.743 39.902 79.404 1.00 29.98 405 LEU A CA 1
ATOM 2988 C C . LEU A 1 385 ? 25.221 40.013 79.458 1.00 35.50 405 LEU A C 1
ATOM 2989 O O . LEU A 1 385 ? 24.522 38.986 79.393 1.00 36.04 405 LEU A O 1
ATOM 2994 N N . LYS A 1 386 ? 24.705 41.248 79.510 1.00 32.76 406 LYS A N 1
ATOM 2995 C CA . LYS A 1 386 ? 23.253 41.448 79.495 1.00 32.23 406 LYS A CA 1
ATOM 2996 C C . LYS A 1 386 ? 22.703 41.085 78.119 1.00 34.11 406 LYS A C 1
ATOM 2997 O O . LYS A 1 386 ? 21.641 40.479 78.045 1.00 34.56 406 LYS A O 1
ATOM 3003 N N . ALA A 1 387 ? 23.428 41.406 77.033 1.00 29.21 407 ALA A N 1
ATOM 3004 C CA . ALA A 1 387 ? 22.936 41.099 75.687 1.00 28.72 407 ALA A CA 1
ATOM 3005 C C . ALA A 1 387 ? 22.808 39.591 75.435 1.00 34.62 407 ALA A C 1
ATOM 3006 O O . ALA A 1 387 ? 21.756 39.141 74.974 1.00 37.27 407 ALA A O 1
ATOM 3008 N N . LEU A 1 388 ? 23.838 38.818 75.748 1.00 29.83 408 LEU A N 1
ATOM 3009 C CA . LEU A 1 388 ? 23.814 37.379 75.526 1.00 29.00 408 LEU A CA 1
ATOM 3010 C C . LEU A 1 388 ? 22.723 36.685 76.378 1.00 34.78 408 LEU A C 1
ATOM 3011 O O . LEU A 1 388 ? 21.922 35.941 75.821 1.00 36.75 408 LEU A O 1
ATOM 3016 N N . SER A 1 389 ? 22.693 36.946 77.700 1.00 30.57 409 SER A N 1
ATOM 3017 C CA . SER A 1 389 ? 21.758 36.313 78.631 1.00 29.62 409 SER A CA 1
ATOM 3018 C C . SER A 1 389 ? 20.313 36.658 78.296 1.00 35.29 409 SER A C 1
ATOM 3019 O O . SER A 1 389 ? 19.453 35.800 78.442 1.00 34.80 409 SER A O 1
ATOM 3022 N N . LYS A 1 390 ? 20.047 37.887 77.808 1.00 35.64 410 LYS A N 1
ATOM 3023 C CA . LYS A 1 390 ? 18.708 38.337 77.432 1.00 36.43 410 LYS A CA 1
ATOM 3024 C C . LYS A 1 390 ? 18.210 37.567 76.199 1.00 40.12 410 LYS A C 1
ATOM 3025 O O . LYS A 1 390 ? 17.086 37.069 76.219 1.00 39.52 410 LYS A O 1
ATOM 3031 N N . ALA A 1 391 ? 19.072 37.434 75.161 1.00 35.92 411 ALA A N 1
ATOM 3032 C CA . ALA A 1 391 ? 18.772 36.698 73.932 1.00 35.26 411 ALA A CA 1
ATOM 3033 C C . ALA A 1 391 ? 18.465 35.235 74.234 1.00 39.54 411 ALA A C 1
ATOM 3034 O O . ALA A 1 391 ? 17.683 34.625 73.513 1.00 39.52 411 ALA A O 1
ATOM 3036 N N . ARG A 1 392 ? 19.063 34.686 75.326 1.00 34.16 412 ARG A N 1
ATOM 3037 C CA . ARG A 1 392 ? 18.866 33.314 75.787 1.00 32.63 412 ARG A CA 1
ATOM 3038 C C . ARG A 1 392 ? 17.586 33.169 76.637 1.00 36.50 412 ARG A C 1
ATOM 3039 O O . ARG A 1 392 ? 17.259 32.064 77.051 1.00 37.16 412 ARG A O 1
ATOM 3047 N N . GLY A 1 393 ? 16.856 34.263 76.847 1.00 31.92 413 GLY A N 1
ATOM 3048 C CA . GLY A 1 393 ? 15.592 34.251 77.582 1.00 31.38 413 GLY A CA 1
ATOM 3049 C C . GLY A 1 393 ? 15.686 34.426 79.087 1.00 34.32 413 GLY A C 1
ATOM 3050 O O . GLY A 1 393 ? 14.701 34.244 79.789 1.00 32.28 413 GLY A O 1
ATOM 3051 N N . ALA A 1 394 ? 16.864 34.781 79.607 1.00 32.99 414 ALA A N 1
ATOM 3052 C CA . ALA A 1 394 ? 17.084 34.920 81.047 1.00 32.41 414 ALA A CA 1
ATOM 3053 C C . ALA A 1 394 ? 18.217 35.908 81.310 1.00 37.26 414 ALA A C 1
ATOM 3054 O O . ALA A 1 394 ? 19.358 35.502 81.544 1.00 36.67 414 ALA A O 1
ATOM 3056 N N . GLU A 1 395 ? 17.904 37.222 81.220 1.00 34.65 415 GLU A N 1
ATOM 3057 C CA . GLU A 1 395 ? 18.869 38.302 81.419 1.00 33.36 415 GLU A CA 1
ATOM 3058 C C . GLU A 1 395 ? 19.412 38.306 82.849 1.00 38.36 415 GLU A C 1
ATOM 3059 O O . GLU A 1 395 ? 18.648 38.153 83.807 1.00 39.03 415 GLU A O 1
ATOM 3065 N N . VAL A 1 396 ? 20.740 38.439 82.973 1.00 34.14 416 VAL A N 1
ATOM 3066 C CA . VAL A 1 396 ? 21.473 38.566 84.229 1.00 33.19 416 VAL A CA 1
ATOM 3067 C C . VAL A 1 396 ? 21.173 39.978 84.798 1.00 36.09 416 VAL A C 1
ATOM 3068 O O . VAL A 1 396 ? 21.214 40.950 84.042 1.00 35.90 416 VAL A O 1
ATOM 3072 N N . SER A 1 397 ? 20.867 40.111 86.094 1.00 31.30 417 SER A N 1
ATOM 3073 C CA . SER A 1 397 ? 20.598 41.462 86.594 1.00 31.50 417 SER A CA 1
ATOM 3074 C C . SER A 1 397 ? 21.865 42.094 87.212 1.00 36.83 417 SER A C 1
ATOM 3075 O O . SER A 1 397 ? 22.081 43.297 87.022 1.00 38.50 417 SER A O 1
ATOM 3078 N N . VAL A 1 398 ? 22.713 41.301 87.908 1.00 31.20 418 VAL A N 1
ATOM 3079 C CA . VAL A 1 398 ? 23.951 41.834 88.489 1.00 30.96 418 VAL A CA 1
ATOM 3080 C C . VAL A 1 398 ? 25.162 41.290 87.742 1.00 36.99 418 VAL A C 1
ATOM 3081 O O . VAL A 1 398 ? 25.454 40.104 87.843 1.00 35.72 418 VAL A O 1
ATOM 3085 N N . VAL A 1 399 ? 25.874 42.162 87.006 1.00 35.74 419 VAL A N 1
ATOM 3086 C CA . VAL A 1 399 ? 27.052 41.773 86.215 1.00 34.63 419 VAL A CA 1
ATOM 3087 C C . VAL A 1 399 ? 28.289 41.851 87.106 1.00 41.20 419 VAL A C 1
ATOM 3088 O O . VAL A 1 399 ? 28.699 42.944 87.519 1.00 40.59 419 VAL A O 1
ATOM 3092 N N . ASN A 1 400 ? 28.875 40.674 87.410 1.00 38.71 420 ASN A N 1
ATOM 3093 C CA . ASN A 1 400 ? 30.102 40.515 88.209 1.00 38.01 420 ASN A CA 1
ATOM 3094 C C . ASN A 1 400 ? 30.764 39.246 87.735 1.00 40.94 420 ASN A C 1
ATOM 3095 O O . ASN A 1 400 ? 30.192 38.593 86.860 1.00 42.08 420 ASN A O 1
ATOM 3108 N N . GLU A 1 402 ? 31.119 36.305 89.136 1.00 32.94 422 GLU A N 1
ATOM 3109 C CA . GLU A 1 402 ? 30.280 35.159 89.460 1.00 33.00 422 GLU A CA 1
ATOM 3110 C C . GLU A 1 402 ? 29.232 34.960 88.421 1.00 35.29 422 GLU A C 1
ATOM 3111 O O . GLU A 1 402 ? 28.970 33.801 88.096 1.00 32.90 422 GLU A O 1
ATOM 3117 N N . ALA A 1 403 ? 28.641 36.068 87.889 1.00 33.75 423 ALA A N 1
ATOM 3118 C CA . ALA A 1 403 ? 27.606 36.038 86.815 1.00 33.19 423 ALA A CA 1
ATOM 3119 C C . ALA A 1 403 ? 28.221 35.539 85.500 1.00 36.13 423 ALA A C 1
ATOM 3120 O O . ALA A 1 403 ? 27.576 34.797 84.757 1.00 36.39 423 ALA A O 1
ATOM 3122 N N . LEU A 1 404 ? 29.488 35.930 85.240 1.00 30.08 424 LEU A N 1
ATOM 3123 C CA . LEU A 1 404 ? 30.209 35.535 84.041 1.00 29.27 424 LEU A CA 1
ATOM 3124 C C . LEU A 1 404 ? 30.478 34.031 84.096 1.00 37.17 424 LEU A C 1
ATOM 3125 O O . LEU A 1 404 ? 30.261 33.332 83.106 1.00 39.51 424 LEU A O 1
ATOM 3130 N N . GLN A 1 405 ? 30.955 33.539 85.245 1.00 31.81 425 GLN A N 1
ATOM 3131 C CA . GLN A 1 405 ? 31.306 32.141 85.427 1.00 30.39 425 GLN A CA 1
ATOM 3132 C C . GLN A 1 405 ? 30.095 31.273 85.229 1.00 35.17 425 GLN A C 1
ATOM 3133 O O . GLN A 1 405 ? 30.185 30.310 84.475 1.00 34.79 425 GLN A O 1
ATOM 3139 N N . ALA A 1 406 ? 28.937 31.674 85.811 1.00 31.55 426 ALA A N 1
ATOM 3140 C CA . ALA A 1 406 ? 27.649 31.010 85.663 1.00 30.50 426 ALA A CA 1
ATOM 3141 C C . ALA A 1 406 ? 27.180 31.062 84.187 1.00 32.15 426 ALA A C 1
ATOM 3142 O O . ALA A 1 406 ? 26.788 30.042 83.619 1.00 31.70 426 ALA A O 1
ATOM 3144 N N . GLU A 1 407 ? 27.223 32.251 83.577 1.00 29.10 427 GLU A N 1
ATOM 3145 C CA . GLU A 1 407 ? 26.778 32.446 82.188 1.00 29.34 427 GLU A CA 1
ATOM 3146 C C . GLU A 1 407 ? 27.610 31.617 81.214 1.00 34.00 427 GLU A C 1
ATOM 3147 O O . GLU A 1 407 ? 27.017 30.954 80.370 1.00 32.11 427 GLU A O 1
ATOM 3153 N N . ARG A 1 408 ? 28.984 31.647 81.345 1.00 31.87 428 ARG A N 1
ATOM 3154 C CA . ARG A 1 408 ? 29.919 30.861 80.535 1.00 30.13 428 ARG A CA 1
ATOM 3155 C C . ARG A 1 408 ? 29.626 29.360 80.692 1.00 32.48 428 ARG A C 1
ATOM 3156 O O . ARG A 1 408 ? 29.589 28.644 79.685 1.00 33.73 428 ARG A O 1
ATOM 3164 N N . THR A 1 409 ? 29.422 28.888 81.932 1.00 28.06 429 THR A N 1
ATOM 3165 C CA . THR A 1 409 ? 29.101 27.484 82.202 1.00 29.16 429 THR A CA 1
ATOM 3166 C C . THR A 1 409 ? 27.740 27.140 81.542 1.00 35.87 429 THR A C 1
ATOM 3167 O O . THR A 1 409 ? 27.666 26.105 80.891 1.00 38.46 429 THR A O 1
ATOM 3171 N N . ARG A 1 410 ? 26.705 28.004 81.653 1.00 30.16 430 ARG A N 1
ATOM 3172 C CA . ARG A 1 410 ? 25.402 27.734 81.009 1.00 30.84 430 ARG A CA 1
ATOM 3173 C C . ARG A 1 410 ? 25.519 27.613 79.476 1.00 35.21 430 ARG A C 1
ATOM 3174 O O . ARG A 1 410 ? 24.848 26.797 78.836 1.00 34.82 430 ARG A O 1
ATOM 3182 N N . GLU A 1 411 ? 26.349 28.467 78.900 1.00 30.44 431 GLU A N 1
ATOM 3183 C CA . GLU A 1 411 ? 26.466 28.582 77.461 1.00 28.95 431 GLU A CA 1
ATOM 3184 C C . GLU A 1 411 ? 27.361 27.518 76.841 1.00 35.58 431 GLU A C 1
ATOM 3185 O O . GLU A 1 411 ? 27.017 26.997 75.784 1.00 35.10 431 GLU A O 1
ATOM 3191 N N . LEU A 1 412 ? 28.520 27.220 77.459 1.00 33.32 432 LEU A N 1
ATOM 3192 C CA . LEU A 1 412 ? 29.489 26.324 76.842 1.00 31.99 432 LEU A CA 1
ATOM 3193 C C . LEU A 1 412 ? 29.427 24.884 77.362 1.00 35.82 432 LEU A C 1
ATOM 3194 O O . LEU A 1 412 ? 30.326 24.098 77.051 1.00 34.28 432 LEU A O 1
ATOM 3199 N N . ILE A 1 413 ? 28.308 24.507 78.027 1.00 32.92 433 ILE A N 1
ATOM 3200 C CA . ILE A 1 413 ? 28.099 23.139 78.508 1.00 33.13 433 ILE A CA 1
ATOM 3201 C C . ILE A 1 413 ? 28.155 22.177 77.290 1.00 35.83 433 ILE A C 1
ATOM 3202 O O . ILE A 1 413 ? 27.656 22.527 76.217 1.00 35.01 433 ILE A O 1
ATOM 3207 N N . GLY A 1 414 ? 28.843 21.045 77.455 1.00 33.14 434 GLY A N 1
ATOM 3208 C CA . GLY A 1 414 ? 29.048 20.034 76.416 1.00 32.98 434 GLY A CA 1
ATOM 3209 C C . GLY A 1 414 ? 30.235 20.254 75.482 1.00 35.78 434 GLY A C 1
ATOM 3210 O O . GLY A 1 414 ? 30.641 19.339 74.757 1.00 35.44 434 GLY A O 1
ATOM 3211 N N . GLU A 1 415 ? 30.806 21.463 75.493 1.00 33.71 435 GLU A N 1
ATOM 3212 C CA . GLU A 1 415 ? 31.880 21.895 74.586 1.00 34.15 435 GLU A CA 1
ATOM 3213 C C . GLU A 1 415 ? 33.320 21.768 75.163 1.00 39.43 435 GLU A C 1
ATOM 3214 O O . GLU A 1 415 ? 34.280 22.113 74.468 1.00 38.42 435 GLU A O 1
ATOM 3220 N N . GLY A 1 416 ? 33.455 21.235 76.384 1.00 36.30 436 GLY A N 1
ATOM 3221 C CA . GLY A 1 416 ? 34.746 20.999 77.029 1.00 35.76 436 GLY A CA 1
ATOM 3222 C C . GLY A 1 416 ? 35.496 22.259 77.391 1.00 39.37 436 GLY A C 1
ATOM 3223 O O . GLY A 1 416 ? 36.678 22.400 77.046 1.00 41.65 436 GLY A O 1
ATOM 3224 N N . SER A 1 417 ? 34.795 23.212 78.043 1.00 33.66 437 SER A N 1
ATOM 3225 C CA . SER A 1 417 ? 35.369 24.479 78.489 1.00 31.45 437 SER A CA 1
ATOM 3226 C C . SER A 1 417 ? 35.609 24.498 80.002 1.00 33.79 437 SER A C 1
ATOM 3227 O O . SER A 1 417 ? 36.561 25.109 80.441 1.00 34.14 437 SER A O 1
ATOM 3230 N N . ARG A 1 418 ? 34.739 23.836 80.774 1.00 31.22 438 ARG A N 1
ATOM 3231 C CA . ARG A 1 418 ? 34.659 23.843 82.233 1.00 31.15 438 ARG A CA 1
ATOM 3232 C C . ARG A 1 418 ? 35.943 23.407 82.916 1.00 34.53 438 ARG A C 1
ATOM 3233 O O . ARG A 1 418 ? 36.343 24.096 83.851 1.00 36.27 438 ARG A O 1
ATOM 3241 N N . LEU A 1 419 ? 36.612 22.316 82.459 1.00 29.71 439 LEU A N 1
ATOM 3242 C CA . LEU A 1 419 ? 37.870 21.891 83.072 1.00 28.59 439 LEU A CA 1
ATOM 3243 C C . LEU A 1 419 ? 38.881 23.027 83.038 1.00 32.48 439 LEU A C 1
ATOM 3244 O O . LEU A 1 419 ? 39.502 23.311 84.060 1.00 32.69 439 LEU A O 1
ATOM 3249 N N . ARG A 1 420 ? 39.014 23.683 81.886 1.00 30.04 440 ARG A N 1
ATOM 3250 C CA . ARG A 1 420 ? 39.928 24.812 81.673 1.00 31.66 440 ARG A CA 1
ATOM 3251 C C . ARG A 1 420 ? 39.546 25.986 82.584 1.00 34.45 440 ARG A C 1
ATOM 3252 O O . ARG A 1 420 ? 40.404 26.509 83.281 1.00 34.23 440 ARG A O 1
ATOM 3260 N N . ASP A 1 421 ? 38.256 26.322 82.624 1.00 30.37 441 ASP A N 1
ATOM 3261 C CA . ASP A 1 421 ? 37.682 27.421 83.394 1.00 29.62 441 ASP A CA 1
ATOM 3262 C C . ASP A 1 421 ? 37.897 27.245 84.906 1.00 35.38 441 ASP A C 1
ATOM 3263 O O . ASP A 1 421 ? 38.272 28.210 85.583 1.00 33.43 441 ASP A O 1
ATOM 3276 N N . VAL A 1 423 ? 40.368 25.735 86.414 1.00 33.83 443 VAL A N 1
ATOM 3277 C CA . VAL A 1 423 ? 41.796 25.954 86.634 1.00 33.30 443 VAL A CA 1
ATOM 3278 C C . VAL A 1 423 ? 42.110 27.450 86.578 1.00 39.96 443 VAL A C 1
ATOM 3279 O O . VAL A 1 423 ? 42.821 27.943 87.452 1.00 41.45 443 VAL A O 1
ATOM 3283 N N . ARG A 1 424 ? 41.560 28.182 85.584 1.00 36.15 444 ARG A N 1
ATOM 3284 C CA . ARG A 1 424 ? 41.791 29.620 85.470 1.00 34.79 444 ARG A CA 1
ATOM 3285 C C . ARG A 1 424 ? 41.115 30.369 86.622 1.00 37.42 444 ARG A C 1
ATOM 3286 O O . ARG A 1 424 ? 41.619 31.412 87.040 1.00 37.59 444 ARG A O 1
ATOM 3294 N N . TRP A 1 425 ? 40.005 29.824 87.161 1.00 33.05 445 TRP A N 1
ATOM 3295 C CA . TRP A 1 425 ? 39.255 30.501 88.212 1.00 32.79 445 TRP A CA 1
ATOM 3296 C C . TRP A 1 425 ? 39.569 29.991 89.629 1.00 35.77 445 TRP A C 1
ATOM 3297 O O . TRP A 1 425 ? 38.896 30.408 90.567 1.00 35.71 445 TRP A O 1
ATOM 3308 N N . SER A 1 426 ? 40.604 29.134 89.789 1.00 35.07 446 SER A N 1
ATOM 3309 C CA . SER A 1 426 ? 41.033 28.517 91.069 1.00 35.31 446 SER A CA 1
ATOM 3310 C C . SER A 1 426 ? 39.859 27.810 91.760 1.00 38.71 446 SER A C 1
ATOM 3311 O O . SER A 1 426 ? 39.615 28.007 92.951 1.00 40.24 446 SER A O 1
ATOM 3314 N N . ILE A 1 427 ? 39.108 27.027 90.994 1.00 33.38 447 ILE A N 1
ATOM 3315 C CA . ILE A 1 427 ? 38.009 26.241 91.543 1.00 33.85 447 ILE A CA 1
ATOM 3316 C C . ILE A 1 427 ? 38.478 24.752 91.668 1.00 38.71 447 ILE A C 1
ATOM 3317 O O . ILE A 1 427 ? 38.761 24.097 90.645 1.00 36.11 447 ILE A O 1
ATOM 3322 N N . PRO A 1 428 ? 38.587 24.212 92.913 1.00 36.36 448 PRO A N 1
ATOM 3323 C CA . PRO A 1 428 ? 38.895 22.770 93.050 1.00 35.77 448 PRO A CA 1
ATOM 3324 C C . PRO A 1 428 ? 37.665 21.923 92.687 1.00 36.54 448 PRO A C 1
ATOM 3325 O O . PRO A 1 428 ? 36.544 22.454 92.611 1.00 33.99 448 PRO A O 1
ATOM 3329 N N . ASN A 1 429 ? 37.860 20.614 92.474 1.00 33.54 449 ASN A N 1
ATOM 3330 C CA . ASN A 1 429 ? 36.734 19.727 92.171 1.00 32.86 449 ASN A CA 1
ATOM 3331 C C . ASN A 1 429 ? 36.014 19.309 93.468 1.00 37.55 449 ASN A C 1
ATOM 3332 O O . ASN A 1 429 ? 36.518 18.472 94.200 1.00 36.78 449 ASN A O 1
ATOM 3337 N N . ASN A 1 430 ? 34.821 19.892 93.713 1.00 35.49 450 ASN A N 1
ATOM 3338 C CA . ASN A 1 430 ? 33.977 19.691 94.904 1.00 35.49 450 ASN A CA 1
ATOM 3339 C C . ASN A 1 430 ? 32.883 18.633 94.708 1.00 38.48 450 ASN A C 1
ATOM 3340 O O . ASN A 1 430 ? 31.980 18.533 95.547 1.00 38.08 450 ASN A O 1
ATOM 3345 N N . HIS A 1 431 ? 33.050 17.775 93.664 1.00 34.63 451 HIS A N 1
ATOM 3346 C CA . HIS A 1 431 ? 32.218 16.629 93.248 1.00 32.79 451 HIS A CA 1
ATOM 3347 C C . HIS A 1 431 ? 31.569 15.896 94.428 1.00 36.77 451 HIS A C 1
ATOM 3348 O O . HIS A 1 431 ? 30.352 15.671 94.406 1.00 33.80 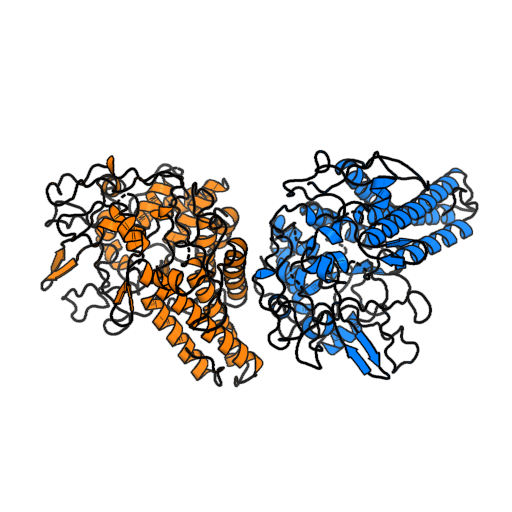451 HIS A O 1
ATOM 3355 N N . ASP A 1 432 ? 32.388 15.508 95.448 1.00 35.39 452 ASP A N 1
ATOM 3356 C CA . ASP A 1 432 ? 31.927 14.725 96.612 1.00 35.18 452 ASP A CA 1
ATOM 3357 C C . ASP A 1 432 ? 30.848 15.412 97.440 1.00 37.74 452 ASP A C 1
ATOM 3358 O O . ASP A 1 432 ? 30.106 14.716 98.124 1.00 38.66 452 ASP A O 1
ATOM 3363 N N . ALA A 1 433 ? 30.759 16.752 97.392 1.00 34.06 453 ALA A N 1
ATOM 3364 C CA . ALA A 1 433 ? 29.758 17.518 98.154 1.00 33.01 453 ALA A CA 1
ATOM 3365 C C . ALA A 1 433 ? 28.453 17.762 97.379 1.00 37.92 453 ALA A C 1
ATOM 3366 O O . ALA A 1 433 ? 27.470 18.169 97.991 1.00 38.64 453 ALA A O 1
ATOM 3368 N N . PHE A 1 434 ? 28.447 17.557 96.050 1.00 33.17 454 PHE A N 1
ATOM 3369 C CA . PHE A 1 434 ? 27.321 17.928 95.208 1.00 32.26 454 PHE A CA 1
ATOM 3370 C C . PHE A 1 434 ? 26.137 16.986 95.307 1.00 38.73 454 PHE A C 1
ATOM 3371 O O . PHE A 1 434 ? 26.305 15.767 95.371 1.00 38.97 454 PHE A O 1
ATOM 3379 N N . GLU A 1 435 ? 24.934 17.589 95.326 1.00 36.01 455 GLU A N 1
ATOM 3380 C CA . GLU A 1 435 ? 23.658 16.897 95.369 1.00 36.35 455 GLU A CA 1
ATOM 3381 C C . GLU A 1 435 ? 23.322 16.456 93.946 1.00 40.05 455 GLU A C 1
ATOM 3382 O O . GLU A 1 435 ? 23.425 17.251 93.002 1.00 39.41 455 GLU A O 1
ATOM 3388 N N . THR A 1 436 ? 22.977 15.169 93.786 1.00 35.78 456 THR A N 1
ATOM 3389 C CA . THR A 1 436 ? 22.578 14.621 92.488 1.00 34.73 456 THR A CA 1
ATOM 3390 C C . THR A 1 436 ? 21.101 14.988 92.267 1.00 36.60 456 THR A C 1
ATOM 3391 O O . THR A 1 436 ? 20.408 15.259 93.246 1.00 35.90 456 THR A O 1
ATOM 3395 N N . GLN A 1 437 ? 20.614 15.016 91.004 1.00 33.28 457 GLN A N 1
ATOM 3396 C CA . GLN A 1 437 ? 19.205 15.356 90.671 1.00 33.17 457 GLN A CA 1
ATOM 3397 C C . GLN A 1 437 ? 18.230 14.422 91.404 1.00 38.40 457 GLN A C 1
ATOM 3398 O O . GLN A 1 437 ? 18.292 13.211 91.197 1.00 37.83 457 GLN A O 1
ATOM 3404 N N . PRO A 1 438 ? 17.376 14.975 92.306 1.00 38.04 458 PRO A N 1
ATOM 3405 C CA . PRO A 1 438 ? 16.496 14.130 93.155 1.00 38.12 458 PRO A CA 1
ATOM 3406 C C . PRO A 1 438 ? 15.572 13.137 92.433 1.00 41.96 458 PRO A C 1
ATOM 3407 O O . PRO A 1 438 ? 15.332 12.053 92.977 1.00 42.79 458 PRO A O 1
ATOM 3411 N N . GLY A 1 439 ? 15.081 13.485 91.240 1.00 36.32 459 GLY A N 1
ATOM 3412 C CA . GLY A 1 439 ? 14.226 12.588 90.465 1.00 35.45 459 GLY A CA 1
ATOM 3413 C C . GLY A 1 439 ? 14.978 11.441 89.795 1.00 40.25 459 GLY A C 1
ATOM 3414 O O . GLY A 1 439 ? 14.362 10.551 89.191 1.00 40.32 459 GLY A O 1
ATOM 3415 N N . LEU A 1 440 ? 16.320 11.455 89.900 1.00 35.72 460 LEU A N 1
ATOM 3416 C CA . LEU A 1 440 ? 17.225 10.472 89.305 1.00 35.95 460 LEU A CA 1
ATOM 3417 C C . LEU A 1 440 ? 17.830 9.510 90.360 1.00 41.74 460 LEU A C 1
ATOM 3418 O O . LEU A 1 440 ? 18.840 8.851 90.083 1.00 41.28 460 LEU A O 1
ATOM 3423 N N . GLU A 1 441 ? 17.187 9.416 91.544 1.00 39.25 461 GLU A N 1
ATOM 3424 C CA . GLU A 1 441 ? 17.580 8.531 92.638 1.00 40.46 461 GLU A CA 1
ATOM 3425 C C . GLU A 1 441 ? 17.470 7.084 92.151 1.00 43.67 461 GLU A C 1
ATOM 3426 O O . GLU A 1 441 ? 16.433 6.688 91.592 1.00 43.38 461 GLU A O 1
ATOM 3432 N N . GLY A 1 442 ? 18.560 6.342 92.310 1.00 37.25 462 GLY A N 1
ATOM 3433 C CA . GLY A 1 442 ? 18.661 4.969 91.852 1.00 35.90 462 GLY A CA 1
ATOM 3434 C C . GLY A 1 442 ? 19.192 4.837 90.437 1.00 39.31 462 GLY A C 1
ATOM 3435 O O . GLY A 1 442 ? 19.420 3.718 89.982 1.00 41.92 462 GLY A O 1
ATOM 3436 N N . PHE A 1 443 ? 19.336 5.957 89.705 1.00 33.01 463 PHE A N 1
ATOM 3437 C CA . PHE A 1 443 ? 19.863 5.976 88.339 1.00 31.93 463 PHE A CA 1
ATOM 3438 C C . PHE A 1 443 ? 21.204 6.680 88.373 1.00 35.72 463 PHE A C 1
ATOM 3439 O O . PHE A 1 443 ? 22.211 6.114 87.940 1.00 35.06 463 PHE A O 1
ATOM 3447 N N . ALA A 1 444 ? 21.217 7.901 88.933 1.00 32.26 464 ALA A N 1
ATOM 3448 C CA . ALA A 1 444 ? 22.411 8.703 89.129 1.00 31.92 464 ALA A CA 1
ATOM 3449 C C . ALA A 1 444 ? 23.266 8.064 90.234 1.00 37.86 464 ALA A C 1
ATOM 3450 O O . ALA A 1 444 ? 22.711 7.627 91.250 1.00 36.97 464 ALA A O 1
ATOM 3452 N N . ASN A 1 445 ? 24.614 7.987 90.014 1.00 35.21 465 ASN A N 1
ATOM 3453 C CA . ASN A 1 445 ? 25.533 7.383 90.973 1.00 35.96 465 ASN A CA 1
ATOM 3454 C C . ASN A 1 445 ? 25.996 8.405 91.969 1.00 42.23 465 ASN A C 1
ATOM 3455 O O . ASN A 1 445 ? 26.196 9.563 91.622 1.00 40.82 465 ASN A O 1
ATOM 3460 N N . THR A 1 446 ? 26.192 7.954 93.212 1.00 42.69 466 THR A N 1
ATOM 3461 C CA . THR A 1 446 ? 26.643 8.742 94.348 1.00 43.92 466 THR A CA 1
ATOM 3462 C C . THR A 1 446 ? 28.139 8.442 94.612 1.00 49.81 466 THR A C 1
ATOM 3463 O O . THR A 1 446 ? 28.578 8.553 95.751 1.00 54.38 466 THR A O 1
ATOM 3467 N N . THR A 1 447 ? 28.910 8.081 93.561 1.00 43.49 467 THR A N 1
ATOM 3468 C CA . THR A 1 447 ? 30.317 7.658 93.655 1.00 41.64 467 THR A CA 1
ATOM 3469 C C . THR A 1 447 ? 31.265 8.816 93.958 1.00 41.28 467 THR A C 1
ATOM 3470 O O . THR A 1 447 ? 31.358 9.745 93.149 1.00 38.71 467 THR A O 1
ATOM 3474 N N . PRO A 1 448 ? 32.074 8.708 95.040 1.00 37.27 468 PRO A N 1
ATOM 3475 C CA . PRO A 1 448 ? 33.089 9.754 95.308 1.00 35.71 468 PRO A CA 1
ATOM 3476 C C . PRO A 1 448 ? 34.294 9.658 94.367 1.00 39.57 468 PRO A C 1
ATOM 3477 O O . PRO A 1 448 ? 34.560 8.583 93.811 1.00 40.03 468 PRO A O 1
ATOM 3481 N N . LEU A 1 449 ? 35.043 10.766 94.223 1.00 35.02 469 LEU A N 1
ATOM 3482 C CA . LEU A 1 449 ? 36.276 10.805 93.434 1.00 34.71 469 LEU A CA 1
ATOM 3483 C C . LEU A 1 449 ? 37.264 9.771 93.942 1.00 40.14 469 LEU A C 1
ATOM 3484 O O . LEU A 1 449 ? 37.411 9.603 95.160 1.00 39.75 469 LEU A O 1
ATOM 3489 N N . LYS A 1 450 ? 37.923 9.058 93.004 1.00 38.20 470 LYS A N 1
ATOM 3490 C CA . LYS A 1 450 ? 38.945 8.047 93.280 1.00 37.82 470 LYS A CA 1
ATOM 3491 C C . LYS A 1 450 ? 40.213 8.772 93.761 1.00 41.46 470 LYS A C 1
ATOM 3492 O O . LYS A 1 450 ? 40.903 8.272 94.632 1.00 45.52 470 LYS A O 1
ATOM 3498 N N . ALA A 1 451 ? 40.462 9.973 93.240 1.00 34.08 471 ALA A N 1
ATOM 3499 C CA . ALA A 1 451 ? 41.506 10.907 93.643 1.00 33.08 471 ALA A CA 1
ATOM 3500 C C . ALA A 1 451 ? 40.918 12.321 93.692 1.00 35.51 471 ALA A C 1
ATOM 3501 O O . ALA A 1 451 ? 40.226 12.743 92.765 1.00 34.12 471 ALA A O 1
ATOM 3503 N N . GLN A 1 452 ? 41.191 13.051 94.758 1.00 33.19 472 GLN A N 1
ATOM 3504 C CA . GLN A 1 452 ? 40.766 14.444 94.866 1.00 32.69 472 GLN A CA 1
ATOM 3505 C C . GLN A 1 452 ? 41.515 15.284 93.836 1.00 36.57 472 GLN A C 1
ATOM 3506 O O . GLN A 1 452 ? 42.642 14.945 93.454 1.00 35.53 472 GLN A O 1
ATOM 3512 N N . ALA A 1 453 ? 40.885 16.373 93.381 1.00 33.15 473 ALA A N 1
ATOM 3513 C CA . ALA A 1 453 ? 41.509 17.277 92.430 1.00 32.05 473 ALA A CA 1
ATOM 3514 C C . ALA A 1 453 ? 41.564 18.702 93.019 1.00 36.40 473 ALA A C 1
ATOM 3515 O O . ALA A 1 453 ? 40.754 19.555 92.640 1.00 37.05 473 ALA A O 1
ATOM 3517 N N . PRO A 1 454 ? 42.497 18.993 93.963 1.00 32.32 474 PRO A N 1
ATOM 3518 C CA . PRO A 1 454 ? 42.551 20.363 94.517 1.00 31.89 474 PRO A CA 1
ATOM 3519 C C . PRO A 1 454 ? 43.161 21.353 93.532 1.00 37.44 474 PRO A C 1
ATOM 3520 O O . PRO A 1 454 ? 43.712 20.929 92.512 1.00 39.07 474 PRO A O 1
ATOM 3524 N N . VAL A 1 455 ? 43.097 22.669 93.839 1.00 32.93 475 VAL A N 1
ATOM 3525 C CA . VAL A 1 455 ? 43.703 23.709 93.003 1.00 31.21 475 VAL A CA 1
ATOM 3526 C C . VAL A 1 455 ? 45.203 23.337 92.794 1.00 38.66 475 VAL A C 1
ATOM 3527 O O . VAL A 1 455 ? 45.920 23.008 93.751 1.00 39.89 475 VAL A O 1
ATOM 3531 N N . GLY A 1 456 ? 45.617 23.317 91.535 1.00 35.49 476 GLY A N 1
ATOM 3532 C CA . GLY A 1 456 ? 46.985 23.035 91.135 1.00 34.47 476 GLY A CA 1
ATOM 3533 C C . GLY A 1 456 ? 47.329 21.574 90.956 1.00 40.37 476 GLY A C 1
ATOM 3534 O O . GLY A 1 456 ? 48.492 21.265 90.682 1.00 42.47 476 GLY A O 1
ATOM 3535 N N . PHE A 1 457 ? 46.357 20.647 91.143 1.00 35.30 477 PHE A N 1
ATOM 3536 C CA . PHE A 1 457 ? 46.627 19.214 91.005 1.00 33.57 477 PHE A CA 1
ATOM 3537 C C . PHE A 1 457 ? 47.079 18.911 89.576 1.00 38.44 477 PHE A C 1
ATOM 3538 O O . PHE A 1 457 ? 46.507 19.442 88.629 1.00 38.28 477 PHE A O 1
ATOM 3546 N N . TYR A 1 458 ? 48.127 18.103 89.424 1.00 36.38 478 TYR A N 1
ATOM 3547 C CA . TYR A 1 458 ? 48.719 17.796 88.114 1.00 35.59 478 TYR A CA 1
ATOM 3548 C C . TYR A 1 458 ? 47.745 17.143 87.117 1.00 37.93 478 TYR A C 1
ATOM 3549 O O . TYR A 1 458 ? 47.861 17.411 85.923 1.00 36.53 478 TYR A O 1
ATOM 3558 N N . ALA A 1 459 ? 46.804 16.285 87.589 1.00 34.27 479 ALA A N 1
ATOM 3559 C CA . ALA A 1 459 ? 45.951 15.481 86.701 1.00 33.86 479 ALA A CA 1
ATOM 3560 C C . ALA A 1 459 ? 44.924 16.290 85.914 1.00 36.62 479 ALA A C 1
ATOM 3561 O O . ALA A 1 459 ? 44.249 15.713 85.056 1.00 37.09 479 ALA A O 1
ATOM 3563 N N . TYR A 1 460 ? 44.868 17.638 86.128 1.00 30.02 480 TYR A N 1
ATOM 3564 C CA . TYR A 1 460 ? 44.081 18.555 85.309 1.00 27.27 480 TYR A CA 1
ATOM 3565 C C . TYR A 1 460 ? 44.675 18.558 83.881 1.00 30.43 480 TYR A C 1
ATOM 3566 O O . TYR A 1 460 ? 43.989 18.855 82.930 1.00 32.40 480 TYR A O 1
ATOM 3575 N N . THR A 1 461 ? 45.956 18.233 83.758 1.00 29.15 481 THR A N 1
ATOM 3576 C CA . THR A 1 461 ? 46.722 18.050 82.534 1.00 29.00 481 THR A CA 1
ATOM 3577 C C . THR A 1 461 ? 46.876 16.523 82.319 1.00 34.52 481 THR A C 1
ATOM 3578 O O . THR A 1 461 ? 47.045 15.765 83.284 1.00 33.82 481 THR A O 1
ATOM 3582 N N . TRP A 1 462 ? 46.726 16.078 81.069 1.00 30.41 482 TRP A N 1
ATOM 3583 C CA . TRP A 1 462 ? 46.821 14.666 80.727 1.00 29.51 482 TRP A CA 1
ATOM 3584 C C . TRP A 1 462 ? 48.280 14.257 80.553 1.00 35.02 482 TRP A C 1
ATOM 3585 O O . TRP A 1 462 ? 49.170 15.094 80.320 1.00 31.52 482 TRP A O 1
ATOM 3596 N N . GLU A 1 463 ? 48.523 12.943 80.719 1.00 32.07 483 GLU A N 1
ATOM 3597 C CA . GLU A 1 463 ? 49.810 12.360 80.508 1.00 30.68 483 GLU A CA 1
ATOM 3598 C C . GLU A 1 463 ? 49.921 12.030 79.023 1.00 37.86 483 GLU A C 1
ATOM 3599 O O . GLU A 1 463 ? 48.904 11.732 78.380 1.00 38.65 483 GLU A O 1
ATOM 3605 N N . PHE A 1 464 ? 51.145 12.096 78.472 1.00 34.26 484 PHE A N 1
ATOM 3606 C CA . PHE A 1 464 ? 51.436 11.746 77.074 1.00 33.08 484 PHE A CA 1
ATOM 3607 C C . PHE A 1 464 ? 51.089 10.280 76.850 1.00 38.05 484 PHE A C 1
ATOM 3608 O O . PHE A 1 464 ? 51.311 9.504 77.765 1.00 37.95 484 PHE A O 1
ATOM 3616 N N . PRO A 1 465 ? 50.488 9.855 75.711 1.00 35.74 485 PRO A N 1
ATOM 3617 C CA . PRO A 1 465 ? 50.143 8.420 75.559 1.00 35.24 485 PRO A CA 1
ATOM 3618 C C . PRO A 1 465 ? 51.336 7.488 75.819 1.00 40.85 485 PRO A C 1
ATOM 3619 O O . PRO A 1 465 ? 52.482 7.857 75.560 1.00 42.45 485 PRO A O 1
ATOM 3623 N N . GLN A 1 466 ? 51.062 6.310 76.389 1.00 39.97 486 GLN A N 1
ATOM 3624 C CA . GLN A 1 466 ? 52.052 5.286 76.772 1.00 41.15 486 GLN A CA 1
ATOM 3625 C C . GLN A 1 466 ? 52.937 4.820 75.582 1.00 46.90 486 GLN A C 1
ATOM 3626 O O . GLN A 1 466 ? 54.159 4.696 75.764 1.00 47.41 486 GLN A O 1
ATOM 3632 N N . ARG A 1 467 ? 52.323 4.506 74.405 1.00 43.11 487 ARG A N 1
ATOM 3633 C CA . ARG A 1 467 ? 53.056 4.063 73.208 1.00 44.03 487 ARG A CA 1
ATOM 3634 C C . ARG A 1 467 ? 54.114 5.094 72.782 1.00 46.75 487 ARG A C 1
ATOM 3635 O O . ARG A 1 467 ? 55.195 4.681 72.401 1.00 48.31 487 ARG A O 1
ATOM 3643 N N . ASP A 1 468 ? 53.808 6.412 72.867 1.00 41.58 488 ASP A N 1
ATOM 3644 C CA . ASP A 1 468 ? 54.708 7.519 72.537 1.00 41.04 488 ASP A CA 1
ATOM 3645 C C . ASP A 1 468 ? 55.844 7.624 73.549 1.00 46.81 488 ASP A C 1
ATOM 3646 O O . ASP A 1 468 ? 56.986 7.844 73.156 1.00 47.15 488 ASP A O 1
ATOM 3651 N N . ARG A 1 469 ? 55.543 7.449 74.846 1.00 42.40 489 ARG A N 1
ATOM 3652 C CA . ARG A 1 469 ? 56.533 7.502 75.918 1.00 40.68 489 ARG A CA 1
ATOM 3653 C C . ARG A 1 469 ? 57.500 6.326 75.803 1.00 45.23 489 ARG A C 1
ATOM 3654 O O . ARG A 1 469 ? 58.681 6.501 76.093 1.00 48.86 489 ARG A O 1
ATOM 3662 N N . GLN A 1 470 ? 57.026 5.153 75.329 1.00 39.20 490 GLN A N 1
ATOM 3663 C CA . GLN A 1 470 ? 57.826 3.929 75.144 1.00 38.18 490 GLN A CA 1
ATOM 3664 C C . GLN A 1 470 ? 58.728 3.984 73.918 1.00 45.90 490 GLN A C 1
ATOM 3665 O O . GLN A 1 470 ? 59.820 3.427 73.969 1.00 46.86 490 GLN A O 1
ATOM 3671 N N . THR A 1 471 ? 58.269 4.601 72.802 1.00 43.71 491 THR A N 1
ATOM 3672 C CA . THR A 1 471 ? 59.048 4.663 71.552 1.00 43.54 491 THR A CA 1
ATOM 3673 C C . THR A 1 471 ? 59.935 5.935 71.441 1.00 47.77 491 THR A C 1
ATOM 3674 O O . THR A 1 471 ? 60.841 5.972 70.597 1.00 47.93 491 THR A O 1
ATOM 3678 N N . ASN A 1 472 ? 59.664 6.972 72.263 1.00 43.15 492 ASN A N 1
ATOM 3679 C CA . ASN A 1 472 ? 60.437 8.211 72.251 1.00 42.22 492 ASN A CA 1
ATOM 3680 C C . ASN A 1 472 ? 61.115 8.427 73.628 1.00 47.30 492 ASN A C 1
ATOM 3681 O O . ASN A 1 472 ? 60.495 8.959 74.558 1.00 45.27 492 ASN A O 1
ATOM 3686 N N . PRO A 1 473 ? 62.401 8.023 73.761 1.00 45.66 493 PRO A N 1
ATOM 3687 C CA . PRO A 1 473 ? 63.105 8.194 75.047 1.00 46.15 493 PRO A CA 1
ATOM 3688 C C . PRO A 1 473 ? 63.439 9.644 75.377 1.00 51.64 493 PRO A C 1
ATOM 3689 O O . PRO A 1 473 ? 63.832 9.929 76.506 1.00 53.20 493 PRO A O 1
ATOM 3693 N N . GLN A 1 474 ? 63.279 10.563 74.413 1.00 46.89 494 GLN A N 1
ATOM 3694 C CA . GLN A 1 474 ? 63.542 11.988 74.623 1.00 44.92 494 GLN A CA 1
ATOM 3695 C C . GLN A 1 474 ? 62.321 12.701 75.183 1.00 48.51 494 GLN A C 1
ATOM 3696 O O . GLN A 1 474 ? 62.425 13.840 75.638 1.00 51.38 494 GLN A O 1
ATOM 3702 N N . LEU A 1 475 ? 61.159 12.051 75.144 1.00 42.08 495 LEU A N 1
ATOM 3703 C CA . LEU A 1 475 ? 59.913 12.611 75.652 1.00 39.49 495 LEU A CA 1
ATOM 3704 C C . LEU A 1 475 ? 59.857 12.548 77.194 1.00 42.12 495 LEU A C 1
ATOM 3705 O O . LEU A 1 475 ? 59.797 11.448 77.763 1.00 41.13 495 LEU A O 1
ATOM 3710 N N . ILE A 1 476 ? 59.821 13.729 77.856 1.00 37.95 496 ILE A N 1
ATOM 3711 C CA . ILE A 1 476 ? 59.689 13.819 79.316 1.00 37.40 496 ILE A CA 1
ATOM 3712 C C . ILE A 1 476 ? 58.179 13.791 79.661 1.00 43.75 496 ILE A C 1
ATOM 3713 O O . ILE A 1 476 ? 57.392 14.595 79.143 1.00 44.67 496 ILE A O 1
ATOM 3718 N N . LYS A 1 477 ? 57.787 12.838 80.524 1.00 39.87 497 LYS A N 1
ATOM 3719 C CA . LYS A 1 477 ? 56.409 12.650 80.974 1.00 37.72 497 LYS A CA 1
ATOM 3720 C C . LYS A 1 477 ? 55.978 13.802 81.911 1.00 40.29 497 LYS A C 1
ATOM 3721 O O . LYS A 1 477 ? 56.822 14.496 82.462 1.00 38.54 497 LYS A O 1
ATOM 3727 N N . ASN A 1 478 ? 54.650 13.983 82.087 1.00 37.19 498 ASN A N 1
ATOM 3728 C CA . ASN A 1 478 ? 54.069 15.051 82.895 1.00 35.97 498 ASN A CA 1
ATOM 3729 C C . ASN A 1 478 ? 53.827 14.667 84.357 1.00 38.96 498 ASN A C 1
ATOM 3730 O O . ASN A 1 478 ? 54.081 15.474 85.256 1.00 37.13 498 ASN A O 1
ATOM 3735 N N . TRP A 1 479 ? 53.323 13.448 84.590 1.00 37.12 499 TRP A N 1
ATOM 3736 C CA . TRP A 1 479 ? 52.857 13.013 85.899 1.00 37.80 499 TRP A CA 1
ATOM 3737 C C . TRP A 1 479 ? 53.944 12.513 86.823 1.00 43.79 499 TRP A C 1
ATOM 3738 O O . TRP A 1 479 ? 54.799 11.726 86.401 1.00 45.32 499 TRP A O 1
ATOM 3749 N N . PRO A 1 480 ? 53.909 12.932 88.121 1.00 41.64 500 PRO A N 1
ATOM 3750 C CA . PRO A 1 480 ? 54.901 12.407 89.082 1.00 43.40 500 PRO A CA 1
ATOM 3751 C C . PRO A 1 480 ? 54.473 11.029 89.603 1.00 52.90 500 PRO A C 1
ATOM 3752 O O . PRO A 1 480 ? 53.468 10.502 89.132 1.00 52.51 500 PRO A O 1
ATOM 3756 N N . ILE A 1 481 ? 55.215 10.463 90.591 1.00 54.96 501 ILE A N 1
ATOM 3757 C CA . ILE A 1 481 ? 54.976 9.172 91.284 1.00 62.39 501 ILE A CA 1
ATOM 3758 C C . ILE A 1 481 ? 55.456 8.017 90.387 1.00 95.63 501 ILE A C 1
ATOM 3759 O O . ILE A 1 481 ? 56.520 7.438 90.701 1.00 102.62 501 ILE A O 1
ATOM 3765 N N . ASP B 1 10 ? 10.713 24.471 111.209 1.00 110.60 30 ASP B N 1
ATOM 3766 C CA . ASP B 1 10 ? 9.806 24.176 110.100 1.00 110.92 30 ASP B CA 1
ATOM 3767 C C . ASP B 1 10 ? 9.813 22.652 109.777 1.00 115.40 30 ASP B C 1
ATOM 3768 O O . ASP B 1 10 ? 10.641 21.911 110.322 1.00 114.58 30 ASP B O 1
ATOM 3773 N N . PHE B 1 11 ? 8.858 22.195 108.926 1.00 112.59 31 PHE B N 1
ATOM 3774 C CA . PHE B 1 11 ? 8.671 20.794 108.548 1.00 113.06 31 PHE B CA 1
ATOM 3775 C C . PHE B 1 11 ? 9.152 20.478 107.114 1.00 112.61 31 PHE B C 1
ATOM 3776 O O . PHE B 1 11 ? 9.975 21.206 106.559 1.00 108.83 31 PHE B O 1
ATOM 3784 N N . GLN B 1 12 ? 8.655 19.358 106.545 1.00 109.91 32 GLN B N 1
ATOM 3785 C CA . GLN B 1 12 ? 9.032 18.800 105.237 1.00 107.87 32 GLN B CA 1
ATOM 3786 C C . GLN B 1 12 ? 7.950 18.965 104.144 1.00 109.52 32 GLN B C 1
ATOM 3787 O O . GLN B 1 12 ? 8.220 18.665 102.974 1.00 108.25 32 GLN B O 1
ATOM 3793 N N . GLN B 1 13 ? 6.744 19.432 104.510 1.00 105.04 33 GLN B N 1
ATOM 3794 C CA . GLN B 1 13 ? 5.668 19.612 103.539 1.00 104.34 33 GLN B CA 1
ATOM 3795 C C . GLN B 1 13 ? 5.888 20.913 102.711 1.00 101.87 33 GLN B C 1
ATOM 3796 O O . GLN B 1 13 ? 6.085 21.983 103.306 1.00 101.10 33 GLN B O 1
ATOM 3802 N N . PRO B 1 14 ? 5.882 20.846 101.348 1.00 92.63 34 PRO B N 1
ATOM 3803 C CA . PRO B 1 14 ? 6.039 22.077 100.551 1.00 88.21 34 PRO B CA 1
ATOM 3804 C C . PRO B 1 14 ? 4.862 23.042 100.768 1.00 85.90 34 PRO B C 1
ATOM 3805 O O . PRO B 1 14 ? 3.758 22.614 101.141 1.00 86.90 34 PRO B O 1
ATOM 3809 N N . TYR B 1 15 ? 5.120 24.349 100.570 1.00 75.72 35 TYR B N 1
ATOM 3810 C CA . TYR B 1 15 ? 4.143 25.418 100.780 1.00 74.00 35 TYR B CA 1
ATOM 3811 C C . TYR B 1 15 ? 3.052 25.399 99.702 1.00 78.27 35 TYR B C 1
ATOM 3812 O O . TYR B 1 15 ? 3.316 24.967 98.575 1.00 78.03 35 TYR B O 1
ATOM 3821 N N . THR B 1 16 ? 1.815 25.812 100.071 1.00 75.27 36 THR B N 1
ATOM 3822 C CA . THR B 1 16 ? 0.646 25.784 99.180 1.00 76.83 36 THR B CA 1
ATOM 3823 C C . THR B 1 16 ? 0.086 27.191 98.871 1.00 79.16 36 THR B C 1
ATOM 3824 O O . THR B 1 16 ? -0.799 27.322 98.016 1.00 80.70 36 THR B O 1
ATOM 3828 N N . SER B 1 17 ? 0.590 28.228 99.558 1.00 71.68 37 SER B N 1
ATOM 3829 C CA . SER B 1 17 ? 0.159 29.611 99.351 1.00 70.26 37 SER B CA 1
ATOM 3830 C C . SER B 1 17 ? 1.259 30.585 99.734 1.00 69.37 37 SER B C 1
ATOM 3831 O O . SER B 1 17 ? 2.209 30.218 100.431 1.00 67.59 37 SER B O 1
ATOM 3834 N N . PHE B 1 18 ? 1.103 31.836 99.294 1.00 64.27 38 PHE B N 1
ATOM 3835 C CA . PHE B 1 18 ? 2.007 32.936 99.586 1.00 61.58 38 PHE B CA 1
ATOM 3836 C C . PHE B 1 18 ? 1.982 33.297 101.081 1.00 66.83 38 PHE B C 1
ATOM 3837 O O . PHE B 1 18 ? 3.023 33.621 101.652 1.00 64.08 38 PHE B O 1
ATOM 3845 N N . VAL B 1 19 ? 0.786 33.269 101.696 1.00 68.28 39 VAL B N 1
ATOM 3846 C CA . VAL B 1 19 ? 0.565 33.573 103.114 1.00 69.68 39 VAL B CA 1
ATOM 3847 C C . VAL B 1 19 ? 1.359 32.570 103.969 1.00 73.13 39 VAL B C 1
ATOM 3848 O O . VAL B 1 19 ? 2.083 32.998 104.867 1.00 72.46 39 VAL B O 1
ATOM 3852 N N . GLN B 1 20 ? 1.277 31.259 103.642 1.00 69.23 40 GLN B N 1
ATOM 3853 C CA . GLN B 1 20 ? 2.010 30.208 104.334 1.00 68.59 40 GLN B CA 1
ATOM 3854 C C . GLN B 1 20 ? 3.525 30.449 104.236 1.00 71.81 40 GLN B C 1
ATOM 3855 O O . GLN B 1 20 ? 4.227 30.335 105.245 1.00 72.63 40 GLN B O 1
ATOM 3861 N N . THR B 1 21 ? 4.013 30.799 103.022 1.00 65.76 41 THR B N 1
ATOM 3862 C CA . THR B 1 21 ? 5.416 31.102 102.702 1.00 61.71 41 THR B CA 1
ATOM 3863 C C . THR B 1 21 ? 5.930 32.272 103.570 1.00 63.63 41 THR B C 1
ATOM 3864 O O . THR B 1 21 ? 6.989 32.151 104.187 1.00 62.10 41 THR B O 1
ATOM 3868 N N . LYS B 1 22 ? 5.171 33.393 103.606 1.00 60.23 42 LYS B N 1
ATOM 3869 C CA . LYS B 1 22 ? 5.506 34.602 104.358 1.00 59.03 42 LYS B CA 1
ATOM 3870 C C . LYS B 1 22 ? 5.494 34.329 105.868 1.00 64.45 42 LYS B C 1
ATOM 3871 O O . LYS B 1 22 ? 6.356 34.850 106.571 1.00 63.58 42 LYS B O 1
ATOM 3877 N N . GLN B 1 23 ? 4.562 33.491 106.356 1.00 63.61 43 GLN B N 1
ATOM 3878 C CA . GLN B 1 23 ? 4.486 33.117 107.778 1.00 65.80 43 GLN B CA 1
ATOM 3879 C C . GLN B 1 23 ? 5.741 32.342 108.216 1.00 69.40 43 GLN B C 1
ATOM 3880 O O . GLN B 1 23 ? 6.250 32.579 109.312 1.00 69.27 43 GLN B O 1
ATOM 3886 N N . ASN B 1 24 ? 6.232 31.426 107.357 1.00 64.98 44 ASN B N 1
ATOM 3887 C CA . ASN B 1 24 ? 7.420 30.623 107.628 1.00 64.49 44 ASN B CA 1
ATOM 3888 C C . ASN B 1 24 ? 8.686 31.457 107.501 1.00 67.59 44 ASN B C 1
ATOM 3889 O O . ASN B 1 24 ? 9.669 31.175 108.185 1.00 66.74 44 ASN B O 1
ATOM 3894 N N . ARG B 1 25 ? 8.651 32.492 106.644 1.00 64.25 45 ARG B N 1
ATOM 3895 C CA . ARG B 1 25 ? 9.736 33.455 106.465 1.00 62.28 45 ARG B CA 1
ATOM 3896 C C . ARG B 1 25 ? 9.875 34.255 107.765 1.00 69.50 45 ARG B C 1
ATOM 3897 O O . ARG B 1 25 ? 10.979 34.355 108.300 1.00 69.92 45 ARG B O 1
ATOM 3905 N N . ASP B 1 26 ? 8.748 34.714 108.334 1.00 67.84 46 ASP B N 1
ATOM 3906 C CA . ASP B 1 26 ? 8.757 35.446 109.601 1.00 69.05 46 ASP B CA 1
ATOM 3907 C C . ASP B 1 26 ? 9.186 34.533 110.763 1.00 73.44 46 ASP B C 1
ATOM 3908 O O . ASP B 1 26 ? 9.832 35.016 111.696 1.00 73.82 46 ASP B O 1
ATOM 3913 N N . GLY B 1 27 ? 8.891 33.231 110.660 1.00 68.87 47 GLY B N 1
ATOM 3914 C CA . GLY B 1 27 ? 9.308 32.233 111.640 1.00 68.46 47 GLY B CA 1
ATOM 3915 C C . GLY B 1 27 ? 10.818 32.082 111.668 1.00 68.10 47 GLY B C 1
ATOM 3916 O O . GLY B 1 27 ? 11.415 31.969 112.744 1.00 68.32 47 GLY B O 1
ATOM 3917 N N . LEU B 1 28 ? 11.447 32.142 110.478 1.00 60.58 48 LEU B N 1
ATOM 3918 C CA . LEU B 1 28 ? 12.895 32.043 110.282 1.00 57.87 48 LEU B CA 1
ATOM 3919 C C . LEU B 1 28 ? 13.622 33.255 110.888 1.00 59.40 48 LEU B C 1
ATOM 3920 O O . LEU B 1 28 ? 14.667 33.067 111.510 1.00 58.26 48 LEU B O 1
ATOM 3925 N N . TYR B 1 29 ? 13.048 34.478 110.756 1.00 55.05 49 TYR B N 1
ATOM 3926 C CA . TYR B 1 29 ? 13.621 35.707 111.324 1.00 53.86 49 TYR B CA 1
ATOM 3927 C C . TYR B 1 29 ? 13.497 35.714 112.841 1.00 61.06 49 TYR B C 1
ATOM 3928 O O . TYR B 1 29 ? 14.398 36.215 113.515 1.00 62.10 49 TYR B O 1
ATOM 3937 N N . ALA B 1 30 ? 12.413 35.122 113.382 1.00 58.33 50 ALA B N 1
ATOM 3938 C CA . ALA B 1 30 ? 12.201 34.980 114.824 1.00 60.62 50 ALA B CA 1
ATOM 3939 C C . ALA B 1 30 ? 13.268 34.044 115.412 1.00 66.29 50 ALA B C 1
ATOM 3940 O O . ALA B 1 30 ? 13.770 34.313 116.496 1.00 68.19 50 ALA B O 1
ATOM 3942 N N . LEU B 1 31 ? 13.651 32.981 114.676 1.00 61.22 51 LEU B N 1
ATOM 3943 C CA . LEU B 1 31 ? 14.696 32.042 115.084 1.00 60.37 51 LEU B CA 1
ATOM 3944 C C . LEU B 1 31 ? 16.081 32.709 115.022 1.00 63.16 51 LEU B C 1
ATOM 3945 O O . LEU B 1 31 ? 16.887 32.521 115.935 1.00 63.70 51 LEU B O 1
ATOM 3950 N N . LEU B 1 32 ? 16.348 33.475 113.947 1.00 57.30 52 LEU B N 1
ATOM 3951 C CA . LEU B 1 32 ? 17.613 34.187 113.714 1.00 55.24 52 LEU B CA 1
ATOM 3952 C C . LEU B 1 32 ? 17.965 35.116 114.900 1.00 61.01 52 LEU B C 1
ATOM 3953 O O . LEU B 1 32 ? 19.112 35.124 115.352 1.00 60.80 52 LEU B O 1
ATOM 3958 N N . ARG B 1 33 ? 16.964 35.838 115.420 1.00 58.20 53 ARG B N 1
ATOM 3959 C CA . ARG B 1 33 ? 17.058 36.754 116.552 1.00 59.59 53 ARG B CA 1
ATOM 3960 C C . ARG B 1 33 ? 17.661 36.092 117.793 1.00 65.34 53 ARG B C 1
ATOM 3961 O O . ARG B 1 33 ? 18.426 36.742 118.504 1.00 65.04 53 ARG B O 1
ATOM 3969 N N . ASN B 1 34 ? 17.322 34.811 118.048 1.00 64.19 54 ASN B N 1
ATOM 3970 C CA . ASN B 1 34 ? 17.821 34.062 119.205 1.00 66.43 54 ASN B CA 1
ATOM 3971 C C . ASN B 1 34 ? 19.066 33.235 118.889 1.00 69.95 54 ASN B C 1
ATOM 3972 O O . ASN B 1 34 ? 19.605 32.592 119.789 1.00 72.14 54 ASN B O 1
ATOM 3977 N N . THR B 1 35 ? 19.553 33.291 117.640 1.00 64.46 55 THR B N 1
ATOM 3978 C CA . THR B 1 35 ? 20.720 32.536 117.172 1.00 62.19 55 THR B CA 1
ATOM 3979 C C . THR B 1 35 ? 21.891 33.490 116.920 1.00 63.26 55 THR B C 1
ATOM 3980 O O . THR B 1 35 ? 22.912 33.374 117.596 1.00 63.90 55 THR B O 1
ATOM 3984 N N . GLU B 1 36 ? 21.740 34.422 115.960 1.00 56.08 56 GLU B N 1
ATOM 3985 C CA . GLU B 1 36 ? 22.731 35.447 115.619 1.00 54.60 56 GLU B CA 1
ATOM 3986 C C . GLU B 1 36 ? 22.534 36.599 116.637 1.00 59.71 56 GLU B C 1
ATOM 3987 O O . GLU B 1 36 ? 22.185 37.741 116.314 1.00 59.42 56 GLU B O 1
ATOM 3993 N N . ASN B 1 37 ? 22.757 36.237 117.895 1.00 57.77 57 ASN B N 1
ATOM 3994 C CA . ASN B 1 37 ? 22.538 37.028 119.089 1.00 59.31 57 ASN B CA 1
ATOM 3995 C C . ASN B 1 37 ? 23.874 37.315 119.803 1.00 65.04 57 ASN B C 1
ATOM 3996 O O . ASN B 1 37 ? 24.719 36.415 119.844 1.00 65.87 57 ASN B O 1
ATOM 4001 N N . PRO B 1 38 ? 24.079 38.523 120.414 1.00 62.77 58 PRO B N 1
ATOM 4002 C CA . PRO B 1 38 ? 25.367 38.806 121.083 1.00 63.35 58 PRO B CA 1
ATOM 4003 C C . PRO B 1 38 ? 25.716 37.834 122.214 1.00 70.85 58 PRO B C 1
ATOM 4004 O O . PRO B 1 38 ? 26.896 37.663 122.497 1.00 70.64 58 PRO B O 1
ATOM 4008 N N . ARG B 1 39 ? 24.712 37.172 122.825 1.00 70.36 59 ARG B N 1
ATOM 4009 C CA . ARG B 1 39 ? 24.916 36.191 123.896 1.00 73.09 59 ARG B CA 1
ATOM 4010 C C . ARG B 1 39 ? 25.665 34.928 123.391 1.00 78.11 59 ARG B C 1
ATOM 4011 O O . ARG B 1 39 ? 26.333 34.265 124.186 1.00 78.91 59 ARG B O 1
ATOM 4027 N N . HIS B 1 41 ? 28.085 35.023 121.123 1.00 66.48 61 HIS B N 1
ATOM 4028 C CA . HIS B 1 41 ? 29.445 35.395 120.735 1.00 64.07 61 HIS B CA 1
ATOM 4029 C C . HIS B 1 41 ? 30.300 35.894 121.904 1.00 68.08 61 HIS B C 1
ATOM 4030 O O . HIS B 1 41 ? 31.441 36.301 121.676 1.00 67.97 61 HIS B O 1
ATOM 4037 N N . PHE B 1 42 ? 29.789 35.802 123.147 1.00 65.22 62 PHE B N 1
ATOM 4038 C CA . PHE B 1 42 ? 30.549 36.204 124.328 1.00 67.00 62 PHE B CA 1
ATOM 4039 C C . PHE B 1 42 ? 31.637 35.182 124.668 1.00 71.50 62 PHE B C 1
ATOM 4040 O O . PHE B 1 42 ? 32.657 35.575 125.225 1.00 72.68 62 PHE B O 1
ATOM 4048 N N . TYR B 1 43 ? 31.440 33.887 124.325 1.00 67.35 63 TYR B N 1
ATOM 4049 C CA . TYR B 1 43 ? 32.415 32.816 124.587 1.00 67.75 63 TYR B CA 1
ATOM 4050 C C . TYR B 1 43 ? 33.709 33.038 123.794 1.00 69.28 63 TYR B C 1
ATOM 4051 O O . TYR B 1 43 ? 34.780 33.093 124.403 1.00 70.50 63 TYR B O 1
ATOM 4060 N N . GLN B 1 44 ? 33.612 33.230 122.458 1.00 62.51 64 GLN B N 1
ATOM 4061 C CA . GLN B 1 44 ? 34.788 33.504 121.627 1.00 61.27 64 GLN B CA 1
ATOM 4062 C C . GLN B 1 44 ? 35.424 34.848 122.023 1.00 68.76 64 GLN B C 1
ATOM 4063 O O . GLN B 1 44 ? 36.644 34.971 121.954 1.00 71.45 64 GLN B O 1
ATOM 4069 N N . GLU B 1 45 ? 34.605 35.824 122.482 1.00 64.20 65 GLU B N 1
ATOM 4070 C CA . GLU B 1 45 ? 35.040 37.134 122.980 1.00 64.77 65 GLU B CA 1
ATOM 4071 C C . GLU B 1 45 ? 35.974 36.994 124.206 1.00 71.11 65 GLU B C 1
ATOM 4072 O O . GLU B 1 45 ? 37.060 37.577 124.223 1.00 70.53 65 GLU B O 1
ATOM 4078 N N . LEU B 1 46 ? 35.547 36.201 125.204 1.00 70.24 66 LEU B N 1
ATOM 4079 C CA . LEU B 1 46 ? 36.257 35.973 126.464 1.00 73.45 66 LEU B CA 1
ATOM 4080 C C . LEU B 1 46 ? 37.521 35.109 126.310 1.00 76.71 66 LEU B C 1
ATOM 4081 O O . LEU B 1 46 ? 38.441 35.240 127.122 1.00 78.22 66 LEU B O 1
ATOM 4086 N N . GLN B 1 47 ? 37.584 34.268 125.263 1.00 71.29 67 GLN B N 1
ATOM 4087 C CA . GLN B 1 47 ? 38.737 33.411 124.972 1.00 70.66 67 GLN B CA 1
ATOM 4088 C C . GLN B 1 47 ? 39.937 34.208 124.372 1.00 75.95 67 GLN B C 1
ATOM 4089 O O . GLN B 1 47 ? 41.058 33.690 124.332 1.00 76.47 67 GLN B O 1
ATOM 4095 N N . SER B 1 48 ? 39.708 35.464 123.937 1.00 71.72 68 SER B N 1
ATOM 4096 C CA . SER B 1 48 ? 40.749 36.337 123.388 1.00 71.00 68 SER B CA 1
ATOM 4097 C C . SER B 1 48 ? 41.753 36.783 124.493 1.00 77.60 68 SER B C 1
ATOM 4098 O O . SER B 1 48 ? 41.639 36.340 125.637 1.00 78.61 68 SER B O 1
ATOM 4101 N N . ASP B 1 49 ? 42.724 37.651 124.145 1.00 75.71 69 ASP B N 1
ATOM 4102 C CA . ASP B 1 49 ? 43.766 38.160 125.059 1.00 79.40 69 ASP B CA 1
ATOM 4103 C C . ASP B 1 49 ? 43.372 39.477 125.735 1.00 84.35 69 ASP B C 1
ATOM 4104 O O . ASP B 1 49 ? 44.264 40.206 126.169 1.00 86.82 69 ASP B O 1
ATOM 4117 N N . TYR B 1 51 ? 40.696 40.043 128.356 1.00 79.28 71 TYR B N 1
ATOM 4118 C CA . TYR B 1 51 ? 40.109 40.017 129.697 1.00 80.84 71 TYR B CA 1
ATOM 4119 C C . TYR B 1 51 ? 40.859 39.194 130.712 1.00 87.58 71 TYR B C 1
ATOM 4120 O O . TYR B 1 51 ? 41.530 38.224 130.373 1.00 86.06 71 TYR B O 1
ATOM 4129 N N . CYS B 1 52 ? 40.632 39.522 131.980 1.00 88.15 72 CYS B N 1
ATOM 4130 C CA . CYS B 1 52 ? 41.006 38.718 133.135 1.00 91.35 72 CYS B CA 1
ATOM 4131 C C . CYS B 1 52 ? 39.704 38.446 133.874 1.00 97.14 72 CYS B C 1
ATOM 4132 O O . CYS B 1 52 ? 38.753 39.221 133.732 1.00 96.21 72 CYS B O 1
ATOM 4135 N N . THR B 1 53 ? 39.637 37.371 134.651 1.00 95.95 73 THR B N 1
ATOM 4136 C CA . THR B 1 53 ? 38.431 37.102 135.438 1.00 96.95 73 THR B CA 1
ATOM 4137 C C . THR B 1 53 ? 38.443 37.962 136.700 1.00 103.61 73 THR B C 1
ATOM 4138 O O . THR B 1 53 ? 39.482 38.533 137.038 1.00 104.59 73 THR B O 1
ATOM 4142 N N . THR B 1 54 ? 37.295 38.061 137.389 1.00 101.48 74 THR B N 1
ATOM 4143 C CA . THR B 1 54 ? 37.227 38.761 138.672 1.00 105.11 74 THR B CA 1
ATOM 4144 C C . THR B 1 54 ? 36.884 37.725 139.755 1.00 110.68 74 THR B C 1
ATOM 4145 O O . THR B 1 54 ? 36.673 36.554 139.432 1.00 109.15 74 THR B O 1
ATOM 4149 N N . ILE B 1 55 ? 36.827 38.146 141.031 1.00 111.14 75 ILE B N 1
ATOM 4150 C CA . ILE B 1 55 ? 36.497 37.249 142.141 1.00 114.10 75 ILE B CA 1
ATOM 4151 C C . ILE B 1 55 ? 35.005 36.830 142.056 1.00 118.26 75 ILE B C 1
ATOM 4152 O O . ILE B 1 55 ? 34.648 35.784 142.599 1.00 120.46 75 ILE B O 1
ATOM 4157 N N . THR B 1 56 ? 34.165 37.606 141.330 1.00 112.37 76 THR B N 1
ATOM 4158 C CA . THR B 1 56 ? 32.735 37.344 141.097 1.00 111.14 76 THR B CA 1
ATOM 4159 C C . THR B 1 56 ? 32.545 36.098 140.207 1.00 113.13 76 THR B C 1
ATOM 4160 O O . THR B 1 56 ? 31.479 35.477 140.248 1.00 112.16 76 THR B O 1
ATOM 4164 N N . ASP B 1 57 ? 33.571 35.735 139.417 1.00 108.94 77 ASP B N 1
ATOM 4165 C CA . ASP B 1 57 ? 33.500 34.565 138.552 1.00 106.61 77 ASP B CA 1
ATOM 4166 C C . ASP B 1 57 ? 33.586 33.275 139.363 1.00 114.59 77 ASP B C 1
ATOM 4167 O O . ASP B 1 57 ? 34.497 33.095 140.178 1.00 116.81 77 ASP B O 1
ATOM 4172 N N . GLY B 1 58 ? 32.616 32.404 139.137 1.00 111.52 78 GLY B N 1
ATOM 4173 C CA . GLY B 1 58 ? 32.552 31.108 139.793 1.00 113.85 78 GLY B CA 1
ATOM 4174 C C . GLY B 1 58 ? 32.883 30.023 138.799 1.00 116.06 78 GLY B C 1
ATOM 4175 O O . GLY B 1 58 ? 32.072 29.122 138.580 1.00 115.39 78 GLY B O 1
ATOM 4176 N N . ASN B 1 59 ? 34.059 30.151 138.140 1.00 111.37 79 ASN B N 1
ATOM 4177 C CA . ASN B 1 59 ? 34.567 29.250 137.097 1.00 108.37 79 ASN B CA 1
ATOM 4178 C C . ASN B 1 59 ? 33.581 29.153 135.894 1.00 108.60 79 ASN B C 1
ATOM 4179 O O . ASN B 1 59 ? 33.562 28.152 135.171 1.00 106.84 79 ASN B O 1
ATOM 4184 N N . SER B 1 60 ? 32.794 30.214 135.661 1.00 103.73 80 SER B N 1
ATOM 4185 C CA . SER B 1 60 ? 31.842 30.256 134.551 1.00 99.82 80 SER B CA 1
ATOM 4186 C C . SER B 1 60 ? 32.505 30.798 133.272 1.00 98.52 80 SER B C 1
ATOM 4187 O O . SER B 1 60 ? 32.389 30.178 132.217 1.00 95.70 80 SER B O 1
ATOM 4190 N N . LEU B 1 61 ? 33.217 31.931 133.370 1.00 93.68 81 LEU B N 1
ATOM 4191 C CA . LEU B 1 61 ? 33.885 32.554 132.219 1.00 89.35 81 LEU B CA 1
ATOM 4192 C C . LEU B 1 61 ? 35.378 32.179 132.165 1.00 93.15 81 LEU B C 1
ATOM 4193 O O . LEU B 1 61 ? 35.964 32.203 131.085 1.00 89.36 81 LEU B O 1
ATOM 4198 N N . ALA B 1 62 ? 35.968 31.778 133.317 1.00 93.96 82 ALA B N 1
ATOM 4199 C CA . ALA B 1 62 ? 37.370 31.345 133.453 1.00 95.03 82 ALA B CA 1
ATOM 4200 C C . ALA B 1 62 ? 37.788 30.253 132.433 1.00 96.70 82 ALA B C 1
ATOM 4201 O O . ALA B 1 62 ? 38.916 30.342 131.947 1.00 96.39 82 ALA B O 1
ATOM 4203 N N . PRO B 1 63 ? 36.965 29.229 132.066 1.00 90.61 83 PRO B N 1
ATOM 4204 C CA . PRO B 1 63 ? 37.454 28.234 131.091 1.00 87.84 83 PRO B CA 1
ATOM 4205 C C . PRO B 1 63 ? 37.881 28.857 129.757 1.00 86.33 83 PRO B C 1
ATOM 4206 O O . PRO B 1 63 ? 38.848 28.398 129.150 1.00 85.16 83 PRO B O 1
ATOM 4210 N N . PHE B 1 64 ? 37.189 29.919 129.321 1.00 80.29 84 PHE B N 1
ATOM 4211 C CA . PHE B 1 64 ? 37.513 30.629 128.078 1.00 76.07 84 PHE B CA 1
ATOM 4212 C C . PHE B 1 64 ? 38.694 31.561 128.304 1.00 80.89 84 PHE B C 1
ATOM 4213 O O . PHE B 1 64 ? 39.660 31.497 127.544 1.00 79.10 84 PHE B O 1
ATOM 4221 N N . VAL B 1 65 ? 38.644 32.371 129.389 1.00 79.34 85 VAL B N 1
ATOM 4222 C CA . VAL B 1 65 ? 39.657 33.372 129.733 1.00 80.55 85 VAL B CA 1
ATOM 4223 C C . VAL B 1 65 ? 41.037 32.729 130.001 1.00 88.02 85 VAL B C 1
ATOM 4224 O O . VAL B 1 65 ? 42.043 33.209 129.476 1.00 87.79 85 VAL B O 1
ATOM 4228 N N . ASN B 1 66 ? 41.082 31.666 130.801 1.00 87.69 86 ASN B N 1
ATOM 4229 C CA . ASN B 1 66 ? 42.333 31.022 131.191 1.00 90.17 86 ASN B CA 1
ATOM 4230 C C . ASN B 1 66 ? 42.670 29.779 130.347 1.00 93.82 86 ASN B C 1
ATOM 4231 O O . ASN B 1 66 ? 43.631 29.071 130.663 1.00 96.86 86 ASN B O 1
ATOM 4236 N N . TRP B 1 67 ? 41.926 29.548 129.257 1.00 86.89 87 TRP B N 1
ATOM 4237 C CA . TRP B 1 67 ? 42.148 28.448 128.313 1.00 84.93 87 TRP B CA 1
ATOM 4238 C C . TRP B 1 67 ? 42.259 27.107 129.032 1.00 89.74 87 TRP B C 1
ATOM 4239 O O . TRP B 1 67 ? 43.284 26.424 128.943 1.00 90.29 87 TRP B O 1
ATOM 4250 N N . ASP B 1 68 ? 41.208 26.765 129.784 1.00 86.74 88 ASP B N 1
ATOM 4251 C CA . ASP B 1 68 ? 41.103 25.505 130.518 1.00 88.57 88 ASP B CA 1
ATOM 4252 C C . ASP B 1 68 ? 40.554 24.471 129.530 1.00 88.42 88 ASP B C 1
ATOM 4253 O O . ASP B 1 68 ? 39.341 24.320 129.376 1.00 86.69 88 ASP B O 1
ATOM 4258 N N . LEU B 1 69 ? 41.476 23.808 128.825 1.00 83.43 89 LEU B N 1
ATOM 4259 C CA . LEU B 1 69 ? 41.252 22.850 127.745 1.00 81.18 89 LEU B CA 1
ATOM 4260 C C . LEU B 1 69 ? 40.384 21.635 128.120 1.00 85.84 89 LEU B C 1
ATOM 4261 O O . LEU B 1 69 ? 39.603 21.184 127.274 1.00 83.35 89 LEU B O 1
ATOM 4266 N N . GLY B 1 70 ? 40.518 21.142 129.355 1.00 85.06 90 GLY B N 1
ATOM 4267 C CA . GLY B 1 70 ? 39.742 20.022 129.878 1.00 86.10 90 GLY B CA 1
ATOM 4268 C C . GLY B 1 70 ? 38.252 20.301 129.940 1.00 89.68 90 GLY B C 1
ATOM 4269 O O . GLY B 1 70 ? 37.443 19.401 129.691 1.00 89.67 90 GLY B O 1
ATOM 4270 N N . ILE B 1 71 ? 37.882 21.561 130.254 1.00 86.16 91 ILE B N 1
ATOM 4271 C CA . ILE B 1 71 ? 36.490 22.019 130.319 1.00 85.53 91 ILE B CA 1
ATOM 4272 C C . ILE B 1 71 ? 36.000 22.403 128.921 1.00 87.25 91 ILE B C 1
ATOM 4273 O O . ILE B 1 71 ? 34.889 22.017 128.555 1.00 86.94 91 ILE B O 1
ATOM 4278 N N . LEU B 1 72 ? 36.815 23.168 128.151 1.00 81.08 92 LEU B N 1
ATOM 4279 C CA . LEU B 1 72 ? 36.482 23.621 126.795 1.00 76.41 92 LEU B CA 1
ATOM 4280 C C . LEU B 1 72 ? 36.236 22.463 125.835 1.00 79.90 92 LEU B C 1
ATOM 4281 O O . LEU B 1 72 ? 35.433 22.601 124.917 1.00 78.81 92 LEU B O 1
ATOM 4286 N N . ASN B 1 73 ? 36.930 21.338 126.035 1.00 77.62 93 ASN B N 1
ATOM 4287 C CA . ASN B 1 73 ? 36.824 20.127 125.218 1.00 76.16 93 ASN B CA 1
ATOM 4288 C C . ASN B 1 73 ? 35.364 19.717 124.932 1.00 78.60 93 ASN B C 1
ATOM 4289 O O . ASN B 1 73 ? 35.028 19.456 123.778 1.00 74.69 93 ASN B O 1
ATOM 4294 N N . ASP B 1 74 ? 34.512 19.671 125.984 1.00 79.13 94 ASP B N 1
ATOM 4295 C CA . ASP B 1 74 ? 33.094 19.259 125.942 1.00 79.43 94 ASP B CA 1
ATOM 4296 C C . ASP B 1 74 ? 32.165 20.335 126.545 1.00 81.25 94 ASP B C 1
ATOM 4297 O O . ASP B 1 74 ? 31.110 19.994 127.092 1.00 82.81 94 ASP B O 1
ATOM 4302 N N . HIS B 1 75 ? 32.562 21.615 126.470 1.00 74.51 95 HIS B N 1
ATOM 4303 C CA . HIS B 1 75 ? 31.854 22.729 127.091 1.00 74.82 95 HIS B CA 1
ATOM 4304 C C . HIS B 1 75 ? 30.426 22.957 126.587 1.00 80.91 95 HIS B C 1
ATOM 4305 O O . HIS B 1 75 ? 30.136 22.854 125.386 1.00 78.94 95 HIS B O 1
ATOM 4312 N N . GLY B 1 76 ? 29.576 23.344 127.530 1.00 81.03 96 GLY B N 1
ATOM 4313 C CA . GLY B 1 76 ? 28.208 23.757 127.279 1.00 81.33 96 GLY B CA 1
ATOM 4314 C C . GLY B 1 76 ? 27.140 22.698 127.328 1.00 88.16 96 GLY B C 1
ATOM 4315 O O . GLY B 1 76 ? 27.398 21.537 127.646 1.00 88.71 96 GLY B O 1
ATOM 4316 N N . ARG B 1 77 ? 25.919 23.122 127.010 1.00 86.43 97 ARG B N 1
ATOM 4317 C CA . ARG B 1 77 ? 24.750 22.265 127.017 1.00 88.10 97 ARG B CA 1
ATOM 4318 C C . ARG B 1 77 ? 23.844 22.565 125.840 1.00 90.26 97 ARG B C 1
ATOM 4319 O O . ARG B 1 77 ? 23.813 23.691 125.337 1.00 87.00 97 ARG B O 1
ATOM 4327 N N . ALA B 1 78 ? 23.134 21.526 125.389 1.00 89.03 98 ALA B N 1
ATOM 4328 C CA . ALA B 1 78 ? 22.167 21.558 124.296 1.00 88.01 98 ALA B CA 1
ATOM 4329 C C . ALA B 1 78 ? 21.113 20.477 124.566 1.00 96.71 98 ALA B C 1
ATOM 4330 O O . ALA B 1 78 ? 21.131 19.397 123.963 1.00 96.26 98 ALA B O 1
ATOM 4332 N N . ASP B 1 79 ? 20.242 20.752 125.549 1.00 96.94 99 ASP B N 1
ATOM 4333 C CA . ASP B 1 79 ? 19.157 19.860 125.952 1.00 99.89 99 ASP B CA 1
ATOM 4334 C C . ASP B 1 79 ? 17.878 20.687 126.202 1.00 107.15 99 ASP B C 1
ATOM 4335 O O . ASP B 1 79 ? 17.894 21.913 126.021 1.00 105.31 99 ASP B O 1
ATOM 4340 N N . GLU B 1 80 ? 16.772 20.002 126.596 1.00 107.58 100 GLU B N 1
ATOM 4341 C CA . GLU B 1 80 ? 15.441 20.572 126.855 1.00 109.49 100 GLU B CA 1
ATOM 4342 C C . GLU B 1 80 ? 15.438 21.629 127.973 1.00 115.35 100 GLU B C 1
ATOM 4343 O O . GLU B 1 80 ? 14.502 22.431 128.041 1.00 115.71 100 GLU B O 1
ATOM 4349 N N . ASP B 1 81 ? 16.471 21.628 128.841 1.00 112.49 101 ASP B N 1
ATOM 4350 C CA . ASP B 1 81 ? 16.557 22.546 129.974 1.00 114.27 101 ASP B CA 1
ATOM 4351 C C . ASP B 1 81 ? 17.560 23.701 129.756 1.00 114.39 101 ASP B C 1
ATOM 4352 O O . ASP B 1 81 ? 17.377 24.774 130.346 1.00 115.06 101 ASP B O 1
ATOM 4357 N N . GLU B 1 82 ? 18.607 23.499 128.922 1.00 106.27 102 GLU B N 1
ATOM 4358 C CA . GLU B 1 82 ? 19.602 24.546 128.667 1.00 102.85 102 GLU B CA 1
ATOM 4359 C C . GLU B 1 82 ? 20.266 24.395 127.316 1.00 99.98 102 GLU B C 1
ATOM 4360 O O . GLU B 1 82 ? 20.554 23.283 126.875 1.00 99.44 102 GLU B O 1
ATOM 4366 N N . VAL B 1 83 ? 20.506 25.544 126.670 1.00 90.82 103 VAL B N 1
ATOM 4367 C CA . VAL B 1 83 ? 21.239 25.717 125.425 1.00 85.44 103 VAL B CA 1
ATOM 4368 C C . VAL B 1 83 ? 22.262 26.829 125.726 1.00 84.87 103 VAL B C 1
ATOM 4369 O O . VAL B 1 83 ? 21.901 28.009 125.790 1.00 83.71 103 VAL B O 1
ATOM 4373 N N . SER B 1 84 ? 23.522 26.437 125.994 1.00 78.66 104 SER B N 1
ATOM 4374 C CA . SER B 1 84 ? 24.599 27.365 126.370 1.00 77.16 104 SER B CA 1
ATOM 4375 C C . SER B 1 84 ? 25.980 26.851 125.948 1.00 77.93 104 SER B C 1
ATOM 4376 O O . SER B 1 84 ? 26.127 25.667 125.622 1.00 77.05 104 SER B O 1
ATOM 4379 N N . GLY B 1 85 ? 26.976 27.738 126.009 1.00 72.18 105 GLY B N 1
ATOM 4380 C CA . GLY B 1 85 ? 28.366 27.418 125.708 1.00 70.84 105 GLY B CA 1
ATOM 4381 C C . GLY B 1 85 ? 28.650 26.942 124.299 1.00 71.90 105 GLY B C 1
ATOM 4382 O O . GLY B 1 85 ? 27.877 27.209 123.371 1.00 69.41 105 GLY B O 1
ATOM 4383 N N . ILE B 1 86 ? 29.784 26.234 124.142 1.00 67.89 106 ILE B N 1
ATOM 4384 C CA . ILE B 1 86 ? 30.260 25.677 122.873 1.00 65.19 106 ILE B CA 1
ATOM 4385 C C . ILE B 1 86 ? 29.191 24.721 122.274 1.00 69.33 106 ILE B C 1
ATOM 4386 O O . ILE B 1 86 ? 28.862 24.865 121.091 1.00 67.35 106 ILE B O 1
ATOM 4391 N N . ALA B 1 87 ? 28.613 23.815 123.091 1.00 68.03 107 ALA B N 1
ATOM 4392 C CA . ALA B 1 87 ? 27.584 22.880 122.626 1.00 67.99 107 ALA B CA 1
ATOM 4393 C C . ALA B 1 87 ? 26.300 23.612 122.185 1.00 71.92 107 ALA B C 1
ATOM 4394 O O . ALA B 1 87 ? 25.689 23.209 121.200 1.00 70.21 107 ALA B O 1
ATOM 4396 N N . GLY B 1 88 ? 25.941 24.691 122.885 1.00 70.24 108 GLY B N 1
ATOM 4397 C CA . GLY B 1 88 ? 24.787 25.525 122.561 1.00 69.48 108 GLY B CA 1
ATOM 4398 C C . GLY B 1 88 ? 24.962 26.296 121.266 1.00 70.84 108 GLY B C 1
ATOM 4399 O O . GLY B 1 88 ? 24.019 26.393 120.477 1.00 70.10 108 GLY B O 1
ATOM 4400 N N . TYR B 1 89 ? 26.173 26.856 121.036 1.00 65.21 109 TYR B N 1
ATOM 4401 C CA . TYR B 1 89 ? 26.530 27.597 119.821 1.00 62.12 109 TYR B CA 1
ATOM 4402 C C . TYR B 1 89 ? 26.381 26.670 118.615 1.00 66.45 109 TYR B C 1
ATOM 4403 O O . TYR B 1 89 ? 25.732 27.037 117.631 1.00 66.49 109 TYR B O 1
ATOM 4412 N N . TYR B 1 90 ? 26.996 25.474 118.694 1.00 61.98 110 TYR B N 1
ATOM 4413 C CA . TYR B 1 90 ? 26.971 24.476 117.632 1.00 59.77 110 TYR B CA 1
ATOM 4414 C C . TYR B 1 90 ? 25.538 24.064 117.307 1.00 62.09 110 TYR B C 1
ATOM 4415 O O . TYR B 1 90 ? 25.178 23.960 116.123 1.00 60.23 110 TYR B O 1
ATOM 4424 N N . PHE B 1 91 ? 24.729 23.841 118.362 1.00 58.35 111 PHE B N 1
ATOM 4425 C CA . PHE B 1 91 ? 23.344 23.421 118.242 1.00 58.20 111 PHE B CA 1
ATOM 4426 C C . PHE B 1 91 ? 22.485 24.464 117.522 1.00 61.51 111 PHE B C 1
ATOM 4427 O O . PHE B 1 91 ? 21.803 24.093 116.567 1.00 60.21 111 PHE B O 1
ATOM 4435 N N . VAL B 1 92 ? 22.468 25.741 118.008 1.00 59.09 112 VAL B N 1
ATOM 4436 C CA . VAL B 1 92 ? 21.614 26.815 117.469 1.00 57.71 112 VAL B CA 1
ATOM 4437 C C . VAL B 1 92 ? 21.955 27.165 116.019 1.00 58.12 112 VAL B C 1
ATOM 4438 O O . VAL B 1 92 ? 21.028 27.457 115.265 1.00 58.82 112 VAL B O 1
ATOM 4442 N N . TYR B 1 93 ? 23.235 27.128 115.614 1.00 51.27 113 TYR B N 1
ATOM 4443 C CA . TYR B 1 93 ? 23.569 27.429 114.227 1.00 48.40 113 TYR B CA 1
ATOM 4444 C C . TYR B 1 93 ? 23.204 26.263 113.303 1.00 52.27 113 TYR B C 1
ATOM 4445 O O . TYR B 1 93 ? 22.781 26.532 112.177 1.00 52.00 113 TYR B O 1
ATOM 4454 N N . ASN B 1 94 ? 23.288 24.992 113.774 1.00 48.76 114 ASN B N 1
ATOM 4455 C CA . ASN B 1 94 ? 22.845 23.851 112.970 1.00 47.88 114 ASN B CA 1
ATOM 4456 C C . ASN B 1 94 ? 21.323 23.866 112.855 1.00 54.45 114 ASN B C 1
ATOM 4457 O O . ASN B 1 94 ? 20.805 23.639 111.758 1.00 53.76 114 ASN B O 1
ATOM 4462 N N . ARG B 1 95 ? 20.610 24.223 113.959 1.00 53.06 115 ARG B N 1
ATOM 4463 C CA . ARG B 1 95 ? 19.146 24.360 113.965 1.00 53.88 115 ARG B CA 1
ATOM 4464 C C . ARG B 1 95 ? 18.714 25.512 113.001 1.00 56.63 115 ARG B C 1
ATOM 4465 O O . ARG B 1 95 ? 17.702 25.378 112.305 1.00 57.04 115 ARG B O 1
ATOM 4473 N N . LEU B 1 96 ? 19.496 26.614 112.950 1.00 50.39 116 LEU B N 1
ATOM 4474 C CA . LEU B 1 96 ? 19.231 27.706 112.023 1.00 48.76 116 LEU B CA 1
ATOM 4475 C C . LEU B 1 96 ? 19.431 27.229 110.583 1.00 52.67 116 LEU B C 1
ATOM 4476 O O . LEU B 1 96 ? 18.604 27.551 109.724 1.00 52.39 116 LEU B O 1
ATOM 4481 N N . ASN B 1 97 ? 20.507 26.445 110.322 1.00 49.06 117 ASN B N 1
ATOM 4482 C CA . ASN B 1 97 ? 20.787 25.916 108.985 1.00 47.53 117 ASN B CA 1
ATOM 4483 C C . ASN B 1 97 ? 19.642 24.996 108.513 1.00 52.97 117 ASN B C 1
ATOM 4484 O O . ASN B 1 97 ? 19.191 25.116 107.365 1.00 51.74 117 ASN B O 1
ATOM 4489 N N . GLN B 1 98 ? 19.162 24.125 109.428 1.00 50.76 118 GLN B N 1
ATOM 4490 C CA . GLN B 1 98 ? 18.092 23.152 109.243 1.00 52.31 118 GLN B CA 1
ATOM 4491 C C . GLN B 1 98 ? 16.759 23.803 108.882 1.00 57.36 118 GLN B C 1
ATOM 4492 O O . GLN B 1 98 ? 16.074 23.328 107.973 1.00 57.89 118 GLN B O 1
ATOM 4498 N N . GLN B 1 99 ? 16.381 24.871 109.605 1.00 53.66 119 GLN B N 1
ATOM 4499 C CA . GLN B 1 99 ? 15.132 25.571 109.356 1.00 53.62 119 GLN B CA 1
ATOM 4500 C C . GLN B 1 99 ? 15.233 26.444 108.105 1.00 54.65 119 GLN B C 1
ATOM 4501 O O . GLN B 1 99 ? 14.241 26.549 107.386 1.00 56.03 119 GLN B O 1
ATOM 4507 N N . ALA B 1 100 ? 16.427 26.990 107.785 1.00 47.60 120 ALA B N 1
ATOM 4508 C CA . ALA B 1 100 ? 16.601 27.763 106.537 1.00 45.69 120 ALA B CA 1
ATOM 4509 C C . ALA B 1 100 ? 16.469 26.816 105.327 1.00 50.52 120 ALA B C 1
ATOM 4510 O O . ALA B 1 100 ? 15.837 27.196 104.343 1.00 50.95 120 ALA B O 1
ATOM 4512 N N . ASN B 1 101 ? 16.973 25.552 105.457 1.00 46.59 121 ASN B N 1
ATOM 4513 C CA . ASN B 1 101 ? 16.841 24.454 104.481 1.00 46.00 121 ASN B CA 1
ATOM 4514 C C . ASN B 1 101 ? 15.385 24.145 104.199 1.00 49.67 121 ASN B C 1
ATOM 4515 O O . ASN B 1 101 ? 14.980 24.076 103.043 1.00 48.68 121 ASN B O 1
ATOM 4520 N N . ALA B 1 102 ? 14.596 23.957 105.270 1.00 46.86 122 ALA B N 1
ATOM 4521 C CA . ALA B 1 102 ? 13.176 23.687 105.170 1.00 47.74 122 ALA B CA 1
ATOM 4522 C C . ALA B 1 102 ? 12.484 24.836 104.421 1.00 52.48 122 ALA B C 1
ATOM 4523 O O . ALA B 1 102 ? 11.765 24.580 103.461 1.00 52.48 122 ALA B O 1
ATOM 4525 N N . PHE B 1 103 ? 12.805 26.098 104.785 1.00 48.72 123 PHE B N 1
ATOM 4526 C CA . PHE B 1 103 ? 12.237 27.279 104.152 1.00 47.63 123 PHE B CA 1
ATOM 4527 C C . PHE B 1 103 ? 12.591 27.360 102.655 1.00 52.55 123 PHE B C 1
ATOM 4528 O O . PHE B 1 103 ? 11.680 27.520 101.832 1.00 53.64 123 PHE B O 1
ATOM 4536 N N . VAL B 1 104 ? 13.904 27.253 102.317 1.00 47.24 124 VAL B N 1
ATOM 4537 C CA . VAL B 1 104 ? 14.454 27.315 100.960 1.00 44.85 124 VAL B CA 1
ATOM 4538 C C . VAL B 1 104 ? 13.875 26.195 100.082 1.00 50.30 124 VAL B C 1
ATOM 4539 O O . VAL B 1 104 ? 13.358 26.495 99.010 1.00 50.32 124 VAL B O 1
ATOM 4543 N N . ASN B 1 105 ? 13.944 24.925 100.530 1.00 47.68 125 ASN B N 1
ATOM 4544 C CA . ASN B 1 105 ? 13.463 23.783 99.762 1.00 48.42 125 ASN B CA 1
ATOM 4545 C C . ASN B 1 105 ? 11.941 23.799 99.560 1.00 55.68 125 ASN B C 1
ATOM 4546 O O . ASN B 1 105 ? 11.479 23.465 98.457 1.00 56.18 125 ASN B O 1
ATOM 4551 N N . ASN B 1 106 ? 11.168 24.180 100.602 1.00 52.92 126 ASN B N 1
ATOM 4552 C CA . ASN B 1 106 ? 9.712 24.247 100.496 1.00 54.72 126 ASN B CA 1
ATOM 4553 C C . ASN B 1 106 ? 9.261 25.434 99.636 1.00 59.07 126 ASN B C 1
ATOM 4554 O O . ASN B 1 106 ? 8.194 25.325 99.024 1.00 60.92 126 ASN B O 1
ATOM 4559 N N . THR B 1 107 ? 10.059 26.547 99.564 1.00 53.12 127 THR B N 1
ATOM 4560 C CA . THR B 1 107 ? 9.728 27.691 98.693 1.00 52.22 127 THR B CA 1
ATOM 4561 C C . THR B 1 107 ? 10.061 27.311 97.249 1.00 55.81 127 THR B C 1
ATOM 4562 O O . THR B 1 107 ? 9.247 27.557 96.361 1.00 57.18 127 THR B O 1
ATOM 4566 N N . GLU B 1 108 ? 11.213 26.659 97.023 1.00 51.59 128 GLU B N 1
ATOM 4567 C CA . GLU B 1 108 ? 11.623 26.165 95.698 1.00 51.37 128 GLU B CA 1
ATOM 4568 C C . GLU B 1 108 ? 10.584 25.182 95.149 1.00 57.32 128 GLU B C 1
ATOM 4569 O O . GLU B 1 108 ? 10.249 25.249 93.964 1.00 57.45 128 GLU B O 1
ATOM 4575 N N . ALA B 1 109 ? 10.060 24.293 96.023 1.00 54.83 129 ALA B N 1
ATOM 4576 C CA . ALA B 1 109 ? 9.041 23.320 95.659 1.00 56.94 129 ALA B CA 1
ATOM 4577 C C . ALA B 1 109 ? 7.726 24.035 95.347 1.00 61.75 129 ALA B C 1
ATOM 4578 O O . ALA B 1 109 ? 7.119 23.735 94.316 1.00 63.45 129 ALA B O 1
ATOM 4580 N N . ALA B 1 110 ? 7.320 25.019 96.194 1.00 56.44 130 ALA B N 1
ATOM 4581 C CA . ALA B 1 110 ? 6.107 25.835 95.984 1.00 56.35 130 ALA B CA 1
ATOM 4582 C C . ALA B 1 110 ? 6.189 26.597 94.655 1.00 58.74 130 ALA B C 1
ATOM 4583 O O . ALA B 1 110 ? 5.179 26.728 93.965 1.00 58.18 130 ALA B O 1
ATOM 4585 N N . LEU B 1 111 ? 7.415 27.075 94.284 1.00 54.51 131 LEU B N 1
ATOM 4586 C CA . LEU B 1 111 ? 7.638 27.791 93.026 1.00 52.94 131 LEU B CA 1
ATOM 4587 C C . LEU B 1 111 ? 7.505 26.826 91.832 1.00 61.99 131 LEU B C 1
ATOM 4588 O O . LEU B 1 111 ? 6.806 27.162 90.868 1.00 62.27 131 LEU B O 1
ATOM 4593 N N . GLN B 1 112 ? 8.079 25.594 91.956 1.00 61.59 132 GLN B N 1
ATOM 4594 C CA . GLN B 1 112 ? 8.036 24.517 90.954 1.00 63.18 132 GLN B CA 1
ATOM 4595 C C . GLN B 1 112 ? 6.625 23.978 90.748 1.00 68.70 132 GLN B C 1
ATOM 4596 O O . GLN B 1 112 ? 6.242 23.704 89.607 1.00 69.18 132 GLN B O 1
ATOM 4602 N N . ASN B 1 113 ? 5.855 23.843 91.847 1.00 66.32 133 ASN B N 1
ATOM 4603 C CA . ASN B 1 113 ? 4.469 23.369 91.857 1.00 68.90 133 ASN B CA 1
ATOM 4604 C C . ASN B 1 113 ? 3.485 24.434 91.338 1.00 73.39 133 ASN B C 1
ATOM 4605 O O . ASN B 1 113 ? 2.287 24.138 91.229 1.00 75.95 133 ASN B O 1
ATOM 4610 N N . GLN B 1 114 ? 3.989 25.669 91.037 1.00 67.22 134 GLN B N 1
ATOM 4611 C CA . GLN B 1 114 ? 3.240 26.833 90.529 1.00 66.98 134 GLN B CA 1
ATOM 4612 C C . GLN B 1 114 ? 1.971 27.083 91.378 1.00 71.94 134 GLN B C 1
ATOM 4613 O O . GLN B 1 114 ? 0.874 27.162 90.833 1.00 74.22 134 GLN B O 1
ATOM 4619 N N . VAL B 1 115 ? 2.125 27.154 92.711 1.00 68.01 135 VAL B N 1
ATOM 4620 C CA . VAL B 1 115 ? 1.008 27.324 93.655 1.00 70.29 135 VAL B CA 1
ATOM 4621 C C . VAL B 1 115 ? 0.633 28.808 93.861 1.00 76.59 135 VAL B C 1
ATOM 4622 O O . VAL B 1 115 ? -0.439 29.078 94.410 1.00 79.75 135 VAL B O 1
ATOM 4626 N N . TYR B 1 116 ? 1.497 29.759 93.430 1.00 70.67 136 TYR B N 1
ATOM 4627 C CA . TYR B 1 116 ? 1.247 31.189 93.622 1.00 69.57 136 TYR B CA 1
ATOM 4628 C C . TYR B 1 116 ? 0.223 31.740 92.615 1.00 76.37 136 TYR B C 1
ATOM 4629 O O . TYR B 1 116 ? 0.123 31.265 91.480 1.00 75.58 136 TYR B O 1
ATOM 4638 N N . LYS B 1 117 ? -0.566 32.722 93.085 1.00 75.67 137 LYS B N 1
ATOM 4639 C CA . LYS B 1 117 ? -1.703 33.346 92.398 1.00 78.05 137 LYS B CA 1
ATOM 4640 C C . LYS B 1 117 ? -1.354 34.244 91.210 1.00 81.19 137 LYS B C 1
ATOM 4641 O O . LYS B 1 117 ? -2.129 34.292 90.253 1.00 81.62 137 LYS B O 1
ATOM 4647 N N . ASN B 1 118 ? -0.252 35.009 91.298 1.00 75.57 138 ASN B N 1
ATOM 4648 C CA . ASN B 1 118 ? 0.131 35.969 90.262 1.00 74.35 138 ASN B CA 1
ATOM 4649 C C . ASN B 1 118 ? 1.660 36.143 90.198 1.00 76.26 138 ASN B C 1
ATOM 4650 O O . ASN B 1 118 ? 2.382 35.526 90.984 1.00 76.35 138 ASN B O 1
ATOM 4655 N N . SER B 1 119 ? 2.143 36.999 89.278 1.00 69.90 139 SER B N 1
ATOM 4656 C CA . SER B 1 119 ? 3.564 37.275 89.069 1.00 65.60 139 SER B CA 1
ATOM 4657 C C . SER B 1 119 ? 4.206 37.999 90.256 1.00 66.57 139 SER B C 1
ATOM 4658 O O . SER B 1 119 ? 5.412 37.866 90.456 1.00 66.27 139 SER B O 1
ATOM 4661 N N . THR B 1 120 ? 3.423 38.757 91.036 1.00 61.62 140 THR B N 1
ATOM 4662 C CA . THR B 1 120 ? 3.921 39.497 92.199 1.00 58.87 140 THR B CA 1
ATOM 4663 C C . THR B 1 120 ? 4.244 38.510 93.321 1.00 60.27 140 THR B C 1
ATOM 4664 O O . THR B 1 120 ? 5.290 38.639 93.948 1.00 57.79 140 THR B O 1
ATOM 4668 N N . GLU B 1 121 ? 3.368 37.517 93.549 1.00 58.00 141 GLU B N 1
ATOM 4669 C CA . GLU B 1 121 ? 3.573 36.476 94.561 1.00 57.40 141 GLU B CA 1
ATOM 4670 C C . GLU B 1 121 ? 4.809 35.645 94.208 1.00 59.16 141 GLU B C 1
ATOM 4671 O O . GLU B 1 121 ? 5.596 35.342 95.096 1.00 57.33 141 GLU B O 1
ATOM 4677 N N . ILE B 1 122 ? 4.995 35.328 92.904 1.00 56.49 142 ILE B N 1
ATOM 4678 C CA . ILE B 1 122 ? 6.137 34.572 92.380 1.00 55.32 142 ILE B CA 1
ATOM 4679 C C . ILE B 1 122 ? 7.437 35.370 92.613 1.00 56.07 142 ILE B C 1
ATOM 4680 O O . ILE B 1 122 ? 8.379 34.811 93.178 1.00 56.94 142 ILE B O 1
ATOM 4685 N N . ALA B 1 123 ? 7.465 36.667 92.229 1.00 49.44 143 ALA B N 1
ATOM 4686 C CA . ALA B 1 123 ? 8.619 37.565 92.360 1.00 46.17 143 ALA B CA 1
ATOM 4687 C C . ALA B 1 123 ? 9.034 37.763 93.817 1.00 49.62 143 ALA B C 1
ATOM 4688 O O . ALA B 1 123 ? 10.233 37.783 94.121 1.00 47.16 143 ALA B O 1
ATOM 4690 N N . ASN B 1 124 ? 8.053 37.919 94.711 1.00 48.35 144 ASN B N 1
ATOM 4691 C CA . ASN B 1 124 ? 8.300 38.104 96.138 1.00 47.74 144 ASN B CA 1
ATOM 4692 C C . ASN B 1 124 ? 8.777 36.806 96.767 1.00 49.71 144 ASN B C 1
ATOM 4693 O O . ASN B 1 124 ? 9.693 36.853 97.592 1.00 47.99 144 ASN B O 1
ATOM 4698 N N . ALA B 1 125 ? 8.196 35.642 96.352 1.00 45.63 145 ALA B N 1
ATOM 4699 C CA . ALA B 1 125 ? 8.617 34.333 96.863 1.00 45.04 145 ALA B CA 1
ATOM 4700 C C . ALA B 1 125 ? 10.059 34.022 96.464 1.00 48.12 145 ALA B C 1
ATOM 4701 O O . ALA B 1 125 ? 10.775 33.445 97.285 1.00 47.94 145 ALA B O 1
ATOM 4703 N N . LYS B 1 126 ? 10.492 34.420 95.226 1.00 44.19 146 LYS B N 1
ATOM 4704 C CA . LYS B 1 126 ? 11.875 34.229 94.746 1.00 43.00 146 LYS B CA 1
ATOM 4705 C C . LYS B 1 126 ? 12.852 35.058 95.576 1.00 45.54 146 LYS B C 1
ATOM 4706 O O . LYS B 1 126 ? 13.949 34.601 95.887 1.00 44.20 146 LYS B O 1
ATOM 4712 N N . SER B 1 127 ? 12.415 36.257 95.968 1.00 43.71 147 SER B N 1
ATOM 4713 C CA . SER B 1 127 ? 13.154 37.207 96.790 1.00 42.68 147 SER B CA 1
ATOM 4714 C C . SER B 1 127 ? 13.313 36.637 98.200 1.00 44.92 147 SER B C 1
ATOM 4715 O O . SER B 1 127 ? 14.422 36.678 98.714 1.00 45.27 147 SER B O 1
ATOM 4718 N N . PHE B 1 128 ? 12.242 36.051 98.797 1.00 41.54 148 PHE B N 1
ATOM 4719 C CA . PHE B 1 128 ? 12.260 35.380 100.119 1.00 41.71 148 PHE B CA 1
ATOM 4720 C C . PHE B 1 128 ? 13.227 34.221 100.092 1.00 46.87 148 PHE B C 1
ATOM 4721 O O . PHE B 1 128 ? 14.025 34.052 101.021 1.00 46.74 148 PHE B O 1
ATOM 4729 N N . LEU B 1 129 ? 13.171 33.434 99.004 1.00 44.30 149 LEU B N 1
ATOM 4730 C CA . LEU B 1 129 ? 14.068 32.309 98.753 1.00 44.81 149 LEU B CA 1
ATOM 4731 C C . LEU B 1 129 ? 15.549 32.780 98.794 1.00 45.94 149 LEU B C 1
ATOM 4732 O O . LEU B 1 129 ? 16.383 32.090 99.390 1.00 45.25 149 LEU B O 1
ATOM 4737 N N . ALA B 1 130 ? 15.854 33.968 98.211 1.00 41.37 150 ALA B N 1
ATOM 4738 C CA . ALA B 1 130 ? 17.209 34.551 98.210 1.00 39.68 150 ALA B CA 1
ATOM 4739 C C . ALA B 1 130 ? 17.646 34.939 99.637 1.00 43.77 150 ALA B C 1
ATOM 4740 O O . ALA B 1 130 ? 18.813 34.739 99.981 1.00 42.90 150 ALA B O 1
ATOM 4742 N N . GLU B 1 131 ? 16.698 35.434 100.480 1.00 40.21 151 GLU B N 1
ATOM 4743 C CA . GLU 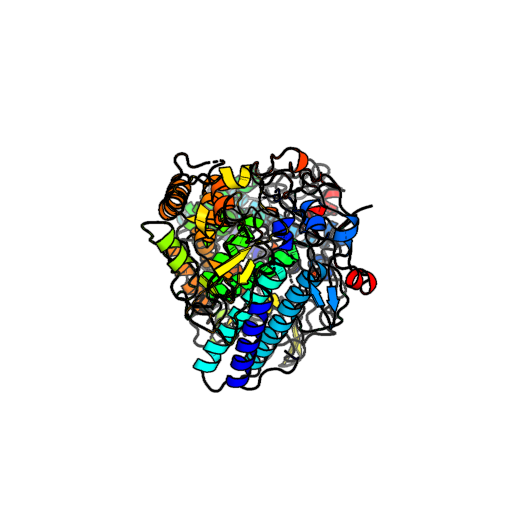B 1 131 ? 16.954 35.779 101.894 1.00 39.70 151 GLU B CA 1
ATOM 4744 C C . GLU B 1 131 ? 17.324 34.523 102.687 1.00 43.96 151 GLU B C 1
ATOM 4745 O O . GLU B 1 131 ? 18.263 34.572 103.481 1.00 43.02 151 GLU B O 1
ATOM 4751 N N . GLY B 1 132 ? 16.608 33.411 102.428 1.00 39.97 152 GLY B N 1
ATOM 4752 C CA . GLY B 1 132 ? 16.850 32.113 103.048 1.00 39.06 152 GLY B CA 1
ATOM 4753 C C . GLY B 1 132 ? 18.248 31.595 102.764 1.00 40.88 152 GLY B C 1
ATOM 4754 O O . GLY B 1 132 ? 18.923 31.073 103.667 1.00 40.52 152 GLY B O 1
ATOM 4755 N N . LYS B 1 133 ? 18.707 31.763 101.495 1.00 35.64 153 LYS B N 1
ATOM 4756 C CA . LYS B 1 133 ? 20.051 31.368 101.039 1.00 33.74 153 LYS B CA 1
ATOM 4757 C C . LYS B 1 133 ? 21.147 32.111 101.816 1.00 39.64 153 LYS B C 1
ATOM 4758 O O . LYS B 1 133 ? 22.132 31.489 102.189 1.00 41.34 153 LYS B O 1
ATOM 4764 N N . VAL B 1 134 ? 20.975 33.426 102.068 1.00 37.04 154 VAL B N 1
ATOM 4765 C CA . VAL B 1 134 ? 21.912 34.244 102.855 1.00 36.85 154 VAL B CA 1
ATOM 4766 C C . VAL B 1 134 ? 22.000 33.658 104.279 1.00 44.14 154 VAL B C 1
ATOM 4767 O O . VAL B 1 134 ? 23.099 33.551 104.838 1.00 44.47 154 VAL B O 1
ATOM 4771 N N . LEU B 1 135 ? 20.856 33.217 104.827 1.00 42.07 155 LEU B N 1
ATOM 4772 C CA . LEU B 1 135 ? 20.809 32.662 106.179 1.00 43.12 155 LEU B CA 1
ATOM 4773 C C . LEU B 1 135 ? 21.428 31.266 106.234 1.00 48.34 155 LEU B C 1
ATOM 4774 O O . LEU B 1 135 ? 21.987 30.923 107.270 1.00 50.45 155 LEU B O 1
ATOM 4779 N N . GLN B 1 136 ? 21.414 30.498 105.117 1.00 43.27 156 GLN B N 1
ATOM 4780 C CA . GLN B 1 136 ? 22.072 29.182 105.022 1.00 41.79 156 GLN B CA 1
ATOM 4781 C C . GLN B 1 136 ? 23.600 29.416 105.050 1.00 44.02 156 GLN B C 1
ATOM 4782 O O . GLN B 1 136 ? 24.322 28.802 105.840 1.00 42.56 156 GLN B O 1
ATOM 4788 N N . ALA B 1 137 ? 24.064 30.392 104.246 1.00 39.79 157 ALA B N 1
ATOM 4789 C CA . ALA B 1 137 ? 25.464 30.824 104.179 1.00 38.42 157 ALA B CA 1
ATOM 4790 C C . ALA B 1 137 ? 25.974 31.327 105.563 1.00 42.53 157 ALA B C 1
ATOM 4791 O O . ALA B 1 137 ? 27.071 30.937 105.978 1.00 42.04 157 ALA B O 1
ATOM 4793 N N . LEU B 1 138 ? 25.147 32.117 106.293 1.00 38.80 158 LEU B N 1
ATOM 4794 C CA . LEU B 1 138 ? 25.496 32.653 107.621 1.00 38.99 158 LEU B CA 1
ATOM 4795 C C . LEU B 1 138 ? 25.626 31.548 108.654 1.00 43.47 158 LEU B C 1
ATOM 4796 O O . LEU B 1 138 ? 26.575 31.570 109.440 1.00 44.96 158 LEU B O 1
ATOM 4801 N N . ALA B 1 139 ? 24.660 30.603 108.681 1.00 39.97 159 ALA B N 1
ATOM 4802 C CA . ALA B 1 139 ? 24.658 29.477 109.622 1.00 40.36 159 ALA B CA 1
ATOM 4803 C C . ALA B 1 139 ? 25.892 28.578 109.414 1.00 43.49 159 ALA B C 1
ATOM 4804 O O . ALA B 1 139 ? 26.582 28.275 110.381 1.00 42.91 159 ALA B O 1
ATOM 4806 N N . ILE B 1 140 ? 26.189 28.199 108.153 1.00 40.03 160 ILE B N 1
ATOM 4807 C CA . ILE B 1 140 ? 27.327 27.346 107.819 1.00 40.59 160 ILE B CA 1
ATOM 4808 C C . ILE B 1 140 ? 28.654 28.112 108.078 1.00 46.76 160 ILE B C 1
ATOM 4809 O O . ILE B 1 140 ? 29.591 27.507 108.612 1.00 48.24 160 ILE B O 1
ATOM 4814 N N . TRP B 1 141 ? 28.709 29.433 107.781 1.00 42.25 161 TRP B N 1
ATOM 4815 C CA . TRP B 1 141 ? 29.915 30.208 108.047 1.00 42.53 161 TRP B CA 1
ATOM 4816 C C . TRP B 1 141 ? 30.179 30.358 109.563 1.00 47.95 161 TRP B C 1
ATOM 4817 O O . TRP B 1 141 ? 31.332 30.250 109.975 1.00 49.55 161 TRP B O 1
ATOM 4828 N N . ARG B 1 142 ? 29.144 30.601 110.384 1.00 44.60 162 ARG B N 1
ATOM 4829 C CA . ARG B 1 142 ? 29.319 30.714 111.842 1.00 46.26 162 ARG B CA 1
ATOM 4830 C C . ARG B 1 142 ? 29.804 29.382 112.428 1.00 52.51 162 ARG B C 1
ATOM 4831 O O . ARG B 1 142 ? 30.561 29.389 113.396 1.00 55.47 162 ARG B O 1
ATOM 4839 N N . LEU B 1 143 ? 29.463 28.250 111.789 1.00 46.31 163 LEU B N 1
ATOM 4840 C CA . LEU B 1 143 ? 29.990 26.954 112.197 1.00 45.81 163 LEU B CA 1
ATOM 4841 C C . LEU B 1 143 ? 31.469 26.826 111.744 1.00 50.48 163 LEU B C 1
ATOM 4842 O O . LEU B 1 143 ? 32.301 26.433 112.563 1.00 52.94 163 LEU B O 1
ATOM 4855 N N . ASP B 1 145 ? 33.692 29.247 111.216 1.00 45.16 165 ASP B N 1
ATOM 4856 C CA . ASP B 1 145 ? 34.425 30.219 112.009 1.00 44.84 165 ASP B CA 1
ATOM 4857 C C . ASP B 1 145 ? 34.939 29.625 113.333 1.00 51.42 165 ASP B C 1
ATOM 4858 O O . ASP B 1 145 ? 36.081 29.904 113.703 1.00 52.17 165 ASP B O 1
ATOM 4863 N N . ARG B 1 146 ? 34.135 28.778 114.014 1.00 48.92 166 ARG B N 1
ATOM 4864 C CA . ARG B 1 146 ? 34.530 28.212 115.307 1.00 50.49 166 ARG B CA 1
ATOM 4865 C C . ARG B 1 146 ? 34.933 26.730 115.287 1.00 53.76 166 ARG B C 1
ATOM 4866 O O . ARG B 1 146 ? 35.587 26.288 116.247 1.00 56.21 166 ARG B O 1
ATOM 4874 N N . PHE B 1 147 ? 34.562 25.959 114.246 1.00 47.18 167 PHE B N 1
ATOM 4875 C CA . PHE B 1 147 ? 34.846 24.524 114.252 1.00 47.17 167 PHE B CA 1
ATOM 4876 C C . PHE B 1 147 ? 35.744 24.044 113.104 1.00 51.66 167 PHE B C 1
ATOM 4877 O O . PHE B 1 147 ? 36.023 22.847 113.028 1.00 53.51 167 PHE B O 1
ATOM 4885 N N . SER B 1 148 ? 36.223 24.942 112.244 1.00 45.79 168 SER B N 1
ATOM 4886 C CA . SER B 1 148 ? 37.191 24.559 111.217 1.00 45.60 168 SER B CA 1
ATOM 4887 C C . SER B 1 148 ? 38.492 25.316 111.517 1.00 51.84 168 SER B C 1
ATOM 4888 O O . SER B 1 148 ? 38.444 26.453 111.994 1.00 51.50 168 SER B O 1
ATOM 4891 N N . PHE B 1 149 ? 39.638 24.674 111.274 1.00 49.58 169 PHE B N 1
ATOM 4892 C CA . PHE B 1 149 ? 40.953 25.249 111.555 1.00 50.40 169 PHE B CA 1
ATOM 4893 C C . PHE B 1 149 ? 41.368 26.306 110.560 1.00 55.03 169 PHE B C 1
ATOM 4894 O O . PHE B 1 149 ? 40.984 26.252 109.386 1.00 53.26 169 PHE B O 1
ATOM 4902 N N . HIS B 1 150 ? 42.203 27.243 111.031 1.00 53.61 170 HIS B N 1
ATOM 4903 C CA . HIS B 1 150 ? 42.821 28.255 110.194 1.00 52.89 170 HIS B CA 1
ATOM 4904 C C . HIS B 1 150 ? 44.010 27.592 109.519 1.00 58.21 170 HIS B C 1
ATOM 4905 O O . HIS B 1 150 ? 44.511 26.590 110.034 1.00 59.59 170 HIS B O 1
ATOM 4912 N N . GLU B 1 151 ? 44.450 28.109 108.367 1.00 55.23 171 GLU B N 1
ATOM 4913 C CA . GLU B 1 151 ? 45.565 27.541 107.601 1.00 56.21 171 GLU B CA 1
ATOM 4914 C C . GLU B 1 151 ? 46.891 27.497 108.419 1.00 61.62 171 GLU B C 1
ATOM 4915 O O . GLU B 1 151 ? 47.700 26.591 108.223 1.00 62.19 171 GLU B O 1
ATOM 4921 N N . SER B 1 152 ? 47.075 28.444 109.344 1.00 59.34 172 SER B N 1
ATOM 4922 C CA . SER B 1 152 ? 48.280 28.603 110.172 1.00 60.89 172 SER B CA 1
ATOM 4923 C C . SER B 1 152 ? 48.393 27.592 111.317 1.00 65.75 172 SER B C 1
ATOM 4924 O O . SER B 1 152 ? 49.424 27.583 112.000 1.00 68.76 172 SER B O 1
ATOM 4927 N N . VAL B 1 153 ? 47.347 26.775 111.563 1.00 60.41 173 VAL B N 1
ATOM 4928 C CA . VAL B 1 153 ? 47.336 25.792 112.658 1.00 60.83 173 VAL B CA 1
ATOM 4929 C C . VAL B 1 153 ? 48.516 24.801 112.525 1.00 68.66 173 VAL B C 1
ATOM 4930 O O . VAL B 1 153 ? 48.919 24.436 111.410 1.00 66.81 173 VAL B O 1
ATOM 4934 N N . THR B 1 154 ? 49.071 24.402 113.683 1.00 69.71 174 THR B N 1
ATOM 4935 C CA . THR B 1 154 ? 50.183 23.464 113.775 1.00 72.11 174 THR B CA 1
ATOM 4936 C C . THR B 1 154 ? 49.599 22.054 114.027 1.00 77.69 174 THR B C 1
ATOM 4937 O O . THR B 1 154 ? 48.800 21.595 113.196 1.00 76.26 174 THR B O 1
ATOM 4941 N N . GLU B 1 155 ? 49.972 21.379 115.144 1.00 75.99 175 GLU B N 1
ATOM 4942 C CA . GLU B 1 155 ? 49.494 20.029 115.462 1.00 75.98 175 GLU B CA 1
ATOM 4943 C C . GLU B 1 155 ? 47.974 19.993 115.644 1.00 76.75 175 GLU B C 1
ATOM 4944 O O . GLU B 1 155 ? 47.393 20.811 116.354 1.00 75.92 175 GLU B O 1
ATOM 4950 N N . VAL B 1 156 ? 47.352 19.027 114.981 1.00 71.68 176 VAL B N 1
ATOM 4951 C CA . VAL B 1 156 ? 45.910 18.807 114.897 1.00 70.06 176 VAL B CA 1
ATOM 4952 C C . VAL B 1 156 ? 45.646 17.281 114.899 1.00 74.61 176 VAL B C 1
ATOM 4953 O O . VAL B 1 156 ? 46.580 16.504 114.637 1.00 74.74 176 VAL B O 1
ATOM 4957 N N . ASN B 1 157 ? 44.387 16.851 115.199 1.00 70.58 177 ASN B N 1
ATOM 4958 C CA . ASN B 1 157 ? 44.030 15.435 115.104 1.00 70.91 177 ASN B CA 1
ATOM 4959 C C . ASN B 1 157 ? 44.131 15.016 113.611 1.00 73.20 177 ASN B C 1
ATOM 4960 O O . ASN B 1 157 ? 43.576 15.701 112.751 1.00 70.21 177 ASN B O 1
ATOM 4965 N N . SER B 1 158 ? 44.881 13.934 113.307 1.00 70.67 178 SER B N 1
ATOM 4966 C CA . SER B 1 158 ? 45.134 13.445 111.939 1.00 69.09 178 SER B CA 1
ATOM 4967 C C . SER B 1 158 ? 43.890 13.432 111.044 1.00 69.73 178 SER B C 1
ATOM 4968 O O . SER B 1 158 ? 42.898 12.774 111.359 1.00 69.47 178 SER B O 1
ATOM 4971 N N . GLY B 1 159 ? 43.965 14.182 109.949 1.00 64.01 179 GLY B N 1
ATOM 4972 C CA . GLY B 1 159 ? 42.902 14.269 108.959 1.00 61.83 179 GLY B CA 1
ATOM 4973 C C . GLY B 1 159 ? 41.956 15.443 109.094 1.00 63.88 179 GLY B C 1
ATOM 4974 O O . GLY B 1 159 ? 41.204 15.726 108.156 1.00 63.01 179 GLY B O 1
ATOM 4975 N N . ALA B 1 160 ? 41.992 16.146 110.233 1.00 59.46 180 ALA B N 1
ATOM 4976 C CA . ALA B 1 160 ? 41.101 17.275 110.498 1.00 57.51 180 ALA B CA 1
ATOM 4977 C C . ALA B 1 160 ? 41.535 18.618 109.883 1.00 59.06 180 ALA B C 1
ATOM 4978 O O . ALA B 1 160 ? 40.654 19.455 109.673 1.00 56.85 180 ALA B O 1
ATOM 4980 N N . LYS B 1 161 ? 42.846 18.854 109.614 1.00 56.17 181 LYS B N 1
ATOM 4981 C CA . LYS B 1 161 ? 43.346 20.171 109.142 1.00 55.40 181 LYS B CA 1
ATOM 4982 C C . LYS B 1 161 ? 42.539 20.825 108.003 1.00 56.59 181 LYS B C 1
ATOM 4983 O O . LYS B 1 161 ? 42.315 22.033 108.057 1.00 55.84 181 LYS B O 1
ATOM 4989 N N . ASP B 1 162 ? 42.133 20.059 106.988 1.00 52.13 182 ASP B N 1
ATOM 4990 C CA . ASP B 1 162 ? 41.434 20.657 105.864 1.00 50.75 182 ASP B CA 1
ATOM 4991 C C . ASP B 1 162 ? 39.950 20.315 105.831 1.00 50.31 182 ASP B C 1
ATOM 4992 O O . ASP B 1 162 ? 39.309 20.500 104.801 1.00 49.93 182 ASP B O 1
ATOM 4997 N N . LEU B 1 163 ? 39.383 19.958 106.984 1.00 44.69 183 LEU B N 1
ATOM 4998 C CA . LEU B 1 163 ? 37.964 19.662 107.095 1.00 42.74 183 LEU B CA 1
ATOM 4999 C C . LEU B 1 163 ? 37.166 20.871 107.519 1.00 48.38 183 LEU B C 1
ATOM 5000 O O . LEU B 1 163 ? 37.610 21.660 108.359 1.00 48.66 183 LEU B O 1
ATOM 5005 N N . GLY B 1 164 ? 35.948 20.942 106.976 1.00 45.25 184 GLY B N 1
ATOM 5006 C CA . GLY B 1 164 ? 34.956 21.961 107.280 1.00 43.44 184 GLY B CA 1
ATOM 5007 C C . GLY B 1 164 ? 34.030 21.455 108.363 1.00 46.64 184 GLY B C 1
ATOM 5008 O O . GLY B 1 164 ? 34.482 21.077 109.448 1.00 46.73 184 GLY B O 1
ATOM 5009 N N . VAL B 1 165 ? 32.729 21.424 108.064 1.00 42.87 185 VAL B N 1
ATOM 5010 C CA . VAL B 1 165 ? 31.680 20.981 108.992 1.00 43.92 185 VAL B CA 1
ATOM 5011 C C . VAL B 1 165 ? 30.764 20.019 108.219 1.00 49.86 185 VAL B C 1
ATOM 5012 O O . VAL B 1 165 ? 30.955 19.840 107.010 1.00 49.49 185 VAL B O 1
ATOM 5016 N N . ILE B 1 166 ? 29.816 19.360 108.911 1.00 48.41 186 ILE B N 1
ATOM 5017 C CA . ILE B 1 166 ? 28.836 18.485 108.260 1.00 48.13 186 ILE B CA 1
ATOM 5018 C C . ILE B 1 166 ? 27.926 19.402 107.432 1.00 52.18 186 ILE B C 1
ATOM 5019 O O . ILE B 1 166 ? 27.298 20.328 107.959 1.00 52.57 186 ILE B O 1
ATOM 5024 N N . LEU B 1 167 ? 27.964 19.217 106.118 1.00 49.05 187 LEU B N 1
ATOM 5025 C CA . LEU B 1 167 ? 27.216 20.051 105.188 1.00 47.18 187 LEU B CA 1
ATOM 5026 C C . LEU B 1 167 ? 25.899 19.348 104.809 1.00 54.73 187 LEU B C 1
ATOM 5027 O O . LEU B 1 167 ? 25.898 18.428 103.991 1.00 55.87 187 LEU B O 1
ATOM 5032 N N . LEU B 1 168 ? 24.801 19.725 105.480 1.00 53.61 188 LEU B N 1
ATOM 5033 C CA . LEU B 1 168 ? 23.465 19.164 105.232 1.00 55.36 188 LEU B CA 1
ATOM 5034 C C . LEU B 1 168 ? 22.543 20.259 104.661 1.00 56.01 188 LEU B C 1
ATOM 5035 O O . LEU B 1 168 ? 22.349 21.308 105.278 1.00 54.01 188 LEU B O 1
ATOM 5040 N N . LYS B 1 169 ? 22.002 19.993 103.467 1.00 51.65 189 LYS B N 1
ATOM 5041 C CA . LYS B 1 169 ? 21.194 20.904 102.663 1.00 50.89 189 LYS B CA 1
ATOM 5042 C C . LYS B 1 169 ? 19.684 20.638 102.732 1.00 60.06 189 LYS B C 1
ATOM 5043 O O . LYS B 1 169 ? 18.902 21.412 102.178 1.00 60.09 189 LYS B O 1
ATOM 5049 N N . GLU B 1 170 ? 19.273 19.588 103.431 1.00 61.69 190 GLU B N 1
ATOM 5050 C CA . GLU B 1 170 ? 17.863 19.231 103.583 1.00 65.16 190 GLU B CA 1
ATOM 5051 C C . GLU B 1 170 ? 17.474 19.238 105.029 1.00 75.03 190 GLU B C 1
ATOM 5052 O O . GLU B 1 170 ? 18.328 18.917 105.859 1.00 75.19 190 GLU B O 1
ATOM 5058 N N . TYR B 1 171 ? 16.189 19.569 105.354 1.00 75.65 191 TYR B N 1
ATOM 5059 C CA . TYR B 1 171 ? 15.701 19.467 106.733 1.00 77.95 191 TYR B CA 1
ATOM 5060 C C . TYR B 1 171 ? 15.617 17.954 107.039 1.00 85.94 191 TYR B C 1
ATOM 5061 O O . TYR B 1 171 ? 14.720 17.248 106.558 1.00 86.03 191 TYR B O 1
ATOM 5070 N N . ASN B 1 172 ? 16.636 17.451 107.732 1.00 84.96 192 ASN B N 1
ATOM 5071 C CA . ASN B 1 172 ? 16.741 16.041 108.040 1.00 87.80 192 ASN B CA 1
ATOM 5072 C C . ASN B 1 172 ? 17.395 15.873 109.432 1.00 97.40 192 ASN B C 1
ATOM 5073 O O . ASN B 1 172 ? 18.622 15.726 109.542 1.00 96.37 192 ASN B O 1
ATOM 5078 N N . PRO B 1 173 ? 16.580 15.888 110.517 1.00 98.64 193 PRO B N 1
ATOM 5079 C CA . PRO B 1 173 ? 17.157 15.684 111.857 1.00 99.87 193 PRO B CA 1
ATOM 5080 C C . PRO B 1 173 ? 17.500 14.199 112.070 1.00 104.43 193 PRO B C 1
ATOM 5081 O O . PRO B 1 173 ? 16.775 13.310 111.599 1.00 105.18 193 PRO B O 1
ATOM 5085 N N . GLY B 1 174 ? 18.630 13.954 112.729 1.00 100.05 194 GLY B N 1
ATOM 5086 C CA . GLY B 1 174 ? 19.130 12.610 113.005 1.00 100.77 194 GLY B CA 1
ATOM 5087 C C . GLY B 1 174 ? 20.121 12.100 111.979 1.00 101.76 194 GLY B C 1
ATOM 5088 O O . GLY B 1 174 ? 20.615 10.973 112.096 1.00 101.45 194 GLY B O 1
ATOM 5089 N N . TYR B 1 175 ? 20.427 12.944 110.971 1.00 96.42 195 TYR B N 1
ATOM 5090 C CA . TYR B 1 175 ? 21.354 12.653 109.873 1.00 95.07 195 TYR B CA 1
ATOM 5091 C C . TYR B 1 175 ? 22.769 12.311 110.385 1.00 96.61 195 TYR B C 1
ATOM 5092 O O . TYR B 1 175 ? 23.328 13.070 111.184 1.00 95.65 195 TYR B O 1
ATOM 5101 N N . ILE B 1 176 ? 23.333 11.174 109.913 1.00 91.75 196 ILE B N 1
ATOM 5102 C CA . ILE B 1 176 ? 24.688 10.744 110.258 1.00 90.83 196 ILE B CA 1
ATOM 5103 C C . ILE B 1 176 ? 25.545 10.841 108.986 1.00 90.79 196 ILE B C 1
ATOM 5104 O O . ILE B 1 176 ? 25.291 10.138 108.003 1.00 90.69 196 ILE B O 1
ATOM 5109 N N . GLY B 1 177 ? 26.502 11.772 109.006 1.00 83.30 197 GLY B N 1
ATOM 5110 C CA . GLY B 1 177 ? 27.395 12.033 107.884 1.00 79.50 197 GLY B CA 1
ATOM 5111 C C . GLY B 1 177 ? 28.765 12.567 108.267 1.00 76.51 197 GLY B C 1
ATOM 5112 O O . GLY B 1 177 ? 28.948 13.097 109.371 1.00 76.40 197 GLY B O 1
ATOM 5113 N N . PRO B 1 178 ? 29.758 12.451 107.352 1.00 66.61 198 PRO B N 1
ATOM 5114 C CA . PRO B 1 178 ? 31.094 12.992 107.653 1.00 63.93 198 PRO B CA 1
ATOM 5115 C C . PRO B 1 178 ? 31.190 14.507 107.380 1.00 60.74 198 PRO B C 1
ATOM 5116 O O . PRO B 1 178 ? 30.322 15.095 106.720 1.00 58.10 198 PRO B O 1
ATOM 5120 N N . ARG B 1 179 ? 32.265 15.130 107.869 1.00 54.36 199 ARG B N 1
ATOM 5121 C CA . ARG B 1 179 ? 32.526 16.543 107.597 1.00 50.95 199 ARG B CA 1
ATOM 5122 C C . ARG B 1 179 ? 32.959 16.691 106.150 1.00 52.62 199 ARG B C 1
ATOM 5123 O O . ARG B 1 179 ? 33.729 15.859 105.638 1.00 52.71 199 ARG B O 1
ATOM 5131 N N . ALA B 1 180 ? 32.479 17.747 105.490 1.00 45.85 200 ALA B N 1
ATOM 5132 C CA . ALA B 1 180 ? 32.912 18.084 104.136 1.00 43.41 200 ALA B CA 1
ATOM 5133 C C . ALA B 1 180 ? 34.260 18.803 104.255 1.00 44.07 200 ALA B C 1
ATOM 5134 O O . ALA B 1 180 ? 34.632 19.186 105.364 1.00 43.19 200 ALA B O 1
ATOM 5136 N N . THR B 1 181 ? 34.998 18.978 103.156 1.00 38.78 201 THR B N 1
ATOM 5137 C CA . THR B 1 181 ? 36.278 19.705 103.181 1.00 38.57 201 THR B CA 1
ATOM 5138 C C . THR B 1 181 ? 36.030 21.221 103.301 1.00 42.97 201 THR B C 1
ATOM 5139 O O . THR B 1 181 ? 34.911 21.687 103.064 1.00 42.26 201 THR B O 1
ATOM 5143 N N . LYS B 1 182 ? 37.076 21.992 103.653 1.00 40.68 202 LYS B N 1
ATOM 5144 C CA . LYS B 1 182 ? 36.993 23.452 103.765 1.00 37.80 202 LYS B CA 1
ATOM 5145 C C . LYS B 1 182 ? 36.533 24.044 102.427 1.00 39.17 202 LYS B C 1
ATOM 5146 O O . LYS B 1 182 ? 35.629 24.882 102.412 1.00 38.01 202 LYS B O 1
ATOM 5152 N N . ALA B 1 183 ? 37.114 23.561 101.302 1.00 34.93 203 ALA B N 1
ATOM 5153 C CA . ALA B 1 183 ? 36.792 24.045 99.956 1.00 34.02 203 ALA B CA 1
ATOM 5154 C C . ALA B 1 183 ? 35.311 23.815 99.615 1.00 38.57 203 ALA B C 1
ATOM 5155 O O . ALA B 1 183 ? 34.665 24.710 99.100 1.00 38.63 203 ALA B O 1
ATOM 5157 N N . GLN B 1 184 ? 34.773 22.640 99.945 1.00 36.25 204 GLN B N 1
ATOM 5158 C CA . GLN B 1 184 ? 33.383 22.283 99.697 1.00 35.53 204 GLN B CA 1
ATOM 5159 C C . GLN B 1 184 ? 32.433 23.197 100.480 1.00 40.05 204 GLN B C 1
ATOM 5160 O O . GLN B 1 184 ? 31.433 23.634 99.926 1.00 38.77 204 GLN B O 1
ATOM 5166 N N . CYS B 1 185 ? 32.746 23.479 101.765 1.00 38.90 205 CYS B N 1
ATOM 5167 C CA . CYS B 1 185 ? 31.916 24.324 102.638 1.00 39.15 205 CYS B CA 1
ATOM 5168 C C . CYS B 1 185 ? 31.977 25.784 102.207 1.00 43.36 205 CYS B C 1
ATOM 5169 O O . CYS B 1 185 ? 30.923 26.433 102.166 1.00 43.18 205 CYS B O 1
ATOM 5172 N N . TYR B 1 186 ? 33.183 26.298 101.871 1.00 38.93 206 TYR B N 1
ATOM 5173 C CA . TYR B 1 186 ? 33.293 27.696 101.452 1.00 38.58 206 TYR B CA 1
ATOM 5174 C C . TYR B 1 186 ? 32.695 27.912 100.073 1.00 40.58 206 TYR B C 1
ATOM 5175 O O . TYR B 1 186 ? 32.186 28.993 99.812 1.00 40.56 206 TYR B O 1
ATOM 5184 N N . ASP B 1 187 ? 32.727 26.893 99.194 1.00 37.45 207 ASP B N 1
ATOM 5185 C CA . ASP B 1 187 ? 32.137 26.988 97.852 1.00 36.30 207 ASP B CA 1
ATOM 5186 C C . ASP B 1 187 ? 30.585 27.140 97.977 1.00 41.98 207 ASP B C 1
ATOM 5187 O O . ASP B 1 187 ? 29.972 27.912 97.240 1.00 41.93 207 ASP B O 1
ATOM 5192 N N . TYR B 1 188 ? 29.987 26.444 98.962 1.00 38.21 208 TYR B N 1
ATOM 5193 C CA . TYR B 1 188 ? 28.554 26.457 99.257 1.00 36.34 208 TYR B CA 1
ATOM 5194 C C . TYR B 1 188 ? 28.166 27.810 99.889 1.00 41.91 208 TYR B C 1
ATOM 5195 O O . TYR B 1 188 ? 27.222 28.449 99.435 1.00 44.28 208 TYR B O 1
ATOM 5204 N N . ILE B 1 189 ? 28.891 28.261 100.913 1.00 38.22 209 ILE B N 1
ATOM 5205 C CA . ILE B 1 189 ? 28.659 29.563 101.553 1.00 36.49 209 ILE B CA 1
ATOM 5206 C C . ILE B 1 189 ? 28.631 30.687 100.486 1.00 39.27 209 ILE B C 1
ATOM 5207 O O . ILE B 1 189 ? 27.664 31.433 100.398 1.00 38.49 209 ILE B O 1
ATOM 5212 N N . LEU B 1 190 ? 29.685 30.758 99.658 1.00 35.40 210 LEU B N 1
ATOM 5213 C CA . LEU B 1 190 ? 29.883 31.810 98.680 1.00 32.65 210 LEU B CA 1
ATOM 5214 C C . LEU B 1 190 ? 28.954 31.691 97.483 1.00 35.19 210 LEU B C 1
ATOM 5215 O O . LEU B 1 190 ? 28.586 32.736 96.938 1.00 34.25 210 LEU B O 1
ATOM 5220 N N . SER B 1 191 ? 28.525 30.457 97.088 1.00 32.23 211 SER B N 1
ATOM 5221 C CA . SER B 1 191 ? 27.566 30.294 95.980 1.00 31.64 211 SER B CA 1
ATOM 5222 C C . SER B 1 191 ? 26.188 30.748 96.433 1.00 37.86 211 SER B C 1
ATOM 5223 O O . SER B 1 191 ? 25.487 31.387 95.654 1.00 39.20 211 SER B O 1
ATOM 5226 N N . ARG B 1 192 ? 25.843 30.505 97.717 1.00 34.16 212 ARG B N 1
ATOM 5227 C CA . ARG B 1 192 ? 24.582 30.935 98.324 1.00 34.62 212 ARG B CA 1
ATOM 5228 C C . ARG B 1 192 ? 24.464 32.448 98.302 1.00 38.33 212 ARG B C 1
ATOM 5229 O O . ARG B 1 192 ? 23.454 32.972 97.851 1.00 38.91 212 ARG B O 1
ATOM 5237 N N . LEU B 1 193 ? 25.512 33.141 98.747 1.00 35.07 213 LEU B N 1
ATOM 5238 C CA . LEU B 1 193 ? 25.557 34.612 98.812 1.00 34.42 213 LEU B CA 1
ATOM 5239 C C . LEU B 1 193 ? 25.484 35.229 97.417 1.00 38.37 213 LEU B C 1
ATOM 5240 O O . LEU B 1 193 ? 24.698 36.145 97.181 1.00 39.68 213 LEU B O 1
ATOM 5245 N N . SER B 1 194 ? 26.264 34.680 96.493 1.00 33.99 214 SER B N 1
ATOM 5246 C CA . SER B 1 194 ? 26.321 35.021 95.084 1.00 33.23 214 SER B CA 1
ATOM 5247 C C . SER B 1 194 ? 24.911 34.928 94.412 1.00 38.77 214 SER B C 1
ATOM 5248 O O . SER B 1 194 ? 24.473 35.883 93.768 1.00 39.03 214 SER B O 1
ATOM 5251 N N . GLU B 1 195 ? 24.208 33.778 94.581 1.00 34.83 215 GLU B N 1
ATOM 5252 C CA . GLU B 1 195 ? 22.870 33.543 94.024 1.00 32.89 215 GLU B CA 1
ATOM 5253 C C . GLU B 1 195 ? 21.846 34.515 94.619 1.00 39.06 215 GLU B C 1
ATOM 5254 O O . GLU B 1 195 ? 20.921 34.920 93.918 1.00 39.85 215 GLU B O 1
ATOM 5260 N N . ALA B 1 196 ? 22.004 34.879 95.915 1.00 35.06 216 ALA B N 1
ATOM 5261 C CA . ALA B 1 196 ? 21.122 35.809 96.623 1.00 34.36 216 ALA B CA 1
AT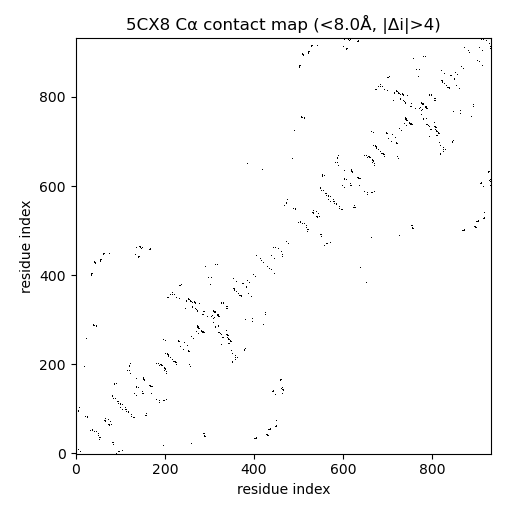OM 5262 C C . ALA B 1 196 ? 21.320 37.237 96.141 1.00 39.48 216 ALA B C 1
ATOM 5263 O O . ALA B 1 196 ? 20.329 37.932 95.933 1.00 41.75 216 ALA B O 1
ATOM 5265 N N . ILE B 1 197 ? 22.591 37.683 95.966 1.00 34.64 217 ILE B N 1
ATOM 5266 C CA . ILE B 1 197 ? 22.962 39.024 95.515 1.00 33.90 217 ILE B CA 1
ATOM 5267 C C . ILE B 1 197 ? 22.350 39.313 94.124 1.00 39.50 217 ILE B C 1
ATOM 5268 O O . ILE B 1 197 ? 21.993 40.456 93.835 1.00 40.20 217 ILE B O 1
ATOM 5273 N N . GLU B 1 198 ? 22.182 38.283 93.288 1.00 34.65 218 GLU B N 1
ATOM 5274 C CA . GLU B 1 198 ? 21.631 38.441 91.938 1.00 33.29 218 GLU B CA 1
ATOM 5275 C C . GLU B 1 198 ? 20.100 38.704 91.971 1.00 37.11 218 GLU B C 1
ATOM 5276 O O . GLU B 1 198 ? 19.561 39.277 91.029 1.00 36.07 218 GLU B O 1
ATOM 5282 N N . VAL B 1 199 ? 19.402 38.265 93.038 1.00 33.20 219 VAL B N 1
ATOM 5283 C CA . VAL B 1 199 ? 17.943 38.351 93.124 1.00 32.20 219 VAL B CA 1
ATOM 5284 C C . VAL B 1 199 ? 17.498 39.533 93.983 1.00 35.48 219 VAL B C 1
ATOM 5285 O O . VAL B 1 199 ? 16.590 40.242 93.592 1.00 34.77 219 VAL B O 1
ATOM 5289 N N . LEU B 1 200 ? 18.128 39.733 95.150 1.00 33.38 220 LEU B N 1
ATOM 5290 C CA . LEU B 1 200 ? 17.751 40.786 96.074 1.00 32.48 220 LEU B CA 1
ATOM 5291 C C . LEU B 1 200 ? 17.938 42.172 95.424 1.00 36.73 220 LEU B C 1
ATOM 5292 O O . LEU B 1 200 ? 18.915 42.377 94.707 1.00 34.95 220 LEU B O 1
ATOM 5297 N N . PRO B 1 201 ? 16.961 43.102 95.588 1.00 34.38 221 PRO B N 1
ATOM 5298 C CA . PRO B 1 201 ? 17.092 44.420 94.942 1.00 33.82 221 PRO B CA 1
ATOM 5299 C C . PRO B 1 201 ? 18.248 45.222 95.520 1.00 37.06 221 PRO B C 1
ATOM 5300 O O . PRO B 1 201 ? 18.608 45.040 96.679 1.00 32.84 221 PRO B O 1
ATOM 5304 N N . GLU B 1 202 ? 18.806 46.135 94.703 1.00 36.68 222 GLU B N 1
ATOM 5305 C CA . GLU B 1 202 ? 19.938 46.982 95.080 1.00 36.37 222 GLU B CA 1
ATOM 5306 C C . GLU B 1 202 ? 19.633 47.769 96.358 1.00 43.08 222 GLU B C 1
ATOM 5307 O O . GLU B 1 202 ? 20.495 47.856 97.235 1.00 45.46 222 GLU B O 1
ATOM 5313 N N . ASN B 1 203 ? 18.404 48.287 96.481 1.00 39.44 223 ASN B N 1
ATOM 5314 C CA . ASN B 1 203 ? 17.977 49.072 97.620 1.00 40.58 223 ASN B CA 1
ATOM 5315 C C . ASN B 1 203 ? 17.246 48.244 98.662 1.00 44.85 223 ASN B C 1
ATOM 5316 O O . ASN B 1 203 ? 16.310 47.507 98.352 1.00 44.69 223 ASN B O 1
ATOM 5321 N N . ARG B 1 204 ? 17.683 48.399 99.912 1.00 41.94 224 ARG B N 1
ATOM 5322 C CA . ARG B 1 204 ? 17.158 47.697 101.069 1.00 42.54 224 ARG B CA 1
ATOM 5323 C C . ARG B 1 204 ? 15.680 48.030 101.306 1.00 49.03 224 ARG B C 1
ATOM 5324 O O . ARG B 1 204 ? 15.310 49.192 101.396 1.00 51.05 224 ARG B O 1
ATOM 5332 N N . GLU B 1 205 ? 14.844 46.999 101.384 1.00 47.72 225 GLU B N 1
ATOM 5333 C CA . GLU B 1 205 ? 13.414 47.114 101.665 1.00 49.57 225 GLU B CA 1
ATOM 5334 C C . GLU B 1 205 ? 13.245 47.506 103.147 1.00 55.33 225 GLU B C 1
ATOM 5335 O O . GLU B 1 205 ? 12.555 48.477 103.448 1.00 56.75 225 GLU B O 1
ATOM 5341 N N . SER B 1 206 ? 13.895 46.757 104.065 1.00 51.04 226 SER B N 1
ATOM 5342 C CA . SER B 1 206 ? 13.784 46.981 105.508 1.00 50.72 226 SER B CA 1
ATOM 5343 C C . SER B 1 206 ? 15.063 46.580 106.241 1.00 53.32 226 SER B C 1
ATOM 5344 O O . SER B 1 206 ? 15.728 45.614 105.865 1.00 52.95 226 SER B O 1
ATOM 5347 N N . VAL B 1 207 ? 15.374 47.313 107.319 1.00 48.60 227 VAL B N 1
ATOM 5348 C CA . VAL B 1 207 ? 16.512 47.057 108.211 1.00 46.90 227 VAL B CA 1
ATOM 5349 C C . VAL B 1 207 ? 16.298 45.678 108.924 1.00 49.91 227 VAL B C 1
ATOM 5350 O O . VAL B 1 207 ? 17.266 45.035 109.340 1.00 49.16 227 VAL B O 1
ATOM 5354 N N . LEU B 1 208 ? 15.030 45.227 109.003 1.00 45.64 228 LEU B N 1
ATOM 5355 C CA . LEU B 1 208 ? 14.610 44.006 109.690 1.00 45.30 228 LEU B CA 1
ATOM 5356 C C . LEU B 1 208 ? 14.678 42.742 108.813 1.00 49.62 228 LEU B C 1
ATOM 5357 O O . LEU B 1 208 ? 14.453 41.648 109.324 1.00 51.12 228 LEU B O 1
ATOM 5362 N N . TYR B 1 209 ? 15.015 42.879 107.529 1.00 45.20 229 TYR B N 1
ATOM 5363 C CA . TYR B 1 209 ? 15.066 41.756 106.613 1.00 44.57 229 TYR B CA 1
ATOM 5364 C C . TYR B 1 209 ? 16.352 41.728 105.824 1.00 46.46 229 TYR B C 1
ATOM 5365 O O . TYR B 1 209 ? 16.917 42.791 105.511 1.00 45.32 229 TYR B O 1
ATOM 5374 N N . VAL B 1 210 ? 16.788 40.506 105.446 1.00 41.62 230 VAL B N 1
ATOM 5375 C CA . VAL B 1 210 ? 17.985 40.291 104.627 1.00 40.52 230 VAL B CA 1
ATOM 5376 C C . VAL B 1 210 ? 17.866 41.144 103.351 1.00 44.28 230 VAL B C 1
ATOM 5377 O O . VAL B 1 210 ? 16.816 41.138 102.692 1.00 43.36 230 VAL B O 1
ATOM 5381 N N . SER B 1 211 ? 18.941 41.879 103.033 1.00 38.92 231 SER B N 1
ATOM 5382 C CA . SER B 1 211 ? 19.005 42.730 101.862 1.00 37.87 231 SER B CA 1
ATOM 5383 C C . SER B 1 211 ? 20.263 42.401 101.069 1.00 41.03 231 SER B C 1
ATOM 5384 O O . SER B 1 211 ? 21.103 41.641 101.574 1.00 41.51 231 SER B O 1
ATOM 5387 N N . ARG B 1 212 ? 20.416 42.987 99.844 1.00 34.75 232 ARG B N 1
ATOM 5388 C CA . ARG B 1 212 ? 21.617 42.783 99.047 1.00 33.85 232 ARG B CA 1
ATOM 5389 C C . ARG B 1 212 ? 22.822 43.430 99.770 1.00 40.20 232 ARG B C 1
ATOM 5390 O O . ARG B 1 212 ? 23.918 42.871 99.745 1.00 40.62 232 ARG B O 1
ATOM 5398 N N . ASP B 1 213 ? 22.585 44.572 100.471 1.00 37.74 233 ASP B N 1
ATOM 5399 C CA . ASP B 1 213 ? 23.556 45.297 101.271 1.00 37.58 233 ASP B CA 1
ATOM 5400 C C . ASP B 1 213 ? 24.114 44.415 102.370 1.00 43.24 233 ASP B C 1
ATOM 5401 O O . ASP B 1 213 ? 25.319 44.455 102.607 1.00 44.29 233 ASP B O 1
ATOM 5406 N N . TYR B 1 214 ? 23.253 43.656 103.072 1.00 39.91 234 TYR B N 1
ATOM 5407 C CA . TYR B 1 214 ? 23.735 42.776 104.139 1.00 40.39 234 TYR B CA 1
ATOM 5408 C C . TYR B 1 214 ? 24.497 41.591 103.526 1.00 42.99 234 TYR B C 1
ATOM 5409 O O . TYR B 1 214 ? 25.520 41.190 104.090 1.00 43.32 234 TYR B O 1
ATOM 5418 N N . ALA B 1 215 ? 24.043 41.066 102.359 1.00 37.45 235 ALA B N 1
ATOM 5419 C CA . ALA B 1 215 ? 24.735 39.962 101.682 1.00 36.11 235 ALA B CA 1
ATOM 5420 C C . ALA B 1 215 ? 26.186 40.360 101.290 1.00 39.95 235 ALA B C 1
ATOM 5421 O O . ALA B 1 215 ? 27.104 39.563 101.520 1.00 39.09 235 ALA B O 1
ATOM 5423 N N . TYR B 1 216 ? 26.400 41.620 100.806 1.00 36.47 236 TYR B N 1
ATOM 5424 C CA . TYR B 1 216 ? 27.740 42.144 100.464 1.00 35.35 236 TYR B CA 1
ATOM 5425 C C . TYR B 1 216 ? 28.578 42.321 101.717 1.00 39.95 236 TYR B C 1
ATOM 5426 O O . TYR B 1 216 ? 29.776 42.013 101.692 1.00 40.22 236 TYR B O 1
ATOM 5435 N N . ALA B 1 217 ? 27.967 42.864 102.797 1.00 35.23 237 ALA B N 1
ATOM 5436 C CA . ALA B 1 217 ? 28.660 43.073 104.074 1.00 35.99 237 ALA B CA 1
ATOM 5437 C C . ALA B 1 217 ? 29.113 41.708 104.632 1.00 41.62 237 ALA B C 1
ATOM 5438 O O . ALA B 1 217 ? 30.291 41.546 104.953 1.00 41.91 237 ALA B O 1
ATOM 5440 N N . LEU B 1 218 ? 28.194 40.711 104.663 1.00 37.37 238 LEU B N 1
ATOM 5441 C CA . LEU B 1 218 ? 28.489 39.364 105.140 1.00 37.05 238 LEU B CA 1
ATOM 5442 C C . LEU B 1 218 ? 29.600 38.718 104.314 1.00 40.69 238 LEU B C 1
ATOM 5443 O O . LEU B 1 218 ? 30.529 38.165 104.899 1.00 42.11 238 LEU B O 1
ATOM 5448 N N . ARG B 1 219 ? 29.537 38.826 102.980 1.00 35.28 239 ARG B N 1
ATOM 5449 C CA . ARG B 1 219 ? 30.566 38.233 102.127 1.00 34.38 239 ARG B CA 1
ATOM 5450 C C . ARG B 1 219 ? 31.938 38.926 102.340 1.00 39.40 239 ARG B C 1
ATOM 5451 O O . ARG B 1 219 ? 32.949 38.234 102.370 1.00 39.56 239 ARG B O 1
ATOM 5459 N N . ALA B 1 220 ? 31.963 40.266 102.541 1.00 35.92 240 ALA B N 1
ATOM 5460 C CA . ALA B 1 220 ? 33.164 41.042 102.844 1.00 35.60 240 ALA B CA 1
ATOM 5461 C C . ALA B 1 220 ? 33.818 40.526 104.146 1.00 41.22 240 ALA B C 1
ATOM 5462 O O . ALA B 1 220 ? 35.058 40.369 104.218 1.00 40.24 240 ALA B O 1
ATOM 5464 N N . ARG B 1 221 ? 32.967 40.238 105.160 1.00 37.43 241 ARG B N 1
ATOM 5465 C CA . ARG B 1 221 ? 33.402 39.682 106.447 1.00 39.47 241 ARG B CA 1
ATOM 5466 C C . ARG B 1 221 ? 34.067 38.292 106.217 1.00 44.55 241 ARG B C 1
ATOM 5467 O O . ARG B 1 221 ? 35.176 38.066 106.702 1.00 45.27 241 ARG B O 1
ATOM 5475 N N . ILE B 1 222 ? 33.407 37.399 105.438 1.00 39.09 242 ILE B N 1
ATOM 5476 C CA . ILE B 1 222 ? 33.911 36.054 105.148 1.00 37.65 242 ILE B CA 1
ATOM 5477 C C . ILE B 1 222 ? 35.225 36.139 104.363 1.00 44.73 242 ILE B C 1
ATOM 5478 O O . ILE B 1 222 ? 36.185 35.459 104.741 1.00 47.33 242 ILE B O 1
ATOM 5483 N N . TYR B 1 223 ? 35.301 37.001 103.331 1.00 40.54 243 TYR B N 1
ATOM 5484 C CA . TYR B 1 223 ? 36.525 37.163 102.526 1.00 40.61 243 TYR B CA 1
ATOM 5485 C C . TYR B 1 223 ? 37.713 37.684 103.365 1.00 46.00 243 TYR B C 1
ATOM 5486 O O . TYR B 1 223 ? 38.833 37.187 103.206 1.00 45.42 243 TYR B O 1
ATOM 5495 N N . LEU B 1 224 ? 37.455 38.616 104.304 1.00 43.43 244 LEU B N 1
ATOM 5496 C CA . LEU B 1 224 ? 38.491 39.112 105.205 1.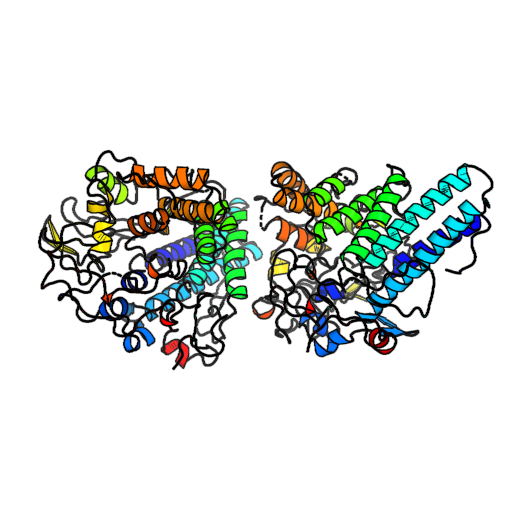00 44.37 244 LEU B CA 1
ATOM 5497 C C . LEU B 1 224 ? 39.021 37.960 106.067 1.00 49.30 244 LEU B C 1
ATOM 5498 O O . LEU B 1 224 ? 40.232 37.787 106.176 1.00 50.87 244 LEU B O 1
ATOM 5503 N N . ALA B 1 225 ? 38.108 37.169 106.650 1.00 44.94 245 ALA B N 1
ATOM 5504 C CA . ALA B 1 225 ? 38.421 36.002 107.477 1.00 44.25 245 ALA B CA 1
ATOM 5505 C C . ALA B 1 225 ? 39.270 35.000 106.684 1.00 48.91 245 ALA B C 1
ATOM 5506 O O . ALA B 1 225 ? 40.228 34.454 107.230 1.00 51.54 245 ALA B O 1
ATOM 5508 N N . LEU B 1 226 ? 38.997 34.857 105.372 1.00 42.50 246 LEU B N 1
ATOM 5509 C CA . LEU B 1 226 ? 39.764 33.976 104.496 1.00 41.08 246 LEU B CA 1
ATOM 5510 C C . LEU B 1 226 ? 41.108 34.577 103.998 1.00 44.67 246 LEU B C 1
ATOM 5511 O O . LEU B 1 226 ? 41.889 33.844 103.391 1.00 44.87 246 LEU B O 1
ATOM 5516 N N . GLY B 1 227 ? 41.355 35.878 104.209 1.00 39.95 247 GLY B N 1
ATOM 5517 C CA . GLY B 1 227 ? 42.546 36.548 103.701 1.00 39.17 247 GLY B CA 1
ATOM 5518 C C . GLY B 1 227 ? 42.440 36.893 102.215 1.00 45.31 247 GLY B C 1
ATOM 5519 O O . GLY B 1 227 ? 43.461 37.069 101.547 1.00 47.82 247 GLY B O 1
ATOM 5520 N N . GLU B 1 228 ? 41.208 36.972 101.673 1.00 39.60 248 GLU B N 1
ATOM 5521 C CA . GLU B 1 228 ? 40.925 37.345 100.275 1.00 39.21 248 GLU B CA 1
ATOM 5522 C C . GLU B 1 228 ? 40.629 38.862 100.260 1.00 44.60 248 GLU B C 1
ATOM 5523 O O . GLU B 1 228 ? 39.480 39.290 100.112 1.00 45.23 248 GLU B O 1
ATOM 5529 N N . TYR B 1 229 ? 41.674 39.661 100.506 1.00 41.81 249 TYR B N 1
ATOM 5530 C CA . TYR B 1 229 ? 41.636 41.112 100.690 1.00 40.48 249 TYR B CA 1
ATOM 5531 C C . TYR B 1 229 ? 41.104 41.884 99.489 1.00 43.95 249 TYR B C 1
ATOM 5532 O O . TYR B 1 229 ? 40.325 42.804 99.704 1.00 43.92 249 TYR B O 1
ATOM 5541 N N . GLY B 1 230 ? 41.456 41.496 98.261 1.00 39.51 250 GLY B N 1
ATOM 5542 C CA . GLY B 1 230 ? 40.937 42.158 97.066 1.00 38.03 250 GLY B CA 1
ATOM 5543 C C . GLY B 1 230 ? 39.433 42.013 96.942 1.00 44.45 250 GLY B C 1
ATOM 5544 O O . GLY B 1 230 ? 38.731 42.987 96.664 1.00 46.15 250 GLY B O 1
ATOM 5545 N N . LYS B 1 231 ? 38.922 40.799 97.202 1.00 42.52 251 LYS B N 1
ATOM 5546 C CA . LYS B 1 231 ? 37.495 40.470 97.142 1.00 41.81 251 LYS B CA 1
ATOM 5547 C C . LYS B 1 231 ? 36.744 41.088 98.320 1.00 46.50 251 LYS B C 1
ATOM 5548 O O . LYS B 1 231 ? 35.650 41.591 98.106 1.00 45.88 251 LYS B O 1
ATOM 5554 N N . ALA B 1 232 ? 37.339 41.096 99.546 1.00 43.53 252 ALA B N 1
ATOM 5555 C CA . ALA B 1 232 ? 36.728 41.740 100.725 1.00 42.66 252 ALA B CA 1
ATOM 5556 C C . ALA B 1 232 ? 36.553 43.254 100.484 1.00 46.17 252 ALA B C 1
ATOM 5557 O O . ALA B 1 232 ? 35.467 43.776 100.730 1.00 45.44 252 ALA B O 1
ATOM 5559 N N . ALA B 1 233 ? 37.601 43.938 99.960 1.00 42.70 253 ALA B N 1
ATOM 5560 C CA . ALA B 1 233 ? 37.588 45.369 99.626 1.00 43.03 253 ALA B CA 1
ATOM 5561 C C . ALA B 1 233 ? 36.471 45.712 98.603 1.00 46.84 253 ALA B C 1
ATOM 5562 O O . ALA B 1 233 ? 35.768 46.705 98.796 1.00 47.89 253 ALA B O 1
ATOM 5564 N N . ALA B 1 234 ? 36.306 44.881 97.541 1.00 40.05 254 ALA B N 1
ATOM 5565 C CA . ALA B 1 234 ? 35.311 45.062 96.482 1.00 38.85 254 ALA B CA 1
ATOM 5566 C C . ALA B 1 234 ? 33.865 44.959 97.024 1.00 44.23 254 ALA B C 1
ATOM 5567 O O . ALA B 1 234 ? 33.023 45.793 96.666 1.00 45.66 254 ALA B O 1
ATOM 5569 N N . ASP B 1 235 ? 33.585 43.976 97.900 1.00 38.44 255 ASP B N 1
ATOM 5570 C CA . ASP B 1 235 ? 32.261 43.830 98.505 1.00 37.90 255 ASP B CA 1
ATOM 5571 C C . ASP B 1 235 ? 31.997 44.961 99.471 1.00 42.59 255 ASP B C 1
ATOM 5572 O O . ASP B 1 235 ? 30.896 45.477 99.483 1.00 42.32 255 ASP B O 1
ATOM 5577 N N . ALA B 1 236 ? 32.997 45.323 100.302 1.00 40.70 256 ALA B N 1
ATOM 5578 C CA . ALA B 1 236 ? 32.922 46.406 101.295 1.00 41.38 256 ALA B CA 1
ATOM 5579 C C . ALA B 1 236 ? 32.577 47.744 100.643 1.00 44.50 256 ALA B C 1
ATOM 5580 O O . ALA B 1 236 ? 31.796 48.484 101.216 1.00 44.15 256 ALA B O 1
ATOM 5582 N N . LYS B 1 237 ? 33.130 48.029 99.436 1.00 40.87 257 LYS B N 1
ATOM 5583 C CA . LYS B 1 237 ? 32.892 49.256 98.679 1.00 40.64 257 LYS B CA 1
ATOM 5584 C C . LYS B 1 237 ? 31.454 49.387 98.216 1.00 45.73 257 LYS B C 1
ATOM 5585 O O . LYS B 1 237 ? 30.989 50.515 98.010 1.00 46.07 257 LYS B O 1
ATOM 5599 N N . VAL B 1 239 ? 28.781 48.792 99.993 1.00 44.23 259 VAL B N 1
ATOM 5600 C CA . VAL B 1 239 ? 27.853 49.252 101.039 1.00 43.47 259 VAL B CA 1
ATOM 5601 C C . VAL B 1 239 ? 28.407 50.354 101.972 1.00 45.26 259 VAL B C 1
ATOM 5602 O O . VAL B 1 239 ? 27.610 51.046 102.590 1.00 45.78 259 VAL B O 1
ATOM 5606 N N . VAL B 1 240 ? 29.743 50.506 102.069 1.00 40.04 260 VAL B N 1
ATOM 5607 C CA . VAL B 1 240 ? 30.481 51.412 102.962 1.00 39.61 260 VAL B CA 1
ATOM 5608 C C . VAL B 1 240 ? 29.974 52.881 102.933 1.00 45.67 260 VAL B C 1
ATOM 5609 O O . VAL B 1 240 ? 29.974 53.533 103.977 1.00 47.49 260 VAL B O 1
ATOM 5613 N N . ASP B 1 241 ? 29.530 53.381 101.780 1.00 41.39 261 ASP B N 1
ATOM 5614 C CA . ASP B 1 241 ? 29.075 54.764 101.656 1.00 41.48 261 ASP B CA 1
ATOM 5615 C C . ASP B 1 241 ? 27.551 54.880 101.740 1.00 44.20 261 ASP B C 1
ATOM 5616 O O . ASP B 1 241 ? 27.022 55.987 101.612 1.00 45.59 261 ASP B O 1
ATOM 5621 N N . LYS B 1 242 ? 26.842 53.758 101.926 1.00 38.56 262 LYS B N 1
ATOM 5622 C CA . LYS B 1 242 ? 25.370 53.755 101.914 1.00 37.60 262 LYS B CA 1
ATOM 5623 C C . LYS B 1 242 ? 24.775 54.027 103.295 1.00 43.20 262 LYS B C 1
ATOM 5624 O O . LYS B 1 242 ? 23.614 54.409 103.387 1.00 43.86 262 LYS B O 1
ATOM 5630 N N . TYR B 1 243 ? 25.565 53.833 104.361 1.00 41.06 263 TYR B N 1
ATOM 5631 C CA . TYR B 1 243 ? 25.160 54.012 105.764 1.00 41.72 263 TYR B CA 1
ATOM 5632 C C . TYR B 1 243 ? 26.063 55.047 106.402 1.00 47.49 263 TYR B C 1
ATOM 5633 O O . TYR B 1 243 ? 27.277 54.855 106.444 1.00 47.95 263 TYR B O 1
ATOM 5642 N N . PRO B 1 244 ? 25.529 56.194 106.829 1.00 44.83 264 PRO B N 1
ATOM 5643 C CA . PRO B 1 244 ? 26.411 57.203 107.433 1.00 45.50 264 PRO B CA 1
ATOM 5644 C C . PRO B 1 244 ? 26.775 56.838 108.872 1.00 52.19 264 PRO B C 1
ATOM 5645 O O . PRO B 1 244 ? 26.023 56.133 109.544 1.00 53.38 264 PRO B O 1
ATOM 5649 N N . LEU B 1 245 ? 27.939 57.313 109.335 1.00 49.65 265 LEU B N 1
ATOM 5650 C CA . LEU B 1 245 ? 28.391 57.131 110.712 1.00 50.14 265 LEU B CA 1
ATOM 5651 C C . LEU B 1 245 ? 27.617 58.057 111.642 1.00 57.16 265 LEU B C 1
ATOM 5652 O O . LEU B 1 245 ? 27.160 59.122 111.210 1.00 57.85 265 LEU B O 1
ATOM 5657 N N . ILE B 1 246 ? 27.502 57.678 112.927 1.00 54.83 266 ILE B N 1
ATOM 5658 C CA . ILE B 1 246 ? 26.858 58.497 113.943 1.00 56.67 266 ILE B CA 1
ATOM 5659 C C . ILE B 1 246 ? 27.584 59.829 114.000 1.00 62.78 266 ILE B C 1
ATOM 5660 O O . ILE B 1 246 ? 28.819 59.851 114.047 1.00 63.68 266 ILE B O 1
ATOM 5665 N N . GLY B 1 247 ? 26.810 60.911 113.954 1.00 59.90 267 GLY B N 1
ATOM 5666 C CA . GLY B 1 247 ? 27.301 62.276 114.088 1.00 60.54 267 GLY B CA 1
ATOM 5667 C C . GLY B 1 247 ? 27.060 62.725 115.510 1.00 66.30 267 GLY B C 1
ATOM 5668 O O . GLY B 1 247 ? 25.904 62.927 115.897 1.00 66.26 267 GLY B O 1
ATOM 5669 N N . ALA B 1 248 ? 28.140 62.803 116.313 1.00 65.17 268 ALA B N 1
ATOM 5670 C CA . ALA B 1 248 ? 28.053 63.191 117.730 1.00 68.53 268 ALA B CA 1
ATOM 5671 C C . ALA B 1 248 ? 29.068 64.275 118.115 1.00 75.22 268 ALA B C 1
ATOM 5672 O O . ALA B 1 248 ? 30.226 64.223 117.693 1.00 74.84 268 ALA B O 1
ATOM 5674 N N . ALA B 1 249 ? 28.628 65.254 118.921 1.00 74.62 269 ALA B N 1
ATOM 5675 C CA . ALA B 1 249 ? 29.498 66.339 119.385 1.00 76.90 269 ALA B CA 1
ATOM 5676 C C . ALA B 1 249 ? 30.236 65.949 120.683 1.00 84.37 269 ALA B C 1
ATOM 5677 O O . ALA B 1 249 ? 31.300 66.506 120.975 1.00 86.07 269 ALA B O 1
ATOM 5679 N N . ASP B 1 250 ? 29.660 64.998 121.458 1.00 80.90 270 ASP B N 1
ATOM 5680 C CA . ASP B 1 250 ? 30.204 64.501 122.724 1.00 82.23 270 ASP B CA 1
ATOM 5681 C C . ASP B 1 250 ? 29.746 63.050 122.975 1.00 84.47 270 ASP B C 1
ATOM 5682 O O . ASP B 1 250 ? 28.915 62.526 122.221 1.00 82.05 270 ASP B O 1
ATOM 5687 N N . ALA B 1 251 ? 30.294 62.413 124.033 1.00 82.58 271 ALA B N 1
ATOM 5688 C CA . ALA B 1 251 ? 30.017 61.028 124.441 1.00 81.53 271 ALA B CA 1
ATOM 5689 C C . ALA B 1 251 ? 28.534 60.770 124.739 1.00 85.27 271 ALA B C 1
ATOM 5690 O O . ALA B 1 251 ? 28.044 59.685 124.431 1.00 83.20 271 ALA B O 1
ATOM 5692 N N . SER B 1 252 ? 27.828 61.748 125.333 1.00 84.41 272 SER B N 1
ATOM 5693 C CA . SER B 1 252 ? 26.406 61.640 125.687 1.00 84.82 272 SER B CA 1
ATOM 5694 C C . SER B 1 252 ? 25.532 61.493 124.450 1.00 85.54 272 SER B C 1
ATOM 5695 O O . SER B 1 252 ? 24.618 60.670 124.438 1.00 85.22 272 SER B O 1
ATOM 5698 N N . GLU B 1 253 ? 25.828 62.286 123.411 1.00 79.25 273 GLU B N 1
ATOM 5699 C CA . GLU B 1 253 ? 25.130 62.276 122.138 1.00 75.36 273 GLU B CA 1
ATOM 5700 C C . GLU B 1 253 ? 25.463 60.983 121.395 1.00 75.48 273 GLU B C 1
ATOM 5701 O O . GLU B 1 253 ? 24.575 60.395 120.770 1.00 73.89 273 GLU B O 1
ATOM 5707 N N . PHE B 1 254 ? 26.725 60.515 121.501 1.00 70.01 274 PHE B N 1
ATOM 5708 C CA . PHE B 1 254 ? 27.135 59.256 120.887 1.00 66.80 274 PHE B CA 1
ATOM 5709 C C . PHE B 1 254 ? 26.344 58.097 121.496 1.00 68.25 274 PHE B C 1
ATOM 5710 O O . PHE B 1 254 ? 25.763 57.321 120.745 1.00 66.10 274 PHE B O 1
ATOM 5718 N N . GLU B 1 255 ? 26.286 58.009 122.836 1.00 65.82 275 GLU B N 1
ATOM 5719 C CA . GLU B 1 255 ? 25.561 56.973 123.567 1.00 66.01 275 GLU B CA 1
ATOM 5720 C C . GLU B 1 255 ? 24.084 56.920 123.176 1.00 68.19 275 GLU B C 1
ATOM 5721 O O . GLU B 1 255 ? 23.581 55.836 122.868 1.00 65.71 275 GLU B O 1
ATOM 5727 N N . ASN B 1 256 ? 23.395 58.072 123.210 1.00 66.48 276 ASN B N 1
ATOM 5728 C CA . ASN B 1 256 ? 21.970 58.142 122.891 1.00 66.63 276 ASN B CA 1
ATOM 5729 C C . ASN B 1 256 ? 21.660 57.660 121.469 1.00 66.97 276 ASN B C 1
ATOM 5730 O O . ASN B 1 256 ? 20.598 57.076 121.266 1.00 66.73 276 ASN B O 1
ATOM 5735 N N . ILE B 1 257 ? 22.569 57.878 120.496 1.00 60.27 277 ILE B N 1
ATOM 5736 C CA . ILE B 1 257 ? 22.325 57.423 119.123 1.00 56.29 277 ILE B CA 1
ATOM 5737 C C . ILE B 1 257 ? 22.761 55.956 119.007 1.00 60.69 277 ILE B C 1
ATOM 5738 O O . ILE B 1 257 ? 21.974 55.121 118.545 1.00 59.22 277 ILE B O 1
ATOM 5743 N N . TYR B 1 258 ? 23.992 55.641 119.455 1.00 58.17 278 TYR B N 1
ATOM 5744 C CA . TYR B 1 258 ? 24.541 54.298 119.374 1.00 57.38 278 TYR B CA 1
ATOM 5745 C C . TYR B 1 258 ? 23.611 53.258 119.992 1.00 63.42 278 TYR B C 1
ATOM 5746 O O . TYR B 1 258 ? 23.345 52.224 119.367 1.00 60.80 278 TYR B O 1
ATOM 5755 N N . ARG B 1 259 ? 23.152 53.512 121.222 1.00 64.39 279 ARG B N 1
ATOM 5756 C CA . ARG B 1 259 ? 22.317 52.567 121.962 1.00 65.93 279 ARG B CA 1
ATOM 5757 C C . ARG B 1 259 ? 20.878 52.454 121.403 1.00 71.22 279 ARG B C 1
ATOM 5758 O O . ARG B 1 259 ? 20.127 51.592 121.862 1.00 72.69 279 ARG B O 1
ATOM 5766 N N . SER B 1 260 ? 20.516 53.272 120.393 1.00 66.36 280 SER B N 1
ATOM 5767 C CA . SER B 1 260 ? 19.182 53.263 119.800 1.00 65.40 280 SER B CA 1
ATOM 5768 C C . SER B 1 260 ? 19.143 52.450 118.515 1.00 67.18 280 SER B C 1
ATOM 5769 O O . SER B 1 260 ? 19.639 52.912 117.486 1.00 65.60 280 SER B O 1
ATOM 5772 N N . ASP B 1 261 ? 18.516 51.258 118.563 1.00 62.37 281 ASP B N 1
ATOM 5773 C CA . ASP B 1 261 ? 18.341 50.382 117.399 1.00 58.88 281 ASP B CA 1
ATOM 5774 C C . ASP B 1 261 ? 17.633 51.129 116.256 1.00 64.00 281 ASP B C 1
ATOM 5775 O O . ASP B 1 261 ? 18.069 51.064 115.103 1.00 62.85 281 ASP B O 1
ATOM 5780 N N . ALA B 1 262 ? 16.578 51.881 116.609 1.00 61.53 282 ALA B N 1
ATOM 5781 C CA . ALA B 1 262 ? 15.709 52.640 115.719 1.00 60.50 282 ALA B CA 1
ATOM 5782 C C . ALA B 1 262 ? 16.381 53.844 115.065 1.00 63.24 282 ALA B C 1
ATOM 5783 O O . ALA B 1 262 ? 16.105 54.107 113.896 1.00 60.87 282 ALA B O 1
ATOM 5785 N N . ASN B 1 263 ? 17.224 54.585 115.812 1.00 61.25 283 ASN B N 1
ATOM 5786 C CA . ASN B 1 263 ? 17.849 55.838 115.361 1.00 59.96 283 ASN B CA 1
ATOM 5787 C C . ASN B 1 263 ? 19.320 55.756 114.948 1.00 61.95 283 ASN B C 1
ATOM 5788 O O . ASN B 1 263 ? 19.829 56.758 114.440 1.00 62.26 283 ASN B O 1
ATOM 5793 N N . ASN B 1 264 ? 20.013 54.629 115.180 1.00 56.54 284 ASN B N 1
ATOM 5794 C CA . ASN B 1 264 ? 21.419 54.496 114.789 1.00 55.08 284 ASN B CA 1
ATOM 5795 C C . ASN B 1 264 ? 21.496 54.309 113.243 1.00 57.13 284 ASN B C 1
ATOM 5796 O O . ASN B 1 264 ? 21.019 53.281 112.744 1.00 54.79 284 ASN B O 1
ATOM 5801 N N . PRO B 1 265 ? 22.075 55.295 112.479 1.00 53.81 285 PRO B N 1
ATOM 5802 C CA . PRO B 1 265 ? 22.093 55.188 111.006 1.00 51.54 285 PRO B CA 1
ATOM 5803 C C . PRO B 1 265 ? 23.077 54.177 110.414 1.00 54.64 285 PRO B C 1
ATOM 5804 O O . PRO B 1 265 ? 23.056 53.962 109.192 1.00 55.17 285 PRO B O 1
ATOM 5808 N N . GLU B 1 266 ? 23.932 53.582 111.251 1.00 49.50 286 GLU B N 1
ATOM 5809 C CA . GLU B 1 266 ? 24.967 52.628 110.843 1.00 47.91 286 GLU B CA 1
ATOM 5810 C C . GLU B 1 266 ? 24.461 51.171 110.694 1.00 49.05 286 GLU B C 1
ATOM 5811 O O . GLU B 1 266 ? 25.171 50.351 110.136 1.00 46.41 286 GLU B O 1
ATOM 5817 N N . ILE B 1 267 ? 23.274 50.843 111.203 1.00 46.85 287 ILE B N 1
ATOM 5818 C CA . ILE B 1 267 ? 22.781 49.463 111.173 1.00 45.92 287 ILE B CA 1
ATOM 5819 C C . ILE B 1 267 ? 22.225 49.101 109.789 1.00 48.24 287 ILE B C 1
ATOM 5820 O O . ILE B 1 267 ? 21.336 49.784 109.265 1.00 46.56 287 ILE B O 1
ATOM 5825 N N . ILE B 1 268 ? 22.758 47.992 109.219 1.00 43.92 288 ILE B N 1
ATOM 5826 C CA . ILE B 1 268 ? 22.400 47.452 107.901 1.00 41.92 288 ILE B CA 1
ATOM 5827 C C . ILE B 1 268 ? 21.276 46.412 108.046 1.00 45.24 288 ILE B C 1
ATOM 5828 O O . ILE B 1 268 ? 20.348 46.395 107.239 1.00 44.97 288 ILE B O 1
ATOM 5833 N N . PHE B 1 269 ? 21.382 45.537 109.049 1.00 41.36 289 PHE B N 1
ATOM 5834 C CA . PHE B 1 269 ? 20.422 44.473 109.308 1.00 40.34 289 PHE B CA 1
ATOM 5835 C C . PHE B 1 269 ? 20.377 44.214 110.813 1.00 46.78 289 PHE B C 1
ATOM 5836 O O . PHE B 1 269 ? 21.420 44.198 111.463 1.00 47.78 289 PHE B O 1
ATOM 5844 N N . ARG B 1 270 ? 19.165 44.095 111.375 1.00 44.58 290 ARG B N 1
ATOM 5845 C CA . ARG B 1 270 ? 18.916 43.822 112.800 1.00 46.07 290 ARG B CA 1
ATOM 5846 C C . ARG B 1 270 ? 17.586 43.086 112.956 1.00 52.58 290 ARG B C 1
ATOM 5847 O O . ARG B 1 270 ? 16.797 43.049 112.017 1.00 53.07 290 ARG B O 1
ATOM 5855 N N . GLY B 1 271 ? 17.358 42.488 114.114 1.00 51.26 291 GLY B N 1
ATOM 5856 C CA . GLY B 1 271 ? 16.137 41.744 114.399 1.00 53.06 291 GLY B CA 1
ATOM 5857 C C . GLY B 1 271 ? 15.091 42.613 115.057 1.00 61.24 291 GLY B C 1
ATOM 5858 O O . GLY B 1 271 ? 15.441 43.493 115.854 1.00 62.86 291 GLY B O 1
ATOM 5859 N N . PHE B 1 272 ? 13.791 42.360 114.755 1.00 58.16 292 PHE B N 1
ATOM 5860 C CA . PHE B 1 272 ? 12.712 43.132 115.368 1.00 59.98 292 PHE B CA 1
ATOM 5861 C C . PHE B 1 272 ? 12.812 43.067 116.894 1.00 67.02 292 PHE B C 1
ATOM 5862 O O . PHE B 1 272 ? 13.100 42.009 117.465 1.00 68.35 292 PHE B O 1
ATOM 5870 N N . ALA B 1 273 ? 12.578 44.203 117.542 1.00 65.13 293 ALA B N 1
ATOM 5871 C CA . ALA B 1 273 ? 12.600 44.294 118.988 1.00 68.09 293 ALA B CA 1
ATOM 5872 C C . ALA B 1 273 ? 11.697 45.428 119.473 1.00 75.48 293 ALA B C 1
ATOM 5873 O O . ALA B 1 273 ? 11.590 46.494 118.847 1.00 74.64 293 ALA B O 1
ATOM 5875 N N . SER B 1 274 ? 11.014 45.148 120.576 1.00 74.59 294 SER B N 1
ATOM 5876 C CA . SER B 1 274 ? 10.126 46.029 121.313 1.00 77.29 294 SER B CA 1
ATOM 5877 C C . SER B 1 274 ? 10.253 45.627 122.767 1.00 86.03 294 SER B C 1
ATOM 5878 O O . SER B 1 274 ? 10.891 44.607 123.046 1.00 86.16 294 SER B O 1
ATOM 5881 N N . ALA B 1 275 ? 9.631 46.369 123.690 1.00 85.73 295 ALA B N 1
ATOM 5882 C CA . ALA B 1 275 ? 9.656 46.022 125.110 1.00 88.59 295 ALA B CA 1
ATOM 5883 C C . ALA B 1 275 ? 9.050 44.626 125.363 1.00 93.75 295 ALA B C 1
ATOM 5884 O O . ALA B 1 275 ? 9.531 43.918 126.248 1.00 95.86 295 ALA B O 1
ATOM 5886 N N . THR B 1 276 ? 8.029 44.221 124.572 1.00 88.60 296 THR B N 1
ATOM 5887 C CA . THR B 1 276 ? 7.326 42.948 124.766 1.00 89.78 296 THR B CA 1
ATOM 5888 C C . THR B 1 276 ? 7.813 41.794 123.870 1.00 90.94 296 THR B C 1
ATOM 5889 O O . THR B 1 276 ? 7.606 40.635 124.234 1.00 91.40 296 THR B O 1
ATOM 5893 N N . LEU B 1 277 ? 8.436 42.085 122.720 1.00 85.07 297 LEU B N 1
ATOM 5894 C CA . LEU B 1 277 ? 8.880 41.022 121.814 1.00 82.74 297 LEU B CA 1
ATOM 5895 C C . LEU B 1 277 ? 10.206 41.363 121.139 1.00 83.98 297 LEU B C 1
ATOM 5896 O O . LEU B 1 277 ? 10.356 42.458 120.606 1.00 82.76 297 LEU B O 1
ATOM 5901 N N . GLY B 1 278 ? 11.134 40.414 121.141 1.00 79.22 298 GLY B N 1
ATOM 5902 C CA . GLY B 1 278 ? 12.426 40.579 120.488 1.00 76.34 298 GLY B CA 1
ATOM 5903 C C . GLY B 1 278 ? 13.570 41.083 121.343 1.00 81.49 298 GLY B C 1
ATOM 5904 O O . GLY B 1 278 ? 14.728 40.956 120.944 1.00 80.09 298 GLY B O 1
ATOM 5905 N N . SER B 1 279 ? 13.250 41.695 122.496 1.00 80.73 299 SER B N 1
ATOM 5906 C CA . SER B 1 279 ? 14.186 42.231 123.492 1.00 81.40 299 SER B CA 1
ATOM 5907 C C . SER B 1 279 ? 14.726 41.154 124.408 1.00 85.02 299 SER B C 1
ATOM 5908 O O . SER B 1 279 ? 13.997 40.224 124.766 1.00 86.57 299 SER B O 1
ATOM 5911 N N . PHE B 1 280 ? 15.974 41.328 124.858 1.00 78.99 300 PHE B N 1
ATOM 5912 C CA . PHE B 1 280 ? 16.659 40.396 125.755 1.00 78.70 300 PHE B CA 1
ATOM 5913 C C . PHE B 1 280 ? 17.789 41.124 126.476 1.00 82.94 300 PHE B C 1
ATOM 5914 O O . PHE B 1 280 ? 18.370 42.066 125.920 1.00 81.22 300 PHE B O 1
ATOM 5922 N N . THR B 1 281 ? 18.103 40.694 127.702 1.00 81.31 301 THR B N 1
ATOM 5923 C CA . THR B 1 281 ? 19.238 41.219 128.460 1.00 81.82 301 THR B CA 1
ATOM 5924 C C . THR B 1 281 ? 20.493 40.507 127.932 1.00 84.45 301 THR B C 1
ATOM 5925 O O . THR B 1 281 ? 20.397 39.363 127.479 1.00 83.32 301 THR B O 1
ATOM 5929 N N . ALA B 1 282 ? 21.651 41.173 127.958 1.00 80.35 302 ALA B N 1
ATOM 5930 C CA . ALA B 1 282 ? 22.930 40.585 127.524 1.00 78.06 302 ALA B CA 1
ATOM 5931 C C . ALA B 1 282 ? 24.006 41.127 128.463 1.00 83.84 302 ALA B C 1
ATOM 5932 O O . ALA B 1 282 ? 24.894 41.895 128.077 1.00 82.97 302 ALA B O 1
ATOM 5934 N N . THR B 1 283 ? 23.881 40.722 129.731 1.00 82.95 303 THR B N 1
ATOM 5935 C CA . THR B 1 283 ? 24.663 41.194 130.870 1.00 84.67 303 THR B CA 1
ATOM 5936 C C . THR B 1 283 ? 25.885 40.320 131.221 1.00 87.92 303 THR B C 1
ATOM 5937 O O . THR B 1 283 ? 26.455 40.534 132.285 1.00 90.52 303 THR B O 1
ATOM 5941 N N . THR B 1 284 ? 26.318 39.389 130.347 1.00 80.96 304 THR B N 1
ATOM 5942 C CA . THR B 1 284 ? 27.476 38.530 130.640 1.00 81.03 304 THR B CA 1
ATOM 5943 C C . THR B 1 284 ? 28.756 39.351 130.907 1.00 84.88 304 THR B C 1
ATOM 5944 O O . THR B 1 284 ? 29.417 39.124 131.919 1.00 88.26 304 THR B O 1
ATOM 5948 N N . LEU B 1 285 ? 29.089 40.293 130.018 1.00 78.21 305 LEU B N 1
ATOM 5949 C CA . LEU B 1 285 ? 30.311 41.095 130.106 1.00 77.91 305 LEU B CA 1
ATOM 5950 C C . LEU B 1 285 ? 30.265 42.243 131.131 1.00 84.72 305 LEU B C 1
ATOM 5951 O O . LEU B 1 285 ? 31.326 42.635 131.626 1.00 85.52 305 LEU B O 1
ATOM 5956 N N . ASN B 1 286 ? 29.084 42.812 131.420 1.00 82.79 306 ASN B N 1
ATOM 5957 C CA . ASN B 1 286 ? 29.043 43.938 132.342 1.00 85.72 306 ASN B CA 1
ATOM 5958 C C . ASN B 1 286 ? 28.505 43.565 133.740 1.00 95.27 306 ASN B C 1
ATOM 5959 O O . ASN B 1 286 ? 28.615 44.379 134.654 1.00 97.75 306 ASN B O 1
ATOM 5964 N N . GLY B 1 287 ? 27.951 42.355 133.898 1.00 92.85 307 GLY B N 1
ATOM 5965 C CA . GLY B 1 287 ? 27.368 41.894 135.155 1.00 96.18 307 GLY B CA 1
ATOM 5966 C C . GLY B 1 287 ? 26.416 42.923 135.744 1.00 103.40 307 GLY B C 1
ATOM 5967 O O . GLY B 1 287 ? 26.404 43.143 136.963 1.00 107.16 307 GLY B O 1
ATOM 5968 N N . ALA B 1 288 ? 25.658 43.612 134.860 1.00 97.64 308 ALA B N 1
ATOM 5969 C CA . ALA B 1 288 ? 24.721 44.673 135.229 1.00 99.20 308 ALA B CA 1
ATOM 5970 C C . ALA B 1 288 ? 23.378 44.121 135.703 1.00 105.19 308 ALA B C 1
ATOM 5971 O O . ALA B 1 288 ? 22.899 43.096 135.208 1.00 103.61 308 ALA B O 1
ATOM 5973 N N . ALA B 1 289 ? 22.778 44.826 136.668 1.00 105.03 309 ALA B N 1
ATOM 5974 C CA . ALA B 1 289 ? 21.493 44.487 137.259 1.00 107.35 309 ALA B CA 1
ATOM 5975 C C . ALA B 1 289 ? 20.720 45.760 137.629 1.00 113.55 309 ALA B C 1
ATOM 5976 O O . ALA B 1 289 ? 21.326 46.743 138.068 1.00 113.98 309 ALA B O 1
ATOM 5978 N N . PRO B 1 290 ? 19.381 45.772 137.450 1.00 111.06 310 PRO B N 1
ATOM 5979 C CA . PRO B 1 290 ? 18.610 46.966 137.836 1.00 113.03 310 PRO B CA 1
ATOM 5980 C C . PRO B 1 290 ? 18.500 47.110 139.351 1.00 122.46 310 PRO B C 1
ATOM 5981 O O . PRO B 1 290 ? 18.411 46.119 140.084 1.00 124.24 310 PRO B O 1
ATOM 5985 N N . ALA B 1 291 ? 18.573 48.364 139.799 1.00 120.92 311 ALA B N 1
ATOM 5986 C CA . ALA B 1 291 ? 18.497 48.800 141.182 1.00 125.43 311 ALA B CA 1
ATOM 5987 C C . ALA B 1 291 ? 17.735 50.110 141.192 1.00 130.47 311 ALA B C 1
ATOM 5988 O O . ALA B 1 291 ? 18.338 51.189 141.143 1.00 129.50 311 ALA B O 1
ATOM 5990 N N . GLY B 1 292 ? 16.410 49.999 141.147 1.00 127.94 312 GLY B N 1
ATOM 5991 C CA . GLY B 1 292 ? 15.513 51.148 141.096 1.00 128.93 312 GLY B CA 1
ATOM 5992 C C . GLY B 1 292 ? 15.639 51.864 139.776 1.00 128.23 312 GLY B C 1
ATOM 5993 O O . GLY B 1 292 ? 15.495 51.231 138.729 1.00 123.83 312 GLY B O 1
ATOM 5994 N N . LYS B 1 293 ? 15.956 53.170 139.814 1.00 125.77 313 LYS B N 1
ATOM 5995 C CA . LYS B 1 293 ? 16.152 53.978 138.605 1.00 121.87 313 LYS B CA 1
ATOM 5996 C C . LYS B 1 293 ? 17.646 54.011 138.185 1.00 124.51 313 LYS B C 1
ATOM 5997 O O . LYS B 1 293 ? 17.987 54.615 137.159 1.00 121.20 313 LYS B O 1
ATOM 6003 N N . ASP B 1 294 ? 18.510 53.303 138.948 1.00 122.58 314 ASP B N 1
ATOM 6004 C CA . ASP B 1 294 ? 19.957 53.199 138.727 1.00 120.55 314 ASP B CA 1
ATOM 6005 C C . ASP B 1 294 ? 20.340 51.761 138.318 1.00 121.30 314 ASP B C 1
ATOM 6006 O O . ASP B 1 294 ? 19.471 50.887 138.269 1.00 120.81 314 ASP B O 1
ATOM 6011 N N . ILE B 1 295 ? 21.632 51.527 137.994 1.00 114.94 315 ILE B N 1
ATOM 6012 C CA . ILE B 1 295 ? 22.147 50.235 137.527 1.00 112.24 315 ILE B CA 1
ATOM 6013 C C . ILE B 1 295 ? 23.322 49.805 138.391 1.00 118.85 315 ILE B C 1
ATOM 6014 O O . ILE B 1 295 ? 24.280 50.565 138.536 1.00 119.60 315 ILE B O 1
ATOM 6019 N N . LYS B 1 296 ? 23.248 48.594 138.956 1.00 116.58 316 LYS B N 1
ATOM 6020 C CA .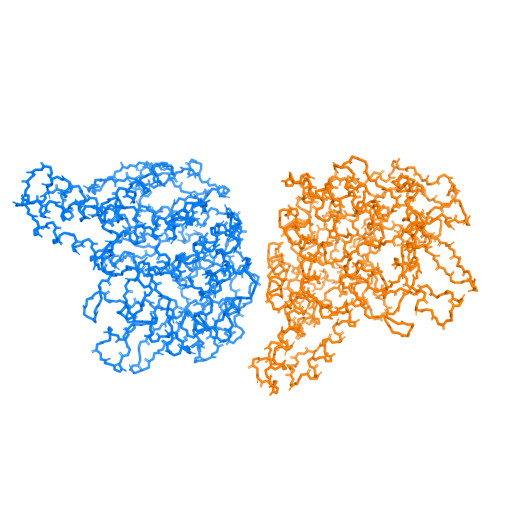 LYS B 1 296 ? 24.331 48.011 139.744 1.00 117.66 316 LYS B CA 1
ATOM 6021 C C . LYS B 1 296 ? 25.218 47.218 138.779 1.00 116.98 316 LYS B C 1
ATOM 6022 O O . LYS B 1 296 ? 24.706 46.655 137.807 1.00 113.14 316 LYS B O 1
ATOM 6028 N N . TYR B 1 297 ? 26.537 47.214 139.012 1.00 113.22 317 TYR B N 1
ATOM 6029 C CA . TYR B 1 297 ? 27.496 46.464 138.193 1.00 109.17 317 TYR B CA 1
ATOM 6030 C C . TYR B 1 297 ? 28.364 45.557 139.059 1.00 114.89 317 TYR B C 1
ATOM 6031 O O . TYR B 1 297 ? 28.924 46.015 140.064 1.00 117.10 317 TYR B O 1
ATOM 6040 N N . ASN B 1 298 ? 28.495 44.281 138.650 1.00 109.09 318 ASN B N 1
ATOM 6041 C CA . ASN B 1 298 ? 29.332 43.288 139.323 1.00 110.40 318 ASN B CA 1
ATOM 6042 C C . ASN B 1 298 ? 29.824 42.299 138.262 1.00 109.49 318 ASN B C 1
ATOM 6043 O O . ASN B 1 298 ? 29.259 41.213 138.106 1.00 108.18 318 ASN B O 1
ATOM 6048 N N . PRO B 1 299 ? 30.841 42.691 137.461 1.00 103.40 319 PRO B N 1
ATOM 6049 C CA . PRO B 1 299 ? 31.281 41.806 136.361 1.00 99.21 319 PRO B CA 1
ATOM 6050 C C . PRO B 1 299 ? 32.131 40.626 136.819 1.00 104.11 319 PRO B C 1
ATOM 6051 O O . PRO B 1 299 ? 32.773 40.703 137.852 1.00 107.72 319 PRO B O 1
ATOM 6055 N N . SER B 1 300 ? 32.122 39.540 136.040 1.00 98.14 320 SER B N 1
ATOM 6056 C CA . SER B 1 300 ? 32.880 38.310 136.287 1.00 98.55 320 SER B CA 1
ATOM 6057 C C . SER B 1 300 ? 34.179 38.285 135.470 1.00 101.17 320 SER B C 1
ATOM 6058 O O . SER B 1 300 ? 35.040 37.434 135.705 1.00 102.02 320 SER B O 1
ATOM 6061 N N . ALA B 1 301 ? 34.298 39.216 134.501 1.00 94.96 321 ALA B N 1
ATOM 6062 C CA . ALA B 1 301 ? 35.463 39.433 133.651 1.00 93.05 321 ALA B CA 1
ATOM 6063 C C . ALA B 1 301 ? 35.539 40.887 133.285 1.00 96.82 321 ALA B C 1
ATOM 6064 O O . ALA B 1 301 ? 34.505 41.512 133.045 1.00 95.94 321 ALA B O 1
ATOM 6066 N N . VAL B 1 302 ? 36.756 41.442 133.292 1.00 94.27 322 VAL B N 1
ATOM 6067 C CA . VAL B 1 302 ? 37.027 42.852 132.982 1.00 93.64 322 VAL B CA 1
ATOM 6068 C C . VAL B 1 302 ? 38.226 42.945 132.027 1.00 95.56 322 VAL B C 1
ATOM 6069 O O . VAL B 1 302 ? 39.143 42.130 132.151 1.00 96.27 322 VAL B O 1
ATOM 6073 N N . PRO B 1 303 ? 38.287 43.915 131.087 1.00 89.15 323 PRO B N 1
ATOM 6074 C CA . PRO B 1 303 ? 39.480 43.989 130.228 1.00 86.93 323 PRO B CA 1
ATOM 6075 C C . PRO B 1 303 ? 40.757 44.364 131.012 1.00 91.91 323 PRO B C 1
ATOM 6076 O O . PRO B 1 303 ? 40.677 45.002 132.070 1.00 94.34 323 PRO B O 1
ATOM 6080 N N . PHE B 1 304 ? 41.933 43.930 130.497 1.00 85.76 324 PHE B N 1
ATOM 6081 C CA . PHE B 1 304 ? 43.262 44.241 131.029 1.00 87.40 324 PHE B CA 1
ATOM 6082 C C . PHE B 1 304 ? 43.536 45.736 130.855 1.00 92.58 324 PHE B C 1
ATOM 6083 O O . PHE B 1 304 ? 42.811 46.386 130.099 1.00 89.89 324 PHE B O 1
ATOM 6091 N N . GLN B 1 305 ? 44.587 46.284 131.495 1.00 93.40 325 GLN B N 1
ATOM 6092 C CA . GLN B 1 305 ? 44.891 47.716 131.366 1.00 94.23 325 GLN B CA 1
ATOM 6093 C C . GLN B 1 305 ? 45.234 48.130 129.914 1.00 96.09 325 GLN B C 1
ATOM 6094 O O . GLN B 1 305 ? 44.863 49.237 129.507 1.00 94.49 325 GLN B O 1
ATOM 6100 N N . TRP B 1 306 ? 45.884 47.233 129.129 1.00 91.48 326 TRP B N 1
ATOM 6101 C CA . TRP B 1 306 ? 46.272 47.520 127.742 1.00 88.26 326 TRP B CA 1
ATOM 6102 C C . TRP B 1 306 ? 45.047 47.805 126.884 1.00 87.01 326 TRP B C 1
ATOM 6103 O O . TRP B 1 306 ? 45.131 48.631 125.968 1.00 83.75 326 TRP B O 1
ATOM 6114 N N . VAL B 1 307 ? 43.906 47.159 127.208 1.00 83.51 327 VAL B N 1
ATOM 6115 C CA . VAL B 1 307 ? 42.661 47.343 126.458 1.00 81.11 327 VAL B CA 1
ATOM 6116 C C . VAL B 1 307 ? 42.101 48.741 126.745 1.00 85.80 327 VAL B C 1
ATOM 6117 O O . VAL B 1 307 ? 41.715 49.435 125.808 1.00 84.34 327 VAL B O 1
ATOM 6121 N N . VAL B 1 308 ? 42.108 49.155 128.020 1.00 84.63 328 VAL B N 1
ATOM 6122 C CA . VAL B 1 308 ? 41.653 50.462 128.501 1.00 85.34 328 VAL B CA 1
ATOM 6123 C C . VAL B 1 308 ? 42.534 51.576 127.853 1.00 89.60 328 VAL B C 1
ATOM 6124 O O . VAL B 1 308 ? 41.995 52.545 127.320 1.00 87.74 328 VAL B O 1
ATOM 6128 N N . ASP B 1 309 ? 43.875 51.402 127.856 1.00 87.96 329 ASP B N 1
ATOM 6129 C CA . ASP B 1 309 ? 44.868 52.363 127.344 1.00 88.47 329 ASP B CA 1
ATOM 6130 C C . ASP B 1 309 ? 44.860 52.543 125.824 1.00 89.43 329 ASP B C 1
ATOM 6131 O O . ASP B 1 309 ? 45.499 53.471 125.311 1.00 89.45 329 ASP B O 1
ATOM 6136 N N . LEU B 1 310 ? 44.140 51.668 125.113 1.00 83.40 330 LEU B N 1
ATOM 6137 C CA . LEU B 1 310 ? 43.982 51.700 123.658 1.00 79.66 330 LEU B CA 1
ATOM 6138 C C . LEU B 1 310 ? 43.164 52.914 123.254 1.00 83.92 330 LEU B C 1
ATOM 6139 O O . LEU B 1 310 ? 43.415 53.497 122.201 1.00 82.60 330 LEU B O 1
ATOM 6144 N N . TYR B 1 311 ? 42.229 53.330 124.136 1.00 81.22 331 TYR B N 1
ATOM 6145 C CA . TYR B 1 311 ? 41.334 54.461 123.929 1.00 79.78 331 TYR B CA 1
ATOM 6146 C C . TYR B 1 311 ? 41.861 55.748 124.495 1.00 87.84 331 TYR B C 1
ATOM 6147 O O . TYR B 1 311 ? 42.240 55.807 125.665 1.00 91.69 331 TYR B O 1
ATOM 6156 N N . GLU B 1 312 ? 41.765 56.815 123.705 1.00 83.77 332 GLU B N 1
ATOM 6157 C CA . GLU B 1 312 ? 42.069 58.165 124.165 1.00 85.92 332 GLU B CA 1
ATOM 6158 C C . GLU B 1 312 ? 40.929 58.554 125.089 1.00 90.76 332 GLU B C 1
ATOM 6159 O O . GLU B 1 312 ? 39.828 58.035 124.908 1.00 88.66 332 GLU B O 1
ATOM 6165 N N . ASN B 1 313 ? 41.156 59.420 126.085 1.00 90.38 333 ASN B N 1
ATOM 6166 C CA . ASN B 1 313 ? 40.090 59.787 127.028 1.00 91.59 333 ASN B CA 1
ATOM 6167 C C . ASN B 1 313 ? 38.936 60.536 126.324 1.00 93.79 333 ASN B C 1
ATOM 6168 O O . ASN B 1 313 ? 37.790 60.429 126.764 1.00 93.44 333 ASN B O 1
ATOM 6173 N N . GLU B 1 314 ? 39.248 61.205 125.187 1.00 88.80 334 GLU B N 1
ATOM 6174 C CA . GLU B 1 314 ? 38.367 61.973 124.292 1.00 86.98 334 GLU B CA 1
ATOM 6175 C C . GLU B 1 314 ? 37.425 61.085 123.462 1.00 85.46 334 GLU B C 1
ATOM 6176 O O . GLU B 1 314 ? 36.371 61.557 123.026 1.00 83.20 334 GLU B O 1
ATOM 6182 N N . ASP B 1 315 ? 37.844 59.832 123.196 1.00 80.65 335 ASP B N 1
ATOM 6183 C CA . ASP B 1 315 ? 37.121 58.790 122.450 1.00 77.25 335 ASP B CA 1
ATOM 6184 C C . ASP B 1 315 ? 35.752 58.542 123.109 1.00 81.31 335 ASP B C 1
ATOM 6185 O O . ASP B 1 315 ? 35.693 58.286 124.314 1.00 83.91 335 ASP B O 1
ATOM 6190 N N . PHE B 1 316 ? 34.661 58.674 122.340 1.00 75.22 336 PHE B N 1
ATOM 6191 C CA . PHE B 1 316 ? 33.279 58.490 122.813 1.00 74.84 336 PHE B CA 1
ATOM 6192 C C . PHE B 1 316 ? 33.010 57.056 123.285 1.00 77.69 336 PHE B C 1
ATOM 6193 O O . PHE B 1 316 ? 32.199 56.865 124.186 1.00 79.37 336 PHE B O 1
ATOM 6201 N N . ARG B 1 317 ? 33.702 56.058 122.702 1.00 70.53 337 ARG B N 1
ATOM 6202 C CA . ARG B 1 317 ? 33.560 54.655 123.066 1.00 68.38 337 ARG B CA 1
ATOM 6203 C C . ARG B 1 317 ? 34.159 54.362 124.457 1.00 74.24 337 ARG B C 1
ATOM 6204 O O . ARG B 1 317 ? 33.851 53.308 125.021 1.00 75.15 337 ARG B O 1
ATOM 6212 N N . LYS B 1 318 ? 34.996 55.280 125.018 1.00 71.34 338 LYS B N 1
ATOM 6213 C CA . LYS B 1 318 ? 35.618 55.077 126.340 1.00 74.41 338 LYS B CA 1
ATOM 6214 C C . LYS B 1 318 ? 34.605 55.242 127.511 1.00 81.71 338 LYS B C 1
ATOM 6215 O O . LYS B 1 318 ? 34.950 54.944 128.654 1.00 84.11 338 LYS B O 1
ATOM 6221 N N . SER B 1 319 ? 33.356 55.661 127.221 1.00 78.11 339 SER B N 1
ATOM 6222 C CA . SER B 1 319 ? 32.278 55.783 128.210 1.00 79.81 339 SER B CA 1
ATOM 6223 C C . SER B 1 319 ? 31.004 55.047 127.716 1.00 82.16 339 SER B C 1
ATOM 6224 O O . SER B 1 319 ? 29.999 55.007 128.430 1.00 83.88 339 SER B O 1
ATOM 6227 N N . VAL B 1 320 ? 31.075 54.422 126.516 1.00 74.74 340 VAL B N 1
ATOM 6228 C CA . VAL B 1 320 ? 29.958 53.684 125.919 1.00 72.50 340 VAL B CA 1
ATOM 6229 C C . VAL B 1 320 ? 30.317 52.183 125.791 1.00 76.08 340 VAL B C 1
ATOM 6230 O O . VAL B 1 320 ? 29.701 51.369 126.477 1.00 77.19 340 VAL B O 1
ATOM 6234 N N . TYR B 1 321 ? 31.292 51.830 124.910 1.00 70.29 341 TYR B N 1
ATOM 6235 C CA . TYR B 1 321 ? 31.760 50.458 124.619 1.00 68.17 341 TYR B CA 1
ATOM 6236 C C . TYR B 1 321 ? 32.392 49.851 125.872 1.00 76.68 341 TYR B C 1
ATOM 6237 O O . TYR B 1 321 ? 32.119 48.694 126.199 1.00 77.20 341 TYR B O 1
ATOM 6246 N N . ILE B 1 322 ? 33.214 50.651 126.582 1.00 75.73 342 ILE B N 1
ATOM 6247 C CA . ILE B 1 322 ? 33.791 50.368 127.907 1.00 78.28 342 ILE B CA 1
ATOM 6248 C C . ILE B 1 322 ? 33.364 51.540 128.769 1.00 84.99 342 ILE B C 1
ATOM 6249 O O . ILE B 1 322 ? 33.117 52.610 128.215 1.00 84.46 342 ILE B O 1
ATOM 6254 N N . ALA B 1 323 ? 33.214 51.342 130.087 1.00 84.14 343 ALA B N 1
ATOM 6255 C CA . ALA B 1 323 ? 32.773 52.387 131.012 1.00 86.73 343 ALA B CA 1
ATOM 6256 C C . ALA B 1 323 ? 33.434 52.222 132.387 1.00 94.37 343 ALA B C 1
ATOM 6257 O O . ALA B 1 323 ? 33.503 51.101 132.896 1.00 95.07 343 ALA B O 1
ATOM 6259 N N . LYS B 1 324 ? 33.916 53.337 132.985 1.00 93.17 344 LYS B N 1
ATOM 6260 C CA . LYS B 1 324 ? 34.592 53.331 134.292 1.00 97.20 344 LYS B CA 1
ATOM 6261 C C . LYS B 1 324 ? 33.539 53.225 135.409 1.00 105.61 344 LYS B C 1
ATOM 6262 O O . LYS B 1 324 ? 33.346 54.164 136.195 1.00 108.03 344 LYS B O 1
ATOM 6268 N N . VAL B 1 325 ? 32.844 52.066 135.462 1.00 102.45 345 VAL B N 1
ATOM 6269 C CA . VAL B 1 325 ? 31.728 51.814 136.381 1.00 104.68 345 VAL B CA 1
ATOM 6270 C C . VAL B 1 325 ? 32.013 50.674 137.395 1.00 111.30 345 VAL B C 1
ATOM 6271 O O . VAL B 1 325 ? 31.189 50.461 138.288 1.00 113.71 345 VAL B O 1
ATOM 6275 N N . VAL B 1 326 ? 33.158 49.961 137.275 1.00 107.65 346 VAL B N 1
ATOM 6276 C CA . VAL B 1 326 ? 33.502 48.863 138.196 1.00 110.08 346 VAL B CA 1
ATOM 6277 C C . VAL B 1 326 ? 33.877 49.452 139.562 1.00 118.89 346 VAL B C 1
ATOM 6278 O O . VAL B 1 326 ? 34.802 50.267 139.644 1.00 119.61 346 VAL B O 1
ATOM 6282 N N . LYS B 1 327 ? 33.155 49.025 140.626 1.00 118.17 347 LYS B N 1
ATOM 6283 C CA . LYS B 1 327 ? 33.322 49.472 142.019 1.00 122.86 347 LYS B CA 1
ATOM 6284 C C . LYS B 1 327 ? 33.142 50.999 142.069 1.00 129.03 347 LYS B C 1
ATOM 6285 O O . LYS B 1 327 ? 33.989 51.743 142.576 1.00 131.10 347 LYS B O 1
ATOM 6291 N N . LYS B 1 328 ? 32.013 51.443 141.477 1.00 124.82 348 LYS B N 1
ATOM 6292 C CA . LYS B 1 328 ? 31.545 52.818 141.324 1.00 125.05 348 LYS B CA 1
ATOM 6293 C C . LYS B 1 328 ? 32.327 53.527 140.219 1.00 126.23 348 LYS B C 1
ATOM 6294 O O . LYS B 1 328 ? 31.747 53.852 139.177 1.00 122.19 348 LYS B O 1
ATOM 6300 N N . ASP B 1 329 ? 33.650 53.729 140.423 1.00 124.08 349 ASP B N 1
ATOM 6301 C CA . ASP B 1 329 ? 34.495 54.470 139.480 1.00 121.68 349 ASP B CA 1
ATOM 6302 C C . ASP B 1 329 ? 36.005 54.072 139.505 1.00 124.86 349 ASP B C 1
ATOM 6303 O O . ASP B 1 329 ? 36.840 54.884 139.094 1.00 124.59 349 ASP B O 1
ATOM 6308 N N . LYS B 1 330 ? 36.369 52.857 139.949 1.00 120.69 350 LYS B N 1
ATOM 6309 C CA . LYS B 1 330 ? 37.796 52.506 140.050 1.00 120.81 350 LYS B CA 1
ATOM 6310 C C . LYS B 1 330 ? 38.326 51.654 138.885 1.00 118.85 350 LYS B C 1
ATOM 6311 O O . LYS B 1 330 ? 39.541 51.475 138.768 1.00 118.29 350 LYS B O 1
ATOM 6317 N N . GLY B 1 331 ? 37.432 51.174 138.027 1.00 111.22 351 GLY B N 1
ATOM 6318 C CA . GLY B 1 331 ? 37.810 50.355 136.883 1.00 106.73 351 GLY B CA 1
ATOM 6319 C C . GLY B 1 331 ? 36.805 50.337 135.756 1.00 106.11 351 GLY B C 1
ATOM 6320 O O . GLY B 1 331 ? 35.650 50.733 135.939 1.00 105.90 351 GLY B O 1
ATOM 6321 N N . TYR B 1 332 ? 37.253 49.830 134.589 1.00 98.58 352 TYR B N 1
ATOM 6322 C CA . TYR B 1 332 ? 36.502 49.749 133.342 1.00 93.71 352 TYR B CA 1
ATOM 6323 C C . TYR B 1 332 ? 35.898 48.377 133.085 1.00 95.81 352 TYR B C 1
ATOM 6324 O O . TYR B 1 332 ? 36.515 47.324 133.277 1.00 95.74 352 TYR B O 1
ATOM 6333 N N . LEU B 1 333 ? 34.690 48.462 132.533 1.00 90.14 353 LEU B N 1
ATOM 6334 C CA . LEU B 1 333 ? 33.767 47.398 132.208 1.00 87.73 353 LEU B CA 1
ATOM 6335 C C . LEU B 1 333 ? 33.285 47.487 130.767 1.00 85.76 353 LEU B C 1
ATOM 6336 O O . LEU B 1 333 ? 32.995 48.588 130.320 1.00 85.42 353 LEU B O 1
ATOM 6341 N N . VAL B 1 334 ? 33.107 46.341 130.066 1.00 78.37 354 VAL B N 1
ATOM 6342 C CA . VAL B 1 334 ? 32.590 46.346 128.678 1.00 73.25 354 VAL B CA 1
ATOM 6343 C C . VAL B 1 334 ? 31.053 46.518 128.748 1.00 77.66 354 VAL B C 1
ATOM 6344 O O . VAL B 1 334 ? 30.319 45.566 129.042 1.00 77.27 354 VAL B O 1
ATOM 6348 N N . ASN B 1 335 ? 30.592 47.768 128.515 1.00 74.55 355 ASN B N 1
ATOM 6349 C CA . ASN B 1 335 ? 29.187 48.169 128.612 1.00 74.82 355 ASN B CA 1
ATOM 6350 C C . ASN B 1 335 ? 28.505 48.402 127.233 1.00 75.46 355 ASN B C 1
ATOM 6351 O O . ASN B 1 335 ? 27.535 49.160 127.171 1.00 75.67 355 ASN B O 1
ATOM 6356 N N . LYS B 1 336 ? 28.967 47.723 126.154 1.00 69.09 356 LYS B N 1
ATOM 6357 C CA . LYS B 1 336 ? 28.363 47.850 124.814 1.00 65.92 356 LYS B CA 1
ATOM 6358 C C . LYS B 1 336 ? 26.860 47.444 124.769 1.00 71.68 356 LYS B C 1
ATOM 6359 O O . LYS B 1 336 ? 26.059 48.114 124.110 1.00 71.32 356 LYS B O 1
ATOM 6365 N N . PHE B 1 337 ? 26.497 46.365 125.476 1.00 69.94 357 PHE B N 1
ATOM 6366 C CA . PHE B 1 337 ? 25.161 45.763 125.485 1.00 69.15 357 PHE B CA 1
ATOM 6367 C C . PHE B 1 337 ? 24.360 46.137 126.736 1.00 77.30 357 PHE B C 1
ATOM 6368 O O . PHE B 1 337 ? 23.500 45.375 127.182 1.00 78.74 357 PHE B O 1
ATOM 6376 N N . LEU B 1 338 ? 24.594 47.345 127.250 1.00 74.94 358 LEU B N 1
ATOM 6377 C CA . LEU B 1 338 ? 23.921 47.867 128.428 1.00 78.06 358 LEU B CA 1
ATOM 6378 C C . LEU B 1 338 ? 22.391 47.871 128.281 1.00 83.66 358 LEU B C 1
ATOM 6379 O O . LEU B 1 338 ? 21.714 47.282 129.121 1.00 85.97 358 LEU B O 1
ATOM 6384 N N . GLU B 1 339 ? 21.855 48.573 127.256 1.00 78.79 359 GLU B N 1
ATOM 6385 C CA . GLU B 1 339 ? 20.412 48.731 127.037 1.00 78.54 359 GLU B CA 1
ATOM 6386 C C . GLU B 1 339 ? 20.080 49.566 125.797 1.00 79.18 359 GLU B C 1
ATOM 6387 O O . GLU B 1 339 ? 20.917 50.313 125.288 1.00 77.18 359 GLU B O 1
ATOM 6393 N N . ASP B 1 340 ? 18.820 49.456 125.369 1.00 75.55 360 ASP B N 1
ATOM 6394 C CA . ASP B 1 340 ? 18.108 50.308 124.436 1.00 74.26 360 ASP B CA 1
ATOM 6395 C C . ASP B 1 340 ? 16.896 50.710 125.240 1.00 80.32 360 ASP B C 1
ATOM 6396 O O . ASP B 1 340 ? 16.061 49.858 125.556 1.00 80.93 360 ASP B O 1
ATOM 6401 N N . LYS B 1 341 ? 16.867 51.984 125.675 1.00 78.52 361 LYS B N 1
ATOM 6402 C CA . LYS B 1 341 ? 15.839 52.570 126.539 1.00 81.01 361 LYS B CA 1
ATOM 6403 C C . LYS B 1 341 ? 14.431 52.488 125.928 1.00 84.39 361 LYS B C 1
ATOM 6404 O O . LYS B 1 341 ? 13.447 52.561 126.666 1.00 86.05 361 LYS B O 1
ATOM 6410 N N . ALA B 1 342 ? 14.333 52.287 124.600 1.00 78.31 362 ALA B N 1
ATOM 6411 C CA . ALA B 1 342 ? 13.052 52.122 123.920 1.00 78.02 362 ALA B CA 1
ATOM 6412 C C . ALA B 1 342 ? 12.389 50.782 124.324 1.00 84.45 362 ALA B C 1
ATOM 6413 O O . ALA B 1 342 ? 11.184 50.610 124.127 1.00 85.22 362 ALA B O 1
ATOM 6415 N N . TYR B 1 343 ? 13.170 49.848 124.907 1.00 81.38 363 TYR B N 1
ATOM 6416 C CA . TYR B 1 343 ? 12.658 48.534 125.310 1.00 82.51 363 TYR B CA 1
ATOM 6417 C C . TYR B 1 343 ? 12.403 48.456 126.830 1.00 90.44 363 TYR B C 1
ATOM 6418 O O . TYR B 1 343 ? 12.187 47.368 127.371 1.00 91.10 363 TYR B O 1
ATOM 6427 N N . ARG B 1 344 ? 12.348 49.623 127.496 1.00 89.13 364 ARG B N 1
ATOM 6428 C CA . ARG B 1 344 ? 12.022 49.697 128.914 1.00 92.71 364 ARG B CA 1
ATOM 6429 C C . ARG B 1 344 ? 10.522 49.537 129.092 1.00 100.55 364 ARG B C 1
ATOM 6430 O O . ARG B 1 344 ? 9.747 50.008 128.258 1.00 99.39 364 ARG B O 1
ATOM 6438 N N . ASP B 1 345 ? 10.116 48.858 130.171 1.00 101.84 365 ASP B N 1
ATOM 6439 C CA . ASP B 1 345 ? 8.711 48.667 130.528 1.00 104.61 365 ASP B CA 1
ATOM 6440 C C . ASP B 1 345 ? 8.185 49.971 131.122 1.00 110.97 365 ASP B C 1
ATOM 6441 O O . ASP B 1 345 ? 7.059 50.375 130.833 1.00 111.56 365 ASP B O 1
ATOM 6446 N N . VAL B 1 346 ? 9.031 50.635 131.929 1.00 108.48 366 VAL B N 1
ATOM 6447 C CA . VAL B 1 346 ? 8.791 51.936 132.561 1.00 110.76 366 VAL B CA 1
ATOM 6448 C C . VAL B 1 346 ? 9.914 52.868 132.078 1.00 112.85 366 VAL B C 1
ATOM 6449 O O . VAL B 1 346 ? 11.071 52.450 132.055 1.00 110.77 366 VAL B O 1
ATOM 6453 N N . GLN B 1 347 ? 9.569 54.108 131.679 1.00 110.14 367 GLN B N 1
ATOM 6454 C CA . GLN B 1 347 ? 10.485 55.134 131.144 1.00 108.24 367 GLN B CA 1
ATOM 6455 C C . GLN B 1 347 ? 11.759 55.367 131.996 1.00 113.14 367 GLN B C 1
ATOM 6456 O O . GLN B 1 347 ? 12.851 55.463 131.427 1.00 109.98 367 GLN B O 1
ATOM 6462 N N . ASP B 1 348 ? 11.615 55.501 133.326 1.00 113.60 368 ASP B N 1
ATOM 6463 C CA . ASP B 1 348 ? 12.736 55.791 134.226 1.00 115.08 368 ASP B CA 1
ATOM 6464 C C . ASP B 1 348 ? 13.334 54.540 134.892 1.00 119.18 368 ASP B C 1
ATOM 6465 O O . ASP B 1 348 ? 14.263 54.678 135.700 1.00 120.38 368 ASP B O 1
ATOM 6470 N N . LYS B 1 349 ? 12.810 53.332 134.570 1.00 113.69 369 LYS B N 1
ATOM 6471 C CA . LYS B 1 349 ? 13.271 52.086 135.187 1.00 113.42 369 LYS B CA 1
ATOM 6472 C C . LYS B 1 349 ? 14.102 51.221 134.232 1.00 111.20 369 LYS B C 1
ATOM 6473 O O . LYS B 1 349 ? 13.551 50.650 133.288 1.00 108.37 369 LYS B O 1
ATOM 6479 N N . PRO B 1 350 ? 15.429 51.084 134.474 1.00 105.69 370 PRO B N 1
ATOM 6480 C CA . PRO B 1 350 ? 16.255 50.244 133.585 1.00 101.29 370 PRO B CA 1
ATOM 6481 C C . PRO B 1 350 ? 15.925 48.752 133.701 1.00 105.34 370 PRO B C 1
ATOM 6482 O O . PRO B 1 350 ? 15.810 48.229 134.809 1.00 108.74 370 PRO B O 1
ATOM 6486 N N . ASN B 1 351 ? 15.747 48.080 132.553 1.00 98.69 371 ASN B N 1
ATOM 6487 C CA . ASN B 1 351 ? 15.467 46.643 132.489 1.00 98.23 371 ASN B CA 1
ATOM 6488 C C . ASN B 1 351 ? 16.576 45.928 131.690 1.00 99.58 371 ASN B C 1
ATOM 6489 O O . ASN B 1 351 ? 16.576 44.697 131.587 1.00 99.06 371 ASN B O 1
ATOM 6494 N N . LEU B 1 352 ? 17.534 46.727 131.161 1.00 93.84 372 LEU B N 1
ATOM 6495 C CA . LEU B 1 352 ? 18.758 46.342 130.442 1.00 90.71 372 LEU B CA 1
ATOM 6496 C C . LEU B 1 352 ? 18.504 45.428 129.229 1.00 90.52 372 LEU B C 1
ATOM 6497 O O . LEU B 1 352 ? 19.286 44.511 128.955 1.00 88.56 372 LEU B O 1
ATOM 6502 N N . LYS B 1 353 ? 17.435 45.723 128.478 1.00 85.62 373 LYS B N 1
ATOM 6503 C CA . LYS B 1 353 ? 17.045 44.966 127.297 1.00 82.21 373 LYS B CA 1
ATOM 6504 C C . LYS B 1 353 ? 17.596 45.618 126.032 1.00 82.79 373 LYS B C 1
ATOM 6505 O O . LYS B 1 353 ? 17.463 46.832 125.839 1.00 82.43 373 LYS B O 1
ATOM 6511 N N . VAL B 1 354 ? 18.235 44.793 125.178 1.00 76.44 374 VAL B N 1
ATOM 6512 C CA . VAL B 1 354 ? 18.813 45.184 123.884 1.00 72.31 374 VAL B CA 1
ATOM 6513 C C . VAL B 1 354 ? 18.180 44.341 122.770 1.00 73.97 374 VAL B C 1
ATOM 6514 O O . VAL B 1 354 ? 17.493 43.357 123.049 1.00 75.21 374 VAL B O 1
ATOM 6518 N N . GLY B 1 355 ? 18.454 44.725 121.534 1.00 67.05 375 GLY B N 1
ATOM 6519 C CA . GLY B 1 355 ? 18.013 44.008 120.350 1.00 64.74 375 GLY B CA 1
ATOM 6520 C C . GLY B 1 355 ? 19.202 43.352 119.681 1.00 66.36 375 GLY B C 1
ATOM 6521 O O . GLY B 1 355 ? 20.355 43.684 119.989 1.00 66.08 375 GLY B O 1
ATOM 6522 N N . ALA B 1 356 ? 18.932 42.399 118.784 1.00 60.78 376 ALA B N 1
ATOM 6523 C CA . ALA B 1 356 ? 19.980 41.692 118.053 1.00 58.77 376 ALA B CA 1
ATOM 6524 C C . ALA B 1 356 ? 20.330 42.447 116.756 1.00 60.19 376 ALA B C 1
ATOM 6525 O O . ALA B 1 356 ? 19.476 42.612 115.885 1.00 59.96 376 ALA B O 1
ATOM 6527 N N . ARG B 1 357 ? 21.580 42.949 116.662 1.00 54.74 377 ARG B N 1
ATOM 6528 C CA . ARG B 1 357 ? 22.124 43.662 115.492 1.00 51.54 377 ARG B CA 1
ATOM 6529 C C . ARG B 1 357 ? 22.963 42.674 114.686 1.00 53.49 377 ARG B C 1
ATOM 6530 O O . ARG B 1 357 ? 23.755 41.949 115.281 1.00 53.65 377 ARG B O 1
ATOM 6538 N N . TYR B 1 358 ? 22.774 42.602 113.351 1.00 47.60 378 TYR B N 1
ATOM 6539 C CA . TYR B 1 358 ? 23.456 41.591 112.526 1.00 45.09 378 TYR B CA 1
ATOM 6540 C C . TYR B 1 358 ? 24.649 42.150 111.704 1.00 49.08 378 TYR B C 1
ATOM 6541 O O . TYR B 1 358 ? 25.590 41.413 111.407 1.00 47.79 378 TYR B O 1
ATOM 6550 N N . PHE B 1 359 ? 24.599 43.428 111.335 1.00 46.04 379 PHE B N 1
ATOM 6551 C CA . PHE B 1 359 ? 25.689 44.115 110.656 1.00 44.90 379 PHE B CA 1
ATOM 6552 C C . PHE B 1 359 ? 25.516 45.620 110.777 1.00 51.06 379 PHE B C 1
ATOM 6553 O O . PHE B 1 359 ? 24.403 46.132 110.645 1.00 50.44 379 PHE B O 1
ATOM 6561 N N . SER B 1 360 ? 26.632 46.316 111.050 1.00 50.17 380 SER B N 1
ATOM 6562 C CA . SER B 1 360 ? 26.729 47.776 111.166 1.00 50.89 380 SER B CA 1
ATOM 6563 C C . SER B 1 360 ? 27.883 48.264 110.277 1.00 52.45 380 SER B C 1
ATOM 6564 O O . SER B 1 360 ? 28.851 47.515 110.087 1.00 51.61 380 SER B O 1
ATOM 6567 N N . VAL B 1 361 ? 27.783 49.492 109.720 1.00 46.55 381 VAL B N 1
ATOM 6568 C CA . VAL B 1 361 ? 28.743 49.992 108.726 1.00 45.07 381 VAL B CA 1
ATOM 6569 C C . VAL B 1 361 ? 30.198 50.161 109.281 1.00 49.63 381 VAL B C 1
ATOM 6570 O O . VAL B 1 361 ? 31.134 50.042 108.482 1.00 49.39 381 VAL B O 1
ATOM 6574 N N . ALA B 1 362 ? 30.399 50.360 110.607 1.00 46.65 382 ALA B N 1
ATOM 6575 C CA . ALA B 1 362 ? 31.749 50.494 111.171 1.00 47.31 382 ALA B CA 1
ATOM 6576 C C . ALA B 1 362 ? 32.581 49.224 110.914 1.00 50.49 382 ALA B C 1
ATOM 6577 O O . ALA B 1 362 ? 33.769 49.351 110.637 1.00 50.74 382 ALA B O 1
ATOM 6579 N N . GLU B 1 363 ? 31.948 48.018 110.913 1.00 45.46 383 GLU B N 1
ATOM 6580 C CA . GLU B 1 363 ? 32.653 46.767 110.592 1.00 44.82 383 GLU B CA 1
ATOM 6581 C C . GLU B 1 363 ? 33.068 46.751 109.096 1.00 51.10 383 GLU B C 1
ATOM 6582 O O . GLU B 1 363 ? 34.173 46.302 108.779 1.00 52.21 383 GLU B O 1
ATOM 6588 N N . VAL B 1 364 ? 32.202 47.282 108.198 1.00 45.34 384 VAL B N 1
ATOM 6589 C CA . VAL B 1 364 ? 32.476 47.400 106.764 1.00 43.43 384 VAL B CA 1
ATOM 6590 C C . VAL B 1 364 ? 33.664 48.373 106.550 1.00 48.38 384 VAL B C 1
ATOM 6591 O O . VAL B 1 364 ? 34.546 48.060 105.751 1.00 47.95 384 VAL B O 1
ATOM 6595 N N . TYR B 1 365 ? 33.709 49.523 107.286 1.00 45.50 385 TYR B N 1
ATOM 6596 C CA . TYR B 1 365 ? 34.826 50.475 107.216 1.00 46.07 385 TYR B CA 1
ATOM 6597 C C . TYR B 1 365 ? 36.156 49.779 107.524 1.00 50.08 385 TYR B C 1
ATOM 6598 O O . TYR B 1 365 ? 37.145 49.986 106.821 1.00 49.53 385 TYR B O 1
ATOM 6607 N N . LEU B 1 366 ? 36.166 48.958 108.588 1.00 47.66 386 LEU B N 1
ATOM 6608 C CA . LEU B 1 366 ? 37.345 48.223 109.076 1.00 48.00 386 LEU B CA 1
ATOM 6609 C C . LEU B 1 366 ? 37.783 47.128 108.086 1.00 52.13 386 LEU B C 1
ATOM 6610 O O . LEU B 1 366 ? 38.986 46.977 107.867 1.00 52.94 386 LEU B O 1
ATOM 6615 N N . ILE B 1 367 ? 36.821 46.379 107.488 1.00 47.21 387 ILE B N 1
ATOM 6616 C CA . ILE B 1 367 ? 37.122 45.357 106.476 1.00 45.87 387 ILE B CA 1
ATOM 6617 C C . ILE B 1 367 ? 37.839 46.051 105.310 1.00 48.15 387 ILE B C 1
ATOM 6618 O O . ILE B 1 367 ? 38.911 45.607 104.893 1.00 47.00 387 ILE B O 1
ATOM 6623 N N . LEU B 1 368 ? 37.262 47.181 104.846 1.00 43.88 388 LEU B N 1
ATOM 6624 C CA . LEU B 1 368 ? 37.810 47.998 103.769 1.00 43.44 388 LEU B CA 1
ATOM 6625 C C . LEU B 1 368 ? 39.236 48.508 104.089 1.00 47.97 388 LEU B C 1
ATOM 6626 O O . LEU B 1 368 ? 40.093 48.393 103.225 1.00 47.54 388 LEU B O 1
ATOM 6631 N N . VAL B 1 369 ? 39.482 49.076 105.287 1.00 46.23 389 VAL B N 1
ATOM 6632 C CA . VAL B 1 369 ? 40.793 49.643 105.656 1.00 48.26 389 VAL B CA 1
ATOM 6633 C C . VAL B 1 369 ? 41.872 48.561 105.640 1.00 54.96 389 VAL B C 1
ATOM 6634 O O . VAL B 1 369 ? 42.908 48.769 104.996 1.00 57.41 389 VAL B O 1
ATOM 6638 N N . GLU B 1 370 ? 41.612 47.412 106.325 1.00 50.22 390 GLU B N 1
ATOM 6639 C CA . GLU B 1 370 ? 42.514 46.262 106.415 1.00 49.95 390 GLU B CA 1
ATOM 6640 C C . GLU B 1 370 ? 42.865 45.741 105.030 1.00 53.61 390 GLU B C 1
ATOM 6641 O O . GLU B 1 370 ? 44.042 45.614 104.704 1.00 56.85 390 GLU B O 1
ATOM 6647 N N . SER B 1 371 ? 41.850 45.505 104.209 1.00 47.43 391 SER B N 1
ATOM 6648 C CA . SER B 1 371 ? 41.957 44.984 102.852 1.00 45.43 391 SER B CA 1
ATOM 6649 C C . SER B 1 371 ? 42.692 45.951 101.926 1.00 49.62 391 SER B C 1
ATOM 6650 O O . SER B 1 371 ? 43.428 45.493 101.060 1.00 50.88 391 SER B O 1
ATOM 6653 N N . ALA B 1 372 ? 42.508 47.281 102.112 1.00 46.44 392 ALA B N 1
ATOM 6654 C CA . ALA B 1 372 ? 43.190 48.339 101.345 1.00 46.84 392 ALA B CA 1
ATOM 6655 C C . ALA B 1 372 ? 44.666 48.380 101.707 1.00 53.70 392 ALA B C 1
ATOM 6656 O O . ALA B 1 372 ? 45.509 48.541 100.825 1.00 54.15 392 ALA B O 1
ATOM 6658 N N . LEU B 1 373 ? 44.990 48.222 103.002 1.00 51.74 393 LEU B N 1
ATOM 6659 C CA . LEU B 1 373 ? 46.381 48.207 103.454 1.00 53.70 393 LEU B CA 1
ATOM 6660 C C . LEU B 1 373 ? 47.106 47.017 102.858 1.00 60.23 393 LEU B C 1
ATOM 6661 O O . LEU B 1 373 ? 48.232 47.172 102.393 1.00 62.35 393 LEU B O 1
ATOM 6666 N N . GLN B 1 374 ? 46.417 45.863 102.787 1.00 55.83 394 GLN B N 1
ATOM 6667 C CA . GLN B 1 374 ? 46.959 44.626 102.232 1.00 55.92 394 GLN B CA 1
ATOM 6668 C C . GLN B 1 374 ? 47.151 44.686 100.720 1.00 58.90 394 GLN B C 1
ATOM 6669 O O . GLN B 1 374 ? 48.109 44.101 100.232 1.00 61.21 394 GLN B O 1
ATOM 6675 N N . THR B 1 375 ? 46.268 45.368 99.985 1.00 52.16 395 THR B N 1
ATOM 6676 C CA . THR B 1 375 ? 46.370 45.459 98.520 1.00 51.33 395 THR B CA 1
ATOM 6677 C C . THR B 1 375 ? 47.122 46.736 98.047 1.00 58.33 395 THR B C 1
ATOM 6678 O O . THR B 1 375 ? 47.192 46.997 96.845 1.00 58.21 395 THR B O 1
ATOM 6682 N N . GLY B 1 376 ? 47.696 47.489 98.983 1.00 57.43 396 GLY B N 1
ATOM 6683 C CA . GLY B 1 376 ? 48.463 48.691 98.685 1.00 59.13 396 GLY B CA 1
ATOM 6684 C C . GLY B 1 376 ? 47.654 49.907 98.283 1.00 65.82 396 GLY B C 1
ATOM 6685 O O . GLY B 1 376 ? 48.190 50.821 97.647 1.00 68.71 396 GLY B O 1
ATOM 6686 N N . ASP B 1 377 ? 46.364 49.943 98.638 1.00 61.18 397 ASP B N 1
ATOM 6687 C CA . ASP B 1 377 ? 45.515 51.095 98.344 1.00 60.42 397 ASP B CA 1
ATOM 6688 C C . ASP B 1 377 ? 45.497 52.014 99.581 1.00 65.63 397 ASP B C 1
ATOM 6689 O O . ASP B 1 377 ? 44.541 52.010 100.362 1.00 65.40 397 ASP B O 1
ATOM 6694 N N . THR B 1 378 ? 46.591 52.771 99.763 1.00 63.52 398 THR B N 1
ATOM 6695 C CA . THR B 1 378 ? 46.809 53.692 100.878 1.00 64.64 398 THR B CA 1
ATOM 6696 C C . THR B 1 378 ? 45.748 54.830 100.900 1.00 66.65 398 THR B C 1
ATOM 6697 O O . THR B 1 378 ? 45.214 55.071 101.981 1.00 66.36 398 THR B O 1
ATOM 6701 N N . PRO B 1 379 ? 45.374 55.510 99.783 1.00 61.32 399 PRO B N 1
ATOM 6702 C CA . PRO B 1 379 ? 44.337 56.552 99.890 1.00 59.98 399 PRO B CA 1
ATOM 6703 C C . PRO B 1 379 ? 43.018 56.053 100.502 1.00 61.47 399 PRO B C 1
ATOM 6704 O O . PRO B 1 379 ? 42.448 56.766 101.327 1.00 61.19 399 PRO B O 1
ATOM 6708 N N . THR B 1 380 ? 42.566 54.822 100.158 1.00 56.14 400 THR B N 1
ATOM 6709 C CA . THR B 1 380 ? 41.316 54.234 100.679 1.00 53.35 400 THR B CA 1
ATOM 6710 C C . THR B 1 380 ? 41.432 53.952 102.187 1.00 56.80 400 THR B C 1
ATOM 6711 O O . THR B 1 380 ? 40.516 54.299 102.932 1.00 56.48 400 THR B O 1
ATOM 6715 N N . ALA B 1 381 ? 42.547 53.325 102.622 1.00 53.40 401 ALA B N 1
ATOM 6716 C CA . ALA B 1 381 ? 42.823 53.010 104.023 1.00 53.72 401 ALA B CA 1
ATOM 6717 C C . ALA B 1 381 ? 42.807 54.282 104.865 1.00 57.99 401 ALA B C 1
ATOM 6718 O O . ALA B 1 381 ? 42.118 54.321 105.880 1.00 57.30 401 ALA B O 1
ATOM 6720 N N . GLU B 1 382 ? 43.504 55.344 104.393 1.00 54.98 402 GLU B N 1
ATOM 6721 C CA . GLU B 1 382 ? 43.597 56.661 105.031 1.00 55.75 402 GLU B CA 1
ATOM 6722 C C . GLU B 1 382 ? 42.234 57.351 105.134 1.00 57.45 402 GLU B C 1
ATOM 6723 O O . GLU B 1 382 ? 41.899 57.845 106.208 1.00 58.13 402 GLU B O 1
ATOM 6729 N N . LYS B 1 383 ? 41.438 57.365 104.038 1.00 51.21 403 LYS B N 1
ATOM 6730 C CA . LYS B 1 383 ? 40.116 57.996 104.019 1.00 48.18 403 LYS B CA 1
ATOM 6731 C C . LYS B 1 383 ? 39.164 57.386 105.069 1.00 50.75 403 LYS B C 1
ATOM 6732 O O . LYS B 1 383 ? 38.605 58.126 105.877 1.00 51.49 403 LYS B O 1
ATOM 6738 N N . TYR B 1 384 ? 38.999 56.061 105.062 1.00 44.86 404 TYR B N 1
ATOM 6739 C CA . TYR B 1 384 ? 38.041 55.394 105.925 1.00 43.93 404 TYR B CA 1
ATOM 6740 C C . TYR B 1 384 ? 38.531 55.203 107.355 1.00 51.14 404 TYR B C 1
ATOM 6741 O O . TYR B 1 384 ? 37.692 55.229 108.255 1.00 51.48 404 TYR B O 1
ATOM 6750 N N . LEU B 1 385 ? 39.843 55.063 107.598 1.00 49.86 405 LEU B N 1
ATOM 6751 C CA . LEU B 1 385 ? 40.303 54.917 108.978 1.00 51.59 405 LEU B CA 1
ATOM 6752 C C . L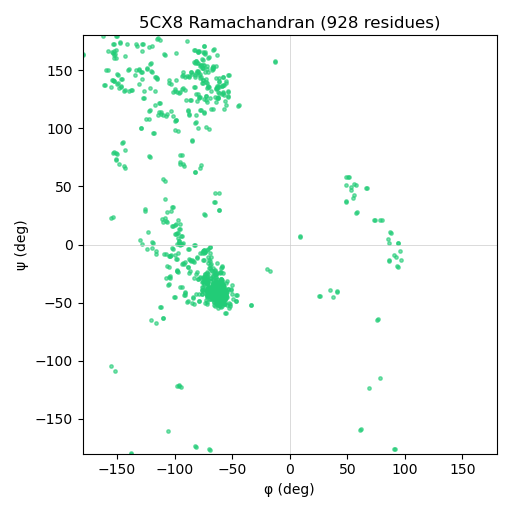EU B 1 385 ? 40.257 56.271 109.702 1.00 57.80 405 LEU B C 1
ATOM 6753 O O . LEU B 1 385 ? 39.850 56.323 110.872 1.00 58.61 405 LEU B O 1
ATOM 6758 N N . LYS B 1 386 ? 40.647 57.363 109.005 1.00 54.83 406 LYS B N 1
ATOM 6759 C CA . LYS B 1 386 ? 40.558 58.725 109.535 1.00 55.79 406 LYS B CA 1
ATOM 6760 C C . LYS B 1 386 ? 39.103 59.108 109.769 1.00 58.34 406 LYS B C 1
ATOM 6761 O O . LYS B 1 386 ? 38.827 59.746 110.777 1.00 59.99 406 LYS B O 1
ATOM 6767 N N . ALA B 1 387 ? 38.167 58.712 108.857 1.00 52.87 407 ALA B N 1
ATOM 6768 C CA . ALA B 1 387 ? 36.737 59.042 108.980 1.00 52.06 407 ALA B CA 1
ATOM 6769 C C . ALA B 1 387 ? 36.077 58.362 110.191 1.00 57.62 407 ALA B C 1
ATOM 6770 O O . ALA B 1 387 ? 35.420 59.053 110.964 1.00 59.52 407 ALA B O 1
ATOM 6772 N N . LEU B 1 388 ? 36.258 57.034 110.368 1.00 52.51 408 LEU B N 1
ATOM 6773 C CA . LEU B 1 388 ? 35.651 56.312 111.478 1.00 51.87 408 LEU B CA 1
ATOM 6774 C C . LEU B 1 388 ? 36.173 56.821 112.835 1.00 58.95 408 LEU B C 1
ATOM 6775 O O . LEU B 1 388 ? 35.365 57.147 113.704 1.00 59.16 408 LEU B O 1
ATOM 6780 N N . SER B 1 389 ? 37.506 56.899 113.010 1.00 58.19 409 SER B N 1
ATOM 6781 C CA . SER B 1 389 ? 38.127 57.299 114.279 1.00 60.83 409 SER B CA 1
ATOM 6782 C C . SER B 1 389 ? 37.768 58.727 114.660 1.00 66.74 409 SER B C 1
ATOM 6783 O O . SER B 1 389 ? 37.588 58.994 115.848 1.00 69.34 409 SER B O 1
ATOM 6786 N N . LYS B 1 390 ? 37.617 59.627 113.666 1.00 61.36 410 LYS B N 1
ATOM 6787 C CA . LYS B 1 390 ? 37.252 61.029 113.896 1.00 62.42 410 LYS B CA 1
ATOM 6788 C C . LYS B 1 390 ? 35.810 61.126 114.426 1.00 64.34 410 LYS B C 1
ATOM 6789 O O . LYS B 1 390 ? 35.573 61.819 115.415 1.00 63.92 410 LYS B O 1
ATOM 6795 N N . ALA B 1 391 ? 34.867 60.391 113.789 1.00 58.79 411 ALA B N 1
ATOM 6796 C CA . ALA B 1 391 ? 33.453 60.329 114.182 1.00 57.75 411 ALA B CA 1
ATOM 6797 C C . ALA B 1 391 ? 33.309 59.799 115.614 1.00 64.46 411 ALA B C 1
ATOM 6798 O O . ALA B 1 391 ? 32.376 60.188 116.315 1.00 65.44 411 ALA B O 1
ATOM 6800 N N . ARG B 1 392 ? 34.259 58.943 116.048 1.00 61.37 412 ARG B N 1
ATOM 6801 C CA . ARG B 1 392 ? 34.301 58.359 117.386 1.00 62.86 412 ARG B CA 1
ATOM 6802 C C . ARG B 1 392 ? 34.952 59.312 118.419 1.00 71.31 412 ARG B C 1
ATOM 6803 O O . ARG B 1 392 ? 35.015 58.971 119.599 1.00 73.85 412 ARG B O 1
ATOM 6811 N N . GLY B 1 393 ? 35.381 60.495 117.980 1.00 69.11 413 GLY B N 1
ATOM 6812 C CA . GLY B 1 393 ? 35.960 61.527 118.840 1.00 72.45 413 GLY B CA 1
ATOM 6813 C C . GLY B 1 393 ? 37.454 61.433 119.089 1.00 79.89 413 GLY B C 1
ATOM 6814 O O . GLY B 1 393 ? 37.975 62.143 119.949 1.00 82.15 413 GLY B O 1
ATOM 6815 N N . ALA B 1 394 ? 38.163 60.564 118.345 1.00 76.38 414 ALA B N 1
ATOM 6816 C CA . ALA B 1 394 ? 39.602 60.367 118.518 1.00 77.83 414 ALA B CA 1
ATOM 6817 C C . ALA B 1 394 ? 40.236 59.900 117.211 1.00 78.83 414 ALA B C 1
ATOM 6818 O O . ALA B 1 394 ? 40.461 58.700 117.019 1.00 77.55 414 ALA B O 1
ATOM 6820 N N . GLU B 1 395 ? 40.488 60.851 116.299 1.00 74.30 415 GLU B N 1
ATOM 6821 C CA . GLU B 1 395 ? 41.078 60.587 114.989 1.00 72.58 415 GLU B CA 1
ATOM 6822 C C . GLU B 1 395 ? 42.499 60.017 115.105 1.00 78.81 415 GLU B C 1
ATOM 6823 O O . GLU B 1 395 ? 43.313 60.504 115.891 1.00 81.86 415 GLU B O 1
ATOM 6829 N N . VAL B 1 396 ? 42.768 58.969 114.323 1.00 74.32 416 VAL B N 1
ATOM 6830 C CA . VAL B 1 396 ? 44.063 58.308 114.191 1.00 75.50 416 VAL B CA 1
ATOM 6831 C C . VAL B 1 396 ? 45.000 59.275 113.415 1.00 83.25 416 VAL B C 1
ATOM 6832 O O . VAL B 1 396 ? 44.575 59.863 112.418 1.00 81.50 416 VAL B O 1
ATOM 6836 N N . SER B 1 397 ? 46.257 59.444 113.862 1.00 84.05 417 SER B N 1
ATOM 6837 C CA . SER B 1 397 ? 47.156 60.337 113.135 1.00 86.21 417 SER B CA 1
ATOM 6838 C C . SER B 1 397 ? 47.973 59.580 112.055 1.00 91.42 417 SER B C 1
ATOM 6839 O O . SER B 1 397 ? 48.112 60.089 110.941 1.00 92.30 417 SER B O 1
ATOM 6842 N N . VAL B 1 398 ? 48.464 58.365 112.359 1.00 86.61 418 VAL B N 1
ATOM 6843 C CA . VAL B 1 398 ? 49.248 57.575 111.400 1.00 84.92 418 VAL B CA 1
ATOM 6844 C C . VAL B 1 398 ? 48.446 56.355 110.974 1.00 83.49 418 VAL B C 1
ATOM 6845 O O . VAL B 1 398 ? 48.209 55.466 111.786 1.00 82.92 418 VAL B O 1
ATOM 6849 N N . VAL B 1 399 ? 48.062 56.302 109.700 1.00 76.36 419 VAL B N 1
ATOM 6850 C CA . VAL B 1 399 ? 47.300 55.179 109.152 1.00 72.54 419 VAL B CA 1
ATOM 6851 C C . VAL B 1 399 ? 48.262 54.089 108.665 1.00 74.50 419 VAL B C 1
ATOM 6852 O O . VAL B 1 399 ? 48.978 54.293 107.685 1.00 74.30 419 VAL B O 1
ATOM 6856 N N . ASN B 1 400 ? 48.251 52.932 109.347 1.00 69.99 420 ASN B N 1
ATOM 6857 C CA . ASN B 1 400 ? 49.058 51.750 109.020 1.00 70.01 420 ASN B CA 1
ATOM 6858 C C . ASN B 1 400 ? 48.376 50.505 109.579 1.00 74.13 420 ASN B C 1
ATOM 6859 O O . ASN B 1 400 ? 47.297 50.639 110.157 1.00 72.66 420 ASN B O 1
ATOM 6872 N N . GLU B 1 402 ? 49.115 48.677 112.173 1.00 74.29 422 GLU B N 1
ATOM 6873 C CA . GLU B 1 402 ? 49.116 48.789 113.644 1.00 75.17 422 GLU B CA 1
ATOM 6874 C C . GLU B 1 402 ? 47.898 49.594 114.132 1.00 75.19 422 GLU B C 1
ATOM 6875 O O . GLU B 1 402 ? 47.214 49.172 115.070 1.00 73.89 422 GLU B O 1
ATOM 6881 N N . ALA B 1 403 ? 47.623 50.734 113.467 1.00 69.77 423 ALA B N 1
ATOM 6882 C CA . ALA B 1 403 ? 46.492 51.616 113.751 1.00 68.46 42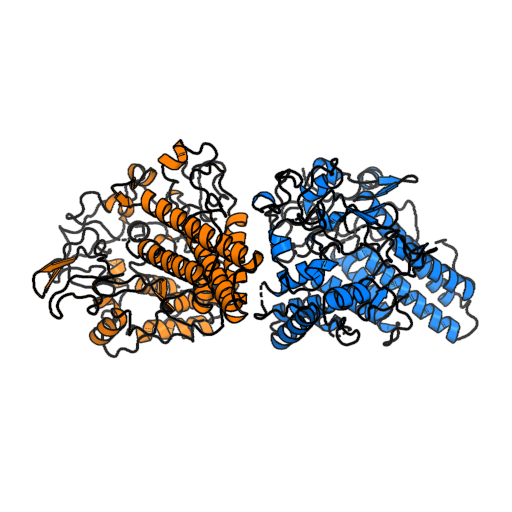3 ALA B CA 1
ATOM 6883 C C . ALA B 1 403 ? 45.154 50.932 113.421 1.00 69.07 423 ALA B C 1
ATOM 6884 O O . ALA B 1 403 ? 44.184 51.133 114.157 1.00 68.96 423 ALA B O 1
ATOM 6886 N N . LEU B 1 404 ? 45.113 50.108 112.341 1.00 61.94 424 LEU B N 1
ATOM 6887 C CA . LEU B 1 404 ? 43.919 49.348 111.954 1.00 59.60 424 LEU B CA 1
ATOM 6888 C C . LEU B 1 404 ? 43.619 48.327 113.033 1.00 64.76 424 LEU B C 1
ATOM 6889 O O . LEU B 1 404 ? 42.479 48.222 113.467 1.00 64.80 424 LEU B O 1
ATOM 6894 N N . GLN B 1 405 ? 44.638 47.559 113.436 1.00 62.70 425 GLN B N 1
ATOM 6895 C CA . GLN B 1 405 ? 44.564 46.541 114.490 1.00 62.39 425 GLN B CA 1
ATOM 6896 C C . GLN B 1 405 ? 44.023 47.141 115.793 1.00 65.25 425 GLN B C 1
ATOM 6897 O O . GLN B 1 405 ? 43.104 46.570 116.374 1.00 64.77 425 GLN B O 1
ATOM 6903 N N . ALA B 1 406 ? 44.525 48.324 116.194 1.00 61.53 426 ALA B N 1
ATOM 6904 C CA . ALA B 1 406 ? 44.094 49.013 117.414 1.00 62.61 426 ALA B CA 1
ATOM 6905 C C . ALA B 1 406 ? 42.646 49.545 117.311 1.00 65.88 426 ALA B C 1
ATOM 6906 O O . ALA B 1 406 ? 41.866 49.322 118.239 1.00 66.61 426 ALA B O 1
ATOM 6908 N N . GLU B 1 407 ? 42.290 50.219 116.188 1.00 60.11 427 GLU B N 1
ATOM 6909 C CA . GLU B 1 407 ? 40.960 50.799 115.945 1.00 58.40 427 GLU B CA 1
ATOM 6910 C C . GLU B 1 407 ? 39.889 49.712 115.792 1.00 61.87 427 GLU B C 1
ATOM 6911 O O . GLU B 1 407 ? 38.771 49.893 116.276 1.00 60.99 427 GLU B O 1
ATOM 6917 N N . ARG B 1 408 ? 40.237 48.586 115.130 1.00 58.52 428 ARG B N 1
ATOM 6918 C CA . ARG B 1 408 ? 39.347 47.434 114.972 1.00 57.16 428 ARG B CA 1
ATOM 6919 C C . ARG B 1 408 ? 38.991 46.855 116.343 1.00 62.82 428 ARG B C 1
ATOM 6920 O O . ARG B 1 408 ? 37.815 46.581 116.593 1.00 63.12 428 ARG B O 1
ATOM 6928 N N . THR B 1 409 ? 40.001 46.703 117.224 1.00 60.08 429 THR B N 1
ATOM 6929 C CA . THR B 1 409 ? 39.874 46.193 118.594 1.00 61.30 429 THR B CA 1
ATOM 6930 C C . THR B 1 409 ? 39.012 47.170 119.416 1.00 65.01 429 THR B C 1
ATOM 6931 O O . THR B 1 409 ? 38.074 46.723 120.073 1.00 65.16 429 THR B O 1
ATOM 6935 N N . ARG B 1 410 ? 39.278 48.485 119.310 1.00 61.75 430 ARG B N 1
ATOM 6936 C CA . ARG B 1 410 ? 38.495 49.558 119.944 1.00 62.40 430 ARG B CA 1
ATOM 6937 C C . ARG B 1 410 ? 36.995 49.495 119.549 1.00 64.04 430 ARG B C 1
ATOM 6938 O O . ARG B 1 410 ? 36.116 49.599 120.409 1.00 64.00 430 ARG B O 1
ATOM 6946 N N . GLU B 1 411 ? 36.715 49.304 118.246 1.00 57.90 431 GLU B N 1
ATOM 6947 C CA . GLU B 1 411 ? 35.367 49.315 117.706 1.00 55.85 431 GLU B CA 1
ATOM 6948 C C . GLU B 1 411 ? 34.584 48.024 117.940 1.00 60.41 431 GLU B C 1
ATOM 6949 O O . GLU B 1 411 ? 33.392 48.112 118.235 1.00 60.45 431 GLU B O 1
ATOM 6955 N N . LEU B 1 412 ? 35.209 46.844 117.768 1.00 56.59 432 LEU B N 1
ATOM 6956 C CA . LEU B 1 412 ? 34.458 45.592 117.810 1.00 54.86 432 LEU B CA 1
ATOM 6957 C C . LEU B 1 412 ? 34.546 44.862 119.150 1.00 60.66 432 LEU B C 1
ATOM 6958 O O . LEU B 1 412 ? 34.129 43.694 119.226 1.00 60.11 432 LEU B O 1
ATOM 6963 N N . ILE B 1 413 ? 34.972 45.569 120.226 1.00 59.03 433 ILE B N 1
ATOM 6964 C CA . ILE B 1 413 ? 35.026 44.992 121.581 1.00 61.23 433 ILE B CA 1
ATOM 6965 C C . ILE B 1 413 ? 33.601 44.517 121.973 1.00 65.58 433 ILE B C 1
ATOM 6966 O O . ILE B 1 413 ? 32.620 45.193 121.644 1.00 64.40 433 ILE B O 1
ATOM 6971 N N . GLY B 1 414 ? 33.517 43.321 122.564 1.00 63.86 434 GLY B N 1
ATOM 6972 C CA . GLY B 1 414 ? 32.268 42.675 122.977 1.00 64.17 434 GLY B CA 1
ATOM 6973 C C . GLY B 1 414 ? 31.554 41.851 121.916 1.00 65.76 434 GLY B C 1
ATOM 6974 O O . GLY B 1 414 ? 30.644 41.080 122.242 1.00 64.35 434 GLY B O 1
ATOM 6975 N N . GLU B 1 415 ? 31.964 42.002 120.636 1.00 61.94 435 GLU B N 1
ATOM 6976 C CA . GLU B 1 415 ? 31.312 41.380 119.477 1.00 60.06 435 GLU B CA 1
ATOM 6977 C C . GLU B 1 415 ? 31.960 40.047 118.998 1.00 66.11 435 GLU B C 1
ATOM 6978 O O . GLU B 1 415 ? 31.484 39.465 118.015 1.00 64.35 435 GLU B O 1
ATOM 6984 N N . GLY B 1 416 ? 32.988 39.565 119.708 1.00 64.73 436 GLY B N 1
ATOM 6985 C CA . GLY B 1 416 ? 33.672 38.307 119.400 1.00 63.58 436 GLY B CA 1
ATOM 6986 C C . GLY B 1 416 ? 34.438 38.317 118.090 1.00 65.98 436 GLY B C 1
ATOM 6987 O O . GLY B 1 416 ? 34.286 37.405 117.265 1.00 64.67 436 GLY B O 1
ATOM 6988 N N . SER B 1 417 ? 35.254 39.368 117.880 1.00 61.54 437 SER B N 1
ATOM 6989 C CA . SER B 1 417 ? 36.081 39.522 116.685 1.00 59.06 437 SER B CA 1
ATOM 6990 C C . SER B 1 417 ? 37.558 39.243 116.974 1.00 62.99 437 SER B C 1
ATOM 6991 O O . SER B 1 417 ? 38.250 38.722 116.104 1.00 61.28 437 SER B O 1
ATOM 6994 N N . ARG B 1 418 ? 38.028 39.604 118.193 1.00 60.55 438 ARG B N 1
ATOM 6995 C CA . ARG B 1 418 ? 39.417 39.561 118.647 1.00 61.30 438 ARG B CA 1
ATOM 6996 C C . ARG B 1 418 ? 40.069 38.181 118.514 1.00 64.69 438 ARG B C 1
ATOM 6997 O O . ARG B 1 418 ? 41.193 38.139 118.013 1.00 65.38 438 ARG B O 1
ATOM 7005 N N . LEU B 1 419 ? 39.395 37.075 118.921 1.00 58.90 439 LEU B N 1
ATOM 7006 C CA . LEU B 1 419 ? 39.986 35.740 118.781 1.00 58.40 439 LEU B CA 1
ATOM 7007 C C . LEU B 1 419 ? 40.359 35.473 117.316 1.00 60.76 439 LEU B C 1
ATOM 7008 O O . LEU B 1 419 ? 41.482 35.039 117.053 1.00 60.80 439 LEU B O 1
ATOM 7013 N N . ARG B 1 420 ? 39.445 35.790 116.379 1.00 55.41 440 ARG B N 1
ATOM 7014 C CA . ARG B 1 420 ? 39.649 35.628 114.942 1.00 54.23 440 ARG B CA 1
ATOM 7015 C C . ARG B 1 420 ? 40.814 36.509 114.464 1.00 61.43 440 ARG B C 1
ATOM 7016 O O . ARG B 1 420 ? 41.708 36.011 113.787 1.00 62.73 440 ARG B O 1
ATOM 7024 N N . ASP B 1 421 ? 40.825 37.785 114.880 1.00 58.16 441 ASP B N 1
ATOM 7025 C CA . ASP B 1 421 ? 41.815 38.796 114.526 1.00 58.12 441 ASP B CA 1
ATOM 7026 C C . ASP B 1 421 ? 43.229 38.413 114.993 1.00 64.52 441 ASP B C 1
ATOM 7027 O O . ASP B 1 421 ? 44.173 38.556 114.216 1.00 64.35 441 ASP B O 1
ATOM 7040 N N . VAL B 1 423 ? 44.469 35.414 115.336 1.00 61.99 443 VAL B N 1
ATOM 7041 C CA . VAL B 1 423 ? 44.883 34.310 114.469 1.00 60.38 443 VAL B CA 1
ATOM 7042 C C . VAL B 1 423 ? 45.282 34.851 113.081 1.00 64.64 443 VAL B C 1
ATOM 7043 O O . VAL B 1 423 ? 46.327 34.456 112.561 1.00 65.81 443 VAL B O 1
ATOM 7047 N N . ARG B 1 424 ? 44.491 35.775 112.510 1.00 59.21 444 ARG B N 1
ATOM 7048 C CA . ARG B 1 424 ? 44.810 36.346 111.203 1.00 57.93 444 ARG B CA 1
ATOM 7049 C C . ARG B 1 424 ? 46.053 37.240 111.295 1.00 62.05 444 ARG B C 1
ATOM 7050 O O . ARG B 1 424 ? 46.793 37.343 110.319 1.00 61.11 444 ARG B O 1
ATOM 7058 N N . TRP B 1 425 ? 46.306 37.842 112.468 1.00 60.19 445 TRP B N 1
ATOM 7059 C CA . TRP B 1 425 ? 47.427 38.769 112.632 1.00 62.09 445 TRP B CA 1
ATOM 7060 C C . TRP B 1 425 ? 48.661 38.148 113.297 1.00 69.97 445 TRP B C 1
ATOM 7061 O O . TRP B 1 425 ? 49.604 38.888 113.608 1.00 71.11 445 TRP B O 1
ATOM 7072 N N . SER B 1 426 ? 48.678 36.798 113.482 1.00 67.73 446 SER B N 1
ATOM 7073 C CA . SER B 1 426 ? 49.769 36.035 114.117 1.00 69.63 446 SER B CA 1
ATOM 7074 C C . SER B 1 426 ? 50.124 36.613 115.500 1.00 73.55 446 SER B C 1
ATOM 7075 O O . SER B 1 426 ? 51.294 36.858 115.801 1.00 76.50 446 SER B O 1
ATOM 7078 N N . ILE B 1 427 ? 49.105 36.824 116.333 1.00 67.83 447 ILE B N 1
ATOM 7079 C CA . ILE B 1 427 ? 49.272 37.358 117.678 1.00 69.86 447 ILE B CA 1
ATOM 7080 C C . ILE B 1 427 ? 49.044 36.217 118.675 1.00 74.63 447 ILE B C 1
ATOM 7081 O O . ILE B 1 427 ? 47.911 35.722 118.753 1.00 72.94 447 ILE B O 1
ATOM 7086 N N . PRO B 1 428 ? 50.095 35.765 119.417 1.00 72.51 448 PRO B N 1
ATOM 7087 C CA . PRO B 1 428 ? 49.866 34.725 120.439 1.00 73.32 448 PRO B CA 1
ATOM 7088 C C . PRO B 1 428 ? 49.184 35.325 121.678 1.00 77.91 448 PRO B C 1
ATOM 7089 O O . PRO B 1 428 ? 49.169 36.554 121.847 1.00 76.82 448 PRO B O 1
ATOM 7093 N N . ASN B 1 429 ? 48.642 34.468 122.560 1.00 75.94 449 ASN B N 1
ATOM 7094 C CA . ASN B 1 429 ? 47.992 34.959 123.774 1.00 77.05 449 ASN B CA 1
ATOM 7095 C C . ASN B 1 429 ? 49.042 35.244 124.859 1.00 85.32 449 ASN B C 1
ATOM 7096 O O . ASN B 1 429 ? 49.572 34.316 125.477 1.00 87.77 449 ASN B O 1
ATOM 7101 N N . ASN B 1 430 ? 49.329 36.546 125.088 1.00 82.88 450 ASN B N 1
ATOM 7102 C CA . ASN B 1 430 ? 50.332 37.030 126.041 1.00 86.22 450 ASN B CA 1
ATOM 7103 C C . ASN B 1 430 ? 49.717 37.427 127.394 1.00 92.93 450 ASN B C 1
ATOM 7104 O O . ASN B 1 430 ? 50.368 38.113 128.183 1.00 95.54 450 ASN B O 1
ATOM 7109 N N . HIS B 1 431 ? 48.508 36.901 127.690 1.00 88.53 451 HIS B N 1
ATOM 7110 C CA . HIS B 1 431 ? 47.707 37.031 128.921 1.00 90.18 451 HIS B CA 1
ATOM 7111 C C . HIS B 1 431 ? 48.561 37.117 130.198 1.00 97.58 451 HIS B C 1
ATOM 7112 O O . HIS B 1 431 ? 48.358 38.036 130.994 1.00 100.10 451 HIS B O 1
ATOM 7119 N N . ASP B 1 432 ? 49.494 36.154 130.398 1.00 94.24 452 ASP B N 1
ATOM 7120 C CA . ASP B 1 432 ? 50.336 36.058 131.599 1.00 97.28 452 ASP B CA 1
ATOM 7121 C C . ASP B 1 432 ? 51.220 37.283 131.836 1.00 102.73 452 ASP B C 1
ATOM 7122 O O . ASP B 1 432 ? 51.605 37.514 132.982 1.00 107.50 452 ASP B O 1
ATOM 7127 N N . ALA B 1 433 ? 51.550 38.048 130.783 1.00 95.80 453 ALA B N 1
ATOM 7128 C CA . ALA B 1 433 ? 52.415 39.223 130.870 1.00 97.57 453 ALA B CA 1
ATOM 7129 C C . ALA B 1 433 ? 51.652 40.531 131.060 1.00 102.22 453 ALA B C 1
ATOM 7130 O O . ALA B 1 433 ? 52.264 41.532 131.427 1.00 104.85 453 ALA B O 1
ATOM 7132 N N . PHE B 1 434 ? 50.344 40.542 130.789 1.00 97.08 454 PHE B N 1
ATOM 7133 C CA . PHE B 1 434 ? 49.540 41.761 130.846 1.00 96.90 454 PHE B CA 1
ATOM 7134 C C . PHE B 1 434 ? 49.225 42.220 132.255 1.00 106.28 454 PHE B C 1
ATOM 7135 O O . PHE B 1 434 ? 48.878 41.414 133.120 1.00 106.73 454 PHE B O 1
ATOM 7143 N N . GLU B 1 435 ? 49.310 43.546 132.450 1.00 106.25 455 GLU B N 1
ATOM 7144 C CA . GLU B 1 435 ? 49.025 44.262 133.688 1.00 110.47 455 GLU B CA 1
ATOM 7145 C C . GLU B 1 435 ? 47.506 44.414 133.819 1.00 114.53 455 GLU B C 1
ATOM 7146 O O . GLU B 1 435 ? 46.831 44.816 132.860 1.00 111.47 455 GLU B O 1
ATOM 7152 N N . THR B 1 436 ? 46.975 44.045 134.986 1.00 114.13 456 THR B N 1
ATOM 7153 C CA . THR B 1 436 ? 45.551 44.177 135.282 1.00 113.05 456 THR B CA 1
ATOM 7154 C C . THR B 1 436 ? 45.303 45.636 135.701 1.00 116.93 456 THR B C 1
ATOM 7155 O O . THR B 1 436 ? 46.246 46.305 136.123 1.00 119.41 456 THR B O 1
ATOM 7159 N N . GLN B 1 437 ? 44.056 46.124 135.585 1.00 110.83 457 GLN B N 1
ATOM 7160 C CA . GLN B 1 437 ? 43.702 47.495 135.968 1.00 111.29 457 GLN B CA 1
ATOM 7161 C C . GLN B 1 437 ? 44.112 47.766 137.432 1.00 119.42 457 GLN B C 1
ATOM 7162 O O . GLN B 1 437 ? 43.681 47.028 138.322 1.00 120.48 457 GLN B O 1
ATOM 7168 N N . PRO B 1 438 ? 44.993 48.769 137.681 1.00 117.50 458 PRO B N 1
ATOM 7169 C CA . PRO B 1 438 ? 45.489 49.008 139.058 1.00 121.89 458 PRO B CA 1
ATOM 7170 C C . PRO B 1 438 ? 44.422 49.306 140.133 1.00 127.29 458 PRO B C 1
ATOM 7171 O O . PRO B 1 438 ? 44.604 48.902 141.281 1.00 131.61 458 PRO B O 1
ATOM 7175 N N . GLY B 1 439 ? 43.337 49.987 139.768 1.00 120.41 459 GLY B N 1
ATOM 7176 C CA . GLY B 1 439 ? 42.248 50.304 140.688 1.00 121.59 459 GLY B CA 1
ATOM 7177 C C . GLY B 1 439 ? 41.354 49.120 141.008 1.00 124.58 459 GLY B C 1
ATOM 7178 O O . GLY B 1 439 ? 40.463 49.235 141.853 1.00 126.90 459 GLY B O 1
ATOM 7179 N N . LEU B 1 440 ? 41.584 47.969 140.331 1.00 118.35 460 LEU B N 1
ATOM 7180 C CA . LEU B 1 440 ? 40.808 46.736 140.496 1.00 116.57 460 LEU B CA 1
ATOM 7181 C C . LEU B 1 440 ? 41.597 45.641 141.250 1.00 122.78 460 LEU B C 1
ATOM 7182 O O . LEU B 1 440 ? 41.233 44.460 141.192 1.00 120.79 460 LEU B O 1
ATOM 7187 N N . GLU B 1 441 ? 42.643 46.055 141.999 1.00 123.94 461 GLU B N 1
ATOM 7188 C CA . GLU B 1 441 ? 43.471 45.177 142.824 1.00 127.38 461 GLU B CA 1
ATOM 7189 C C . GLU B 1 441 ? 42.601 44.557 143.908 1.00 133.23 461 GLU B C 1
ATOM 7190 O O . GLU B 1 441 ? 41.872 45.273 144.597 1.00 133.62 461 GLU B O 1
ATOM 7196 N N . GLY B 1 442 ? 42.632 43.234 143.986 1.00 129.88 462 GLY B N 1
ATOM 7197 C CA . GLY B 1 442 ? 41.813 42.477 144.922 1.00 131.86 462 GLY B CA 1
ATOM 7198 C C . GLY B 1 442 ? 40.481 42.032 144.350 1.00 131.95 462 GLY B C 1
ATOM 7199 O O . GLY B 1 442 ? 39.779 41.245 144.987 1.00 134.43 462 GLY B O 1
ATOM 7200 N N . PHE B 1 443 ? 40.106 42.553 143.168 1.00 121.43 463 PHE B N 1
ATOM 7201 C CA . PHE B 1 443 ? 38.860 42.203 142.493 1.00 117.32 463 PHE B CA 1
ATOM 7202 C C . PHE B 1 443 ? 39.207 41.430 141.228 1.00 116.76 463 PHE B C 1
ATOM 7203 O O . PHE B 1 443 ? 38.727 40.311 141.036 1.00 113.96 463 PHE B O 1
ATOM 7211 N N . ALA B 1 444 ? 40.080 42.024 140.390 1.00 111.23 464 ALA B N 1
ATOM 7212 C CA . ALA B 1 444 ? 40.612 41.417 139.185 1.00 107.27 464 ALA B CA 1
ATOM 7213 C C . ALA B 1 444 ? 41.570 40.284 139.568 1.00 113.43 464 ALA B C 1
ATOM 7214 O O . ALA B 1 444 ? 42.352 40.428 140.519 1.00 116.80 464 ALA B O 1
ATOM 7216 N N . ASN B 1 445 ? 41.452 39.127 138.887 1.00 108.00 465 ASN B N 1
ATOM 7217 C CA . ASN B 1 445 ? 42.294 37.964 139.155 1.00 109.41 465 ASN B CA 1
ATOM 7218 C C . ASN B 1 445 ? 43.571 38.035 138.346 1.00 114.15 465 ASN B C 1
ATOM 7219 O O . ASN B 1 445 ? 43.562 38.501 137.211 1.00 111.46 465 ASN B O 1
ATOM 7224 N N . THR B 1 446 ? 44.667 37.569 138.932 1.00 115.67 466 THR B N 1
ATOM 7225 C CA . THR B 1 446 ? 45.978 37.531 138.282 1.00 115.67 466 THR B CA 1
ATOM 7226 C C . THR B 1 446 ? 46.290 36.043 137.963 1.00 118.24 466 THR B C 1
ATOM 7227 O O . THR B 1 446 ? 47.425 35.577 138.116 1.00 120.24 466 THR B O 1
ATOM 7231 N N . THR B 1 447 ? 45.251 35.295 137.529 1.00 110.61 467 THR B N 1
ATOM 7232 C CA . THR B 1 447 ? 45.347 33.866 137.206 1.00 109.47 467 THR B CA 1
ATOM 7233 C C . THR B 1 447 ? 46.071 33.629 135.881 1.00 111.18 467 THR B C 1
ATOM 7234 O O . THR B 1 447 ? 45.601 34.108 134.848 1.00 107.48 467 THR B O 1
ATOM 7238 N N . PRO B 1 448 ? 47.142 32.802 135.864 1.00 109.07 468 PRO B N 1
ATOM 7239 C CA . PRO B 1 448 ? 47.805 32.502 134.582 1.00 106.04 468 PRO B CA 1
ATOM 7240 C C . PRO B 1 448 ? 47.008 31.507 133.740 1.00 106.52 468 PRO B C 1
ATOM 7241 O O . PRO B 1 448 ? 46.193 30.757 134.288 1.00 107.68 468 PRO B O 1
ATOM 7245 N N . LEU B 1 449 ? 47.273 31.471 132.421 1.00 98.42 469 LEU B N 1
ATOM 7246 C CA . LEU B 1 449 ? 46.656 30.515 131.501 1.00 94.48 469 LEU B CA 1
ATOM 7247 C C . LEU B 1 449 ? 46.944 29.089 131.959 1.00 101.66 469 LEU B C 1
ATOM 7248 O O . LEU B 1 449 ? 48.072 28.790 132.386 1.00 103.45 469 LEU B O 1
ATOM 7253 N N . LYS B 1 450 ? 45.914 28.222 131.897 1.00 97.87 470 LYS B N 1
ATOM 7254 C CA . LYS B 1 450 ? 46.003 26.808 132.251 1.00 99.53 470 LYS B CA 1
ATOM 7255 C C . LYS B 1 450 ? 46.809 26.089 131.158 1.00 103.01 470 LYS B C 1
ATOM 7256 O O . LYS B 1 450 ? 47.574 25.171 131.456 1.00 105.08 470 LYS B O 1
ATOM 7262 N N . ALA B 1 451 ? 46.676 26.565 129.912 1.00 96.87 471 ALA B N 1
ATOM 7263 C CA . ALA B 1 451 ? 47.431 26.140 128.737 1.00 94.96 471 ALA B CA 1
ATOM 7264 C C . ALA B 1 451 ? 47.805 27.372 127.922 1.00 97.11 471 ALA B C 1
ATOM 7265 O O . ALA B 1 451 ? 46.957 28.241 127.682 1.00 94.50 471 ALA B O 1
ATOM 7267 N N . GLN B 1 452 ? 49.073 27.457 127.502 1.00 94.17 472 GLN B N 1
ATOM 7268 C CA . GLN B 1 452 ? 49.526 28.562 126.655 1.00 92.03 472 GLN B CA 1
ATOM 7269 C C . GLN B 1 452 ? 48.870 28.454 125.288 1.00 91.82 472 GLN B C 1
ATOM 7270 O O . GLN B 1 452 ? 48.541 27.344 124.849 1.00 90.89 472 GLN B O 1
ATOM 7276 N N . ALA B 1 453 ? 48.657 29.599 124.619 1.00 85.23 473 ALA B N 1
ATOM 7277 C CA . ALA B 1 453 ? 48.046 29.626 123.292 1.00 79.83 473 ALA B CA 1
ATOM 7278 C C . ALA B 1 453 ? 49.004 30.297 122.284 1.00 81.25 473 ALA B C 1
ATOM 7279 O O . ALA B 1 453 ? 48.797 31.458 121.923 1.00 79.53 473 ALA B O 1
ATOM 7281 N N . PRO B 1 454 ? 50.081 29.606 121.825 1.00 78.59 474 PRO B N 1
ATOM 7282 C CA . PRO B 1 454 ? 50.994 30.250 120.857 1.00 78.17 474 PRO B CA 1
ATOM 7283 C C . PRO B 1 454 ? 50.381 30.330 119.464 1.00 80.55 474 PRO B C 1
ATOM 7284 O O . PRO B 1 454 ? 49.341 29.713 119.226 1.00 79.89 474 PRO B O 1
ATOM 7288 N N . VAL B 1 455 ? 51.031 31.061 118.534 1.00 75.47 475 VAL B N 1
ATOM 7289 C CA . VAL B 1 455 ? 50.586 31.165 117.143 1.00 71.43 475 VAL B CA 1
ATOM 7290 C C . VAL B 1 455 ? 50.424 29.727 116.577 1.00 73.46 475 VAL B C 1
ATOM 7291 O O . VAL B 1 455 ? 51.322 28.897 116.722 1.00 74.34 475 VAL B O 1
ATOM 7295 N N . GLY B 1 456 ? 49.245 29.451 116.023 1.00 67.19 476 GLY B N 1
ATOM 7296 C CA . GLY B 1 456 ? 48.914 28.167 115.417 1.00 65.31 476 GLY B CA 1
ATOM 7297 C C . GLY B 1 456 ? 48.409 27.097 116.365 1.00 68.87 476 GLY B C 1
ATOM 7298 O O . GLY B 1 456 ? 48.198 25.961 115.931 1.00 68.15 476 GLY B O 1
ATOM 7299 N N . PHE B 1 457 ? 48.216 27.427 117.661 1.00 65.88 477 PHE B N 1
ATOM 7300 C CA . PHE B 1 457 ? 47.721 26.446 118.632 1.00 66.20 477 PHE B CA 1
ATOM 7301 C C . PHE B 1 457 ? 46.321 25.991 118.234 1.00 67.15 477 PHE B C 1
ATOM 7302 O O . PHE B 1 457 ? 45.505 26.819 117.849 1.00 65.25 477 PHE B O 1
ATOM 7310 N N . TYR B 1 458 ? 46.065 24.681 118.280 1.00 63.14 478 TYR B N 1
ATOM 7311 C CA . TYR B 1 458 ? 44.797 24.097 117.852 1.00 60.22 478 TYR B CA 1
ATOM 7312 C C . TYR B 1 458 ? 43.561 24.629 118.604 1.00 64.26 478 TYR B C 1
ATOM 7313 O O . TYR B 1 458 ? 42.506 24.737 117.986 1.00 62.26 478 TYR B O 1
ATOM 7322 N N . ALA B 1 459 ? 43.674 24.936 119.919 1.00 63.85 479 ALA B N 1
ATOM 7323 C CA . ALA B 1 459 ? 42.523 25.292 120.754 1.00 64.52 479 ALA B CA 1
ATOM 7324 C C . ALA B 1 459 ? 41.887 26.638 120.415 1.00 69.40 479 ALA B C 1
ATOM 7325 O O . ALA B 1 459 ? 40.838 26.958 120.984 1.00 70.21 479 ALA B O 1
ATOM 7327 N N . TYR B 1 460 ? 42.451 27.380 119.423 1.00 64.87 480 TYR B N 1
ATOM 7328 C CA . TYR B 1 460 ? 41.843 28.593 118.873 1.00 62.78 480 TYR B CA 1
ATOM 7329 C C . TYR B 1 460 ? 40.546 28.191 118.150 1.00 64.56 480 TYR B C 1
ATOM 7330 O O . TYR B 1 460 ? 39.654 29.008 117.998 1.00 63.56 480 TYR B O 1
ATOM 7339 N N . THR B 1 461 ? 40.464 26.918 117.721 1.00 60.48 481 THR B N 1
ATOM 7340 C CA . THR B 1 461 ? 39.322 26.262 117.098 1.00 59.12 481 THR B CA 1
ATOM 7341 C C . THR B 1 461 ? 38.709 25.352 118.162 1.00 65.10 481 THR B C 1
ATOM 7342 O O . THR B 1 461 ? 39.439 24.740 118.952 1.00 68.60 481 THR B O 1
ATOM 7346 N N . TRP B 1 462 ? 37.374 25.319 118.230 1.00 59.74 482 TRP B N 1
ATOM 7347 C CA . TRP B 1 462 ? 36.665 24.501 119.207 1.00 60.97 482 TRP B CA 1
ATOM 7348 C C . TRP B 1 462 ? 36.540 23.055 118.729 1.00 63.50 482 TRP B C 1
ATOM 7349 O O . TRP B 1 462 ? 36.630 22.768 117.530 1.00 60.56 482 TRP B O 1
ATOM 7360 N N . GLU B 1 463 ? 36.376 22.144 119.689 1.00 61.91 483 GLU B N 1
ATOM 7361 C CA . GLU B 1 463 ? 36.145 20.747 119.412 1.00 61.48 483 GLU B CA 1
ATOM 7362 C C . GLU B 1 463 ? 34.646 20.562 119.196 1.00 64.85 483 GLU B C 1
ATOM 7363 O O . GLU B 1 463 ? 33.851 21.287 119.796 1.00 66.62 483 GLU B O 1
ATOM 7369 N N . PHE B 1 464 ? 34.262 19.604 118.335 1.00 59.18 484 PHE B N 1
ATOM 7370 C CA . PHE B 1 464 ? 32.862 19.264 118.059 1.00 58.09 484 PHE B CA 1
ATOM 7371 C C . PHE B 1 464 ? 32.210 18.775 119.347 1.00 66.82 484 PHE B C 1
ATOM 7372 O O . PHE B 1 464 ? 32.902 18.111 120.116 1.00 68.98 484 PHE B O 1
ATOM 7380 N N . PRO B 1 465 ? 30.935 19.109 119.666 1.00 64.43 485 PRO B N 1
ATOM 7381 C CA . PRO B 1 465 ? 30.357 18.639 120.941 1.00 67.51 485 PRO B CA 1
ATOM 7382 C C . PRO B 1 465 ? 30.471 17.120 121.127 1.00 73.20 485 PRO B C 1
ATOM 7383 O O . PRO B 1 465 ? 30.454 16.370 120.144 1.00 72.28 485 PRO B O 1
ATOM 7387 N N . GLN B 1 466 ? 30.656 16.685 122.386 1.00 72.37 486 GLN B N 1
ATOM 7388 C CA . GLN B 1 466 ? 30.858 15.282 122.771 1.00 74.31 486 GLN B CA 1
ATOM 7389 C C . GLN B 1 466 ? 29.700 14.343 122.328 1.00 78.19 486 GLN B C 1
ATOM 7390 O O . GLN B 1 466 ? 29.972 13.256 121.813 1.00 76.70 486 GLN B O 1
ATOM 7396 N N . ARG B 1 467 ? 28.433 14.749 122.521 1.00 76.69 487 ARG B N 1
ATOM 7397 C CA . ARG B 1 467 ? 27.278 13.927 122.136 1.00 77.86 487 ARG B CA 1
ATOM 7398 C C . ARG B 1 467 ? 27.349 13.605 120.636 1.00 80.18 487 ARG B C 1
ATOM 7399 O O . ARG B 1 467 ? 27.223 12.441 120.255 1.00 80.72 487 ARG B O 1
ATOM 7407 N N . ASP B 1 468 ? 27.610 14.629 119.807 1.00 74.46 488 ASP B N 1
ATOM 7408 C CA . ASP B 1 468 ? 27.699 14.496 118.355 1.00 71.94 488 ASP B CA 1
ATOM 7409 C C . ASP B 1 468 ? 28.818 13.546 117.953 1.00 74.60 488 ASP B C 1
ATOM 7410 O O . ASP B 1 468 ? 28.614 12.732 117.059 1.00 73.09 488 ASP B O 1
ATOM 7415 N N . ARG B 1 469 ? 29.978 13.630 118.630 1.00 71.78 489 ARG B N 1
ATOM 7416 C CA . ARG B 1 469 ? 31.127 12.773 118.368 1.00 72.02 489 ARG B CA 1
ATOM 7417 C C . ARG B 1 469 ? 30.809 11.323 118.748 1.00 80.05 489 ARG B C 1
ATOM 7418 O O . ARG B 1 469 ? 31.265 10.413 118.060 1.00 80.08 489 ARG B O 1
ATOM 7426 N N . GLN B 1 470 ? 29.991 11.114 119.808 1.00 79.39 490 GLN B N 1
ATOM 7427 C CA . GLN B 1 470 ? 29.579 9.794 120.306 1.00 81.40 490 GLN B CA 1
ATOM 7428 C C . GLN B 1 470 ? 28.525 9.121 119.428 1.00 84.81 490 GLN B C 1
ATOM 7429 O O . GLN B 1 470 ? 28.552 7.895 119.309 1.00 86.07 490 GLN B O 1
ATOM 7435 N N . THR B 1 471 ? 27.575 9.896 118.855 1.00 78.88 491 THR B N 1
ATOM 7436 C CA . THR B 1 471 ? 26.480 9.346 118.037 1.00 78.22 491 THR B CA 1
ATOM 7437 C C . THR B 1 471 ? 26.810 9.300 116.531 1.00 79.72 491 THR B C 1
ATOM 7438 O O . THR B 1 471 ? 26.117 8.610 115.786 1.00 79.70 491 THR B O 1
ATOM 7442 N N . ASN B 1 472 ? 27.846 10.030 116.081 1.00 73.96 492 ASN B N 1
ATOM 7443 C CA . ASN B 1 472 ? 28.263 10.046 114.677 1.00 70.85 492 ASN B CA 1
ATOM 7444 C C . ASN B 1 472 ? 29.703 9.523 114.547 1.00 73.90 492 ASN B C 1
ATOM 7445 O O . ASN B 1 472 ? 30.661 10.288 114.721 1.00 72.81 492 ASN B O 1
ATOM 7450 N N . PRO B 1 473 ? 29.869 8.214 114.230 1.00 70.69 493 PRO B N 1
ATOM 7451 C CA . PRO B 1 473 ? 31.232 7.648 114.120 1.00 70.83 493 PRO B CA 1
ATOM 7452 C C . PRO B 1 473 ? 32.012 8.147 112.901 1.00 72.88 493 PRO B C 1
ATOM 7453 O O . PRO B 1 473 ? 33.224 7.953 112.841 1.00 72.08 493 PRO B O 1
ATOM 7457 N N . GLN B 1 474 ? 31.324 8.790 111.945 1.00 68.29 494 GLN B N 1
ATOM 7458 C CA . GLN B 1 474 ? 31.930 9.318 110.728 1.00 66.51 494 GLN B CA 1
ATOM 7459 C C . GLN B 1 474 ? 32.518 10.713 110.969 1.00 69.30 494 GLN B C 1
ATOM 7460 O O . GLN B 1 474 ? 33.273 11.202 110.129 1.00 67.64 494 GLN B O 1
ATOM 7466 N N . LEU B 1 475 ? 32.169 11.352 112.105 1.00 66.00 495 LEU B N 1
ATOM 7467 C CA . LEU B 1 475 ? 32.652 12.684 112.458 1.00 64.66 495 LEU B CA 1
ATOM 7468 C C . LEU B 1 475 ? 34.086 12.623 112.999 1.00 67.67 495 LEU B C 1
ATOM 7469 O O . LEU B 1 475 ? 34.318 12.048 114.064 1.00 68.52 495 LEU B O 1
ATOM 7474 N N . ILE B 1 476 ? 35.039 13.244 112.268 1.00 62.11 496 ILE B N 1
ATOM 7475 C CA . ILE B 1 476 ? 36.451 13.311 112.678 1.00 61.54 496 ILE B CA 1
ATOM 7476 C C . ILE B 1 476 ? 36.611 14.535 113.611 1.00 64.95 496 ILE B C 1
ATOM 7477 O O . ILE B 1 476 ? 36.244 15.660 113.234 1.00 62.86 496 ILE B O 1
ATOM 7482 N N . LYS B 1 477 ? 37.134 14.290 114.843 1.00 61.76 497 LYS B N 1
ATOM 7483 C CA . LYS B 1 477 ? 37.369 15.319 115.858 1.00 60.82 497 LYS B CA 1
ATOM 7484 C C . LYS B 1 477 ? 38.540 16.231 115.439 1.00 62.82 497 LYS B C 1
ATOM 7485 O O . LYS B 1 477 ? 39.354 15.852 114.594 1.00 61.49 497 LYS B O 1
ATOM 7491 N N . ASN B 1 478 ? 38.614 17.428 116.036 1.00 59.29 498 ASN B N 1
ATOM 7492 C CA . ASN B 1 478 ? 39.620 18.443 115.725 1.00 58.20 498 ASN B CA 1
ATOM 7493 C C . ASN B 1 478 ? 40.892 18.348 116.584 1.00 65.21 498 ASN B C 1
ATOM 7494 O O . ASN B 1 478 ? 42.001 18.497 116.062 1.00 64.81 498 ASN B O 1
ATOM 7499 N N . TRP B 1 479 ? 40.726 18.131 117.894 1.00 64.53 499 TRP B N 1
ATOM 7500 C CA . TRP B 1 479 ? 41.805 18.204 118.867 1.00 67.43 499 TRP B CA 1
ATOM 7501 C C . TRP B 1 479 ? 42.664 16.950 118.977 1.00 75.13 499 TRP B C 1
ATOM 7502 O O . TRP B 1 479 ? 42.132 15.838 119.046 1.00 75.52 499 TRP B O 1
ATOM 7513 N N . PRO B 1 480 ? 44.011 17.122 119.038 1.00 73.63 500 PRO B N 1
ATOM 7514 C CA . PRO B 1 480 ? 44.889 15.952 119.205 1.00 76.07 500 PRO B CA 1
ATOM 7515 C C . PRO B 1 480 ? 44.983 15.550 120.681 1.00 85.69 500 PRO B C 1
ATOM 7516 O O . PRO B 1 480 ? 44.292 16.141 121.521 1.00 85.46 500 PRO B O 1
ATOM 7520 N N . ILE B 1 481 ? 45.869 14.560 120.993 1.00 87.11 501 ILE B N 1
ATOM 7521 C CA . ILE B 1 481 ? 46.199 13.995 122.320 1.00 93.81 501 ILE B CA 1
ATOM 7522 C C . ILE B 1 481 ? 45.082 13.008 122.726 1.00 113.11 501 ILE B C 1
ATOM 7523 O O . ILE B 1 481 ? 45.330 11.784 122.655 1.00 115.71 501 ILE B O 1
#

Secondary structure (DSSP, 8-state):
--SSPP-SHHHHHHHHHHHHHHHHTTS----HHHHHT---EEBTT--SSSHHHHTT-HHHHTT--EESSS-EEHHHHHHHHHHHHHHHHHHHHHHHHHHHHTT--SSHHHHHHHHHHHHHHHHHHHHHHHH---SS--TT--S-STT-TTB------S--TT---PPPBHHHHHHHHHHHHHHHHTTS-SS-S-TTS--HHHHHHHHHHHHHHHT-HHHHHHHH--TTTSPPP--SSHHHHHHHHT-TTT-TTEEEE---BTTTB-EE--TTT-EEEETTEEEE--SEE--HHHHHTS-TT-GGGGTTEEEEETTTTEEEE-TTS--GGG-SBTTB---EE--EEEEHHHHHHHHHHHHHHTT-HHHHHHHHHHHHHHTT---SS---HHHHHHHHHHTTSS-TTT--TT-----GGGPPPPGGGBTTB--PPPSS---TT-GGGSPPPPHHHHHH-TT---S---/--SSPP-SHHHHHHHHHHHHHHHHTTS----HHHHHT---EEBTT--SSSHHHHTT-HHHHTT-SEESSS-EEHHHHHHHHHHHHHHHHHHHHHHHHHHHHTT--SSHHHHHHHHHHHHHHHHHHHHHHHH---SS--TT--S-STT-TTB------S--TT---PPPBHHHHHHHHHHHHHHHHTTS-SS-S-TTS--HHHHHHHHHHHHHHHT-HHHHHHHH--TTTSPPP--SSHHHHHHHHT-TTT-TTEEEE---BTTTB-EE--TTT-EEEETTEEEE--SEE--HHHHTTS-TT-GGGTTTEEEEETTTTEEEE-TTS--GGG-SBTTB---EE--EEEEHHHHHHHHHHHHHHTT-HHHHHHHHHHHHHHTT---SS---HHHHHHHHHHTTSS-TTT--TT-----GGGPPPPGGGBTTB--PPPSS---TT-GGGSPPPPHHHHHH-TT---S---

Radius of gyration: 32.34 Å; Cα contacts (8 Å, |Δi|>4): 1808; chains: 2; bounding box: 65×67×109 Å

Sequence (932 aa):
DFQQPYTSFVQTKQNRDGLYALLRNTENPRHFYQELQSDYCTTITDGNSLAPFVNWDLGILNDHGRADEDEVSGIAGYYFVYNRLNQQANAFVNNTEAALQNQVYKNSTEIANAKSFLAEGKVLQALAIWRLDRFSFHESVTEVNSGAKDLGVILLKEYNPGYIGPRATKAQCYDYILSRLSEAIEVLPENRESVLYVSRDYAYALRARIYLALGEYGKAAADAKVVDKYPLIGAADASEFENIYRSDANNPEIIFRGFASATLGSFTATTLNGAAPAGKDIKYNPSAVPFQWVVDLYENEDFRKSVYIAKVVKKDKGYLVNKFLEDKAYRDVQDKPNLKVGARYFSVAEVYLILVESALQTGDTPTAEKYLKALSKARGAEVSVVNEALQAERTRELIGEGSRLRDVRWSIPNNHDAFETQPGLEGFANTTPLKAQAPVGFYAYTWEFPQRDRQTNPQLIKNWPIDFQQPYTSFVQTKQNRDGLYALLRNTENPRHFYQELQSDYCTTITDGNSLAPFVNWDLGILNDHGRADEDEVSGIAGYYFVYNRLNQQANAFVNNTEAALQNQVYKNSTEIANAKSFLAEGKVLQALAIWRLDRFSFHESVTEVNSGAKDLGVILLKEYNPGYIGPRATKAQCYDYILSRLSEAIEVLPENRESVLYVSRDYAYALRARIYLALGEYGKAAADAKVVDKYPLIGAADASEFENIYRSDANNPEIIFRGFASATLGSFTATTLNGAAPAGKDIKYNPSAVPFQWVVDLYENEDFRKSVYIAKVVKKDKGYLVNKFLEDKAYRDVQDKPNLKVGARYFSVAEVYLILVESALQTGDTPTAEKYLKALSKARGAEVSVVNEALQAERTRELIGEGSRLRDVRWSIPNNHDAFETQPGLEGFANTTPLKAQAPVGFYAYTWEFPQRDRQTNPQLIKNWPI

InterPro domains:
  IPR011990 Tetratricopeptide-like helical domain superfamily [SSF48452] (18-498)
  IPR012944 RagB/SusD domain [PF07980] (347-498)
  IPR033985 SusD-like, N-terminal [PF14322] (134-244)

Solvent-accessible surface area: 37300 Å² total

Foldseek 3Di:
DDQAADQELVSLVVLLVVLLQLCQVQLFLLLLLLLLLFLWFFWPPDPVPSCCSNQVVPVQLQFDDDDDPVDQDDPQNNLNSLVVSLLSLLSSLVRLVVCLVVVSYDDPVSSLVSVLSSLLSLLSNLVSQLSLLFAAADQQADDKFPPRNFFGAPDDNHNDPPDFDETHGNCVSVVSSVVSLVSSLVRFDPDDPDLATDGNLVSLQVVLVVCLLNVVLVSSLVSLVNLVVFDAQADPALVSVQLQLQAPPRGRFFNHFHDDALVPQKDASCQFFCWDWDFLDIDTDYRTADFVVLLVLDDPQFSLNPAQWRCCHVHRLGIIGRPQQHNCRNDPDNRTGPSIGHNGNGGSLSSLLSNLVSCLVVVVVVSNQVSQQNSCVSRRHGDDDRHVSSLSSCSSPCNSNSCNLSVLVVQDWNPSQVTHGRPSCVNTGDNDHRPDGGHSNHQVSHGWNHPVSVVSHVSYDTIHDD/DDQAADQELVSLVVLLVVLLQLCQVQLFLLLLLLLLLFLWFFWPLDPCPSCCSNQVVVVQLQFDDDDDPVDQDDPNNNLVSLVVSLLSLLSSLVSLVVNLVVVSYDDPVSNLVSVLSSLLSLLSNLVSQLSLLFAAADQQADDKFPPRNFFGACDDNHNDPPDFDETHGNCVSVVSSVVSLVSSLVRFDPDDPDLATDGNLVSLQVVLVVCLLNVVLVSSLVSLVNLPVFDAQADPALVSVQLQLQAPPRGRFFNHFHDDALVPQKDASCQFFCWDWDFLDIDTDYRIADFVVLLVLDDPQFSCNPAQWRCCVVHGLGITRRPQQHHCRNDPDNSTDPSIGHNGNGGSLSSLLSNLVSCLVVVVVVSNQVSQQNNCVSRRHGDDDRHVSSLSVVSSPCNSNSCNLSNLVVQDWNPSLVTHGRPSCVNTGDNDHRPDGGHSNHQVSHGWHNPVSVVSHVSYDTIHDD

Nearest PDB structures (foldseek):
  6sli-assembly1_A  TM=9.940E-01  e=5.337E-69  Porphyromonas gingivalis W83
  3qnk-assembly1_B  TM=7.321E-01  e=1.372E-14  Bacteroides fragilis NCTC 9343
  3qnk-assembly1_A  TM=7.113E-01  e=8.547E-15  Bacteroides fragilis NCTC 9343
  7r5j-assembly1_T0  TM=1.591E-01  e=2.300E+00  Homo sapiens
  6sli-assembly1_A  TM=9.946E-01  e=3.578E-69  Porphyromonas gingivalis W83